Protein AF-A0A409VB99-F1 (afdb_monomer_lite)

Structure (mmCIF, N/CA/C/O backbone):
data_AF-A0A409VB99-F1
#
_entry.id   AF-A0A409VB99-F1
#
loop_
_atom_site.group_PDB
_atom_site.id
_atom_site.type_symbol
_atom_site.label_atom_id
_atom_site.label_alt_id
_atom_site.label_comp_id
_atom_site.label_asym_id
_atom_site.label_entity_id
_atom_site.label_seq_id
_atom_site.pdbx_PDB_ins_code
_atom_site.Cartn_x
_atom_site.Cartn_y
_atom_site.Cartn_z
_atom_site.occupancy
_atom_site.B_iso_or_equiv
_atom_site.auth_seq_id
_atom_site.auth_comp_id
_atom_site.auth_asym_id
_atom_site.auth_atom_id
_atom_site.pdbx_PDB_model_num
ATOM 1 N N . MET A 1 1 ? -41.049 11.540 59.977 1.00 36.53 1 MET A N 1
ATOM 2 C CA . MET A 1 1 ? -40.746 12.485 58.883 1.00 36.53 1 MET A CA 1
ATOM 3 C C . MET A 1 1 ? -39.227 12.534 58.703 1.00 36.53 1 MET A C 1
ATOM 5 O O . MET A 1 1 ? -38.552 13.313 59.357 1.00 36.53 1 MET A O 1
ATOM 9 N N . ARG A 1 2 ? -38.670 11.600 57.924 1.00 26.36 2 ARG A N 1
ATOM 10 C CA . ARG A 1 2 ? -37.266 11.588 57.485 1.00 26.36 2 ARG A CA 1
ATOM 11 C C . ARG A 1 2 ? -37.287 11.122 56.032 1.00 26.36 2 ARG A C 1
ATOM 13 O O . ARG A 1 2 ? -37.683 9.994 55.764 1.00 26.36 2 ARG A O 1
ATOM 20 N N . LEU A 1 3 ? -36.979 12.047 55.131 1.00 32.62 3 LEU A N 1
ATOM 21 C CA . LEU A 1 3 ? -36.824 11.817 53.700 1.00 32.62 3 LEU A CA 1
ATOM 22 C C . LEU A 1 3 ? -35.547 10.996 53.481 1.00 32.62 3 LEU A C 1
ATOM 24 O O . LEU A 1 3 ? -34.463 11.459 53.829 1.00 32.62 3 LEU A O 1
ATOM 28 N N . LEU A 1 4 ? -35.682 9.786 52.935 1.00 27.16 4 LEU A N 1
ATOM 29 C CA . LEU A 1 4 ? -34.583 9.086 52.270 1.00 27.16 4 LEU A CA 1
ATOM 30 C C . LEU A 1 4 ? -34.550 9.548 50.805 1.00 27.16 4 LEU A C 1
ATOM 32 O O . LEU A 1 4 ? -35.605 9.538 50.165 1.00 27.16 4 LEU A O 1
ATOM 36 N N . PRO A 1 5 ? -33.389 9.940 50.256 1.00 33.22 5 PRO A N 1
ATOM 37 C CA . PRO A 1 5 ? -33.271 10.208 48.836 1.00 33.22 5 PRO A CA 1
ATOM 38 C C . PRO A 1 5 ? -33.269 8.874 48.084 1.00 33.22 5 PRO A C 1
ATOM 40 O O . PRO A 1 5 ? -32.507 7.958 48.398 1.00 33.22 5 PRO A O 1
ATOM 43 N N . LEU A 1 6 ? -34.156 8.773 47.097 1.00 29.45 6 LEU A N 1
ATOM 44 C CA . LEU A 1 6 ? -34.162 7.712 46.102 1.00 29.45 6 LEU A CA 1
ATOM 45 C C . LEU A 1 6 ? -32.883 7.878 45.263 1.00 29.45 6 LEU A C 1
ATOM 47 O O . LEU A 1 6 ? -32.806 8.764 44.414 1.00 29.45 6 LEU A O 1
ATOM 51 N N . PHE A 1 7 ? -31.858 7.067 45.520 1.00 27.78 7 PHE A N 1
ATOM 52 C CA . PHE A 1 7 ? -30.766 6.909 44.566 1.00 27.78 7 PHE A CA 1
ATOM 53 C C . PHE A 1 7 ? -31.324 6.145 43.364 1.00 27.78 7 PHE A C 1
ATOM 55 O O . PHE A 1 7 ? -31.574 4.943 43.434 1.00 27.78 7 PHE A O 1
ATOM 62 N N . LEU A 1 8 ? -31.559 6.870 42.270 1.00 30.66 8 LEU A N 1
ATOM 63 C CA . LEU A 1 8 ? -31.674 6.293 40.938 1.00 30.66 8 LEU A CA 1
ATOM 64 C C . LEU A 1 8 ? -30.353 5.574 40.641 1.00 30.66 8 LEU A C 1
ATOM 66 O O . LEU A 1 8 ? -29.348 6.208 40.327 1.00 30.66 8 LEU A O 1
ATOM 70 N N . LEU A 1 9 ? -30.354 4.249 40.777 1.00 29.77 9 LEU A N 1
ATOM 71 C CA . LEU A 1 9 ? -29.370 3.390 40.133 1.00 29.77 9 LEU A CA 1
ATOM 72 C C . LEU A 1 9 ? -29.557 3.558 38.623 1.00 29.77 9 LEU A C 1
ATOM 74 O O . LEU A 1 9 ? -30.430 2.940 38.016 1.00 29.77 9 LEU A O 1
ATOM 78 N N . VAL A 1 10 ? -28.754 4.434 38.026 1.00 32.25 10 VAL A N 1
ATOM 79 C CA . VAL A 1 10 ? -28.497 4.402 36.590 1.00 32.25 10 VAL A CA 1
ATOM 80 C C . VAL A 1 10 ? -27.763 3.090 36.342 1.00 32.25 10 VAL A C 1
ATOM 82 O O . VAL A 1 10 ? -26.612 2.933 36.742 1.00 32.25 10 VAL A O 1
ATOM 85 N N . ALA A 1 11 ? -28.455 2.114 35.759 1.00 33.25 11 ALA A N 1
ATOM 86 C CA . ALA A 1 11 ? -27.812 0.920 35.241 1.00 33.25 11 ALA A CA 1
ATOM 87 C C . ALA A 1 11 ? -26.789 1.366 34.185 1.00 33.25 11 ALA A C 1
ATOM 89 O O . ALA A 1 11 ? -27.168 1.916 33.150 1.00 33.25 11 ALA A O 1
ATOM 90 N N . GLN A 1 12 ? -25.498 1.188 34.473 1.00 33.78 12 GLN A N 1
ATOM 91 C CA . GLN A 1 12 ? -24.451 1.321 33.465 1.00 33.78 12 GLN A CA 1
ATOM 92 C C . GLN A 1 12 ? -24.691 0.257 32.382 1.00 33.78 12 GLN A C 1
ATOM 94 O O . GLN A 1 12 ? -24.885 -0.913 32.728 1.00 33.78 12 GLN A O 1
ATOM 99 N N . PRO A 1 13 ? -24.710 0.626 31.093 1.00 42.66 13 PRO A N 1
ATOM 100 C CA . PRO A 1 13 ? -24.863 -0.347 30.025 1.00 42.66 13 PRO A CA 1
ATOM 101 C C . PRO A 1 13 ? -23.574 -1.178 29.907 1.00 42.66 13 PRO A C 1
ATOM 103 O O . PRO A 1 13 ? -22.496 -0.632 29.706 1.00 42.66 13 PRO A O 1
ATOM 106 N N . SER A 1 14 ? -23.677 -2.500 30.048 1.00 43.78 14 SER A N 1
ATOM 107 C CA . SER A 1 14 ? -22.649 -3.463 29.623 1.00 43.78 14 SER A CA 1
ATOM 108 C C . SER A 1 14 ? -22.636 -3.520 28.084 1.00 43.78 14 SER A C 1
ATOM 110 O O . SER A 1 14 ? -23.715 -3.671 27.502 1.00 43.78 14 SER A O 1
ATOM 112 N N . ALA A 1 15 ? -21.526 -3.420 27.349 1.00 53.16 15 ALA A N 1
ATOM 113 C CA . ALA A 1 15 ? -20.100 -3.531 27.656 1.00 53.16 15 ALA A CA 1
ATOM 114 C C . ALA A 1 15 ? -19.344 -2.190 27.517 1.00 53.16 15 ALA A C 1
ATOM 116 O O . ALA A 1 15 ? -19.781 -1.312 26.783 1.00 53.16 15 ALA A O 1
ATOM 117 N N . SER A 1 16 ? -18.219 -2.065 28.227 1.00 64.88 16 SER A N 1
ATOM 118 C CA . SER A 1 16 ? -17.154 -1.102 27.931 1.00 64.88 16 SER A CA 1
ATOM 119 C C . SER A 1 16 ? -15.860 -1.904 27.840 1.00 64.88 16 SER A C 1
ATOM 121 O O . SER A 1 16 ? -15.331 -2.329 28.875 1.00 64.88 16 SER A O 1
ATOM 123 N N . ILE A 1 17 ? -15.388 -2.202 26.630 1.00 79.44 17 ILE A N 1
ATOM 124 C CA . ILE A 1 17 ? -14.099 -2.887 26.483 1.00 79.44 17 ILE A CA 1
ATOM 125 C C . ILE A 1 17 ? -13.010 -1.997 27.097 1.00 79.44 17 ILE A C 1
ATOM 127 O O . ILE A 1 17 ? -12.812 -0.857 26.678 1.00 79.44 17 ILE A O 1
ATOM 131 N N . ASN A 1 18 ? -12.316 -2.508 28.116 1.00 76.06 18 ASN A N 1
ATOM 132 C CA . ASN A 1 18 ? -11.246 -1.768 28.777 1.00 76.06 18 ASN A CA 1
ATOM 133 C C . ASN A 1 18 ? -9.954 -1.889 27.955 1.00 76.06 18 ASN A C 1
ATOM 135 O O . ASN A 1 18 ? -9.545 -3.017 27.658 1.00 76.06 18 ASN A O 1
ATOM 139 N N . PRO A 1 19 ? -9.277 -0.769 27.636 1.00 83.38 19 PRO A N 1
ATOM 140 C CA . PRO A 1 19 ? -7.976 -0.803 26.985 1.00 83.38 19 PRO A CA 1
ATOM 141 C C . PRO A 1 19 ? -7.005 -1.703 27.747 1.00 83.38 19 PRO A C 1
ATOM 143 O O . PRO A 1 19 ? -6.770 -1.526 28.944 1.00 83.38 19 PRO A O 1
ATOM 146 N N . SER A 1 20 ? -6.459 -2.691 27.051 1.00 90.81 20 SER A N 1
ATOM 147 C CA . SER A 1 20 ? -5.517 -3.653 27.609 1.00 90.81 20 SER A CA 1
ATOM 148 C C . SER A 1 20 ? -4.537 -4.124 26.539 1.00 90.81 20 SER A C 1
ATOM 150 O O . SER A 1 20 ? -4.714 -3.864 25.346 1.00 90.81 20 SER A O 1
ATOM 152 N N . THR A 1 21 ? -3.483 -4.790 26.994 1.00 94.88 21 THR A N 1
ATOM 153 C CA . THR A 1 21 ? -2.395 -5.296 26.162 1.00 94.88 21 THR A CA 1
ATOM 154 C C . THR A 1 21 ? -2.176 -6.764 26.486 1.00 94.88 21 THR A C 1
ATOM 156 O O . THR A 1 21 ? -2.230 -7.156 27.653 1.00 94.88 21 THR A O 1
ATOM 159 N N . PHE A 1 22 ? -1.893 -7.566 25.465 1.00 97.06 22 PHE A N 1
ATOM 160 C CA . PHE A 1 22 ? -1.607 -8.985 25.607 1.00 97.06 22 PHE A CA 1
ATOM 161 C C . PHE A 1 22 ? -0.314 -9.322 24.875 1.00 97.06 22 PHE A C 1
ATOM 163 O O . PHE A 1 22 ? -0.176 -9.051 23.683 1.00 97.06 22 PHE A O 1
ATOM 170 N N . THR A 1 23 ? 0.629 -9.927 25.591 1.00 97.50 23 THR A N 1
ATOM 171 C CA . THR A 1 23 ? 1.862 -10.467 25.013 1.00 97.50 23 THR A CA 1
ATOM 172 C C . THR A 1 23 ? 1.682 -11.959 24.801 1.00 97.50 23 THR A C 1
ATOM 174 O O . THR A 1 23 ? 1.538 -12.705 25.773 1.00 97.50 23 THR A O 1
ATOM 177 N N . ALA A 1 24 ? 1.689 -12.393 23.541 1.00 96.19 24 ALA A N 1
ATOM 178 C CA . ALA A 1 24 ? 1.608 -13.808 23.212 1.00 96.19 24 ALA A CA 1
ATOM 179 C C . ALA A 1 24 ? 2.847 -14.567 23.725 1.00 96.19 24 ALA A C 1
ATOM 181 O O . ALA A 1 24 ? 3.924 -13.975 23.858 1.00 96.19 24 ALA A O 1
ATOM 182 N N . PRO A 1 25 ? 2.737 -15.876 24.009 1.00 94.75 25 PRO A N 1
ATOM 183 C CA . PRO A 1 25 ? 3.905 -16.713 24.242 1.00 94.75 25 PRO A CA 1
ATOM 184 C C . PRO A 1 25 ? 4.852 -16.688 23.037 1.00 94.75 25 PRO A C 1
ATOM 186 O O . PRO A 1 25 ? 4.418 -16.720 21.889 1.00 94.75 25 PRO A O 1
ATOM 189 N N . GLY A 1 26 ? 6.159 -16.661 23.300 1.00 92.69 26 GLY A N 1
ATOM 190 C CA . GLY A 1 26 ? 7.158 -16.723 22.233 1.00 92.69 26 GLY A CA 1
ATOM 191 C C . GLY A 1 26 ? 7.178 -18.088 21.550 1.00 92.69 26 GLY A C 1
ATOM 192 O O . GLY A 1 26 ? 7.299 -18.166 20.336 1.00 92.69 26 GLY A O 1
ATOM 193 N N . ALA A 1 27 ? 7.070 -19.183 22.300 1.00 93.44 27 ALA A N 1
ATOM 194 C CA . ALA A 1 27 ? 7.029 -20.532 21.746 1.00 93.44 27 ALA A CA 1
ATOM 195 C C . ALA A 1 27 ? 5.685 -20.821 21.060 1.00 93.44 27 ALA A C 1
ATOM 197 O O . ALA A 1 27 ? 4.625 -20.512 21.603 1.00 93.44 27 ALA A O 1
ATOM 198 N N . PHE A 1 28 ? 5.732 -21.485 19.902 1.00 95.12 28 PHE A N 1
ATOM 199 C CA . PHE A 1 28 ? 4.518 -21.934 19.230 1.00 95.12 28 PHE A CA 1
ATOM 200 C C . PHE A 1 28 ? 3.774 -22.969 20.096 1.00 95.12 28 PHE A C 1
ATOM 202 O O . PHE A 1 28 ? 4.409 -23.885 20.636 1.00 95.12 28 PHE A O 1
ATOM 209 N N . PRO A 1 29 ? 2.440 -22.869 20.233 1.00 94.38 29 PRO A N 1
ATOM 210 C CA . PRO A 1 29 ? 1.655 -23.819 21.013 1.00 94.38 29 PRO A CA 1
ATOM 211 C C . PRO A 1 29 ? 1.646 -25.202 20.347 1.00 94.38 29 PRO A C 1
ATOM 213 O O . PRO A 1 29 ? 0.901 -25.443 19.404 1.00 94.38 29 PRO A O 1
ATOM 216 N N . THR A 1 30 ? 2.430 -26.152 20.863 1.00 94.06 30 THR A N 1
ATOM 217 C CA . THR A 1 30 ? 2.537 -27.505 20.279 1.00 94.06 30 THR A CA 1
ATOM 218 C C . THR A 1 30 ? 1.212 -28.266 20.241 1.00 94.06 30 THR A C 1
ATOM 220 O O . THR A 1 30 ? 1.037 -29.142 19.403 1.00 94.06 30 THR A O 1
ATOM 223 N N . THR A 1 31 ? 0.249 -27.909 21.090 1.00 94.56 31 THR A N 1
ATOM 224 C CA . THR A 1 31 ? -1.101 -28.486 21.103 1.00 94.56 31 THR A CA 1
ATOM 225 C C . THR A 1 31 ? -2.052 -27.857 20.082 1.00 94.56 31 THR A C 1
ATOM 227 O O . THR A 1 31 ? -3.208 -28.268 20.023 1.00 94.56 31 THR A O 1
ATOM 230 N N . ALA A 1 32 ? -1.619 -26.859 19.299 1.00 93.38 32 ALA A N 1
ATOM 231 C CA . ALA A 1 32 ? -2.467 -26.235 18.281 1.00 93.38 32 ALA A CA 1
ATOM 232 C C . ALA A 1 32 ? -2.816 -27.189 17.135 1.00 93.38 32 ALA A C 1
ATOM 234 O O . ALA A 1 32 ? -3.893 -27.065 16.568 1.00 93.38 32 ALA A O 1
ATOM 235 N N . PHE A 1 33 ? -1.963 -28.165 16.835 1.00 96.00 33 PHE A N 1
ATOM 236 C CA . PHE A 1 33 ? -2.231 -29.235 15.878 1.00 96.00 33 PHE A CA 1
ATOM 237 C C . PHE A 1 33 ? -1.823 -30.584 16.464 1.00 96.00 33 PHE A C 1
ATOM 239 O O . PHE A 1 33 ? -0.978 -30.668 17.356 1.00 96.00 33 PHE A O 1
ATOM 246 N N . SER A 1 34 ? -2.434 -31.657 15.962 1.00 94.94 34 SER A N 1
ATOM 247 C CA . SER A 1 34 ? -2.199 -33.010 16.480 1.00 94.94 34 SER A CA 1
ATOM 248 C C . SER A 1 34 ? -0.842 -33.592 16.064 1.00 94.94 34 SER A C 1
ATOM 250 O O . SER A 1 34 ? -0.283 -34.421 16.785 1.00 94.94 34 SER A O 1
ATOM 252 N N . LYS A 1 35 ? -0.316 -33.180 14.903 1.00 97.00 35 LYS A N 1
ATOM 253 C CA . LYS A 1 35 ? 0.927 -33.674 14.295 1.00 97.00 35 LYS A CA 1
ATOM 254 C C . LYS A 1 35 ? 1.612 -32.571 13.486 1.00 97.00 35 LYS A C 1
ATOM 256 O O . LYS A 1 35 ? 0.947 -31.675 12.972 1.00 97.00 35 LYS A O 1
ATOM 261 N N . TYR A 1 36 ? 2.930 -32.691 13.335 1.00 97.81 36 TYR A N 1
ATOM 262 C CA . TYR A 1 36 ? 3.780 -31.760 12.590 1.00 97.81 36 TYR A CA 1
ATOM 263 C C . TYR A 1 36 ? 4.818 -32.528 11.767 1.00 97.81 36 TYR A C 1
ATOM 265 O O . TYR A 1 36 ? 5.246 -33.613 12.166 1.00 97.81 36 TYR A O 1
ATOM 273 N N 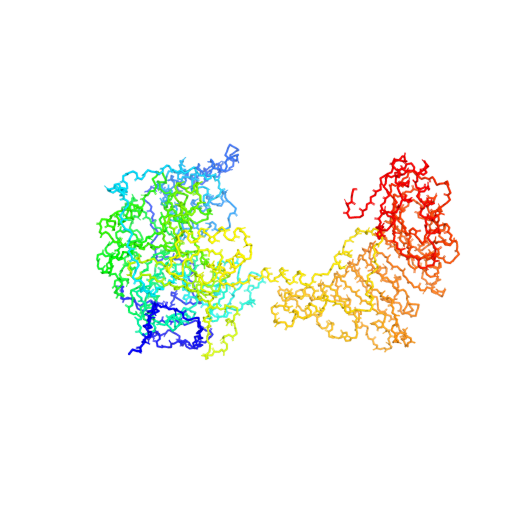. TYR A 1 37 ? 5.223 -31.959 10.634 1.00 96.44 37 TYR A N 1
ATOM 274 C CA . TYR A 1 37 ? 6.323 -32.457 9.807 1.00 96.44 37 TYR A CA 1
ATOM 275 C C . TYR A 1 37 ? 7.702 -32.040 10.343 1.00 96.44 37 TYR A C 1
ATOM 277 O O . TYR A 1 37 ? 8.702 -32.688 10.040 1.00 96.44 37 TYR A O 1
ATOM 285 N N . ASN A 1 38 ? 7.764 -30.977 11.149 1.00 95.62 38 ASN A N 1
ATOM 286 C CA . ASN A 1 38 ? 8.969 -30.484 11.812 1.00 95.62 38 ASN A CA 1
ATOM 287 C C . ASN A 1 38 ? 8.727 -30.216 13.308 1.00 95.62 38 ASN A C 1
ATOM 289 O O . ASN A 1 38 ? 7.604 -30.320 13.791 1.00 95.62 38 ASN A O 1
ATOM 293 N N . GLU A 1 39 ? 9.785 -29.879 14.051 1.00 93.81 39 GLU A N 1
ATOM 294 C CA . GLU A 1 39 ? 9.676 -29.493 15.463 1.00 93.81 39 GLU A CA 1
ATOM 295 C C . GLU A 1 39 ? 8.959 -28.134 15.589 1.00 93.81 39 GLU A C 1
ATOM 297 O O . GLU A 1 39 ? 9.550 -27.112 15.229 1.00 93.81 39 GLU A O 1
ATOM 302 N N . PRO A 1 40 ? 7.722 -28.065 16.124 1.00 91.94 40 PRO A N 1
ATOM 303 C CA . PRO A 1 40 ? 6.935 -26.827 16.134 1.00 91.94 40 PRO A CA 1
ATOM 304 C C . PRO A 1 40 ? 7.524 -25.736 17.039 1.00 91.94 40 PRO A C 1
ATOM 306 O O . PRO A 1 40 ? 7.157 -24.573 16.927 1.00 91.94 40 PRO A O 1
ATOM 309 N N . THR A 1 41 ? 8.441 -26.082 17.946 1.00 90.25 41 THR A N 1
ATOM 310 C CA . THR A 1 41 ? 9.120 -25.124 18.833 1.00 90.25 41 THR A CA 1
ATOM 311 C C . THR A 1 41 ? 10.406 -24.548 18.236 1.00 90.25 41 THR A C 1
ATOM 313 O O . THR A 1 41 ? 11.016 -23.672 18.854 1.00 90.25 41 THR A O 1
ATOM 316 N N . ALA A 1 42 ? 10.835 -25.010 17.056 1.00 89.88 42 ALA A N 1
ATOM 317 C CA . ALA A 1 42 ? 12.020 -24.490 16.388 1.00 89.88 42 ALA A CA 1
ATOM 318 C C . ALA A 1 42 ? 11.799 -23.030 15.968 1.00 89.88 42 ALA A C 1
ATOM 320 O O . ALA A 1 42 ? 10.866 -22.716 15.238 1.00 89.88 42 ALA A O 1
ATOM 321 N N . THR A 1 43 ? 12.672 -22.123 16.408 1.00 89.44 43 THR A N 1
ATOM 322 C CA . THR A 1 43 ? 12.555 -20.694 16.068 1.00 89.44 43 THR A CA 1
ATOM 323 C C . THR A 1 43 ? 13.165 -20.345 14.716 1.00 89.44 43 THR A C 1
ATOM 325 O O . THR A 1 43 ? 12.859 -19.294 14.169 1.00 89.44 43 THR A O 1
ATOM 328 N N . SER A 1 44 ? 14.016 -21.214 14.170 1.00 90.38 44 SER A N 1
ATOM 329 C CA . SER A 1 44 ? 14.708 -21.010 12.894 1.00 90.38 44 SER A CA 1
ATOM 330 C C . SER A 1 44 ? 13.918 -21.493 11.675 1.00 90.38 44 SER A C 1
ATOM 332 O O . SER A 1 44 ? 14.421 -21.405 10.561 1.00 90.38 44 SER A O 1
ATOM 334 N N . ALA A 1 45 ? 12.735 -22.073 11.873 1.00 92.25 45 ALA A N 1
ATOM 335 C CA . ALA A 1 45 ? 11.903 -22.610 10.806 1.00 92.25 45 ALA A CA 1
ATOM 336 C C . ALA A 1 45 ? 10.433 -22.293 11.083 1.00 92.25 45 ALA A C 1
ATOM 338 O O . ALA A 1 45 ? 9.998 -22.306 12.233 1.00 92.25 45 ALA A O 1
ATOM 339 N N . GLN A 1 46 ? 9.657 -22.057 10.027 1.00 94.06 46 GLN A N 1
ATOM 340 C CA . GLN A 1 46 ? 8.208 -21.979 10.156 1.00 94.06 46 GLN A CA 1
ATOM 341 C C . GLN A 1 46 ? 7.634 -23.346 10.547 1.00 94.06 46 GLN A C 1
ATOM 343 O O . GLN A 1 46 ? 8.093 -24.391 10.085 1.00 94.06 46 GLN A O 1
ATOM 348 N N . VAL A 1 47 ? 6.605 -23.330 11.389 1.00 95.50 47 VAL A N 1
ATOM 349 C CA . VAL A 1 47 ? 5.849 -24.517 11.789 1.00 95.50 47 VAL A CA 1
ATOM 350 C C . VAL A 1 47 ? 5.119 -25.128 10.592 1.00 95.50 47 VAL A C 1
ATOM 352 O O . VAL A 1 47 ? 4.427 -24.422 9.866 1.00 95.50 47 VAL A O 1
ATOM 355 N N . GLN A 1 48 ? 5.256 -26.445 10.417 1.00 96.69 48 GLN A N 1
ATOM 356 C CA . GLN A 1 48 ? 4.657 -27.218 9.325 1.00 96.69 48 GLN A CA 1
ATOM 357 C C . GLN A 1 48 ? 3.704 -28.280 9.903 1.00 96.69 48 GLN A C 1
ATOM 359 O O . GLN A 1 48 ? 4.136 -29.405 10.179 1.00 96.69 48 GLN A O 1
ATOM 364 N N . PRO A 1 49 ? 2.431 -27.940 10.180 1.00 97.50 49 PRO A N 1
ATOM 365 C CA . PRO A 1 49 ? 1.464 -28.894 10.718 1.00 97.50 49 PRO A CA 1
ATOM 366 C C . PRO A 1 49 ? 1.045 -29.936 9.669 1.00 97.50 49 PRO A C 1
ATOM 368 O O . PRO A 1 49 ? 1.057 -29.677 8.470 1.00 97.50 49 PRO A O 1
ATOM 371 N N . VAL A 1 50 ? 0.650 -31.126 10.126 1.00 97.75 50 VAL A N 1
ATOM 372 C CA . VAL A 1 50 ? 0.010 -32.135 9.266 1.00 97.75 50 VAL A CA 1
ATOM 373 C C . VAL A 1 50 ? -1.495 -31.892 9.299 1.00 97.75 50 VAL A C 1
ATOM 375 O O . VAL A 1 50 ? -2.128 -32.123 10.332 1.00 97.75 50 VAL A O 1
ATOM 378 N N . ILE A 1 51 ? -2.055 -31.432 8.183 1.00 97.62 51 ILE A N 1
ATOM 379 C CA . ILE A 1 51 ? -3.463 -31.040 8.070 1.00 97.62 51 ILE A CA 1
ATOM 380 C C . ILE A 1 51 ? -4.232 -32.091 7.275 1.00 97.62 51 ILE A C 1
ATOM 382 O O . ILE A 1 51 ? -3.777 -32.538 6.224 1.00 97.62 51 ILE A O 1
ATOM 386 N N . SER A 1 52 ? -5.388 -32.487 7.805 1.00 96.81 52 SER A N 1
ATOM 387 C CA . SER A 1 52 ? -6.362 -33.321 7.107 1.00 96.81 52 SER A CA 1
ATOM 388 C C . SER A 1 52 ? -7.586 -32.473 6.824 1.00 96.81 52 SER A C 1
ATOM 390 O O . SER A 1 52 ? -8.090 -31.822 7.739 1.00 96.81 52 SER A O 1
ATOM 392 N N . ASP A 1 53 ? -8.055 -32.501 5.588 1.00 97.25 53 ASP A N 1
ATOM 393 C CA . ASP A 1 53 ? -9.259 -31.787 5.198 1.00 97.25 53 ASP A CA 1
ATOM 394 C C . ASP A 1 53 ? -10.514 -32.568 5.632 1.00 97.25 53 ASP A C 1
ATOM 396 O O . ASP A 1 53 ? -10.678 -33.736 5.257 1.00 97.25 53 ASP A O 1
ATOM 400 N N . PRO A 1 54 ? -11.416 -31.975 6.435 1.00 96.88 54 PRO A N 1
ATOM 401 C CA . PRO A 1 54 ? -12.668 -32.618 6.810 1.00 96.88 54 PRO A CA 1
ATOM 402 C C . PRO A 1 54 ? -13.663 -32.783 5.649 1.00 96.88 54 PRO A C 1
ATOM 404 O O . PRO A 1 54 ? -14.600 -33.567 5.805 1.00 96.88 54 PRO A O 1
ATOM 407 N N . VAL A 1 55 ? -13.491 -32.084 4.522 1.00 95.88 55 VAL A N 1
ATOM 408 C CA . VAL A 1 55 ? -14.390 -32.139 3.357 1.00 95.88 55 VAL A CA 1
ATOM 409 C C . VAL A 1 55 ? -13.957 -33.223 2.370 1.00 95.88 55 VAL A C 1
ATOM 411 O O . VAL A 1 55 ? -14.754 -34.105 2.048 1.00 95.88 55 VAL A O 1
ATOM 414 N N . THR A 1 56 ? -12.705 -33.202 1.906 1.00 94.12 56 THR A N 1
ATOM 415 C CA . THR A 1 56 ? -12.172 -34.220 0.978 1.00 94.12 56 THR A CA 1
ATOM 416 C C . THR A 1 56 ? -11.710 -35.497 1.683 1.00 94.12 56 THR A C 1
ATOM 418 O O . THR A 1 56 ? -11.629 -36.552 1.054 1.00 94.12 56 THR A O 1
ATOM 421 N N . HIS A 1 57 ? -11.453 -35.432 2.997 1.00 95.12 57 HIS A N 1
ATOM 422 C CA . HIS A 1 57 ? -10.855 -36.502 3.805 1.00 95.12 57 HIS A CA 1
ATOM 423 C C . HIS A 1 57 ? -9.424 -36.885 3.397 1.00 95.12 57 HIS A C 1
ATOM 425 O O . HIS A 1 57 ? -8.946 -37.971 3.745 1.00 95.12 57 HIS A O 1
ATOM 431 N N . GLU A 1 58 ? -8.724 -35.994 2.696 1.00 95.44 58 GLU A N 1
ATOM 432 C CA . GLU A 1 58 ? -7.325 -36.168 2.314 1.00 95.44 58 GLU A CA 1
ATOM 433 C C . GLU A 1 58 ? -6.376 -35.462 3.299 1.00 95.44 58 GLU A C 1
ATOM 435 O O . GLU A 1 58 ? -6.785 -34.652 4.135 1.00 95.44 58 GLU A O 1
ATOM 440 N N . ILE A 1 59 ? -5.093 -35.835 3.260 1.00 96.94 59 ILE A N 1
ATOM 441 C CA . ILE A 1 59 ? -4.029 -35.185 4.036 1.00 96.94 59 ILE A CA 1
ATOM 442 C C . ILE A 1 59 ? -3.170 -34.397 3.061 1.00 96.94 59 ILE A C 1
ATOM 444 O O . ILE A 1 59 ? -2.579 -34.991 2.158 1.00 96.94 59 ILE A O 1
ATOM 448 N N . TYR A 1 60 ? -3.032 -33.096 3.302 1.00 96.75 60 TYR A N 1
ATOM 449 C CA . TYR A 1 60 ? -2.226 -32.237 2.446 1.00 96.75 60 TYR A CA 1
ATOM 450 C C . TYR A 1 60 ? -0.728 -32.602 2.529 1.00 96.75 60 TYR A C 1
ATOM 452 O O . TYR A 1 60 ? -0.182 -32.808 3.630 1.00 96.75 60 TYR A O 1
ATOM 460 N N . PRO A 1 61 ? -0.027 -32.694 1.385 1.00 95.00 61 PRO A N 1
ATOM 461 C CA . PRO A 1 61 ? 1.374 -33.086 1.339 1.00 95.00 61 PRO A CA 1
ATOM 462 C C . PRO A 1 61 ? 2.292 -31.944 1.793 1.00 95.00 61 PRO A C 1
ATOM 464 O O . PRO A 1 61 ? 2.076 -30.785 1.459 1.00 95.00 61 PRO A O 1
ATOM 467 N N . LEU A 1 62 ? 3.405 -32.272 2.463 1.00 94.19 62 LEU A N 1
ATOM 468 C CA . LEU A 1 62 ? 4.409 -31.277 2.888 1.00 94.19 62 LEU A CA 1
ATOM 469 C C . LEU A 1 62 ? 4.933 -30.410 1.728 1.00 94.19 62 LEU A C 1
ATOM 471 O O . LEU A 1 62 ? 5.226 -29.237 1.921 1.00 94.19 62 LEU A O 1
ATOM 475 N N . GLY A 1 63 ? 5.045 -30.969 0.517 1.00 92.75 63 GLY A N 1
ATOM 476 C CA . GLY A 1 63 ? 5.523 -30.226 -0.657 1.00 92.75 63 GLY A CA 1
ATOM 477 C C . GLY A 1 63 ? 4.647 -29.025 -1.035 1.00 92.75 63 GLY A C 1
ATOM 478 O O . GLY A 1 63 ? 5.127 -28.126 -1.716 1.00 92.75 63 GLY A O 1
ATOM 479 N N . LEU A 1 64 ? 3.396 -28.982 -0.569 1.00 93.12 64 LEU A N 1
ATOM 480 C CA . LEU A 1 64 ? 2.485 -27.862 -0.786 1.00 93.12 64 LEU A CA 1
ATOM 481 C C . LEU A 1 64 ? 2.909 -26.613 0.001 1.00 93.12 64 LEU A C 1
ATOM 483 O O . LEU A 1 64 ? 2.771 -25.491 -0.493 1.00 93.12 64 LEU A O 1
ATOM 487 N N . THR A 1 65 ? 3.456 -26.811 1.203 1.00 94.94 65 THR A N 1
ATOM 488 C CA . THR A 1 65 ? 3.771 -25.766 2.189 1.00 94.94 65 THR A CA 1
ATOM 489 C C . THR A 1 65 ? 5.269 -25.622 2.468 1.00 94.94 65 THR A C 1
ATOM 491 O O . THR A 1 65 ? 5.674 -24.719 3.196 1.00 94.94 65 THR A O 1
ATOM 494 N N . ASP A 1 66 ? 6.116 -26.481 1.893 1.00 93.69 66 ASP A N 1
ATOM 495 C CA . ASP A 1 66 ? 7.562 -26.462 2.117 1.00 93.69 66 ASP A CA 1
ATOM 496 C C . ASP A 1 66 ? 8.190 -25.143 1.621 1.00 93.69 66 ASP A C 1
ATOM 498 O O . ASP A 1 66 ? 8.209 -24.880 0.412 1.00 93.69 66 ASP A O 1
ATOM 502 N N . PRO A 1 67 ? 8.775 -24.327 2.521 1.00 92.75 67 PRO A N 1
ATOM 503 C CA . PRO A 1 67 ? 9.376 -23.050 2.153 1.00 92.75 67 PRO A CA 1
ATOM 504 C C . PRO A 1 67 ? 10.559 -23.186 1.190 1.00 92.75 67 PRO A C 1
ATOM 506 O O . PRO A 1 67 ? 10.929 -22.192 0.572 1.00 92.75 67 PRO A O 1
ATOM 509 N N . ASN A 1 68 ? 11.176 -24.366 1.054 1.00 91.56 68 ASN A N 1
ATOM 510 C CA . ASN A 1 68 ? 12.370 -24.578 0.227 1.00 91.56 68 ASN A CA 1
ATOM 511 C C . ASN A 1 68 ? 12.071 -25.131 -1.171 1.00 91.56 68 ASN A C 1
ATOM 513 O O . ASN A 1 68 ? 12.944 -25.091 -2.036 1.00 91.56 68 ASN A O 1
ATOM 517 N N . ASN A 1 69 ? 10.865 -25.652 -1.401 1.00 89.88 69 ASN A N 1
ATOM 518 C CA . ASN A 1 69 ? 10.500 -26.350 -2.634 1.00 89.88 69 ASN A CA 1
ATOM 519 C C . ASN A 1 69 ? 9.228 -25.749 -3.242 1.00 89.88 69 ASN A C 1
ATOM 521 O O . ASN A 1 69 ? 8.244 -26.443 -3.480 1.00 89.88 69 ASN A O 1
ATOM 525 N N . ILE A 1 70 ? 9.259 -24.440 -3.496 1.00 90.50 70 ILE A N 1
ATOM 526 C CA . ILE A 1 70 ? 8.121 -23.706 -4.058 1.00 90.50 70 ILE A CA 1
ATOM 527 C C . ILE A 1 70 ? 7.961 -24.076 -5.547 1.00 90.50 70 ILE A C 1
ATOM 529 O O . ILE A 1 70 ? 8.931 -23.943 -6.307 1.00 90.50 70 ILE A O 1
ATOM 533 N N . PRO A 1 71 ? 6.769 -24.524 -5.992 1.00 86.06 71 PRO A N 1
ATOM 534 C CA . PRO A 1 71 ? 6.498 -24.795 -7.401 1.00 86.06 71 PRO A CA 1
ATOM 535 C C . PRO A 1 71 ? 6.795 -23.578 -8.280 1.00 86.06 71 PRO A C 1
ATOM 537 O O . PRO A 1 71 ? 6.651 -22.440 -7.853 1.00 86.06 71 PRO A O 1
ATOM 540 N N . THR A 1 72 ? 7.223 -23.803 -9.520 1.00 82.12 72 THR A N 1
ATOM 541 C CA . THR A 1 72 ? 7.455 -22.716 -10.495 1.00 82.12 72 THR A CA 1
ATOM 542 C C . THR A 1 72 ? 6.407 -22.674 -11.601 1.00 82.12 72 THR A C 1
ATOM 544 O O . THR A 1 72 ? 6.344 -21.687 -12.335 1.00 82.12 72 THR A O 1
ATOM 547 N N . VAL A 1 73 ? 5.619 -23.742 -11.731 1.00 80.06 73 VAL A N 1
ATOM 548 C CA . VAL A 1 73 ? 4.522 -23.909 -12.685 1.00 80.06 73 VAL A CA 1
ATOM 549 C C . VAL A 1 73 ? 3.526 -24.882 -12.063 1.00 80.06 73 VAL A C 1
ATOM 551 O O . VAL A 1 73 ? 3.944 -25.957 -11.620 1.00 80.06 73 VAL A O 1
ATOM 554 N N . ASP A 1 74 ? 2.239 -24.551 -12.101 1.00 79.62 74 ASP A N 1
ATOM 555 C CA . ASP A 1 74 ? 1.169 -25.518 -11.870 1.00 79.62 74 ASP A CA 1
ATOM 556 C C . ASP A 1 74 ? 0.843 -26.260 -13.176 1.00 79.62 74 ASP A C 1
ATOM 558 O O . ASP A 1 74 ? 0.669 -25.661 -14.235 1.00 79.62 74 ASP A O 1
ATOM 562 N N . LYS A 1 75 ? 0.847 -27.592 -13.116 1.00 76.25 75 LYS A N 1
ATOM 563 C CA . LYS A 1 75 ? 0.528 -28.483 -14.245 1.00 76.25 75 LYS A CA 1
ATOM 564 C C . LYS A 1 75 ? -0.603 -29.451 -13.921 1.00 76.25 75 LYS A C 1
ATOM 566 O O . LYS A 1 75 ? -0.916 -30.302 -14.756 1.00 76.25 75 LYS A O 1
ATOM 571 N N . VAL A 1 76 ? -1.106 -29.407 -12.692 1.00 82.25 76 VAL A N 1
ATOM 572 C CA . VAL A 1 76 ? -2.084 -30.359 -12.172 1.00 82.25 76 VAL A CA 1
ATOM 573 C C . VAL A 1 76 ? -3.481 -29.813 -12.410 1.00 82.25 76 VAL A C 1
ATOM 575 O O . VAL A 1 76 ? -4.339 -30.546 -12.906 1.00 82.25 76 VAL A O 1
ATOM 578 N N . ASP A 1 77 ? -3.688 -28.531 -12.117 1.00 86.19 77 ASP A N 1
ATOM 579 C CA . ASP A 1 77 ? -5.003 -27.926 -12.220 1.00 86.19 77 ASP A CA 1
ATOM 580 C C . ASP A 1 77 ? -5.451 -27.679 -13.673 1.00 86.19 77 ASP A C 1
ATOM 582 O O . ASP A 1 77 ? -4.645 -27.467 -14.586 1.00 86.19 77 ASP A O 1
ATOM 586 N N . PRO A 1 78 ? -6.768 -27.757 -13.942 1.00 83.50 78 PRO A N 1
ATOM 587 C CA . PRO A 1 78 ? -7.285 -27.645 -15.295 1.00 83.50 78 PRO A CA 1
ATOM 588 C C . PRO A 1 78 ? -7.284 -26.191 -15.784 1.00 83.50 78 PRO A C 1
ATOM 590 O O . PRO A 1 78 ? -7.841 -25.306 -15.140 1.00 83.50 78 PRO A O 1
ATOM 593 N N . HIS A 1 79 ? -6.790 -25.981 -17.007 1.00 82.50 79 HIS A N 1
ATOM 594 C CA . HIS A 1 79 ? -6.876 -24.710 -17.736 1.00 82.50 79 HIS A CA 1
ATOM 595 C C . HIS A 1 79 ? -7.866 -24.835 -18.907 1.00 82.50 79 HIS A C 1
ATOM 597 O O . HIS A 1 79 ? -7.458 -25.118 -20.041 1.00 82.50 79 HIS A O 1
ATOM 603 N N . PRO A 1 80 ? -9.185 -24.714 -18.663 1.00 83.56 80 PRO A N 1
ATOM 604 C CA . PRO A 1 80 ? -10.186 -24.944 -19.693 1.00 83.56 80 PRO A CA 1
ATOM 605 C C . PRO A 1 80 ? -10.101 -23.892 -20.805 1.00 83.56 80 PRO A C 1
ATOM 607 O O . PRO A 1 80 ? -9.893 -22.700 -20.573 1.00 83.56 80 PRO A O 1
ATOM 610 N N . LEU A 1 81 ? -10.302 -24.355 -22.037 1.00 83.62 81 LEU A N 1
ATOM 611 C CA . LEU A 1 81 ? -10.260 -23.552 -23.254 1.00 83.62 81 LEU A CA 1
ATOM 612 C C . LEU A 1 81 ? -11.519 -23.808 -24.110 1.00 83.62 81 LEU A C 1
ATOM 614 O O . LEU A 1 81 ? -12.093 -24.899 -24.033 1.00 83.62 81 LEU A O 1
ATOM 618 N N . PRO A 1 82 ? -11.953 -22.846 -24.946 1.00 72.44 82 PRO A N 1
ATOM 619 C CA . PRO A 1 82 ? -13.036 -23.060 -25.922 1.00 72.44 82 PRO A CA 1
ATOM 620 C C . PRO A 1 82 ? -12.716 -24.158 -26.995 1.00 72.44 82 PRO 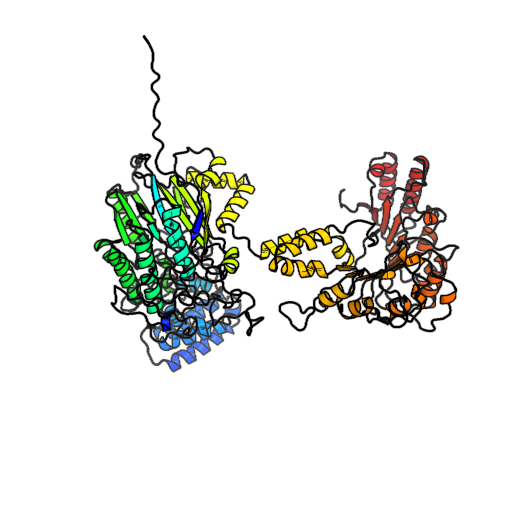A C 1
ATOM 622 O O . PRO A 1 82 ? -11.573 -24.601 -27.091 1.00 72.44 82 PRO A O 1
ATOM 625 N N . PRO A 1 83 ? -13.678 -24.645 -27.816 1.00 76.12 83 PRO A N 1
ATOM 626 C CA . PRO A 1 83 ? -13.469 -25.691 -28.861 1.00 76.12 83 PRO A CA 1
ATOM 627 C C . PRO A 1 83 ? -12.901 -25.170 -30.224 1.00 76.12 83 PRO A C 1
ATOM 629 O O . PRO A 1 83 ? -13.051 -23.986 -30.496 1.00 76.12 83 PRO A O 1
ATOM 632 N N . THR A 1 84 ? -12.243 -25.994 -31.094 1.00 72.44 84 THR A N 1
ATOM 633 C CA . THR A 1 84 ? -11.359 -25.502 -32.220 1.00 72.44 84 THR A CA 1
ATOM 634 C C . THR A 1 84 ? -11.414 -26.205 -33.610 1.00 72.44 84 THR A C 1
ATOM 636 O O . THR A 1 84 ? -11.880 -27.336 -33.743 1.00 72.44 84 THR A O 1
ATOM 639 N N . ALA A 1 85 ? -10.849 -25.530 -34.638 1.00 58.41 85 ALA A N 1
ATOM 640 C CA . ALA A 1 85 ? -10.425 -25.984 -35.988 1.00 58.41 85 ALA A CA 1
ATOM 641 C C . ALA A 1 85 ? -8.857 -26.080 -36.091 1.00 58.41 85 ALA A C 1
ATOM 643 O O . ALA A 1 85 ? -8.202 -25.862 -35.074 1.00 58.41 85 ALA A O 1
ATOM 644 N N . PRO A 1 86 ? -8.193 -26.405 -37.243 1.00 76.00 86 PRO A N 1
ATOM 645 C CA . PRO A 1 86 ? -6.730 -26.635 -37.320 1.00 76.00 86 PRO A CA 1
ATOM 646 C C . PRO A 1 86 ? -5.843 -25.475 -36.787 1.00 76.00 86 PRO A C 1
ATOM 648 O O . PRO A 1 86 ? -5.734 -24.443 -37.456 1.00 76.00 86 PRO A O 1
ATOM 651 N N . PRO A 1 87 ? -5.147 -25.643 -35.640 1.00 77.62 87 PRO A N 1
ATOM 652 C CA . PRO A 1 87 ? -4.641 -24.508 -34.849 1.00 77.62 87 PRO A CA 1
ATOM 653 C C . PRO A 1 87 ? -3.456 -23.710 -35.421 1.00 77.62 87 PRO A C 1
ATOM 655 O O . PRO A 1 87 ? -3.425 -22.480 -35.355 1.00 77.62 87 PRO A O 1
ATOM 658 N N . SER A 1 88 ? -2.445 -24.392 -35.969 1.00 80.38 88 SER A N 1
ATOM 659 C CA . SER A 1 88 ? -1.133 -23.784 -36.265 1.00 80.38 88 SER A CA 1
ATOM 660 C C . SER A 1 88 ? -1.184 -22.704 -37.346 1.00 80.38 88 SER A C 1
ATOM 662 O O . SER A 1 88 ? -0.524 -21.673 -37.234 1.00 80.38 88 SER A O 1
ATOM 664 N N . ARG A 1 89 ? -2.002 -22.917 -38.381 1.00 79.38 89 ARG A N 1
ATOM 665 C CA . ARG A 1 89 ? -2.159 -21.959 -39.481 1.00 79.38 89 ARG A CA 1
ATOM 666 C C . ARG A 1 89 ? -2.883 -20.688 -39.036 1.00 79.38 89 ARG A C 1
ATOM 668 O O . ARG A 1 89 ? -2.498 -19.603 -39.451 1.00 79.38 89 ARG A O 1
ATOM 675 N N . ILE A 1 90 ? -3.921 -20.828 -38.210 1.00 85.06 90 ILE A N 1
ATOM 676 C CA . ILE A 1 90 ? -4.733 -19.700 -37.731 1.00 85.06 90 ILE A CA 1
ATOM 677 C C . ILE A 1 90 ? -3.864 -18.758 -36.897 1.00 85.06 90 ILE A C 1
ATOM 679 O O . ILE A 1 90 ? -3.877 -17.555 -37.125 1.00 85.06 90 ILE A O 1
ATOM 683 N N . LEU A 1 91 ? -3.048 -19.311 -35.996 1.00 88.62 91 LEU A N 1
ATOM 684 C CA . LEU A 1 91 ? -2.131 -18.524 -35.177 1.00 88.62 91 LEU A CA 1
ATOM 685 C C . LEU A 1 91 ? -1.111 -17.739 -36.016 1.00 88.62 91 LEU A C 1
ATOM 687 O O . LEU A 1 91 ? -0.926 -16.549 -35.777 1.00 88.62 91 LEU A O 1
ATOM 691 N N . GLN A 1 92 ? -0.455 -18.386 -36.986 1.00 84.56 92 GLN A N 1
ATOM 692 C CA . GLN A 1 92 ? 0.600 -17.744 -37.780 1.00 84.56 92 GLN A CA 1
ATOM 693 C C . GLN A 1 92 ? 0.073 -16.528 -38.557 1.00 84.56 92 GLN A C 1
ATOM 695 O O . GLN A 1 92 ? 0.675 -15.455 -38.509 1.00 84.56 92 GLN A O 1
ATOM 700 N N . GLU A 1 93 ? -1.065 -16.685 -39.237 1.00 83.38 93 GLU A N 1
ATOM 701 C CA . GLU A 1 93 ? -1.718 -15.595 -39.972 1.00 83.38 93 GLU A CA 1
ATOM 702 C C . GLU A 1 93 ? -2.162 -14.477 -39.014 1.00 83.38 93 GLU A C 1
ATOM 704 O O . GLU A 1 93 ? -1.959 -13.295 -39.291 1.00 83.38 93 GLU A O 1
ATOM 709 N N . SER A 1 94 ? -2.704 -14.832 -37.845 1.00 91.06 94 SER A N 1
ATOM 710 C CA . SER A 1 94 ? -3.121 -13.864 -36.827 1.00 91.06 94 SER A CA 1
ATOM 711 C C . SER A 1 94 ? -1.960 -13.044 -36.253 1.00 91.06 94 SER A C 1
ATOM 713 O O . SER A 1 94 ? -2.089 -11.826 -36.137 1.00 91.06 94 SER A O 1
ATOM 715 N N . ILE A 1 95 ? -0.814 -13.662 -35.938 1.00 90.12 95 ILE A N 1
ATOM 716 C CA . ILE A 1 95 ? 0.389 -12.946 -35.464 1.00 90.12 95 ILE A CA 1
ATOM 717 C C . ILE A 1 95 ? 0.904 -11.986 -36.545 1.00 90.12 95 ILE A C 1
ATOM 719 O O . ILE A 1 95 ? 1.251 -10.839 -36.260 1.00 90.12 95 ILE A O 1
ATOM 723 N N . GLN A 1 96 ? 0.897 -12.408 -37.811 1.00 86.19 96 GLN A N 1
ATOM 724 C CA . GLN A 1 96 ? 1.298 -11.534 -38.912 1.00 86.19 96 GLN A CA 1
ATOM 725 C C . GLN A 1 96 ? 0.384 -10.301 -39.033 1.00 86.19 96 GLN A C 1
ATOM 727 O O . GLN A 1 96 ? 0.865 -9.185 -39.259 1.00 86.19 96 GLN A O 1
ATOM 732 N N . GLN A 1 97 ? -0.928 -10.480 -38.866 1.00 89.62 97 GLN A N 1
ATOM 733 C CA . GLN A 1 97 ? -1.886 -9.373 -38.876 1.00 89.62 97 GLN A CA 1
ATOM 734 C C . GLN A 1 97 ? -1.712 -8.446 -37.664 1.00 89.62 97 GLN A C 1
ATOM 736 O O . GLN A 1 97 ? -1.754 -7.228 -37.828 1.00 89.62 97 GLN A O 1
ATOM 741 N N . LEU A 1 98 ? -1.434 -8.993 -36.475 1.00 91.75 98 LEU A N 1
ATOM 742 C CA . LEU A 1 98 ? -1.123 -8.220 -35.268 1.00 91.75 98 LEU A CA 1
ATOM 743 C C . LEU A 1 98 ? 0.059 -7.264 -35.501 1.00 91.75 98 LEU A C 1
ATOM 745 O O . LEU A 1 98 ? -0.074 -6.057 -35.294 1.00 91.75 98 LEU A O 1
ATOM 749 N N . HIS A 1 99 ? 1.190 -7.775 -35.998 1.00 88.00 99 HIS A N 1
ATOM 750 C CA . HIS A 1 99 ? 2.349 -6.931 -36.310 1.00 88.00 99 HIS A CA 1
ATOM 751 C C . HIS A 1 99 ? 2.034 -5.889 -37.395 1.00 88.00 99 HIS A C 1
ATOM 753 O O . HIS A 1 99 ? 2.526 -4.761 -37.338 1.00 88.00 99 HIS A O 1
ATOM 759 N N . SER A 1 100 ? 1.178 -6.238 -38.361 1.00 86.88 100 SER A N 1
ATOM 760 C CA . SER A 1 100 ? 0.746 -5.313 -39.415 1.00 86.88 100 SER A CA 1
ATOM 761 C C . SER A 1 100 ? -0.088 -4.150 -38.865 1.00 86.88 100 SER A C 1
ATOM 763 O O . SER A 1 100 ? 0.100 -3.019 -39.308 1.00 86.88 100 SER A O 1
ATOM 765 N N . ILE A 1 101 ? -0.972 -4.391 -37.888 1.00 87.50 101 ILE A N 1
ATOM 766 C CA . ILE A 1 101 ? -1.741 -3.334 -37.206 1.00 87.50 101 ILE A CA 1
ATOM 767 C C . ILE A 1 101 ? -0.803 -2.413 -36.423 1.00 87.50 101 ILE A C 1
ATOM 769 O O . ILE A 1 101 ? -0.898 -1.195 -36.565 1.00 87.50 101 ILE A O 1
ATOM 773 N N . ALA A 1 102 ? 0.134 -2.983 -35.660 1.00 83.25 102 ALA A N 1
ATOM 774 C CA . ALA A 1 102 ? 1.062 -2.219 -34.828 1.00 83.25 102 ALA A CA 1
ATOM 775 C C . ALA A 1 102 ? 1.976 -1.282 -35.642 1.00 83.25 102 ALA A C 1
ATOM 777 O O . ALA A 1 102 ? 2.288 -0.178 -35.200 1.00 83.25 102 ALA A O 1
ATOM 778 N N . ALA A 1 103 ? 2.379 -1.694 -36.847 1.00 83.88 103 ALA A N 1
ATOM 779 C CA . ALA A 1 103 ? 3.241 -0.903 -37.726 1.00 83.88 103 ALA A CA 1
ATOM 780 C C . ALA A 1 103 ? 2.482 0.079 -38.641 1.00 83.88 103 ALA A C 1
ATOM 782 O O . ALA A 1 103 ? 3.107 0.894 -39.324 1.00 83.88 103 ALA A O 1
ATOM 783 N N . ASN A 1 104 ? 1.149 0.002 -38.713 1.00 80.44 104 ASN A N 1
ATOM 784 C CA . ASN A 1 104 ? 0.365 0.785 -39.663 1.00 80.44 104 ASN A CA 1
ATOM 785 C C . ASN A 1 104 ? 0.112 2.218 -39.141 1.00 80.44 104 ASN A C 1
ATOM 787 O O . ASN A 1 104 ? -0.565 2.384 -38.122 1.00 80.44 104 ASN A O 1
ATOM 791 N N . PRO A 1 105 ? 0.549 3.271 -39.867 1.00 77.44 105 PRO A N 1
ATOM 792 C CA . PRO A 1 105 ? 0.428 4.667 -39.433 1.00 77.44 105 PRO A CA 1
ATOM 793 C C . PRO A 1 105 ? -0.998 5.130 -39.100 1.00 77.44 105 PRO A C 1
ATOM 795 O O . PRO A 1 105 ? -1.168 6.066 -38.321 1.00 77.44 105 PRO A O 1
ATOM 798 N N . PHE A 1 106 ? -2.026 4.494 -39.676 1.00 76.50 106 PHE A N 1
ATOM 799 C CA . PHE A 1 106 ? -3.424 4.802 -39.368 1.00 76.50 106 PHE A CA 1
ATOM 800 C C . PHE A 1 106 ? -3.792 4.440 -37.920 1.00 76.50 106 PHE A C 1
ATOM 802 O O . PHE A 1 106 ? -4.506 5.194 -37.262 1.00 76.50 106 PHE A O 1
ATOM 809 N N . PHE A 1 107 ? -3.272 3.319 -37.412 1.00 77.81 107 PHE A N 1
ATOM 810 C CA . PHE A 1 107 ? -3.513 2.848 -36.045 1.00 77.81 107 PHE A CA 1
ATOM 811 C C . PHE A 1 107 ? -2.523 3.439 -35.035 1.00 77.81 107 PHE A C 1
ATOM 813 O O . PHE A 1 107 ? -2.884 3.627 -33.878 1.00 77.81 107 PHE A O 1
ATOM 820 N N . VAL A 1 108 ? -1.314 3.816 -35.467 1.00 70.06 108 VAL A N 1
ATOM 821 C CA . VAL A 1 108 ? -0.293 4.454 -34.606 1.00 70.06 108 VAL A CA 1
ATOM 822 C C . VAL A 1 108 ? -0.811 5.735 -33.934 1.00 70.06 108 VAL A C 1
ATOM 824 O O . VAL A 1 108 ? -0.446 6.025 -32.799 1.00 70.06 108 VAL A O 1
ATOM 827 N N . ASN A 1 109 ? -1.714 6.475 -34.585 1.00 78.19 109 ASN A N 1
ATOM 828 C CA . ASN A 1 109 ? -2.303 7.697 -34.024 1.00 78.19 109 ASN A CA 1
ATOM 829 C C . ASN A 1 109 ? -3.477 7.441 -33.057 1.00 78.19 109 ASN A C 1
ATOM 831 O O . ASN A 1 109 ? -3.993 8.385 -32.460 1.00 78.19 109 ASN A O 1
ATOM 835 N N . SER A 1 110 ? -3.925 6.190 -32.906 1.00 88.81 110 SER A N 1
ATOM 836 C CA . SER A 1 110 ? -4.981 5.798 -31.970 1.00 88.81 110 SER A CA 1
ATOM 837 C C . SER A 1 110 ? -4.662 4.437 -31.355 1.00 88.81 110 SER A C 1
ATOM 839 O O . SER A 1 110 ? -5.061 3.384 -31.858 1.00 88.81 110 SER A O 1
ATOM 841 N N . THR A 1 111 ? -3.974 4.468 -30.214 1.00 90.94 111 THR A N 1
ATOM 842 C CA . THR A 1 111 ? -3.637 3.275 -29.419 1.00 90.94 111 THR A CA 1
ATOM 843 C C . THR A 1 111 ? -4.869 2.433 -29.090 1.00 90.94 111 THR A C 1
ATOM 845 O O . THR A 1 111 ? -4.792 1.206 -29.078 1.00 90.94 111 THR A O 1
ATOM 848 N N . CYS A 1 112 ? -6.024 3.077 -28.908 1.00 91.81 112 CYS A N 1
ATOM 849 C CA . CYS A 1 112 ? -7.275 2.392 -28.614 1.00 91.81 112 CYS A CA 1
ATOM 850 C C . CYS A 1 112 ? -7.790 1.588 -29.813 1.00 91.81 112 CYS A C 1
ATOM 852 O O . CYS A 1 112 ? -8.079 0.400 -29.682 1.00 91.81 112 CYS A O 1
ATOM 854 N N . ALA A 1 113 ? -7.826 2.206 -31.001 1.00 90.62 113 ALA A N 1
ATOM 855 C CA . ALA A 1 113 ? -8.222 1.517 -32.227 1.00 90.62 113 ALA A CA 1
ATOM 856 C C . ALA A 1 113 ? -7.262 0.365 -32.556 1.00 90.62 113 ALA A C 1
ATOM 858 O O . ALA A 1 113 ? -7.707 -0.704 -32.968 1.00 90.62 113 ALA A O 1
ATOM 859 N N . SER A 1 114 ? -5.959 0.568 -32.327 1.00 91.19 114 SER A N 1
ATOM 860 C CA . SER A 1 114 ? -4.943 -0.482 -32.456 1.00 91.19 114 SER A CA 1
ATOM 861 C C . SER A 1 114 ? -5.243 -1.670 -31.533 1.00 91.19 114 SER A C 1
ATOM 863 O O . SER A 1 114 ? -5.321 -2.809 -31.993 1.00 91.19 114 SER A O 1
ATOM 865 N N . CYS A 1 115 ? -5.509 -1.402 -30.249 1.00 94.00 115 CYS A N 1
ATOM 866 C CA . CYS A 1 115 ? -5.818 -2.431 -29.259 1.00 94.00 115 CYS A CA 1
ATOM 867 C C . CYS A 1 115 ? -7.092 -3.218 -29.603 1.00 94.00 115 CYS A C 1
ATOM 869 O O . CYS A 1 115 ? -7.049 -4.444 -29.672 1.00 94.00 115 CYS A O 1
ATOM 871 N N . GLN A 1 116 ? -8.211 -2.544 -29.889 1.00 93.19 116 GLN A N 1
ATOM 872 C CA . GLN A 1 116 ? -9.474 -3.224 -30.209 1.00 93.19 116 GLN A CA 1
ATOM 873 C C . GLN A 1 116 ? -9.387 -4.032 -31.512 1.00 93.19 116 GLN A C 1
ATOM 875 O O . GLN A 1 116 ? -9.923 -5.140 -31.596 1.00 93.19 116 GLN A O 1
ATOM 880 N N . ALA A 1 117 ? -8.681 -3.522 -32.526 1.00 92.06 117 ALA A N 1
ATOM 881 C CA . ALA A 1 117 ? -8.459 -4.256 -33.769 1.00 92.06 117 ALA A CA 1
ATOM 882 C C . ALA A 1 117 ? -7.595 -5.509 -33.538 1.00 92.06 117 ALA A C 1
ATOM 884 O O . ALA A 1 117 ? -7.931 -6.592 -34.021 1.00 92.06 117 ALA A O 1
ATOM 885 N N . ALA A 1 118 ? -6.529 -5.396 -32.743 1.00 93.19 118 ALA A N 1
ATOM 886 C CA . ALA A 1 118 ? -5.674 -6.521 -32.383 1.00 93.19 118 ALA A CA 1
ATOM 887 C C . ALA A 1 118 ? -6.399 -7.565 -31.515 1.00 93.19 118 ALA A C 1
ATOM 889 O O . ALA A 1 118 ? -6.301 -8.763 -31.786 1.00 93.19 118 ALA A O 1
ATOM 890 N N . LEU A 1 119 ? -7.206 -7.143 -30.536 1.00 93.88 119 LEU A N 1
ATOM 891 C CA . LEU A 1 119 ? -8.051 -8.063 -29.775 1.00 93.88 119 LEU A CA 1
ATOM 892 C C . LEU A 1 119 ? -9.110 -8.725 -30.671 1.00 93.88 119 LEU A C 1
ATOM 894 O O . LEU A 1 119 ? -9.448 -9.884 -30.448 1.00 93.88 119 LEU A O 1
ATOM 898 N N . SER A 1 120 ? -9.612 -8.046 -31.710 1.00 94.12 120 SER A N 1
ATOM 899 C CA . SER A 1 120 ? -10.557 -8.646 -32.668 1.00 94.12 120 SER A CA 1
ATOM 900 C C . SER A 1 120 ? -9.914 -9.806 -33.444 1.00 94.12 120 SER A C 1
ATOM 902 O O . SER A 1 120 ? -10.571 -10.815 -33.704 1.00 94.12 120 SER A O 1
ATOM 904 N N . ILE A 1 121 ? -8.610 -9.722 -33.738 1.00 93.06 121 ILE A N 1
ATOM 905 C CA . ILE A 1 121 ? -7.825 -10.865 -34.237 1.00 93.06 121 ILE A CA 1
ATOM 906 C C . ILE A 1 121 ? -7.700 -11.940 -33.151 1.00 93.06 121 ILE A C 1
ATOM 908 O O . ILE A 1 121 ? -7.907 -13.122 -33.430 1.00 93.06 121 ILE A O 1
ATOM 912 N N . GLY A 1 122 ? -7.417 -11.539 -31.910 1.00 93.88 122 GLY A N 1
ATOM 913 C CA . GLY A 1 122 ? -7.386 -12.440 -30.757 1.00 93.88 122 GLY A CA 1
ATOM 914 C C . GLY A 1 122 ? -8.684 -13.226 -30.580 1.00 93.88 122 GLY A C 1
ATOM 915 O O . GLY A 1 122 ? -8.635 -14.422 -30.319 1.00 93.88 122 GLY A O 1
ATOM 916 N N . LYS A 1 123 ? -9.845 -12.610 -30.832 1.00 93.56 123 LYS A N 1
ATOM 917 C CA . LYS A 1 123 ? -11.157 -13.273 -30.813 1.00 93.56 123 LYS A CA 1
ATOM 918 C C . LYS A 1 123 ? -11.278 -14.365 -31.868 1.00 93.56 123 LYS A C 1
ATOM 920 O O . LYS A 1 123 ? -11.812 -15.432 -31.578 1.00 93.56 123 LYS A O 1
ATOM 925 N N . ILE A 1 124 ? -10.727 -14.154 -33.063 1.00 91.25 124 ILE A N 1
ATOM 926 C CA . ILE A 1 124 ? -10.661 -15.202 -34.091 1.00 91.25 124 ILE A CA 1
ATOM 927 C C . ILE A 1 124 ? -9.806 -16.373 -33.596 1.00 91.25 124 ILE A C 1
ATOM 929 O O . ILE A 1 124 ? -10.221 -17.523 -33.728 1.00 91.25 124 ILE A O 1
ATOM 933 N N . VAL A 1 125 ? -8.648 -16.100 -32.982 1.00 93.56 125 VAL A N 1
ATOM 934 C CA . VAL A 1 125 ? -7.795 -17.150 -32.399 1.00 93.56 125 VAL A CA 1
ATOM 935 C C . VAL A 1 125 ? -8.528 -17.876 -31.271 1.00 93.56 125 VAL A C 1
ATOM 937 O O . VAL A 1 125 ? -8.571 -19.100 -31.279 1.00 93.56 125 VAL A O 1
ATOM 940 N N . ALA A 1 126 ? -9.170 -17.156 -30.355 1.00 92.44 126 ALA A N 1
ATOM 941 C CA . ALA A 1 126 ? -9.889 -17.723 -29.219 1.00 92.44 126 ALA A CA 1
ATOM 942 C C . ALA A 1 126 ? -11.102 -18.582 -29.622 1.00 92.44 126 ALA A C 1
ATOM 944 O O . ALA A 1 126 ? -11.448 -19.521 -28.914 1.00 92.44 126 ALA A O 1
ATOM 945 N N . LEU A 1 127 ? -11.742 -18.298 -30.760 1.00 87.25 127 LEU A N 1
ATOM 946 C CA . LEU A 1 127 ? -12.879 -19.080 -31.259 1.00 87.25 127 LEU A CA 1
ATOM 947 C C . LEU A 1 127 ? -12.462 -20.233 -32.176 1.00 87.25 127 LEU A C 1
ATOM 949 O O . LEU A 1 127 ? -13.087 -21.287 -32.162 1.00 87.25 127 LEU A O 1
ATOM 953 N N . ALA A 1 128 ? -11.438 -20.041 -33.009 1.00 89.56 128 ALA A N 1
ATOM 954 C CA . ALA A 1 128 ? -11.072 -21.010 -34.040 1.00 89.56 128 ALA A CA 1
ATOM 955 C C . ALA A 1 128 ? -9.861 -21.876 -33.662 1.00 89.56 128 ALA A C 1
ATOM 957 O O . ALA A 1 128 ? -9.696 -22.966 -34.204 1.00 89.56 128 ALA A O 1
ATOM 958 N N . SER A 1 129 ? -9.017 -21.410 -32.741 1.00 90.94 129 SER A N 1
ATOM 959 C CA . SER A 1 129 ? -7.783 -22.057 -32.283 1.00 90.94 129 SER A CA 1
ATOM 960 C C . SER A 1 129 ? -7.417 -21.722 -30.810 1.00 90.94 129 SER A C 1
ATOM 962 O O . SER A 1 129 ? -6.269 -21.364 -30.535 1.00 90.94 129 SER A O 1
ATOM 964 N N . PRO A 1 130 ? -8.327 -21.828 -29.827 1.00 90.62 130 PRO A N 1
ATOM 965 C CA . PRO A 1 130 ? -8.090 -21.396 -28.443 1.00 90.62 130 PRO A CA 1
ATOM 966 C C . PRO A 1 130 ? -6.899 -22.029 -27.717 1.00 90.62 130 PRO A C 1
ATOM 968 O O . PRO A 1 130 ? -6.360 -21.379 -26.830 1.00 90.62 130 PRO A O 1
ATOM 971 N N . SER A 1 131 ? -6.406 -23.214 -28.106 1.00 90.62 131 SER A N 1
ATOM 972 C CA . SER A 1 131 ? -5.123 -23.744 -27.587 1.00 90.62 131 SER A CA 1
ATOM 973 C C . SER A 1 131 ? -3.935 -22.813 -27.839 1.00 90.62 131 SER A C 1
ATOM 975 O O . SER A 1 131 ? -2.960 -22.846 -27.101 1.00 90.62 131 SER A O 1
ATOM 977 N N . ASN A 1 132 ? -4.032 -21.971 -28.867 1.00 92.56 132 ASN A N 1
ATOM 978 C CA . ASN A 1 132 ? -3.043 -20.957 -29.218 1.00 92.56 132 ASN A CA 1
ATOM 979 C C . ASN A 1 132 ? -3.419 -19.557 -28.702 1.00 92.56 132 ASN A C 1
ATOM 981 O O . ASN A 1 132 ? -2.700 -18.599 -28.975 1.00 92.56 132 ASN A O 1
ATOM 985 N N . GLY A 1 133 ? -4.537 -19.423 -27.980 1.00 93.44 133 GLY A N 1
ATOM 986 C CA . GLY A 1 133 ? -4.977 -18.170 -27.369 1.00 93.44 133 GLY A CA 1
ATOM 987 C C . GLY A 1 133 ? -3.922 -17.572 -26.433 1.00 93.44 133 GLY A C 1
ATOM 988 O O . GLY A 1 133 ? -3.499 -16.447 -26.693 1.00 93.44 133 GLY A O 1
ATOM 989 N N . PRO A 1 134 ? -3.404 -18.323 -25.437 1.00 94.50 134 PRO A N 1
ATOM 990 C CA . PRO A 1 134 ? -2.339 -17.844 -24.551 1.00 94.50 134 PRO A CA 1
ATOM 991 C C . PRO A 1 134 ? -1.105 -17.345 -25.316 1.00 94.50 134 PRO A C 1
ATOM 993 O O . PRO A 1 134 ? -0.665 -16.217 -25.121 1.00 94.50 134 PRO A O 1
ATOM 996 N N . GLN A 1 135 ? -0.621 -18.123 -26.293 1.00 93.88 135 GLN A N 1
ATOM 997 C CA . GLN A 1 135 ? 0.517 -17.719 -27.124 1.00 93.88 135 GLN A CA 1
ATOM 998 C C . GLN A 1 135 ? 0.241 -16.419 -27.894 1.00 93.88 135 GLN A C 1
ATOM 1000 O O . GLN A 1 135 ? 1.098 -15.539 -27.948 1.00 93.88 135 GLN A O 1
ATOM 1005 N N . PHE A 1 136 ? -0.951 -16.274 -28.480 1.00 94.88 136 PHE A N 1
ATOM 1006 C CA . PHE A 1 136 ? -1.332 -15.030 -29.143 1.00 94.88 136 PHE A CA 1
ATOM 1007 C C . PHE A 1 136 ? -1.358 -13.850 -28.163 1.00 94.88 136 PHE A C 1
ATOM 1009 O O . PHE A 1 136 ? -0.932 -12.760 -28.527 1.00 94.88 136 PHE A O 1
ATOM 1016 N N . LEU A 1 137 ? -1.827 -14.049 -26.929 1.00 94.56 137 LEU A N 1
ATOM 1017 C CA . LEU A 1 137 ? -1.896 -13.000 -25.907 1.00 94.56 137 LEU A CA 1
ATOM 1018 C C . LEU A 1 137 ? -0.517 -12.565 -25.415 1.00 94.56 137 LEU A C 1
ATOM 1020 O O . LEU A 1 137 ? -0.282 -11.372 -25.215 1.00 94.56 137 LEU A O 1
ATOM 1024 N N . THR A 1 138 ? 0.415 -13.505 -25.294 1.00 93.94 138 THR A N 1
ATOM 1025 C CA . THR A 1 138 ? 1.823 -13.199 -25.052 1.00 93.94 138 THR A CA 1
ATOM 1026 C C . THR A 1 138 ? 2.394 -12.312 -26.162 1.00 93.94 138 THR A C 1
ATOM 1028 O O . THR A 1 138 ? 2.963 -11.260 -25.868 1.00 93.94 138 THR A O 1
ATOM 1031 N N . GLU A 1 139 ? 2.182 -12.668 -27.434 1.00 93.50 139 GLU A N 1
ATOM 1032 C CA . GLU A 1 139 ? 2.641 -11.862 -28.577 1.00 93.50 139 GLU A CA 1
ATOM 1033 C C . GLU A 1 139 ? 1.930 -10.507 -28.674 1.00 93.50 139 GLU A C 1
ATOM 1035 O O . GLU A 1 139 ? 2.560 -9.490 -28.965 1.00 93.50 139 GLU A O 1
ATOM 1040 N N . PHE A 1 140 ? 0.630 -10.463 -28.377 1.00 93.56 140 PHE A N 1
ATOM 1041 C CA . PHE A 1 140 ? -0.152 -9.233 -28.269 1.00 93.56 140 PHE A CA 1
ATOM 1042 C C . PHE A 1 140 ? 0.471 -8.279 -27.246 1.00 93.56 140 PHE A C 1
ATOM 1044 O O . PHE A 1 140 ? 0.736 -7.120 -27.568 1.00 93.56 140 PHE A O 1
ATOM 1051 N N . CYS A 1 141 ? 0.762 -8.778 -26.042 1.00 93.38 141 CYS A N 1
ATOM 1052 C CA . CYS A 1 141 ? 1.371 -8.003 -24.967 1.00 93.38 141 CYS A CA 1
ATOM 1053 C C . CYS A 1 141 ? 2.772 -7.511 -25.351 1.00 93.38 141 CYS A C 1
ATOM 1055 O O . CYS A 1 141 ? 3.038 -6.314 -25.244 1.00 93.38 141 CYS A O 1
ATOM 1057 N N . ASN A 1 142 ? 3.628 -8.392 -25.877 1.00 92.00 142 ASN A N 1
ATOM 1058 C CA . ASN A 1 142 ? 4.983 -8.042 -26.316 1.00 92.00 142 ASN A CA 1
ATOM 1059 C C . ASN A 1 142 ? 4.990 -7.026 -27.473 1.00 92.00 142 ASN A C 1
ATOM 1061 O O . ASN A 1 142 ? 5.923 -6.238 -27.600 1.00 92.00 142 ASN A O 1
ATOM 1065 N N . THR A 1 143 ? 3.962 -7.045 -28.329 1.00 90.38 143 THR A N 1
ATOM 1066 C CA . THR A 1 143 ? 3.869 -6.157 -29.498 1.00 90.38 143 THR A CA 1
ATOM 1067 C C . THR A 1 143 ? 3.317 -4.777 -29.144 1.00 90.38 143 THR A C 1
ATOM 1069 O O . THR A 1 143 ? 3.788 -3.777 -29.682 1.00 90.38 143 THR A O 1
ATOM 1072 N N . LEU A 1 144 ? 2.288 -4.708 -28.293 1.00 88.00 144 LEU A N 1
ATOM 1073 C CA . LEU A 1 144 ? 1.541 -3.468 -28.042 1.00 88.00 144 LEU A CA 1
ATOM 1074 C C . LEU A 1 144 ? 1.879 -2.786 -26.713 1.00 88.00 144 LEU A C 1
ATOM 1076 O O . LEU A 1 144 ? 1.470 -1.645 -26.505 1.00 88.00 144 LEU A O 1
ATOM 1080 N N . THR A 1 145 ? 2.610 -3.452 -25.820 1.00 82.19 145 THR A N 1
ATOM 1081 C CA . THR A 1 145 ? 2.988 -2.912 -24.507 1.00 82.19 145 THR A CA 1
ATOM 1082 C C . THR A 1 145 ? 4.498 -2.980 -24.287 1.00 82.19 145 THR A C 1
ATOM 1084 O O . THR A 1 145 ? 5.226 -3.597 -25.057 1.00 82.19 145 THR A O 1
ATOM 1087 N N . THR A 1 146 ? 4.983 -2.352 -23.215 1.00 73.31 146 THR A N 1
ATOM 1088 C CA . THR A 1 146 ? 6.396 -2.396 -22.802 1.00 73.31 146 THR A CA 1
ATOM 1089 C C . THR A 1 146 ? 6.633 -3.314 -21.597 1.00 73.31 146 THR A C 1
ATOM 1091 O O . THR A 1 146 ? 7.595 -3.111 -20.856 1.00 73.31 146 THR A O 1
ATOM 1094 N N . SER A 1 147 ? 5.743 -4.281 -21.342 1.00 82.38 147 SER A N 1
ATOM 1095 C CA . SER A 1 147 ? 5.864 -5.178 -20.187 1.00 82.38 147 SER A CA 1
ATOM 1096 C C . SER A 1 147 ? 6.898 -6.282 -20.422 1.00 82.38 147 SER A C 1
ATOM 1098 O O . SER A 1 147 ? 6.948 -6.892 -21.485 1.00 82.38 147 SER A O 1
ATOM 1100 N N . THR A 1 148 ? 7.708 -6.581 -19.405 1.00 82.62 148 THR A N 1
ATOM 1101 C CA . THR A 1 148 ? 8.684 -7.684 -19.422 1.00 82.62 148 THR A CA 1
ATOM 1102 C C . THR A 1 148 ? 8.111 -9.005 -18.902 1.00 82.62 148 THR A C 1
ATOM 1104 O O . THR A 1 148 ? 8.778 -10.035 -18.993 1.00 82.62 148 THR A O 1
ATOM 1107 N N . THR A 1 149 ? 6.883 -9.008 -18.369 1.00 86.44 149 THR A N 1
ATOM 1108 C CA . THR A 1 149 ? 6.260 -10.186 -17.738 1.00 86.44 149 THR A CA 1
ATOM 1109 C C . THR A 1 149 ? 5.225 -10.883 -18.620 1.00 86.44 149 THR A C 1
ATOM 1111 O O . THR A 1 149 ? 4.638 -11.870 -18.185 1.00 86.44 149 THR A O 1
ATOM 1114 N N . CYS A 1 150 ? 5.021 -10.435 -19.866 1.00 90.00 150 CYS A N 1
ATOM 1115 C CA . CYS A 1 150 ? 4.007 -10.974 -20.784 1.00 90.00 150 CYS A CA 1
ATOM 1116 C C . CYS A 1 150 ? 4.042 -12.510 -20.910 1.00 90.00 150 CYS A C 1
ATOM 1118 O O . CYS A 1 150 ? 2.993 -13.151 -20.939 1.00 90.00 150 CYS A O 1
ATOM 1120 N N . ASN A 1 151 ? 5.244 -13.098 -20.954 1.00 89.56 151 ASN A N 1
ATOM 1121 C CA . ASN A 1 151 ? 5.450 -14.543 -21.104 1.00 89.56 151 ASN A CA 1
ATOM 1122 C C . ASN A 1 151 ? 5.074 -15.355 -19.858 1.00 89.56 151 ASN A C 1
ATOM 1124 O O . ASN A 1 151 ? 4.954 -16.564 -19.963 1.00 89.56 151 ASN A O 1
ATOM 1128 N N . ILE A 1 152 ? 4.958 -14.723 -18.689 1.00 86.62 152 ILE A N 1
ATOM 1129 C CA . ILE A 1 152 ? 4.550 -15.387 -17.442 1.00 86.62 152 ILE A CA 1
ATOM 1130 C C . ILE A 1 152 ? 3.071 -15.098 -17.192 1.00 86.62 152 ILE A C 1
ATOM 1132 O O . ILE A 1 152 ? 2.302 -16.008 -16.911 1.00 86.62 152 ILE A O 1
ATOM 1136 N N . THR A 1 153 ? 2.654 -13.839 -17.358 1.00 88.62 153 THR A N 1
ATOM 1137 C CA . THR A 1 153 ? 1.274 -13.409 -17.115 1.00 88.62 153 THR A CA 1
ATOM 1138 C C . THR A 1 153 ? 0.286 -14.079 -18.068 1.00 88.62 153 THR A C 1
ATOM 1140 O O . THR A 1 153 ? -0.731 -14.585 -17.611 1.00 88.62 153 THR A O 1
ATOM 1143 N N . TYR A 1 154 ? 0.569 -14.105 -19.374 1.00 92.19 154 TYR A N 1
ATOM 1144 C CA . TYR A 1 154 ? -0.367 -14.602 -20.394 1.00 92.19 154 TYR A CA 1
ATOM 1145 C C . TYR A 1 154 ? -0.055 -16.018 -20.892 1.00 92.19 154 TYR A C 1
ATOM 1147 O O . TYR A 1 154 ? -0.663 -16.468 -21.863 1.00 92.19 154 TYR A O 1
ATOM 1155 N N . ASP A 1 155 ? 0.860 -16.730 -20.228 1.00 89.31 155 ASP A N 1
ATOM 1156 C CA . ASP A 1 155 ? 1.053 -18.164 -20.455 1.00 89.31 155 ASP A CA 1
ATOM 1157 C C . ASP A 1 155 ? -0.216 -18.954 -20.095 1.00 89.31 155 ASP A C 1
ATOM 1159 O O . ASP A 1 155 ? -1.102 -18.466 -19.385 1.00 89.31 155 ASP A O 1
ATOM 1163 N N . VAL A 1 156 ? -0.304 -20.197 -20.572 1.00 87.75 156 VAL A N 1
ATOM 1164 C CA . VAL A 1 156 ? -1.400 -21.109 -20.220 1.00 87.75 156 VAL A CA 1
ATOM 1165 C C . VAL A 1 156 ? -1.493 -21.363 -18.711 1.00 87.75 156 VAL A C 1
ATOM 1167 O O . VAL A 1 156 ? -2.605 -21.485 -18.207 1.00 87.75 156 VAL A O 1
ATOM 1170 N N . SER A 1 157 ? -0.348 -21.375 -18.021 1.00 82.69 157 SER A N 1
ATOM 1171 C CA . SER A 1 157 ? -0.216 -21.577 -16.570 1.00 82.69 157 SER A CA 1
ATOM 1172 C C . SER A 1 157 ? -0.398 -20.277 -15.767 1.00 82.69 157 SER A C 1
ATOM 1174 O O . SER A 1 157 ? -0.346 -20.296 -14.541 1.00 82.69 157 SER A O 1
ATOM 1176 N N . GLY A 1 158 ? -0.548 -19.139 -16.456 1.00 86.81 158 GLY A N 1
ATOM 1177 C CA . GLY A 1 158 ? -0.961 -17.855 -15.890 1.00 86.81 158 GLY A CA 1
ATOM 1178 C C . GLY A 1 158 ? -2.422 -17.560 -16.240 1.00 86.81 158 GLY A C 1
ATOM 1179 O O . GLY A 1 158 ? -3.263 -18.458 -16.272 1.00 86.81 158 GLY A O 1
ATOM 1180 N N . ILE A 1 159 ? -2.728 -16.306 -16.584 1.00 91.25 159 ILE A N 1
ATOM 1181 C CA . ILE A 1 159 ? -4.090 -15.859 -16.920 1.00 91.25 159 ILE A CA 1
ATOM 1182 C C . ILE A 1 159 ? -4.446 -16.024 -18.405 1.00 91.25 159 ILE A C 1
ATOM 1184 O O . ILE A 1 159 ? -5.534 -15.644 -18.844 1.00 91.25 159 ILE A O 1
ATOM 1188 N N . GLY A 1 160 ? -3.548 -16.591 -19.219 1.00 92.88 160 GLY A N 1
ATOM 1189 C CA . GLY A 1 160 ? -3.740 -16.714 -20.666 1.00 92.88 160 GLY A CA 1
ATOM 1190 C C . GLY A 1 160 ? -4.983 -17.519 -21.048 1.00 92.88 160 GLY A C 1
ATOM 1191 O O . GLY A 1 160 ? -5.688 -17.163 -21.998 1.00 92.88 160 GLY A O 1
ATOM 1192 N N . SER A 1 161 ? -5.290 -18.582 -20.300 1.00 92.62 161 SER A N 1
ATOM 1193 C CA . SER A 1 161 ? -6.488 -19.406 -20.514 1.00 92.62 161 SER A CA 1
ATOM 1194 C C . SER A 1 161 ? -7.772 -18.628 -20.200 1.00 92.62 161 SER A C 1
ATOM 1196 O O . SER A 1 161 ? -8.677 -18.579 -21.035 1.00 92.62 161 SER A O 1
ATOM 1198 N N . VAL A 1 162 ? -7.812 -17.933 -19.061 1.00 94.25 162 VAL A N 1
ATOM 1199 C CA . VAL A 1 162 ? -8.918 -17.058 -18.643 1.00 94.25 162 VAL A CA 1
ATOM 1200 C C . VAL A 1 162 ? -9.158 -15.945 -19.661 1.00 94.25 162 VAL A C 1
ATOM 1202 O O . VAL A 1 162 ? -10.269 -15.799 -20.170 1.00 94.25 162 VAL A O 1
ATOM 1205 N N . LEU A 1 163 ? -8.118 -15.202 -20.047 1.00 94.38 163 LEU A N 1
ATOM 1206 C CA . LEU A 1 163 ? -8.267 -14.107 -21.004 1.00 94.38 163 LEU A CA 1
ATOM 1207 C C . LEU A 1 163 ? -8.686 -14.610 -22.397 1.00 94.38 163 LEU A C 1
ATOM 1209 O O . LEU A 1 163 ? -9.456 -13.942 -23.087 1.00 94.38 163 LEU A O 1
ATOM 1213 N N . THR A 1 164 ? -8.272 -15.818 -22.793 1.00 94.81 164 THR A N 1
ATOM 1214 C CA . THR A 1 164 ? -8.774 -16.465 -24.019 1.00 94.81 164 THR A CA 1
ATOM 1215 C C . THR A 1 164 ? -10.286 -16.703 -23.944 1.00 94.81 164 THR A C 1
ATOM 1217 O O . THR A 1 164 ? -10.998 -16.418 -24.909 1.00 94.81 164 THR A O 1
ATOM 1220 N N . GLN A 1 165 ? -10.805 -17.175 -22.804 1.00 94.12 165 GLN A N 1
ATOM 1221 C CA . GLN A 1 165 ? -12.250 -17.341 -22.601 1.00 94.12 165 GLN A CA 1
ATOM 1222 C C . GLN A 1 165 ? -12.986 -15.996 -22.652 1.00 94.12 165 GLN A C 1
ATOM 1224 O O . GLN A 1 165 ? -14.024 -15.885 -23.307 1.00 94.12 165 GLN A O 1
ATOM 1229 N N . VAL A 1 166 ? -12.444 -14.967 -22.001 1.00 94.94 166 VAL A N 1
ATOM 1230 C CA . VAL A 1 166 ? -13.046 -13.627 -21.974 1.00 94.94 166 VAL A CA 1
ATOM 1231 C C . VAL A 1 166 ? -13.106 -13.038 -23.376 1.00 94.94 166 VAL A C 1
ATOM 1233 O O . VAL A 1 166 ? -14.171 -12.622 -23.818 1.00 94.94 166 VAL A O 1
ATOM 1236 N N . ILE A 1 167 ? -12.014 -13.101 -24.136 1.00 94.81 167 ILE A N 1
ATOM 1237 C CA . ILE A 1 167 ? -11.960 -12.594 -25.512 1.00 94.81 167 ILE A CA 1
ATOM 1238 C C . ILE A 1 167 ? -12.908 -13.348 -26.454 1.00 94.81 167 ILE A C 1
ATOM 1240 O O . ILE A 1 167 ? -13.489 -12.740 -27.357 1.00 94.81 167 ILE A O 1
ATOM 1244 N N . ALA A 1 168 ? -13.115 -14.651 -26.241 1.00 92.06 168 ALA A N 1
ATOM 1245 C CA . ALA A 1 168 ? -14.088 -15.420 -27.013 1.00 92.06 168 ALA A CA 1
ATOM 1246 C C . ALA A 1 168 ? -15.531 -14.914 -26.811 1.00 92.06 168 ALA A C 1
ATOM 1248 O O . ALA A 1 168 ? -16.319 -14.922 -27.761 1.00 92.06 168 ALA A O 1
ATOM 1249 N N . ASN A 1 169 ? -15.866 -14.439 -25.606 1.00 91.56 169 ASN A N 1
ATOM 1250 C CA . ASN A 1 169 ? -17.239 -14.118 -25.203 1.00 91.56 169 ASN A CA 1
ATOM 1251 C C . ASN A 1 169 ? -17.557 -12.611 -25.162 1.00 91.56 169 ASN A C 1
ATOM 1253 O O . ASN A 1 169 ? -18.705 -12.236 -25.385 1.00 91.56 169 ASN A O 1
ATOM 1257 N N . ALA A 1 170 ? -16.569 -11.744 -24.946 1.00 92.69 170 ALA A N 1
ATOM 1258 C CA . ALA A 1 170 ? -16.737 -10.293 -24.836 1.00 92.69 170 ALA A CA 1
ATOM 1259 C C . ALA A 1 170 ? -16.997 -9.602 -26.189 1.00 92.69 170 ALA A C 1
ATOM 1261 O O . ALA A 1 170 ? -16.557 -10.073 -27.249 1.00 92.69 170 ALA A O 1
ATOM 1262 N N . ASP A 1 171 ? -17.658 -8.441 -26.173 1.00 91.25 171 ASP A N 1
ATOM 1263 C CA . ASP A 1 171 ? -17.749 -7.540 -27.331 1.00 91.25 171 ASP A CA 1
ATOM 1264 C C . ASP A 1 171 ? -16.449 -6.738 -27.524 1.00 91.25 171 ASP A C 1
ATOM 1266 O O . ASP A 1 171 ? -16.315 -5.564 -27.173 1.00 91.25 171 ASP A O 1
ATOM 1270 N N . ILE A 1 172 ? -15.455 -7.412 -28.095 1.00 93.00 172 ILE A N 1
ATOM 1271 C CA . ILE A 1 172 ? -14.090 -6.905 -28.252 1.00 93.00 172 ILE A CA 1
ATOM 1272 C C . ILE A 1 172 ? -13.970 -5.686 -29.182 1.00 93.00 172 ILE A C 1
ATOM 1274 O O . ILE A 1 172 ? -13.047 -4.883 -29.039 1.00 93.00 172 ILE A O 1
ATOM 1278 N N . SER A 1 173 ? -14.896 -5.515 -30.123 1.00 87.19 173 SER A N 1
ATOM 1279 C CA . SER A 1 173 ? -14.909 -4.338 -30.999 1.00 87.19 173 SER A CA 1
ATOM 1280 C C . SER A 1 173 ? -15.736 -3.181 -30.419 1.00 87.19 173 SER A C 1
ATOM 1282 O O . SER A 1 173 ? -15.680 -2.076 -30.957 1.00 87.19 173 SER A O 1
ATOM 1284 N N . GLY A 1 174 ? -16.492 -3.419 -29.343 1.00 88.62 174 GLY A N 1
ATOM 1285 C CA . GLY A 1 174 ? -17.370 -2.447 -28.700 1.00 88.62 174 GLY A CA 1
ATOM 1286 C C . GLY A 1 174 ? -16.962 -2.113 -27.265 1.00 88.62 174 GLY A C 1
ATOM 1287 O O . GLY A 1 174 ? -15.785 -1.891 -26.970 1.00 88.62 174 GLY A O 1
ATOM 1288 N N . TYR A 1 175 ? -17.960 -2.011 -26.384 1.00 90.19 175 TYR A N 1
ATOM 1289 C CA . TYR A 1 175 ? -17.807 -1.468 -25.028 1.00 90.19 175 TYR A CA 1
ATOM 1290 C C . TYR A 1 175 ? -16.850 -2.310 -24.165 1.00 90.19 175 TYR A C 1
ATOM 1292 O O . TYR A 1 175 ? -15.956 -1.759 -23.520 1.00 90.19 175 TYR A O 1
ATOM 1300 N N . ASP A 1 176 ? -16.994 -3.637 -24.202 1.00 93.69 176 ASP A N 1
ATOM 1301 C CA . ASP A 1 176 ? -16.171 -4.571 -23.426 1.00 93.69 176 ASP A CA 1
ATOM 1302 C C . ASP A 1 176 ? -14.693 -4.480 -23.837 1.00 93.69 176 ASP A C 1
ATOM 1304 O O . ASP A 1 176 ? -13.804 -4.339 -22.999 1.00 93.69 176 ASP A O 1
ATOM 1308 N N . GLY A 1 177 ? -14.418 -4.486 -25.147 1.00 93.94 177 GLY A N 1
ATOM 1309 C CA . GLY A 1 177 ? -13.059 -4.363 -25.671 1.00 93.94 177 GLY A CA 1
ATOM 1310 C C . GLY A 1 177 ? -12.390 -3.039 -25.311 1.00 93.94 177 GLY A C 1
ATOM 1311 O O . GLY A 1 177 ? -11.207 -3.028 -24.972 1.00 93.94 177 GLY A O 1
ATOM 1312 N N . GLN A 1 178 ? -13.136 -1.928 -25.318 1.00 94.25 178 GLN A N 1
ATOM 1313 C CA . GLN A 1 178 ? -12.617 -0.640 -24.852 1.00 94.25 178 GLN A CA 1
ATOM 1314 C C . GLN A 1 178 ? -12.234 -0.699 -23.365 1.00 94.25 178 GLN A C 1
ATOM 1316 O O . GLN A 1 178 ? -11.167 -0.207 -22.991 1.00 94.25 178 GLN A O 1
ATOM 1321 N N . ALA A 1 179 ? -13.073 -1.316 -22.527 1.00 93.38 179 ALA A N 1
ATOM 1322 C CA . ALA A 1 179 ? -12.812 -1.482 -21.100 1.00 93.38 179 ALA A CA 1
ATOM 1323 C C . ALA A 1 179 ? -11.592 -2.382 -20.828 1.00 93.38 179 ALA A C 1
ATOM 1325 O O . ALA A 1 179 ? -10.730 -2.004 -20.037 1.00 93.38 179 ALA A O 1
ATOM 1326 N N . ILE A 1 180 ? -11.459 -3.512 -21.534 1.00 94.94 180 ILE A N 1
ATOM 1327 C CA . ILE A 1 180 ? -10.294 -4.412 -21.443 1.00 94.94 180 ILE A CA 1
ATOM 1328 C C . ILE A 1 180 ? -9.012 -3.669 -21.836 1.00 94.94 180 ILE A C 1
ATOM 1330 O O . ILE A 1 180 ? -8.026 -3.677 -21.095 1.00 94.94 180 ILE A O 1
ATOM 1334 N N . CYS A 1 181 ? -9.034 -2.977 -22.980 1.00 94.75 181 CYS A N 1
ATOM 1335 C CA . CYS A 1 181 ? -7.910 -2.181 -23.471 1.00 94.75 181 CYS A CA 1
ATOM 1336 C C . CYS A 1 181 ? -7.524 -1.043 -22.521 1.00 94.75 181 CYS A C 1
ATOM 1338 O O . CYS A 1 181 ? -6.343 -0.710 -22.414 1.00 94.75 181 CYS A O 1
ATOM 1340 N N . GLN A 1 182 ? -8.493 -0.431 -21.838 1.00 93.44 182 GLN A N 1
ATOM 1341 C CA . GLN A 1 182 ? -8.218 0.601 -20.847 1.00 93.44 182 GLN A CA 1
ATOM 1342 C C . GLN A 1 182 ? -7.630 0.009 -19.565 1.00 93.44 182 GLN A C 1
ATOM 1344 O O . GLN A 1 182 ? -6.611 0.506 -19.094 1.00 93.44 182 GLN A O 1
ATOM 1349 N N . ASN A 1 183 ? -8.252 -1.028 -19.004 1.00 92.19 183 ASN A N 1
ATOM 1350 C CA . ASN A 1 183 ? -7.903 -1.536 -17.683 1.00 92.19 183 ASN A CA 1
ATOM 1351 C C . ASN A 1 183 ? -6.571 -2.295 -17.661 1.00 92.19 183 ASN A C 1
ATOM 1353 O O . ASN A 1 183 ? -5.724 -2.006 -16.824 1.00 92.19 183 ASN A O 1
ATOM 1357 N N . PHE A 1 184 ? -6.382 -3.248 -18.577 1.00 91.56 184 PHE A N 1
ATOM 1358 C CA . PHE A 1 184 ? -5.253 -4.188 -18.518 1.00 91.56 184 PHE A CA 1
ATOM 1359 C C . PHE A 1 184 ? -4.059 -3.770 -19.375 1.00 91.56 184 PHE A C 1
ATOM 1361 O O . PHE A 1 184 ? -2.942 -4.225 -19.146 1.00 91.56 184 PHE A O 1
ATOM 1368 N N . PHE A 1 185 ? -4.283 -2.889 -20.353 1.00 90.12 185 PHE A N 1
ATOM 1369 C CA . PHE A 1 185 ? -3.243 -2.473 -21.296 1.00 90.12 185 PHE A CA 1
ATOM 1370 C C . PHE A 1 185 ? -2.992 -0.962 -21.304 1.00 90.12 185 PHE A C 1
ATOM 1372 O O . PHE A 1 185 ? -1.994 -0.523 -21.866 1.00 90.12 185 PHE A O 1
ATOM 1379 N N . SER A 1 186 ? -3.849 -0.154 -20.667 1.00 91.19 186 SER A N 1
ATOM 1380 C CA . SER A 1 186 ? -3.750 1.317 -20.676 1.00 91.19 186 SER A CA 1
ATOM 1381 C C . SER A 1 186 ? -3.720 1.932 -22.087 1.00 91.19 186 SER A C 1
ATOM 1383 O O . SER A 1 186 ? -3.118 2.981 -22.307 1.00 91.19 186 SER A O 1
ATOM 1385 N N . LEU A 1 187 ? -4.375 1.289 -23.062 1.00 92.00 187 LEU A N 1
ATOM 1386 C CA . LEU A 1 187 ? -4.363 1.693 -24.476 1.00 92.00 187 LEU A CA 1
ATOM 1387 C C . LEU A 1 187 ? -5.627 2.448 -24.913 1.00 92.00 187 LEU A C 1
ATOM 1389 O O . LEU A 1 187 ? -5.601 3.103 -25.957 1.00 92.00 187 LEU A O 1
ATOM 1393 N N . CYS A 1 188 ? -6.711 2.388 -24.134 1.00 93.69 188 CYS A N 1
ATOM 1394 C CA . CYS A 1 188 ? -7.973 3.088 -24.400 1.00 93.69 188 CYS A CA 1
ATOM 1395 C C . CYS A 1 188 ? -8.345 4.081 -23.287 1.00 93.69 188 CYS A C 1
ATOM 1397 O O . CYS A 1 188 ? -7.998 3.860 -22.126 1.00 93.69 188 CYS A O 1
ATOM 1399 N N . PRO A 1 189 ? -9.106 5.147 -23.602 1.00 92.62 189 PRO A N 1
ATOM 1400 C CA . PRO A 1 189 ? -9.782 5.934 -22.579 1.00 92.62 189 PRO A CA 1
ATOM 1401 C C . PRO A 1 189 ? -10.873 5.101 -21.898 1.00 92.62 189 PRO A C 1
ATOM 1403 O O . PRO A 1 189 ? -11.484 4.230 -22.527 1.00 92.62 189 PRO A O 1
ATOM 1406 N N . ALA A 1 190 ? -11.157 5.407 -20.630 1.00 88.94 190 ALA A N 1
ATOM 1407 C CA . ALA A 1 190 ? -12.208 4.723 -19.883 1.00 88.94 190 ALA A CA 1
ATOM 1408 C C . ALA A 1 190 ? -13.569 4.912 -20.577 1.00 88.94 190 ALA A C 1
ATOM 1410 O O . ALA A 1 190 ? -13.910 6.049 -20.931 1.00 88.94 190 ALA A O 1
ATOM 1411 N N . PRO A 1 191 ? -14.351 3.837 -20.786 1.00 88.44 191 PRO A N 1
ATOM 1412 C CA . PRO A 1 191 ? -15.676 3.969 -21.370 1.00 88.44 191 PRO A CA 1
ATOM 1413 C C . PRO A 1 191 ? -16.617 4.769 -20.444 1.00 88.44 191 PRO A C 1
ATOM 1415 O O . PRO A 1 191 ? -16.409 4.834 -19.222 1.00 88.44 191 PRO A O 1
ATOM 1418 N N . PRO A 1 192 ? -17.651 5.424 -21.005 1.00 85.25 192 PRO A N 1
ATOM 1419 C CA . PRO A 1 192 ? -18.669 6.106 -20.210 1.00 85.25 192 PRO A CA 1
ATOM 1420 C C . PRO A 1 192 ? -19.438 5.106 -19.342 1.00 85.25 192 PRO A C 1
ATOM 1422 O O . PRO A 1 192 ? -19.499 3.925 -19.653 1.00 85.25 192 PRO A O 1
ATOM 1425 N N . THR A 1 193 ? -20.054 5.572 -18.256 1.00 81.81 193 THR A N 1
ATOM 1426 C CA . THR A 1 193 ? -20.869 4.701 -17.401 1.00 81.81 193 THR A CA 1
ATOM 1427 C C . THR A 1 193 ? -22.131 4.235 -18.122 1.00 81.81 193 THR A C 1
ATOM 1429 O O . THR A 1 193 ? -22.830 5.061 -18.712 1.00 81.81 193 THR A O 1
ATOM 1432 N N . ALA A 1 194 ? -22.453 2.943 -18.039 1.00 79.25 194 ALA A N 1
ATOM 1433 C CA . ALA A 1 194 ? -23.737 2.418 -18.486 1.00 79.25 194 ALA A CA 1
ATOM 1434 C C . ALA A 1 194 ? -24.866 2.962 -17.592 1.00 79.25 194 ALA A C 1
ATOM 1436 O O . ALA A 1 194 ? -24.684 3.155 -16.389 1.00 79.25 194 ALA A O 1
ATOM 1437 N N . SER A 1 195 ? -26.034 3.234 -18.176 1.00 74.81 195 SER A N 1
ATOM 1438 C CA . SER A 1 195 ? -27.207 3.668 -17.414 1.00 74.81 195 SER A CA 1
ATOM 1439 C C . SER A 1 195 ? -27.720 2.532 -16.530 1.00 74.81 195 SER A C 1
ATOM 1441 O O . SER A 1 195 ? -27.966 1.436 -17.032 1.00 74.81 195 SER A O 1
ATOM 1443 N N . LEU A 1 196 ? -27.937 2.810 -15.246 1.00 77.88 196 LEU A N 1
ATOM 1444 C CA . LEU A 1 196 ? -28.499 1.857 -14.292 1.00 77.88 196 LEU A CA 1
ATOM 1445 C C . LEU A 1 196 ? -30.002 2.110 -14.108 1.00 77.88 196 LEU A C 1
ATOM 1447 O O . LEU A 1 196 ? -30.392 3.184 -13.651 1.00 77.88 196 LEU A O 1
ATOM 1451 N N . ASP A 1 197 ? -30.834 1.120 -14.438 1.00 80.56 197 ASP A N 1
ATOM 1452 C CA . ASP A 1 197 ? -32.279 1.135 -14.177 1.00 80.56 197 ASP A CA 1
ATOM 1453 C C . ASP A 1 197 ? -32.636 0.099 -13.103 1.00 80.56 197 ASP A C 1
ATOM 1455 O O . ASP A 1 197 ? -32.601 -1.108 -13.343 1.00 80.56 197 ASP A O 1
ATOM 1459 N N . LEU A 1 198 ? -32.982 0.594 -11.911 1.00 80.12 198 LEU A N 1
ATOM 1460 C CA . LEU A 1 198 ? -33.367 -0.215 -10.750 1.00 80.12 198 LEU A CA 1
ATOM 1461 C C . LEU A 1 198 ? -34.888 -0.278 -10.537 1.00 80.12 198 LEU A C 1
ATOM 1463 O O . LEU A 1 198 ? -35.341 -0.793 -9.516 1.00 80.12 198 LEU A O 1
ATOM 1467 N N . SER A 1 199 ? -35.696 0.251 -11.462 1.00 82.94 199 SER A N 1
ATOM 1468 C CA . SER A 1 199 ? -37.148 0.414 -11.272 1.00 82.94 199 SER A CA 1
ATOM 1469 C C . SER A 1 199 ? -37.893 -0.889 -10.958 1.00 82.94 199 SER A C 1
ATOM 1471 O O . SER A 1 199 ? -38.882 -0.859 -10.231 1.00 82.94 199 SER A O 1
ATOM 1473 N N . ASN A 1 200 ? -37.390 -2.025 -11.453 1.00 85.62 200 ASN A N 1
ATOM 1474 C CA . ASN A 1 200 ? -37.968 -3.360 -11.250 1.00 85.62 200 ASN A CA 1
ATOM 1475 C C . ASN A 1 200 ? -37.103 -4.273 -10.358 1.00 85.62 200 ASN A C 1
ATOM 1477 O O . ASN A 1 200 ? -37.276 -5.495 -10.353 1.00 85.62 200 ASN A O 1
ATOM 1481 N N . TRP A 1 201 ? -36.122 -3.714 -9.644 1.00 87.88 201 TRP A N 1
ATOM 1482 C CA . TRP A 1 201 ? -35.210 -4.513 -8.820 1.00 87.88 201 TRP A CA 1
ATOM 1483 C C . TRP A 1 201 ? -35.817 -4.881 -7.467 1.00 87.88 201 TRP A C 1
ATOM 1485 O O . TRP A 1 201 ? -35.637 -5.997 -6.995 1.00 87.88 201 TRP A O 1
ATOM 1495 N N . PHE A 1 202 ? -36.646 -3.999 -6.914 1.00 89.62 202 PHE A N 1
ATOM 1496 C CA . PHE A 1 202 ? -37.420 -4.258 -5.704 1.00 89.62 202 PHE A CA 1
ATOM 1497 C C . PHE A 1 202 ? -38.852 -4.648 -6.065 1.00 89.62 202 PHE A C 1
ATOM 1499 O O . PHE A 1 202 ? -39.480 -4.021 -6.921 1.00 89.62 202 PHE A O 1
ATOM 1506 N N . ALA A 1 203 ? -39.381 -5.684 -5.411 1.00 90.06 203 ALA A N 1
ATOM 1507 C CA . ALA A 1 203 ? -40.745 -6.149 -5.660 1.00 90.06 203 ALA A CA 1
ATOM 1508 C C . ALA A 1 203 ? -41.804 -5.153 -5.155 1.00 90.06 203 ALA A C 1
ATOM 1510 O O . ALA A 1 203 ? -42.943 -5.162 -5.630 1.00 90.06 203 ALA A O 1
ATOM 1511 N N . LYS A 1 204 ? -41.444 -4.299 -4.188 1.00 91.06 204 LYS A N 1
ATOM 1512 C CA . LYS A 1 204 ? -42.320 -3.281 -3.608 1.00 91.06 204 LYS A CA 1
ATOM 1513 C C . LYS A 1 204 ? -41.658 -1.902 -3.674 1.00 91.06 204 LYS A C 1
ATOM 1515 O O . LYS A 1 204 ? -40.437 -1.794 -3.588 1.00 91.06 204 LYS A O 1
ATOM 1520 N N . PRO A 1 205 ? -42.443 -0.822 -3.834 1.00 89.38 205 PRO A N 1
ATOM 1521 C CA . PRO A 1 205 ? -41.900 0.524 -3.732 1.00 89.38 205 PRO A CA 1
ATOM 1522 C C . PRO A 1 205 ? -41.435 0.798 -2.300 1.00 89.38 205 PRO A C 1
ATOM 1524 O O . PRO A 1 205 ? -42.037 0.306 -1.344 1.00 89.38 205 PRO A O 1
ATOM 1527 N N . LYS A 1 206 ? -40.427 1.668 -2.159 1.00 88.56 206 LYS A N 1
ATOM 1528 C CA . LYS A 1 206 ? -39.961 2.160 -0.856 1.00 88.56 206 LYS A CA 1
ATOM 1529 C C . LYS A 1 206 ? -41.158 2.629 -0.005 1.00 88.56 206 LYS A C 1
ATOM 1531 O O . LYS A 1 206 ? -41.914 3.487 -0.478 1.00 88.56 206 LYS A O 1
ATOM 1536 N N . PRO A 1 207 ? -41.333 2.123 1.230 1.00 88.75 207 PRO A N 1
ATOM 1537 C CA . PRO A 1 207 ? -42.465 2.491 2.074 1.00 88.75 207 PRO A CA 1
ATOM 1538 C C . PRO A 1 207 ? -42.586 4.007 2.292 1.00 88.75 207 PRO A C 1
ATOM 1540 O O . PRO A 1 207 ? -41.599 4.696 2.564 1.00 88.75 207 PRO A O 1
ATOM 1543 N N . SER A 1 208 ? -43.813 4.526 2.197 1.00 89.00 208 SER A N 1
ATOM 1544 C CA . SER A 1 208 ? -44.142 5.928 2.472 1.00 89.00 208 SER A CA 1
ATOM 1545 C C . SER A 1 208 ? -45.460 6.012 3.262 1.00 89.00 208 SER A C 1
ATOM 1547 O O . SER A 1 208 ? -46.512 5.686 2.705 1.00 89.00 208 SER A O 1
ATOM 1549 N N . PRO A 1 209 ? -45.434 6.420 4.549 1.00 88.19 209 PRO A N 1
ATOM 1550 C CA . PRO A 1 209 ? -44.254 6.819 5.325 1.00 88.19 209 PRO A CA 1
ATOM 1551 C C . PRO A 1 209 ? -43.307 5.642 5.618 1.00 88.19 209 PRO A C 1
ATOM 1553 O O . PRO A 1 209 ? -43.700 4.479 5.532 1.00 88.19 209 PRO A O 1
ATOM 1556 N N . LEU A 1 210 ? -42.060 5.952 5.987 1.00 87.44 210 LEU A N 1
ATOM 1557 C CA . LEU A 1 210 ? -41.103 4.941 6.445 1.00 87.44 210 LEU A CA 1
ATOM 1558 C C . LEU A 1 210 ? -41.622 4.224 7.707 1.00 87.44 210 LEU A C 1
ATOM 1560 O O . LEU A 1 210 ? -42.298 4.858 8.528 1.00 87.44 210 LEU A O 1
ATOM 1564 N N . PRO A 1 211 ? -41.287 2.934 7.908 1.00 86.38 211 PRO A N 1
ATOM 1565 C CA . PRO A 1 211 ? -41.632 2.226 9.132 1.00 86.38 211 PRO A CA 1
ATOM 1566 C C . PRO A 1 211 ? -41.027 2.913 10.369 1.00 86.38 211 PRO A C 1
ATOM 1568 O O . PRO A 1 211 ? -39.946 3.504 10.276 1.00 86.38 211 PRO A O 1
ATOM 1571 N N . PRO A 1 212 ? -41.672 2.816 11.547 1.00 86.50 212 PRO A N 1
ATOM 1572 C CA . PRO A 1 212 ? -41.108 3.339 12.785 1.00 86.50 212 PRO A CA 1
ATOM 1573 C C . PRO A 1 212 ? -39.710 2.773 13.063 1.00 86.50 212 PRO A C 1
ATOM 1575 O O . PRO A 1 212 ? -39.474 1.569 12.931 1.00 86.50 212 PRO A O 1
ATOM 1578 N N . LEU A 1 213 ? -38.786 3.634 13.497 1.00 85.31 213 LEU A N 1
ATOM 1579 C CA . LEU A 1 213 ? -37.443 3.205 13.880 1.00 85.31 213 LEU A CA 1
ATOM 1580 C C . LEU A 1 213 ? -37.509 2.259 15.086 1.00 85.31 213 LEU A C 1
ATOM 1582 O O . LEU A 1 213 ? -38.143 2.557 16.106 1.00 85.31 213 LEU A O 1
ATOM 1586 N N . LYS A 1 214 ? -36.815 1.122 14.971 1.00 88.69 214 LYS A N 1
ATOM 1587 C CA . LYS A 1 214 ? -36.646 0.169 16.072 1.00 88.69 214 LYS A CA 1
ATOM 1588 C C . LYS A 1 214 ? -35.903 0.866 17.212 1.00 88.69 214 LYS A C 1
ATOM 1590 O O . LYS A 1 214 ? -34.916 1.558 16.979 1.00 88.69 214 LYS A O 1
ATOM 1595 N N . GLN A 1 215 ? -36.406 0.711 18.431 1.00 91.69 215 GLN A N 1
ATOM 1596 C CA . GLN A 1 215 ? -35.804 1.332 19.607 1.00 91.69 215 GLN A CA 1
ATOM 1597 C C . GLN A 1 215 ? -34.594 0.526 20.072 1.00 91.69 215 GLN A C 1
ATOM 1599 O O . GLN A 1 215 ? -34.626 -0.707 20.075 1.00 91.69 215 GLN A O 1
ATOM 1604 N N . ARG A 1 216 ? -33.545 1.240 20.482 1.00 93.56 216 ARG A N 1
ATOM 1605 C CA . ARG A 1 216 ? -32.339 0.642 21.055 1.00 93.56 216 ARG A CA 1
ATOM 1606 C C . ARG A 1 216 ? -32.670 -0.037 22.372 1.00 93.56 216 ARG A C 1
ATOM 1608 O O . ARG A 1 216 ? -33.445 0.476 23.179 1.00 93.56 216 ARG A O 1
ATOM 1615 N N . SER A 1 217 ? -32.055 -1.189 22.584 1.00 93.44 217 SER A N 1
ATOM 1616 C CA . SER A 1 217 ? -32.199 -1.962 23.818 1.00 93.44 217 SER A CA 1
ATOM 1617 C C . SER A 1 217 ? -31.407 -1.374 24.987 1.00 93.44 217 SER A C 1
ATOM 1619 O O . SER A 1 217 ? -31.742 -1.625 26.144 1.00 93.44 217 SER A O 1
ATOM 1621 N N . GLY A 1 218 ? -30.322 -0.651 24.686 1.00 89.56 218 GLY A N 1
ATOM 1622 C CA . GLY A 1 218 ? -29.331 -0.214 25.671 1.00 89.56 218 GLY A CA 1
ATOM 1623 C C . GLY A 1 218 ? -28.361 -1.318 26.116 1.00 89.56 218 GLY A C 1
ATOM 1624 O O . GLY A 1 218 ? -27.465 -1.045 26.910 1.00 89.56 218 GLY A O 1
ATOM 1625 N N . LYS A 1 219 ? -28.508 -2.551 25.612 1.00 93.19 219 LYS A N 1
ATOM 1626 C CA . LYS A 1 219 ? -27.567 -3.661 25.822 1.00 93.19 219 LYS A CA 1
ATOM 1627 C C . LYS A 1 219 ? -26.643 -3.772 24.614 1.00 93.19 219 LYS A C 1
ATOM 1629 O O . LYS A 1 219 ? -27.136 -3.782 23.484 1.00 93.19 219 LYS A O 1
ATOM 1634 N N . ARG A 1 220 ? -25.333 -3.887 24.849 1.00 92.94 220 ARG A N 1
ATOM 1635 C CA . ARG A 1 220 ? -24.326 -3.987 23.784 1.00 92.94 220 ARG A CA 1
ATOM 1636 C C . ARG A 1 220 ? -23.812 -5.420 23.630 1.00 92.94 220 ARG A C 1
ATOM 1638 O O . ARG A 1 220 ? -23.577 -6.106 24.621 1.00 92.94 220 ARG A O 1
ATOM 1645 N N . LEU A 1 221 ? -23.657 -5.853 22.384 1.00 94.75 221 LEU A N 1
ATOM 1646 C CA . LEU A 1 221 ? -23.056 -7.115 21.960 1.00 94.75 221 LEU A CA 1
ATOM 1647 C C . LEU A 1 221 ? -21.634 -6.849 21.462 1.00 94.75 221 LEU A C 1
ATOM 1649 O O . LEU A 1 221 ? -21.404 -5.836 20.805 1.00 94.75 221 LEU A O 1
ATOM 1653 N N . THR A 1 222 ? -20.708 -7.765 21.740 1.00 95.12 222 THR A N 1
ATOM 1654 C CA . THR A 1 222 ? -19.320 -7.690 21.263 1.00 95.12 222 THR A CA 1
ATOM 1655 C C . THR A 1 222 ? -19.166 -8.520 19.993 1.00 95.12 222 THR A C 1
ATOM 1657 O O . THR A 1 222 ? -19.453 -9.723 20.005 1.00 95.12 222 THR A O 1
ATOM 1660 N N . VAL A 1 223 ? -18.711 -7.887 18.912 1.00 97.12 223 VAL A N 1
ATOM 1661 C CA . VAL A 1 223 ? -18.620 -8.485 17.573 1.00 97.12 223 VAL A CA 1
ATOM 1662 C C . VAL A 1 223 ? -17.221 -8.284 17.007 1.00 97.12 223 VAL A C 1
ATOM 1664 O O . VAL A 1 223 ? -16.733 -7.160 16.964 1.00 97.12 223 VAL A O 1
ATOM 1667 N N . LEU A 1 224 ? -16.575 -9.363 16.575 1.00 98.12 224 LEU A N 1
ATOM 1668 C CA . LEU A 1 224 ? -15.215 -9.325 16.027 1.00 98.12 224 LEU A CA 1
ATOM 1669 C C . LEU A 1 224 ? -15.228 -9.145 14.507 1.00 98.12 224 LEU A C 1
ATOM 1671 O O . LEU A 1 224 ? -16.061 -9.744 13.830 1.00 98.12 224 LEU A O 1
ATOM 1675 N N . HIS A 1 225 ? -14.262 -8.393 13.990 1.00 98.12 225 HIS A N 1
ATOM 1676 C CA . HIS A 1 225 ? -13.962 -8.265 12.571 1.00 98.12 225 HIS A CA 1
ATOM 1677 C C . HIS A 1 225 ? -12.475 -8.551 12.334 1.00 98.12 225 HIS A C 1
ATOM 1679 O O . HIS A 1 225 ? -11.604 -7.802 12.785 1.00 98.12 225 HIS A O 1
ATOM 1685 N N . ILE A 1 226 ? -12.207 -9.665 11.651 1.00 98.19 226 ILE A N 1
ATOM 1686 C CA . ILE A 1 226 ? -10.886 -10.033 11.128 1.00 98.19 226 ILE A CA 1
ATOM 1687 C C . ILE A 1 226 ? -10.945 -9.899 9.605 1.00 98.19 226 ILE A C 1
ATOM 1689 O O . ILE A 1 226 ? -11.954 -10.260 9.003 1.00 98.19 226 ILE A O 1
ATOM 1693 N N . SER A 1 227 ? -9.870 -9.423 8.987 1.00 98.06 227 SER A N 1
ATOM 1694 C CA . SER A 1 227 ? -9.746 -9.353 7.533 1.00 98.06 227 SER A CA 1
ATOM 1695 C C . SER A 1 227 ? -8.302 -9.593 7.097 1.00 98.06 227 SER A C 1
ATOM 1697 O O . SER A 1 227 ? -7.387 -9.368 7.896 1.00 98.06 227 SER A O 1
ATOM 1699 N N . ASP A 1 228 ? -8.110 -10.051 5.856 1.00 98.56 228 ASP A N 1
ATOM 1700 C CA . ASP A 1 228 ? -6.815 -10.085 5.160 1.00 98.56 228 ASP A CA 1
ATOM 1701 C C . ASP A 1 228 ? -5.726 -10.754 6.021 1.00 98.56 228 ASP A C 1
ATOM 1703 O O . ASP A 1 228 ? -4.748 -10.132 6.460 1.00 98.56 228 ASP A O 1
ATOM 1707 N N . VAL A 1 229 ? -5.941 -12.034 6.352 1.00 98.56 229 VAL A N 1
ATOM 1708 C CA . VAL A 1 229 ? -4.967 -12.813 7.132 1.00 98.56 229 VAL A CA 1
ATOM 1709 C C . VAL A 1 229 ? -3.745 -13.114 6.294 1.00 98.56 229 VAL A C 1
ATOM 1711 O O . VAL A 1 229 ? -2.637 -13.008 6.827 1.00 98.56 229 VAL A O 1
ATOM 1714 N N . HIS A 1 230 ? -3.950 -13.452 5.017 1.00 98.50 230 HIS A N 1
ATOM 1715 C CA . HIS A 1 230 ? -2.907 -13.881 4.092 1.00 98.50 230 HIS A CA 1
ATOM 1716 C C . HIS A 1 230 ? -1.912 -14.804 4.788 1.00 98.50 230 HIS A C 1
ATOM 1718 O O . HIS A 1 230 ? -0.757 -14.447 5.035 1.00 98.50 230 HIS A O 1
ATOM 1724 N N . LEU A 1 231 ? -2.390 -15.978 5.197 1.00 98.50 231 LEU A N 1
ATOM 1725 C CA . LEU A 1 231 ? -1.508 -16.998 5.725 1.00 98.50 231 LEU A CA 1
ATOM 1726 C C . LEU A 1 231 ? -0.508 -17.358 4.628 1.00 98.50 231 LEU A C 1
ATOM 1728 O O . LEU A 1 231 ? -0.887 -17.691 3.507 1.00 98.50 231 LEU A O 1
ATOM 1732 N N . ASP A 1 232 ? 0.767 -17.324 4.989 1.00 97.81 232 ASP A N 1
ATOM 1733 C CA . ASP A 1 232 ? 1.869 -17.788 4.168 1.00 97.81 232 ASP A CA 1
ATOM 1734 C C . ASP A 1 232 ? 2.441 -19.093 4.752 1.00 97.81 232 ASP A C 1
ATOM 1736 O O . ASP A 1 232 ? 3.388 -19.059 5.549 1.00 97.81 232 ASP A O 1
ATOM 1740 N N . PRO A 1 233 ? 1.926 -20.275 4.355 1.00 96.88 233 PRO A N 1
ATOM 1741 C CA . PRO A 1 233 ? 2.473 -21.569 4.760 1.00 96.88 233 PRO A CA 1
ATOM 1742 C C . PRO A 1 233 ? 3.927 -21.799 4.325 1.00 96.88 233 PRO A C 1
ATOM 1744 O O . PRO A 1 233 ? 4.603 -22.660 4.893 1.00 96.88 233 PRO A O 1
ATOM 1747 N N . ARG A 1 234 ? 4.429 -21.018 3.361 1.00 96.88 234 ARG A N 1
ATOM 1748 C CA . ARG A 1 234 ? 5.770 -21.121 2.766 1.00 96.88 234 ARG A CA 1
ATOM 1749 C C . ARG A 1 234 ? 6.729 -20.021 3.243 1.00 96.88 234 ARG A C 1
ATOM 1751 O O . ARG A 1 234 ? 7.847 -19.933 2.731 1.00 96.88 234 ARG A O 1
ATOM 1758 N N . TYR A 1 235 ? 6.337 -19.216 4.230 1.00 97.62 235 TYR A N 1
ATOM 1759 C CA . TYR A 1 235 ? 7.211 -18.251 4.896 1.00 97.62 235 TYR A CA 1
ATOM 1760 C C . TYR A 1 235 ? 8.500 -18.926 5.388 1.00 97.62 235 TYR A C 1
ATOM 1762 O O . TYR A 1 235 ? 8.484 -19.960 6.065 1.00 97.62 235 TYR A O 1
ATOM 1770 N N . ALA A 1 236 ? 9.642 -18.318 5.079 1.00 96.88 236 ALA A N 1
ATOM 1771 C CA . ALA A 1 236 ? 10.963 -18.822 5.422 1.00 96.88 236 ALA A CA 1
ATOM 1772 C C . ALA A 1 236 ? 11.645 -17.891 6.434 1.00 96.88 236 ALA A C 1
ATOM 1774 O O . ALA A 1 236 ? 12.180 -16.841 6.074 1.00 96.88 236 ALA A O 1
ATOM 1775 N N . THR A 1 237 ? 11.671 -18.281 7.711 1.00 96.00 237 THR A N 1
ATOM 1776 C CA . THR A 1 237 ? 12.372 -17.520 8.758 1.00 96.00 237 THR A CA 1
ATOM 1777 C C . THR A 1 237 ? 13.852 -17.329 8.409 1.00 96.00 237 THR A C 1
ATOM 1779 O O . THR A 1 237 ? 14.541 -18.270 8.021 1.00 96.00 237 THR A O 1
ATOM 1782 N N . GLY A 1 238 ? 14.344 -16.097 8.538 1.00 94.31 238 GLY A N 1
ATOM 1783 C CA . GLY A 1 238 ? 15.718 -15.705 8.226 1.00 94.31 238 GLY A CA 1
ATOM 1784 C C . GLY A 1 238 ? 16.011 -15.423 6.747 1.00 94.31 238 GLY A C 1
ATOM 1785 O O . GLY A 1 238 ? 17.119 -14.964 6.456 1.00 94.31 238 GLY A O 1
ATOM 1786 N N . SER A 1 239 ? 15.060 -15.659 5.834 1.00 95.06 239 SER A N 1
ATOM 1787 C CA . SER A 1 239 ? 15.175 -15.307 4.406 1.00 95.06 239 SER A CA 1
ATOM 1788 C C . SER A 1 239 ? 15.116 -13.789 4.161 1.00 95.06 239 SER A C 1
ATOM 1790 O O . SER A 1 239 ? 15.042 -13.010 5.108 1.00 95.06 239 SER A O 1
ATOM 1792 N N . GLU A 1 240 ? 15.197 -13.348 2.902 1.00 94.88 240 GLU A N 1
ATOM 1793 C CA . GLU A 1 240 ? 15.192 -11.920 2.561 1.00 94.88 240 GLU A CA 1
ATOM 1794 C C . GLU A 1 240 ? 13.812 -11.281 2.770 1.00 94.88 240 GLU A C 1
ATOM 1796 O O . GLU A 1 240 ? 12.844 -11.631 2.095 1.00 94.88 240 GLU A O 1
ATOM 1801 N N . ALA A 1 241 ? 13.746 -10.294 3.662 1.00 94.12 241 ALA A N 1
ATOM 1802 C CA . ALA A 1 241 ? 12.561 -9.498 3.969 1.00 94.12 241 ALA A CA 1
ATOM 1803 C C . ALA A 1 241 ? 12.489 -8.167 3.201 1.00 94.12 241 ALA A C 1
ATOM 1805 O O . ALA A 1 241 ? 11.469 -7.493 3.280 1.00 94.12 241 ALA A O 1
ATOM 1806 N N . ASN A 1 242 ? 13.548 -7.775 2.484 1.00 89.69 242 ASN A N 1
ATOM 1807 C CA . ASN A 1 242 ? 13.599 -6.564 1.662 1.00 89.69 242 ASN A CA 1
ATOM 1808 C C . ASN A 1 242 ? 13.898 -6.907 0.193 1.00 89.69 242 ASN A C 1
ATOM 1810 O O . ASN A 1 242 ? 14.924 -6.513 -0.375 1.00 89.69 242 ASN A O 1
ATOM 1814 N N . CYS A 1 243 ? 13.034 -7.718 -0.411 1.00 86.31 243 CYS A N 1
ATOM 1815 C CA . CYS A 1 243 ? 13.111 -8.069 -1.825 1.00 86.31 243 CYS A CA 1
ATOM 1816 C C . CYS A 1 243 ? 12.451 -6.977 -2.691 1.00 86.31 243 CYS A C 1
ATOM 1818 O O . CYS A 1 243 ? 11.743 -6.111 -2.195 1.00 86.31 243 CYS A O 1
ATOM 1820 N N . THR A 1 244 ? 12.688 -6.975 -4.004 1.00 79.94 244 THR A N 1
ATOM 1821 C CA . THR A 1 244 ? 12.189 -5.897 -4.889 1.00 79.94 244 THR A CA 1
ATOM 1822 C C . THR A 1 244 ? 11.022 -6.319 -5.784 1.00 79.94 244 THR A C 1
ATOM 1824 O O . THR A 1 244 ? 10.657 -5.572 -6.689 1.00 79.94 244 THR A O 1
ATOM 1827 N N . SER A 1 245 ? 10.482 -7.533 -5.623 1.00 79.44 245 SER A N 1
ATOM 1828 C CA . SER A 1 245 ? 9.396 -8.038 -6.477 1.00 79.44 245 SER A CA 1
ATOM 1829 C C . SER A 1 245 ? 8.616 -9.202 -5.855 1.00 79.44 245 SER A C 1
ATOM 1831 O O . SER A 1 245 ? 9.207 -10.239 -5.520 1.00 79.44 245 SER A O 1
ATOM 1833 N N . GLY A 1 246 ? 7.285 -9.087 -5.847 1.00 81.44 246 GLY A N 1
ATOM 1834 C CA . GLY A 1 246 ? 6.362 -10.056 -5.238 1.00 81.44 246 GLY A CA 1
ATOM 1835 C C . GLY A 1 246 ? 6.507 -10.132 -3.715 1.00 81.44 246 GLY A C 1
ATOM 1836 O O . GLY A 1 246 ? 7.213 -9.318 -3.127 1.00 81.44 246 GLY A O 1
ATOM 1837 N N . THR A 1 247 ? 5.882 -11.131 -3.093 1.00 87.75 247 THR A N 1
ATOM 1838 C CA . THR A 1 247 ? 5.983 -11.372 -1.644 1.00 87.75 247 THR A CA 1
ATOM 1839 C C . THR A 1 247 ? 7.402 -11.763 -1.250 1.00 87.75 247 THR A C 1
ATOM 1841 O O . THR A 1 247 ? 7.980 -12.680 -1.846 1.00 87.75 247 THR A O 1
ATOM 1844 N N . CYS A 1 248 ? 7.968 -11.067 -0.263 1.00 93.56 248 CYS A N 1
ATOM 1845 C CA . CYS A 1 248 ? 9.279 -11.380 0.299 1.00 93.56 248 CYS A CA 1
ATOM 1846 C C . CYS A 1 248 ? 9.177 -12.488 1.362 1.00 93.56 248 CYS A C 1
ATOM 1848 O O . CYS A 1 248 ? 8.175 -13.191 1.449 1.00 93.56 248 CYS A O 1
ATOM 1850 N N . CYS A 1 249 ? 10.233 -12.684 2.155 1.00 95.94 249 CYS A N 1
ATOM 1851 C CA . CYS A 1 249 ? 10.315 -13.709 3.198 1.00 95.94 249 CYS A CA 1
ATOM 1852 C C . CYS A 1 249 ? 10.143 -15.153 2.690 1.00 95.94 249 CYS A C 1
ATOM 1854 O O . CYS A 1 249 ? 9.681 -16.034 3.416 1.00 95.94 249 CYS A O 1
ATOM 1856 N N . ARG A 1 250 ? 10.556 -15.413 1.446 1.00 94.31 250 ARG A N 1
ATOM 1857 C CA . ARG A 1 250 ? 10.581 -16.745 0.830 1.00 94.31 250 ARG A CA 1
ATOM 1858 C C . ARG A 1 250 ? 12.013 -17.139 0.479 1.00 94.31 250 ARG A C 1
ATOM 1860 O O . ARG A 1 250 ? 12.845 -16.287 0.170 1.00 94.31 250 ARG A O 1
ATOM 1867 N N . SER A 1 251 ? 12.299 -18.440 0.463 1.00 92.44 251 SER A N 1
ATOM 1868 C CA . SER A 1 251 ? 13.639 -18.953 0.122 1.00 92.44 251 SER A CA 1
ATOM 1869 C C . SER A 1 251 ? 14.047 -18.661 -1.331 1.00 92.44 251 SER A C 1
ATOM 1871 O O . SER A 1 251 ? 15.233 -18.536 -1.629 1.00 92.44 251 SER A O 1
ATOM 1873 N N . ASN A 1 252 ? 13.071 -18.517 -2.236 1.00 90.06 252 ASN A N 1
ATOM 1874 C CA . ASN A 1 252 ? 13.276 -18.227 -3.656 1.00 90.06 252 ASN A CA 1
ATOM 1875 C C . ASN A 1 252 ? 13.327 -16.720 -3.972 1.00 90.06 252 ASN A C 1
ATOM 1877 O O . ASN A 1 252 ? 13.285 -16.339 -5.144 1.00 90.06 252 ASN A O 1
ATOM 1881 N N . LYS A 1 253 ? 13.393 -15.859 -2.949 1.00 91.06 253 LYS A N 1
ATOM 1882 C CA . LYS A 1 253 ? 13.456 -14.402 -3.087 1.00 91.06 253 LYS A CA 1
ATOM 1883 C C . LYS A 1 253 ? 14.781 -13.870 -2.556 1.00 91.06 253 LYS A C 1
ATOM 1885 O O . LYS A 1 253 ? 15.300 -14.324 -1.542 1.00 91.06 253 LYS A O 1
ATOM 1890 N N . SER A 1 254 ? 15.308 -12.868 -3.246 1.00 89.94 254 SER A N 1
ATOM 1891 C CA . SER A 1 254 ? 16.530 -12.158 -2.872 1.00 89.94 254 SER A CA 1
ATOM 1892 C C . SER A 1 254 ? 16.424 -10.694 -3.281 1.00 89.94 254 SER A C 1
ATOM 1894 O O . SER A 1 254 ? 15.671 -10.352 -4.197 1.00 89.94 254 SER A O 1
ATOM 1896 N N . ASN A 1 255 ? 17.222 -9.824 -2.668 1.00 86.12 255 ASN A N 1
ATOM 1897 C CA . ASN A 1 255 ? 17.391 -8.470 -3.171 1.00 86.12 255 ASN A CA 1
ATOM 1898 C C . ASN A 1 255 ? 18.320 -8.503 -4.404 1.00 86.12 255 ASN A C 1
ATOM 1900 O O . ASN A 1 255 ? 19.415 -9.056 -4.303 1.00 86.12 255 ASN A O 1
ATOM 1904 N N . PRO A 1 256 ? 17.962 -7.915 -5.562 1.00 83.38 256 PRO A N 1
ATOM 1905 C CA . PRO A 1 256 ? 18.827 -7.916 -6.748 1.00 83.38 256 PRO A CA 1
ATOM 1906 C C . PRO A 1 256 ? 20.188 -7.247 -6.532 1.00 83.38 256 PRO A C 1
ATOM 1908 O O . PRO A 1 256 ? 21.146 -7.568 -7.230 1.00 83.38 256 PRO A O 1
ATOM 1911 N N . SER A 1 257 ? 20.283 -6.338 -5.558 1.00 84.19 257 SER A N 1
ATOM 1912 C CA . SER A 1 257 ? 21.540 -5.689 -5.164 1.00 84.19 257 SER A CA 1
ATOM 1913 C C . SER A 1 257 ? 22.437 -6.616 -4.337 1.00 84.19 257 SER A C 1
ATOM 1915 O O . SER A 1 257 ? 23.625 -6.350 -4.184 1.00 84.19 257 SER A O 1
ATOM 1917 N N . SER A 1 258 ? 21.882 -7.706 -3.799 1.00 83.88 258 SER A N 1
ATOM 1918 C CA . SER A 1 258 ? 22.602 -8.710 -3.018 1.00 83.88 258 SER A CA 1
ATOM 1919 C C . SER A 1 258 ? 22.051 -10.130 -3.253 1.00 83.88 258 SER A C 1
ATOM 1921 O O . SER A 1 258 ? 21.511 -10.754 -2.345 1.00 83.88 258 SER A O 1
ATOM 1923 N N . PRO A 1 259 ? 22.174 -10.701 -4.467 1.00 83.44 259 PRO A N 1
ATOM 1924 C CA . PRO A 1 259 ? 21.535 -11.984 -4.784 1.00 83.44 259 PRO A CA 1
ATOM 1925 C C . PRO A 1 259 ? 22.058 -13.168 -3.955 1.00 83.44 259 PRO A C 1
ATOM 1927 O O . PRO A 1 259 ? 21.388 -14.188 -3.834 1.00 83.44 259 PRO A O 1
ATOM 1930 N N . SER A 1 260 ? 23.272 -13.051 -3.409 1.00 84.81 260 SER A N 1
ATOM 1931 C CA . SER A 1 260 ? 23.957 -14.102 -2.648 1.00 84.81 260 SER A CA 1
ATOM 1932 C C . SER A 1 260 ? 23.945 -13.897 -1.130 1.00 84.81 260 SER A C 1
ATOM 1934 O O . SER A 1 260 ? 24.537 -14.705 -0.416 1.00 84.81 260 SER A O 1
ATOM 1936 N N . SER A 1 261 ? 23.338 -12.822 -0.621 1.00 86.44 261 SER A N 1
ATOM 1937 C CA . SER A 1 261 ? 23.306 -12.532 0.816 1.00 86.44 261 SER A CA 1
ATOM 1938 C C . SER A 1 261 ? 22.040 -11.793 1.221 1.00 86.44 261 SER A C 1
ATOM 1940 O O . SER A 1 261 ? 21.589 -10.890 0.530 1.00 86.44 261 SER A O 1
ATOM 1942 N N . VAL A 1 262 ? 21.497 -12.164 2.378 1.00 88.81 262 VAL A N 1
ATOM 1943 C CA . VAL A 1 262 ? 20.314 -11.522 2.957 1.00 88.81 262 VAL A CA 1
ATOM 1944 C C . VAL A 1 262 ? 20.700 -10.161 3.536 1.00 88.81 262 VAL A C 1
ATOM 1946 O O . VAL A 1 262 ? 21.606 -10.078 4.366 1.00 88.81 262 VAL A O 1
ATOM 1949 N N . LEU A 1 263 ? 20.015 -9.101 3.104 1.00 85.12 263 LEU A N 1
ATOM 1950 C CA . LEU A 1 263 ? 20.191 -7.740 3.615 1.00 85.12 263 LEU A CA 1
ATOM 1951 C C . LEU A 1 263 ? 19.307 -7.479 4.836 1.00 85.12 263 LEU A C 1
ATOM 1953 O O . LEU A 1 263 ? 19.756 -6.860 5.802 1.00 85.12 263 LEU A O 1
ATOM 1957 N N . ALA A 1 264 ? 18.063 -7.959 4.802 1.00 89.88 264 ALA A N 1
ATOM 1958 C CA . ALA A 1 264 ? 17.131 -7.897 5.917 1.00 89.88 264 ALA A CA 1
ATOM 1959 C C . ALA A 1 264 ? 16.590 -9.298 6.209 1.00 89.88 264 ALA A C 1
ATOM 1961 O O . ALA A 1 264 ? 15.927 -9.901 5.372 1.00 89.88 264 ALA A O 1
ATOM 1962 N N . HIS A 1 265 ? 16.871 -9.828 7.399 1.00 93.06 265 HIS A N 1
ATOM 1963 C CA . HIS A 1 265 ? 16.384 -11.150 7.786 1.00 93.06 265 HIS A CA 1
ATOM 1964 C C . HIS A 1 265 ? 14.897 -11.110 8.146 1.00 93.06 265 HIS A C 1
ATOM 1966 O O . HIS A 1 265 ? 14.482 -10.300 8.971 1.00 93.06 265 HIS A O 1
ATOM 1972 N N . ALA A 1 266 ? 14.131 -12.026 7.557 1.00 96.12 266 ALA A N 1
ATOM 1973 C CA . ALA A 1 266 ? 12.729 -12.304 7.837 1.00 96.12 266 ALA A CA 1
ATOM 1974 C C . ALA A 1 266 ? 12.530 -12.790 9.288 1.00 96.12 266 ALA A C 1
ATOM 1976 O O . ALA A 1 266 ? 12.942 -13.913 9.602 1.00 96.12 266 ALA A O 1
ATOM 1977 N N . PRO A 1 267 ? 11.916 -11.988 10.178 1.00 96.25 267 PRO A N 1
ATOM 1978 C CA . PRO A 1 267 ? 11.670 -12.379 11.563 1.00 96.25 267 PRO A CA 1
ATOM 1979 C C . PRO A 1 267 ? 10.641 -13.501 11.657 1.00 96.25 267 PRO A C 1
ATOM 1981 O O . PRO A 1 267 ? 9.740 -13.613 10.834 1.00 96.25 267 PRO A O 1
ATOM 1984 N N . ARG A 1 268 ? 10.677 -14.305 12.715 1.00 95.69 268 ARG A N 1
ATOM 1985 C CA . ARG A 1 268 ? 9.749 -15.437 12.884 1.00 95.69 268 ARG A CA 1
ATOM 1986 C C . ARG A 1 268 ? 8.262 -15.055 12.855 1.00 95.69 268 ARG A C 1
ATOM 1988 O O . ARG A 1 268 ? 7.424 -15.891 12.519 1.00 95.69 268 ARG A O 1
ATOM 1995 N N . PHE A 1 269 ? 7.934 -13.824 13.237 1.00 97.50 269 PHE A N 1
ATOM 1996 C CA . PHE A 1 269 ? 6.563 -13.318 13.318 1.00 97.50 269 PHE A CA 1
ATOM 1997 C C . PHE A 1 269 ? 6.176 -12.395 12.154 1.00 97.50 269 PHE A C 1
ATOM 1999 O O . PHE A 1 269 ? 5.119 -11.782 12.212 1.00 97.50 269 PHE A O 1
ATOM 2006 N N . GLY A 1 270 ? 6.985 -12.302 11.096 1.00 96.06 270 GLY A N 1
ATOM 2007 C CA . GLY A 1 270 ? 6.657 -11.514 9.906 1.00 96.06 270 GLY A CA 1
ATOM 2008 C C . GLY A 1 270 ? 7.448 -10.211 9.783 1.00 96.06 270 GLY A C 1
ATOM 2009 O O . GLY A 1 270 ? 8.212 -9.825 10.667 1.00 96.06 270 GLY A O 1
ATOM 2010 N N . ALA A 1 271 ? 7.272 -9.547 8.643 1.00 95.81 271 ALA A N 1
ATOM 2011 C CA . ALA A 1 271 ? 7.885 -8.267 8.297 1.00 95.81 271 ALA A CA 1
ATOM 2012 C C . ALA A 1 271 ? 6.966 -7.497 7.339 1.00 95.81 271 ALA A C 1
ATOM 2014 O O . ALA A 1 271 ? 6.110 -8.092 6.697 1.00 95.81 271 ALA A O 1
ATOM 2015 N N . TYR A 1 272 ? 7.181 -6.191 7.195 1.00 93.69 272 TYR A N 1
ATOM 2016 C CA . TYR A 1 272 ? 6.311 -5.301 6.420 1.00 93.69 272 TYR A CA 1
ATOM 2017 C C . TYR A 1 272 ? 6.158 -5.613 4.921 1.00 93.69 272 TYR A C 1
ATOM 2019 O O . TYR A 1 272 ? 5.203 -5.137 4.321 1.00 93.69 272 TYR A O 1
ATOM 2027 N N . GLN A 1 273 ? 7.064 -6.372 4.300 1.00 93.06 273 GLN A N 1
ATOM 2028 C CA . GLN A 1 273 ? 6.952 -6.779 2.885 1.00 93.06 273 GLN A CA 1
ATOM 2029 C C . GLN A 1 273 ? 6.542 -8.252 2.727 1.00 93.06 273 GLN A C 1
ATOM 2031 O O . GLN A 1 273 ? 6.797 -8.878 1.694 1.00 93.06 273 GLN A O 1
ATOM 2036 N N . CYS A 1 274 ? 5.995 -8.843 3.788 1.00 95.81 274 CYS A N 1
ATOM 2037 C CA . CYS A 1 274 ? 5.749 -10.271 3.868 1.00 95.81 274 CYS A CA 1
ATOM 2038 C C . CYS A 1 274 ? 4.358 -10.556 4.412 1.00 95.81 274 CYS A C 1
ATOM 2040 O O . CYS A 1 274 ? 3.867 -9.850 5.293 1.00 95.81 274 CYS A O 1
ATOM 2042 N N . ASP A 1 275 ? 3.771 -11.631 3.903 1.00 97.69 275 ASP A N 1
ATOM 2043 C CA . ASP A 1 275 ? 2.520 -12.169 4.412 1.00 97.69 275 ASP A CA 1
ATOM 2044 C C . ASP A 1 275 ? 2.706 -12.896 5.750 1.00 97.69 275 ASP A C 1
ATOM 2046 O O . ASP A 1 275 ? 3.827 -13.074 6.244 1.00 97.69 275 ASP A O 1
ATOM 2050 N N . SER A 1 276 ? 1.590 -13.262 6.379 1.00 98.31 276 SER A N 1
ATOM 2051 C CA . SER A 1 276 ? 1.563 -13.720 7.764 1.00 98.31 276 SER A CA 1
ATOM 2052 C C . SER A 1 276 ? 2.132 -15.134 7.906 1.00 98.31 276 SER A C 1
ATOM 2054 O O . SER A 1 276 ? 1.500 -16.088 7.445 1.00 98.31 276 SER A O 1
ATOM 2056 N N . PRO A 1 277 ? 3.247 -15.346 8.633 1.00 97.81 277 PRO A N 1
ATOM 2057 C CA . PRO A 1 277 ? 3.625 -16.695 9.029 1.00 97.81 277 PRO A CA 1
ATOM 2058 C C . PRO A 1 277 ? 2.612 -17.265 10.028 1.00 97.81 277 PRO A C 1
ATOM 2060 O O . PRO A 1 277 ? 2.008 -16.529 10.817 1.00 97.81 277 PRO A O 1
ATOM 2063 N N . LEU A 1 278 ? 2.503 -18.594 10.099 1.00 97.56 278 LEU A N 1
ATOM 2064 C CA . LEU A 1 278 ? 1.574 -19.276 11.014 1.00 97.56 278 LEU A CA 1
ATOM 2065 C C . LEU A 1 278 ? 1.792 -18.872 12.487 1.00 97.56 278 LEU A C 1
ATOM 2067 O O . LEU A 1 278 ? 0.847 -18.792 13.272 1.00 97.56 278 LEU A O 1
ATOM 2071 N N . SER A 1 279 ? 3.035 -18.557 12.863 1.00 97.00 279 SER A N 1
ATOM 2072 C CA . SER A 1 279 ? 3.387 -18.053 14.197 1.00 97.00 279 SER A CA 1
ATOM 2073 C C . SER A 1 279 ? 2.723 -16.711 14.533 1.00 97.00 279 SER A C 1
ATOM 2075 O O . SER A 1 279 ? 2.310 -16.508 15.677 1.00 97.00 279 SER A O 1
ATOM 2077 N N . LEU A 1 280 ? 2.603 -15.795 13.563 1.00 98.19 280 LEU A N 1
ATOM 2078 C CA . LEU A 1 280 ? 1.918 -14.511 13.751 1.00 98.19 280 LEU A CA 1
ATOM 2079 C C . LEU A 1 280 ? 0.407 -14.715 13.881 1.00 98.19 280 LEU A C 1
ATOM 2081 O O . LEU A 1 280 ? -0.196 -14.170 14.808 1.00 98.19 280 LEU A O 1
ATOM 2085 N N . VAL A 1 281 ? -0.172 -15.542 13.001 1.00 98.31 281 VAL A N 1
ATOM 2086 C CA . VAL A 1 281 ? -1.600 -15.903 13.027 1.00 98.31 281 VAL A CA 1
ATOM 2087 C C . VAL A 1 281 ? -1.981 -16.457 14.397 1.00 98.31 281 VAL A C 1
ATOM 2089 O O . VAL A 1 281 ? -2.864 -15.915 15.061 1.00 98.31 281 VAL A O 1
ATOM 2092 N N . MET A 1 282 ? -1.244 -17.453 14.897 1.00 97.25 282 MET A N 1
ATOM 2093 C CA . MET A 1 282 ? -1.504 -18.020 16.224 1.00 97.25 282 MET A CA 1
ATOM 2094 C C . MET A 1 282 ? -1.343 -17.006 17.358 1.00 97.25 282 MET A C 1
ATOM 2096 O O . MET A 1 282 ? -2.150 -17.006 18.287 1.00 97.25 282 MET A O 1
ATOM 2100 N N . SER A 1 283 ? -0.336 -16.130 17.282 1.00 97.31 283 SER A N 1
ATOM 2101 C CA . SER A 1 283 ? -0.103 -15.101 18.305 1.00 97.31 283 SER A CA 1
ATOM 2102 C C . SER A 1 283 ? -1.283 -14.132 18.416 1.00 97.31 283 SER A C 1
ATOM 2104 O O . SER A 1 283 ? -1.705 -13.810 19.526 1.00 97.31 283 SER A O 1
ATOM 2106 N N . GLY A 1 284 ? -1.842 -13.682 17.286 1.00 97.44 284 GLY A N 1
ATOM 2107 C CA . GLY A 1 284 ? -3.009 -12.794 17.297 1.00 97.44 284 GLY A CA 1
ATOM 2108 C C . GLY A 1 284 ? -4.295 -13.506 17.703 1.00 97.44 284 GLY A C 1
ATOM 2109 O O . GLY A 1 284 ? -5.032 -12.986 18.538 1.00 97.44 284 GLY A O 1
ATOM 2110 N N . LEU A 1 285 ? -4.531 -14.731 17.223 1.00 97.50 285 LEU A N 1
ATOM 2111 C CA . LEU A 1 285 ? -5.705 -15.516 17.625 1.00 97.50 285 LEU A CA 1
ATOM 2112 C C . LEU A 1 285 ? -5.725 -15.842 19.129 1.00 97.50 285 LEU A C 1
ATOM 2114 O O . LEU A 1 285 ? -6.792 -15.851 19.738 1.00 97.50 285 LEU A O 1
ATOM 2118 N N . GLN A 1 286 ? -4.561 -16.044 19.757 1.00 96.25 286 GLN A N 1
ATOM 2119 C CA . GLN A 1 286 ? -4.454 -16.189 21.215 1.00 96.25 286 GLN A CA 1
ATOM 2120 C C . GLN A 1 286 ? -4.700 -14.878 21.974 1.00 96.25 286 GLN A C 1
ATOM 2122 O O . GLN A 1 286 ? -5.154 -14.913 23.117 1.00 96.25 286 GLN A O 1
ATOM 2127 N N . ALA A 1 287 ? -4.391 -13.734 21.359 1.00 97.06 287 ALA A N 1
ATOM 2128 C CA . ALA A 1 287 ? -4.539 -12.422 21.976 1.00 97.06 287 ALA A CA 1
ATOM 2129 C C . ALA A 1 287 ? -5.987 -11.924 21.978 1.00 97.06 287 ALA A C 1
ATOM 2131 O O . ALA A 1 287 ? -6.395 -11.259 22.930 1.00 97.06 287 ALA A O 1
ATOM 2132 N N . ILE A 1 288 ? -6.760 -12.252 20.937 1.00 97.06 288 ILE A N 1
ATOM 2133 C CA . ILE A 1 288 ? -8.102 -11.703 20.717 1.00 97.06 288 ILE A CA 1
ATOM 2134 C C . ILE A 1 288 ? -9.037 -11.954 21.918 1.00 97.06 288 ILE A C 1
ATOM 2136 O O . ILE A 1 288 ? -9.416 -10.967 22.549 1.00 97.06 288 ILE A O 1
ATOM 2140 N N . PRO A 1 289 ? -9.378 -13.197 22.325 1.00 95.31 289 PRO A N 1
ATOM 2141 C CA . PRO A 1 289 ? -10.389 -13.397 23.369 1.00 95.31 289 PRO A CA 1
ATOM 2142 C C . PRO A 1 289 ? -10.046 -12.781 24.741 1.00 95.31 289 PRO A C 1
ATOM 2144 O O . PRO A 1 289 ? -10.945 -12.220 25.379 1.00 95.31 289 PRO A O 1
ATOM 2147 N N . PRO A 1 290 ? -8.784 -12.835 25.227 1.00 94.56 290 PRO A N 1
ATOM 2148 C CA . PRO A 1 290 ? -8.385 -12.134 26.448 1.00 94.56 290 PRO A CA 1
ATOM 2149 C C . PRO A 1 290 ? -8.516 -10.609 26.358 1.00 94.56 290 PRO A C 1
ATOM 2151 O O . PRO A 1 290 ? -9.018 -9.992 27.296 1.00 94.56 290 PRO A O 1
ATOM 2154 N N . LEU A 1 291 ? -8.093 -10.001 25.243 1.00 95.12 291 LEU A N 1
ATOM 2155 C CA . LEU A 1 291 ? -8.135 -8.544 25.047 1.00 95.12 291 LEU A CA 1
ATOM 2156 C C . LEU A 1 291 ? -9.562 -7.997 24.995 1.00 95.12 291 LEU A C 1
ATOM 2158 O O . LEU A 1 291 ? -9.815 -6.862 25.400 1.00 95.12 291 LEU A O 1
ATOM 2162 N N . THR A 1 292 ? -10.494 -8.809 24.505 1.00 93.62 292 THR A N 1
ATOM 2163 C CA . THR A 1 292 ? -11.885 -8.416 24.258 1.00 93.62 292 THR A CA 1
ATOM 2164 C C . THR A 1 292 ? -12.835 -8.861 25.364 1.00 93.62 292 THR A C 1
ATOM 2166 O O . THR A 1 292 ? -14.029 -8.570 25.299 1.00 93.62 292 THR A O 1
ATOM 2169 N N . GLY A 1 293 ? -12.327 -9.571 26.379 1.00 91.44 293 GLY A N 1
ATOM 2170 C CA . GLY A 1 293 ? -13.131 -10.117 27.471 1.00 91.44 293 GLY A CA 1
ATOM 2171 C C . GLY A 1 293 ? -14.097 -11.222 27.032 1.00 91.44 293 GLY A C 1
ATOM 2172 O O . GLY A 1 293 ? -15.118 -11.419 27.684 1.00 91.44 293 GLY A O 1
ATOM 2173 N N . THR A 1 294 ? -13.800 -11.927 25.935 1.00 92.62 294 THR A N 1
ATOM 2174 C CA . THR A 1 294 ? -14.664 -12.973 25.356 1.00 92.62 294 THR A CA 1
ATOM 2175 C C . THR A 1 294 ? -14.127 -14.391 25.551 1.00 92.62 294 THR A C 1
ATOM 2177 O O . THR A 1 294 ? -14.728 -15.334 25.046 1.00 92.62 294 THR A O 1
ATOM 2180 N N . LEU A 1 295 ? -13.043 -14.569 26.315 1.00 89.12 295 LEU A N 1
ATOM 2181 C CA . LEU A 1 295 ? -12.425 -15.877 26.573 1.00 89.12 295 LEU A CA 1
ATOM 2182 C C . LEU A 1 295 ? -13.421 -16.944 27.074 1.00 89.12 295 LEU A C 1
ATOM 2184 O O . LEU A 1 295 ? -13.388 -18.072 26.595 1.00 89.12 295 LEU A O 1
ATOM 2188 N N . ASP A 1 296 ? -14.322 -16.582 27.995 1.00 85.19 296 ASP A N 1
ATOM 2189 C CA . ASP A 1 296 ? -15.283 -17.524 28.596 1.00 85.19 296 ASP A CA 1
ATOM 2190 C C . ASP A 1 296 ? -16.659 -17.524 27.907 1.00 85.19 296 ASP A C 1
ATOM 2192 O O . ASP A 1 296 ? -17.419 -18.487 28.021 1.00 85.19 296 ASP A O 1
ATOM 2196 N N . THR A 1 297 ? -17.018 -16.436 27.220 1.00 86.25 297 THR A N 1
ATOM 2197 C CA . THR A 1 297 ? -18.371 -16.228 26.671 1.00 86.25 297 THR A CA 1
ATOM 2198 C C . THR A 1 297 ? -18.454 -16.375 25.157 1.00 86.25 297 THR A C 1
ATOM 2200 O O . THR A 1 297 ? -19.555 -16.535 24.633 1.00 86.25 297 THR A O 1
ATOM 2203 N N . GLY A 1 298 ? -17.321 -16.288 24.454 1.00 91.38 298 GLY A N 1
ATOM 2204 C CA . GLY A 1 298 ? -17.268 -16.089 23.009 1.00 91.38 298 GLY A CA 1
ATOM 2205 C C . GLY A 1 298 ? -17.776 -14.708 22.575 1.00 91.38 298 GLY A C 1
ATOM 2206 O O . GLY A 1 298 ? -18.253 -13.902 23.384 1.00 91.38 298 GLY A O 1
ATOM 2207 N N . PHE A 1 299 ? -17.655 -14.430 21.278 1.00 95.19 299 PHE A N 1
ATOM 2208 C CA . PHE A 1 299 ? -18.295 -13.281 20.631 1.00 95.19 299 PHE A CA 1
ATOM 2209 C C . PHE A 1 299 ? -19.773 -13.568 20.342 1.00 95.19 299 PHE A C 1
ATOM 2211 O O . PHE A 1 299 ? -20.164 -14.720 20.159 1.00 95.19 299 PHE A O 1
ATOM 2218 N N . ALA A 1 300 ? -20.606 -12.526 20.238 1.00 94.88 300 ALA A N 1
ATOM 2219 C CA . ALA A 1 300 ? -21.999 -12.703 19.811 1.00 94.88 300 ALA A CA 1
ATOM 2220 C C . ALA A 1 300 ? -22.085 -13.238 18.366 1.00 94.88 300 ALA A C 1
ATOM 2222 O O . ALA A 1 300 ? -22.988 -14.009 18.020 1.00 94.88 300 ALA A O 1
ATOM 2223 N N . TRP A 1 301 ? -21.152 -12.782 17.531 1.00 96.38 301 TRP A N 1
ATOM 2224 C CA . TRP A 1 301 ? -20.710 -13.373 16.272 1.00 96.38 301 TRP A CA 1
ATOM 2225 C C . TRP A 1 301 ? -19.392 -12.717 15.858 1.00 96.38 301 TRP A C 1
ATOM 2227 O O . TRP A 1 301 ? -18.963 -11.718 16.446 1.00 96.38 301 TRP A O 1
ATOM 2237 N N . SER A 1 302 ? -18.772 -13.264 14.826 1.00 97.88 302 SER A N 1
ATOM 2238 C CA . SER A 1 302 ? -17.625 -12.668 14.156 1.00 97.88 302 SER A CA 1
ATOM 2239 C C . SER A 1 302 ? -17.917 -12.541 12.666 1.00 97.88 302 SER A C 1
ATOM 2241 O O . SER A 1 302 ? -18.700 -13.315 12.114 1.00 97.88 302 SER A O 1
ATOM 2243 N N . ILE A 1 303 ? -17.289 -11.564 12.024 1.00 98.31 303 ILE A N 1
ATOM 2244 C CA . ILE A 1 303 ? -17.223 -11.461 10.570 1.00 98.31 303 ILE A CA 1
ATOM 2245 C C . ILE A 1 303 ? -15.772 -11.640 10.128 1.00 98.31 303 ILE A C 1
ATOM 2247 O O . ILE A 1 303 ? -14.853 -11.142 10.787 1.00 98.31 303 ILE A O 1
ATOM 2251 N N . TYR A 1 304 ? -15.585 -12.376 9.036 1.00 98.38 304 TYR A N 1
ATOM 2252 C CA . TYR A 1 304 ? -14.293 -12.541 8.386 1.00 98.38 304 TYR A CA 1
ATOM 2253 C C . TYR A 1 304 ? -14.405 -12.165 6.912 1.00 98.38 304 TYR A C 1
ATOM 2255 O O . TYR A 1 304 ? -15.088 -12.840 6.143 1.00 98.38 304 TYR A O 1
ATOM 2263 N N . THR A 1 305 ? -13.772 -11.067 6.519 1.00 98.06 305 THR A N 1
ATOM 2264 C CA . THR A 1 305 ? -13.989 -10.455 5.203 1.00 98.06 305 THR A CA 1
ATOM 2265 C C . THR A 1 305 ? -13.039 -10.959 4.116 1.00 98.06 305 THR A C 1
ATOM 2267 O O . THR A 1 305 ? -12.807 -10.234 3.164 1.00 98.06 305 THR A O 1
ATOM 2270 N N . GLY A 1 306 ? -12.543 -12.198 4.206 1.00 97.06 306 GLY A N 1
ATOM 2271 C CA . GLY A 1 306 ? -11.788 -12.865 3.134 1.00 97.06 306 GLY A CA 1
ATOM 2272 C C . GLY A 1 306 ? -10.282 -12.587 3.127 1.00 97.06 306 GLY A C 1
ATOM 2273 O O . GLY A 1 306 ? -9.747 -11.973 4.056 1.00 97.06 306 GLY A O 1
ATOM 2274 N N . ASP A 1 307 ? -9.622 -13.083 2.080 1.00 98.38 307 ASP A N 1
ATOM 2275 C CA . ASP A 1 307 ? -8.173 -13.052 1.848 1.00 98.38 307 ASP A CA 1
ATOM 2276 C C . ASP A 1 307 ? -7.384 -13.863 2.891 1.00 98.38 307 ASP A C 1
ATOM 2278 O O . ASP A 1 307 ? -6.692 -13.374 3.793 1.00 98.38 307 ASP A O 1
ATOM 2282 N N . LEU A 1 308 ? -7.562 -15.174 2.762 1.00 97.69 308 LEU A N 1
ATOM 2283 C CA . LEU A 1 308 ? -6.915 -16.256 3.494 1.00 97.69 308 LEU A CA 1
ATOM 2284 C C . LEU A 1 308 ? -5.519 -16.547 2.934 1.00 97.69 308 LEU A C 1
ATOM 2286 O O . LEU A 1 308 ? -4.602 -16.854 3.697 1.00 97.69 308 LEU A O 1
ATOM 2290 N N . VAL A 1 309 ? -5.375 -16.469 1.609 1.00 97.75 309 VAL A N 1
ATOM 2291 C CA . VAL A 1 309 ? -4.221 -16.964 0.844 1.00 97.75 309 VAL A CA 1
ATOM 2292 C C . VAL A 1 309 ? -3.170 -15.867 0.673 1.00 97.75 309 VAL A C 1
ATOM 2294 O O . VAL A 1 309 ? -3.505 -14.719 0.404 1.00 97.75 309 VAL A O 1
ATOM 2297 N N . SER A 1 310 ? -1.884 -16.197 0.792 1.00 96.44 310 SER A N 1
ATOM 2298 C CA . SER A 1 310 ? -0.770 -15.272 0.529 1.00 96.44 310 SER A CA 1
ATOM 2299 C C . SER A 1 310 ? -0.714 -14.744 -0.919 1.00 96.44 310 SER A C 1
ATOM 2301 O O . SER A 1 310 ? -1.294 -15.313 -1.845 1.00 96.44 310 SER A O 1
ATOM 2303 N N . HIS A 1 311 ? 0.027 -13.654 -1.136 1.00 95.38 311 HIS A N 1
ATOM 2304 C CA . HIS A 1 311 ? 0.189 -12.956 -2.420 1.00 95.38 311 HIS A CA 1
ATOM 2305 C C . HIS A 1 311 ? 1.139 -13.682 -3.401 1.00 95.38 311 HIS A C 1
ATOM 2307 O O . HIS A 1 311 ? 2.026 -13.079 -4.015 1.00 95.38 311 HIS A O 1
ATOM 2313 N N . ASP A 1 312 ? 0.988 -14.997 -3.546 1.00 91.06 312 ASP A N 1
ATOM 2314 C CA . ASP A 1 312 ? 1.753 -15.790 -4.505 1.00 91.06 312 ASP A CA 1
ATOM 2315 C C . ASP A 1 312 ? 1.296 -15.476 -5.941 1.00 91.06 312 ASP A C 1
ATOM 2317 O O . ASP A 1 312 ? 0.107 -15.274 -6.188 1.00 91.06 312 ASP A O 1
ATOM 2321 N N . PRO A 1 313 ? 2.213 -15.448 -6.924 1.00 88.12 313 PRO A N 1
ATOM 2322 C CA . PRO A 1 313 ? 1.806 -15.351 -8.320 1.00 88.12 313 PRO A CA 1
ATOM 2323 C C . PRO A 1 313 ? 1.081 -16.635 -8.757 1.00 88.12 313 PRO A C 1
ATOM 2325 O O . PRO A 1 313 ? 1.408 -17.717 -8.271 1.00 88.12 313 PRO A O 1
ATOM 2328 N N . ASP A 1 314 ? 0.173 -16.531 -9.735 1.00 87.00 314 ASP A N 1
ATOM 2329 C CA . ASP A 1 314 ? -0.648 -17.653 -10.233 1.00 87.00 314 ASP A CA 1
ATOM 2330 C C . ASP A 1 314 ? 0.152 -18.942 -10.490 1.00 87.00 314 ASP A C 1
ATOM 2332 O O . ASP A 1 314 ? -0.276 -20.027 -10.122 1.00 87.00 314 ASP A O 1
ATOM 2336 N N . ASN A 1 315 ? 1.359 -18.856 -11.053 1.00 84.06 315 ASN A N 1
ATOM 2337 C CA . ASN A 1 315 ? 2.181 -20.034 -11.353 1.00 84.06 315 ASN A CA 1
ATOM 2338 C C . ASN A 1 315 ? 2.763 -20.752 -10.114 1.00 84.06 315 ASN A C 1
ATOM 2340 O O . ASN A 1 315 ? 3.442 -21.770 -10.263 1.00 84.06 315 ASN A O 1
ATOM 2344 N N . GLN A 1 316 ? 2.562 -20.197 -8.918 1.00 87.88 316 GLN A N 1
ATOM 2345 C CA . GLN A 1 316 ? 2.925 -20.769 -7.617 1.00 87.88 316 GLN A CA 1
ATOM 2346 C C . GLN A 1 316 ? 1.687 -21.105 -6.766 1.00 87.88 316 GLN A C 1
ATOM 2348 O O . GLN A 1 316 ? 1.839 -21.722 -5.708 1.00 87.88 316 GLN A O 1
ATOM 2353 N N . LEU A 1 317 ? 0.487 -20.720 -7.208 1.00 91.38 317 LEU A N 1
ATOM 2354 C CA . LEU A 1 317 ? -0.790 -21.102 -6.609 1.00 91.38 317 LEU A CA 1
ATOM 2355 C C . LEU A 1 317 ? -1.294 -22.427 -7.201 1.00 91.38 317 LEU A C 1
ATOM 2357 O O . LEU A 1 317 ? -0.807 -22.882 -8.233 1.00 91.38 317 LEU A O 1
ATOM 2361 N N . SER A 1 318 ? -2.255 -23.035 -6.511 1.00 94.06 318 SER A N 1
ATOM 2362 C CA . SER A 1 318 ? -3.044 -24.185 -6.963 1.00 94.06 318 SER A CA 1
ATOM 2363 C C . SER A 1 318 ? -4.340 -24.245 -6.152 1.00 94.06 318 SER A C 1
ATOM 2365 O O . SER A 1 318 ? -4.432 -23.621 -5.090 1.00 94.06 318 SER A O 1
ATOM 2367 N N . ARG A 1 319 ? -5.330 -25.022 -6.603 1.00 95.31 319 ARG A N 1
ATOM 2368 C CA . ARG A 1 319 ? -6.574 -25.268 -5.850 1.00 95.31 319 ARG A CA 1
ATOM 2369 C C . ARG A 1 319 ? -6.282 -25.843 -4.470 1.00 95.31 319 ARG A C 1
ATOM 2371 O O . ARG A 1 319 ? -6.719 -25.286 -3.474 1.00 95.31 319 ARG A O 1
ATOM 2378 N N . GLU A 1 320 ? -5.436 -26.870 -4.418 1.00 95.38 320 GLU A N 1
ATOM 2379 C CA . GLU A 1 320 ? -5.050 -27.541 -3.171 1.00 95.38 320 GLU A CA 1
ATOM 2380 C C . GLU A 1 320 ? -4.382 -26.573 -2.172 1.00 95.38 320 GLU A C 1
ATOM 2382 O O . GLU A 1 320 ? -4.583 -26.678 -0.964 1.00 95.38 320 GLU A O 1
ATOM 2387 N N . TYR A 1 321 ? -3.602 -25.592 -2.656 1.00 96.44 321 TYR A N 1
ATOM 2388 C CA . TYR A 1 321 ? -2.984 -24.575 -1.795 1.00 96.44 321 TYR A CA 1
ATOM 2389 C C . TYR A 1 321 ? -4.029 -23.645 -1.169 1.00 96.44 321 TYR A C 1
ATOM 2391 O O . TYR A 1 321 ? -3.924 -23.315 0.013 1.00 96.44 321 TYR A O 1
ATOM 2399 N N . VAL A 1 322 ? -5.044 -23.254 -1.946 1.00 97.25 322 VAL A N 1
ATOM 2400 C CA . VAL A 1 322 ? -6.177 -22.454 -1.463 1.00 97.25 322 VAL A CA 1
ATOM 2401 C C . VAL A 1 322 ? -6.979 -23.255 -0.430 1.00 97.25 322 VAL A C 1
ATOM 2403 O O . VAL A 1 322 ? -7.117 -22.799 0.707 1.00 97.25 322 VAL A O 1
ATOM 2406 N N . GLU A 1 323 ? -7.380 -24.487 -0.763 1.00 97.94 323 GLU A N 1
ATOM 2407 C CA . GLU A 1 323 ? -8.132 -25.387 0.129 1.00 97.94 323 GLU A CA 1
ATOM 2408 C C . GLU A 1 323 ? -7.384 -25.624 1.453 1.00 97.94 323 GLU A C 1
ATOM 2410 O O . GLU A 1 323 ? -7.981 -25.548 2.528 1.00 97.94 323 GLU A O 1
ATOM 2415 N N . TYR A 1 324 ? -6.054 -25.798 1.413 1.00 98.06 324 TYR A N 1
ATOM 2416 C CA . TYR A 1 324 ? -5.224 -25.906 2.618 1.00 98.06 324 TYR A CA 1
ATOM 2417 C C . TYR A 1 324 ? -5.377 -24.690 3.542 1.00 98.06 324 TYR A C 1
ATOM 2419 O O . TYR A 1 324 ? -5.560 -24.847 4.754 1.00 98.06 324 TYR A O 1
ATOM 2427 N N . THR A 1 325 ? -5.287 -23.470 3.001 1.00 97.94 325 THR A N 1
ATOM 2428 C CA . THR A 1 325 ? -5.397 -22.251 3.820 1.00 97.94 325 THR A CA 1
ATOM 2429 C C . THR A 1 325 ? -6.799 -22.065 4.395 1.00 97.94 325 THR A C 1
ATOM 2431 O O . THR A 1 325 ? -6.919 -21.697 5.565 1.00 97.94 325 THR A O 1
ATOM 2434 N N . GLU A 1 326 ? -7.839 -22.398 3.624 1.00 98.12 326 GLU A N 1
ATOM 2435 C CA . GLU A 1 326 ? -9.236 -22.398 4.067 1.00 98.12 326 GLU A CA 1
ATOM 2436 C C . GLU A 1 326 ? -9.440 -23.357 5.240 1.00 98.12 326 GLU A C 1
ATOM 2438 O O . GLU A 1 326 ? -9.928 -22.947 6.297 1.00 98.12 326 GLU A O 1
ATOM 2443 N N . THR A 1 327 ? -8.995 -24.613 5.096 1.00 98.38 327 THR A N 1
ATOM 2444 C CA . THR A 1 327 ? -9.085 -25.624 6.156 1.00 98.38 327 THR A CA 1
ATOM 2445 C C . THR A 1 327 ? -8.377 -25.147 7.426 1.00 98.38 327 THR A C 1
ATOM 2447 O O . THR A 1 327 ? -8.945 -25.222 8.515 1.00 98.38 327 THR A O 1
ATOM 2450 N N . VAL A 1 328 ? -7.141 -24.644 7.310 1.00 98.19 328 VAL A N 1
ATOM 2451 C CA . VAL A 1 328 ? -6.338 -24.237 8.475 1.00 98.19 328 VAL A CA 1
ATOM 2452 C C . VAL A 1 328 ? -6.960 -23.054 9.205 1.00 98.19 328 VAL A C 1
ATOM 2454 O O . VAL A 1 328 ? -7.080 -23.088 10.431 1.00 98.19 328 VAL A O 1
ATOM 2457 N N . LEU A 1 329 ? -7.320 -21.989 8.490 1.00 98.12 329 LEU A N 1
ATOM 2458 C CA . LEU A 1 329 ? -7.768 -20.758 9.135 1.00 98.12 329 LEU A CA 1
ATOM 2459 C C . LEU A 1 329 ? -9.163 -20.904 9.740 1.00 98.12 329 LEU A C 1
ATOM 2461 O O . LEU A 1 329 ? -9.376 -20.423 10.853 1.00 98.12 329 LEU A O 1
ATOM 2465 N N . TYR A 1 330 ? -10.088 -21.608 9.083 1.00 98.12 330 TYR A N 1
ATOM 2466 C CA . TYR A 1 330 ? -11.425 -21.804 9.641 1.00 98.12 330 TYR A CA 1
ATOM 2467 C C . TYR A 1 330 ? -11.433 -22.718 10.870 1.00 98.12 330 TYR A C 1
ATOM 2469 O O . TYR A 1 330 ? -12.050 -22.355 11.877 1.00 98.12 330 TYR A O 1
ATOM 2477 N N . ASP A 1 331 ? -10.664 -23.810 10.856 1.00 97.06 331 ASP A N 1
ATOM 2478 C CA . ASP A 1 331 ? -10.469 -24.654 12.042 1.00 97.06 331 ASP A CA 1
ATOM 2479 C C . ASP A 1 331 ? -9.851 -23.846 13.200 1.00 97.06 331 ASP A C 1
ATOM 2481 O O . ASP A 1 331 ? -10.318 -23.893 14.343 1.00 97.06 331 ASP A O 1
ATOM 2485 N N . LEU A 1 332 ? -8.830 -23.027 12.918 1.00 97.00 332 LEU A N 1
ATOM 2486 C CA . LEU A 1 332 ? -8.236 -22.157 13.932 1.00 97.00 332 LEU A CA 1
ATOM 2487 C C . LEU A 1 332 ? -9.246 -21.151 14.491 1.00 97.00 332 LEU A C 1
ATOM 2489 O O . LEU A 1 332 ? -9.359 -21.039 15.712 1.00 97.00 332 LEU A O 1
ATOM 2493 N N . PHE A 1 333 ? -10.015 -20.469 13.640 1.00 97.44 333 PHE A N 1
ATOM 2494 C CA . PHE A 1 333 ? -11.042 -19.524 14.079 1.00 97.44 333 PHE A CA 1
ATOM 2495 C C . PHE A 1 333 ? -12.070 -20.189 14.993 1.00 97.44 333 PHE A C 1
ATOM 2497 O O . PHE A 1 333 ? -12.344 -19.658 16.074 1.00 97.44 333 PHE A O 1
ATOM 2504 N N . LYS A 1 334 ? -12.583 -21.371 14.622 1.00 95.31 334 LYS A N 1
ATOM 2505 C CA . LYS A 1 334 ? -13.507 -22.136 15.469 1.00 95.31 334 LYS A CA 1
ATOM 2506 C C . LYS A 1 334 ? -12.901 -22.415 16.839 1.00 95.31 334 LYS A C 1
ATOM 2508 O O . LYS A 1 334 ? -13.556 -22.220 17.864 1.00 95.31 334 LYS A O 1
ATOM 2513 N N . ARG A 1 335 ? -11.655 -22.890 16.872 1.00 92.81 335 ARG A N 1
ATOM 2514 C CA . ARG A 1 335 ? -11.009 -23.344 18.109 1.00 92.81 335 ARG A CA 1
ATOM 2515 C C . ARG A 1 335 ? -10.574 -22.202 19.018 1.00 92.81 335 ARG A C 1
ATOM 2517 O O . ARG A 1 335 ? -10.540 -22.398 20.233 1.00 92.81 335 ARG A O 1
ATOM 2524 N N . THR A 1 336 ? -10.238 -21.031 18.473 1.00 93.75 336 THR A N 1
ATOM 2525 C CA . THR A 1 336 ? -9.692 -19.918 19.266 1.00 93.75 336 THR A CA 1
ATOM 2526 C C . THR A 1 336 ? -10.710 -18.841 19.625 1.00 93.75 336 THR A C 1
ATOM 2528 O O . THR A 1 336 ? -10.552 -18.213 20.665 1.00 93.75 336 THR A O 1
ATOM 2531 N N . LEU A 1 337 ? -11.741 -18.594 18.805 1.00 93.81 337 LEU A N 1
ATOM 2532 C CA . LEU A 1 337 ? -12.656 -17.453 18.997 1.00 93.81 337 LEU A CA 1
ATOM 2533 C C . LEU A 1 337 ? -13.886 -17.767 19.872 1.00 93.81 337 LEU A C 1
ATOM 2535 O O . LEU A 1 337 ? -14.605 -16.851 20.284 1.00 93.81 337 LEU A O 1
ATOM 2539 N N . GLY A 1 338 ? -14.112 -19.042 20.200 1.00 83.44 338 GLY A N 1
ATOM 2540 C CA . GLY A 1 338 ? -15.189 -19.491 21.085 1.00 83.44 338 GLY A CA 1
ATOM 2541 C C . GLY A 1 338 ? -16.448 -19.956 20.345 1.00 83.44 338 GLY A C 1
ATOM 2542 O O . GLY A 1 338 ? -16.392 -20.412 19.210 1.00 83.44 338 GLY A O 1
ATOM 2543 N N . SER A 1 339 ? -17.601 -19.903 21.018 1.00 83.50 339 SER A N 1
ATOM 2544 C CA . SER A 1 339 ? -18.848 -20.547 20.566 1.00 83.50 339 SER A CA 1
ATOM 2545 C C . SER A 1 339 ? -19.682 -19.751 19.553 1.00 83.50 339 SER A C 1
ATOM 2547 O O . SER A 1 339 ? -20.620 -20.308 18.980 1.00 83.50 339 SER A O 1
ATOM 2549 N N . GLY A 1 340 ? -19.387 -18.465 19.343 1.00 89.06 340 GLY A N 1
ATOM 2550 C CA . GLY A 1 340 ? -20.096 -17.628 18.371 1.00 89.06 340 GLY A CA 1
ATOM 2551 C C . GLY A 1 340 ? -19.789 -18.034 16.922 1.00 89.06 340 GLY A C 1
ATOM 2552 O O . GLY A 1 340 ? -18.673 -18.472 16.644 1.00 89.06 340 GLY A O 1
ATOM 2553 N N . PRO A 1 341 ? -20.742 -17.890 15.981 1.00 95.44 341 PRO A N 1
ATOM 2554 C CA . PRO A 1 341 ? -20.491 -18.201 14.577 1.00 95.44 341 PRO A CA 1
ATOM 2555 C C . PRO A 1 341 ? -19.552 -17.173 13.937 1.00 95.44 341 PRO A C 1
ATOM 2557 O O . PRO A 1 341 ? -19.632 -15.978 14.247 1.00 95.44 341 PRO A O 1
ATOM 2560 N N . VAL A 1 342 ? -18.719 -17.636 13.004 1.00 97.88 342 VAL A N 1
ATOM 2561 C CA . VAL A 1 342 ? -17.910 -16.783 12.127 1.00 97.88 342 VAL A CA 1
ATOM 2562 C C . VAL A 1 342 ? -18.582 -16.738 10.759 1.00 97.88 342 VAL A C 1
ATOM 2564 O O . VAL A 1 342 ? -18.669 -17.747 10.067 1.00 97.88 342 VAL A O 1
ATOM 2567 N N . TYR A 1 343 ? -19.083 -15.570 10.369 1.00 98.31 343 TYR A N 1
ATOM 2568 C CA . TYR A 1 343 ? -19.643 -15.366 9.037 1.00 98.31 343 TYR A CA 1
ATOM 2569 C C . TYR A 1 343 ? -18.549 -14.854 8.108 1.00 98.31 343 TYR A C 1
ATOM 2571 O O . TYR A 1 343 ? -18.097 -13.716 8.239 1.00 98.31 343 TYR A O 1
ATOM 2579 N N . ALA A 1 344 ? -18.104 -15.722 7.205 1.00 97.69 344 ALA A N 1
ATOM 2580 C CA . ALA A 1 344 ? -17.039 -15.427 6.262 1.00 97.69 344 ALA A CA 1
ATOM 2581 C C . ALA A 1 344 ? -17.576 -15.010 4.883 1.00 97.69 344 ALA A C 1
ATOM 2583 O O . ALA A 1 344 ? -18.697 -15.362 4.500 1.00 97.69 344 ALA A O 1
ATOM 2584 N N . THR A 1 345 ? -16.756 -14.281 4.135 1.00 97.00 345 THR A N 1
ATOM 2585 C CA . THR A 1 345 ? -16.910 -14.036 2.695 1.00 97.00 345 THR A CA 1
ATOM 2586 C C . THR A 1 345 ? -15.617 -14.397 1.972 1.00 97.00 345 THR A C 1
ATOM 2588 O O . THR A 1 345 ? -14.558 -14.454 2.593 1.00 97.00 345 THR A O 1
ATOM 2591 N N . MET A 1 346 ? -15.717 -14.625 0.666 1.00 95.94 346 MET A N 1
ATOM 2592 C CA . MET A 1 346 ? -14.569 -14.858 -0.206 1.00 95.94 346 MET A CA 1
ATOM 2593 C C . MET A 1 346 ? -13.855 -13.538 -0.524 1.00 95.94 346 MET A C 1
ATOM 2595 O O . MET A 1 346 ? -14.517 -12.540 -0.835 1.00 95.94 346 MET A O 1
ATOM 2599 N N . GLY A 1 347 ? -12.525 -13.553 -0.449 1.00 97.25 347 GLY A N 1
ATOM 2600 C CA . GLY A 1 347 ? -11.644 -12.493 -0.927 1.00 97.25 347 GLY A CA 1
ATOM 2601 C C . GLY A 1 347 ? -11.132 -12.702 -2.351 1.00 97.25 347 GLY A C 1
ATOM 2602 O O . GLY A 1 347 ? -11.461 -13.687 -3.016 1.00 97.25 347 GLY A O 1
ATOM 2603 N N . ASN A 1 348 ? -10.346 -11.758 -2.864 1.00 96.88 348 ASN A N 1
ATOM 2604 C CA . ASN A 1 348 ? -9.804 -11.876 -4.218 1.00 96.88 348 ASN A CA 1
ATOM 2605 C C . ASN A 1 348 ? -8.589 -12.809 -4.288 1.00 96.88 348 ASN A C 1
ATOM 2607 O O . ASN A 1 348 ? -8.262 -13.281 -5.374 1.00 96.88 348 ASN A O 1
ATOM 2611 N N . HIS A 1 349 ? -7.930 -13.107 -3.171 1.00 97.19 349 HIS A N 1
ATOM 2612 C CA . HIS A 1 349 ? -6.868 -14.113 -3.105 1.00 97.19 349 HIS A CA 1
ATOM 2613 C C . HIS A 1 349 ? -7.386 -15.536 -2.874 1.00 97.19 349 HIS A C 1
ATOM 2615 O O . HIS A 1 349 ? -6.658 -16.497 -3.107 1.00 97.19 349 HIS A O 1
ATOM 2621 N N . ASP A 1 350 ? -8.656 -15.689 -2.509 1.00 96.50 350 ASP A N 1
ATOM 2622 C CA . ASP A 1 350 ? -9.248 -16.968 -2.105 1.00 96.50 350 ASP A CA 1
ATOM 2623 C C . ASP A 1 350 ? -9.694 -17.820 -3.299 1.00 96.50 350 ASP A C 1
ATOM 2625 O O . ASP A 1 350 ? -10.654 -18.565 -3.199 1.00 96.50 350 ASP A O 1
ATOM 2629 N N . SER A 1 351 ? -9.063 -17.686 -4.468 1.00 93.00 351 SER A N 1
ATOM 2630 C CA . SER A 1 351 ? -9.399 -18.450 -5.675 1.00 93.00 351 SER A CA 1
ATOM 2631 C C . SER A 1 351 ? -8.159 -18.753 -6.511 1.00 93.00 351 SER A C 1
ATOM 2633 O O . SER A 1 351 ? -7.149 -18.053 -6.444 1.00 93.00 351 SER A O 1
ATOM 2635 N N . TYR A 1 352 ? -8.249 -19.805 -7.326 1.00 91.69 352 TYR A N 1
ATOM 2636 C CA . TYR A 1 352 ? -7.245 -20.142 -8.329 1.00 91.69 352 TYR A CA 1
ATOM 2637 C C . TYR A 1 352 ? -7.892 -20.276 -9.718 1.00 91.69 352 TYR A C 1
ATOM 2639 O O . TYR A 1 352 ? -8.760 -21.133 -9.916 1.00 91.69 352 TYR A O 1
ATOM 2647 N N . ASN A 1 353 ? -7.498 -19.484 -10.721 1.00 90.69 353 ASN A N 1
ATOM 2648 C CA . ASN A 1 353 ? -6.550 -18.355 -10.681 1.00 90.69 353 ASN A CA 1
ATOM 2649 C C . ASN A 1 353 ? -7.033 -17.183 -9.807 1.00 90.69 353 ASN A C 1
ATOM 2651 O O . ASN A 1 353 ? -8.239 -16.985 -9.656 1.00 90.69 353 ASN A O 1
ATOM 2655 N N . GLN A 1 354 ? -6.091 -16.384 -9.296 1.00 91.69 354 GLN A N 1
ATOM 2656 C CA . GLN A 1 354 ? -6.373 -15.290 -8.365 1.00 91.69 354 GLN A CA 1
ATOM 2657 C C . GLN A 1 354 ? -7.426 -14.313 -8.919 1.00 91.69 354 GLN A C 1
ATOM 2659 O O . GLN A 1 354 ? -7.369 -13.892 -10.079 1.00 91.69 354 GLN A O 1
ATOM 2664 N N . ALA A 1 355 ? -8.354 -13.895 -8.057 1.00 94.25 355 ALA A N 1
ATOM 2665 C CA . ALA A 1 355 ? -9.411 -12.909 -8.289 1.00 94.25 355 ALA A CA 1
ATOM 2666 C C . ALA A 1 355 ? -10.447 -13.277 -9.362 1.00 94.25 355 ALA A C 1
ATOM 2668 O O . ALA A 1 355 ? -11.281 -12.437 -9.710 1.00 94.25 355 ALA A O 1
ATOM 2669 N N . GLN A 1 356 ? -10.392 -14.481 -9.935 1.00 95.12 356 GLN A N 1
ATOM 2670 C CA . GLN A 1 356 ? -11.249 -14.847 -11.055 1.00 95.12 356 GLN A CA 1
ATOM 2671 C C . GLN A 1 356 ? -12.510 -15.566 -10.587 1.00 95.12 356 GLN A C 1
ATOM 2673 O O . GLN A 1 356 ? -12.449 -16.596 -9.928 1.00 95.12 356 GLN A O 1
ATOM 2678 N N . ASP A 1 357 ? -13.656 -15.071 -11.047 1.00 94.88 357 ASP A N 1
ATOM 2679 C CA . ASP A 1 357 ? -14.953 -15.716 -10.869 1.00 94.88 357 ASP A CA 1
ATOM 2680 C C . ASP A 1 357 ? -15.751 -15.595 -12.169 1.00 94.88 357 ASP A C 1
ATOM 2682 O O . ASP A 1 357 ? -16.042 -14.492 -12.641 1.00 94.88 357 ASP A O 1
ATOM 2686 N N . ALA A 1 358 ? -16.086 -16.736 -12.771 1.00 93.69 358 ALA A N 1
ATOM 2687 C CA . ALA A 1 358 ? -16.785 -16.798 -14.049 1.00 93.69 358 ALA A CA 1
ATOM 2688 C C . ALA A 1 358 ? -18.312 -16.748 -13.858 1.00 93.69 358 ALA A C 1
ATOM 2690 O O . ALA A 1 358 ? -18.855 -17.581 -13.129 1.00 93.69 358 ALA A O 1
ATOM 2691 N N . PRO A 1 359 ? -19.045 -15.856 -14.553 1.00 92.75 359 PRO A N 1
ATOM 2692 C CA . PRO A 1 359 ? -20.492 -15.782 -14.417 1.00 92.75 359 PRO A CA 1
ATOM 2693 C C . PRO A 1 359 ? -21.170 -17.013 -15.035 1.00 92.75 359 PRO A C 1
ATOM 2695 O O . PRO A 1 359 ? -20.789 -17.507 -16.101 1.00 92.75 359 PRO A O 1
ATOM 2698 N N . GLN A 1 360 ? -22.254 -17.467 -14.405 1.00 91.25 360 GLN A N 1
ATOM 2699 C CA . GLN A 1 360 ? -23.054 -18.613 -14.849 1.00 91.25 360 GLN A CA 1
ATOM 2700 C C . GLN A 1 360 ? -23.638 -18.429 -16.257 1.00 91.25 360 GLN A C 1
ATOM 2702 O O . GLN A 1 360 ? -23.921 -19.412 -16.945 1.00 91.25 360 GLN A O 1
ATOM 2707 N N . THR A 1 361 ? -23.773 -17.181 -16.714 1.00 87.00 361 THR A N 1
ATOM 2708 C CA . THR A 1 361 ? -24.233 -16.825 -18.064 1.00 87.00 361 THR A CA 1
ATOM 2709 C C . THR A 1 361 ? -23.327 -17.358 -19.180 1.00 87.00 361 THR A C 1
ATOM 2711 O O . THR A 1 361 ? -23.804 -17.505 -20.304 1.00 87.00 361 THR A O 1
ATOM 2714 N N . LEU A 1 362 ? -22.072 -17.737 -18.889 1.00 87.19 362 LEU A N 1
ATOM 2715 C CA . LEU A 1 362 ? -21.195 -18.436 -19.844 1.00 87.19 362 LEU A CA 1
ATOM 2716 C C . LEU A 1 362 ? -21.688 -19.844 -20.210 1.00 87.19 362 LEU A C 1
ATOM 2718 O O . LEU A 1 362 ? -21.373 -20.355 -21.285 1.00 87.19 362 LEU A O 1
ATOM 2722 N N . GLY A 1 363 ? -22.466 -20.476 -19.330 1.00 85.69 363 GLY A N 1
ATOM 2723 C CA . GLY A 1 363 ? -22.986 -21.826 -19.506 1.00 85.69 363 GLY A CA 1
ATOM 2724 C C . GLY A 1 363 ? -21.930 -22.944 -19.518 1.00 85.69 363 GLY A C 1
ATOM 2725 O O . GLY A 1 363 ? -20.714 -22.741 -19.491 1.00 85.69 363 GLY A O 1
ATOM 2726 N N . GLY A 1 364 ? -22.427 -24.183 -19.555 1.00 86.12 364 GLY A N 1
ATOM 2727 C CA . GLY A 1 364 ? -21.601 -25.385 -19.696 1.00 86.12 364 GLY A CA 1
ATOM 2728 C C . GLY A 1 364 ? -20.582 -25.578 -18.567 1.00 86.12 364 GLY A C 1
ATOM 2729 O O . GLY A 1 364 ? -20.878 -25.332 -17.401 1.00 86.12 364 GLY A O 1
ATOM 2730 N N . GLN A 1 365 ? -19.391 -26.065 -18.925 1.00 85.81 365 GLN A N 1
ATOM 2731 C CA . GLN A 1 365 ? -18.301 -26.299 -17.969 1.00 85.81 365 GLN A CA 1
ATOM 2732 C C . GLN A 1 365 ? -17.587 -25.009 -17.548 1.00 85.81 365 GLN A C 1
ATOM 2734 O O . GLN A 1 365 ? -17.123 -24.922 -16.417 1.00 85.81 365 GLN A O 1
ATOM 2739 N N . LEU A 1 366 ? -17.536 -23.989 -18.415 1.00 88.19 366 LEU A N 1
ATOM 2740 C CA . LEU A 1 366 ? -16.881 -22.713 -18.095 1.00 88.19 366 LEU A CA 1
ATOM 2741 C C . LEU A 1 366 ? -17.605 -21.980 -16.957 1.00 88.19 366 LEU A C 1
ATOM 2743 O O . LEU A 1 366 ? -16.958 -21.439 -16.067 1.00 88.19 366 LEU A O 1
ATOM 2747 N N . ALA A 1 367 ? -18.939 -22.046 -16.924 1.00 89.56 367 ALA A N 1
ATOM 2748 C CA . ALA A 1 367 ? -19.744 -21.524 -15.818 1.00 89.56 367 ALA A CA 1
ATOM 2749 C C . ALA A 1 367 ? -19.496 -22.222 -14.467 1.00 89.56 367 ALA A C 1
ATOM 2751 O O . ALA A 1 367 ? -19.827 -21.661 -13.430 1.00 89.56 367 ALA A O 1
ATOM 2752 N N . LYS A 1 368 ? -18.958 -23.448 -14.467 1.00 91.12 368 LYS A N 1
ATOM 2753 C CA . LYS A 1 368 ? -18.742 -24.265 -13.259 1.00 91.12 368 LYS A CA 1
ATOM 2754 C C . LYS A 1 368 ? -17.271 -24.394 -12.869 1.00 91.12 368 LYS A C 1
ATOM 2756 O O . LYS A 1 368 ? -16.942 -25.133 -11.946 1.00 91.12 368 LYS A O 1
ATOM 2761 N N . GLN A 1 369 ? -16.367 -23.714 -13.575 1.00 92.81 369 GLN A N 1
ATOM 2762 C CA . GLN A 1 369 ? -14.928 -23.955 -13.434 1.00 92.81 369 GLN A CA 1
ATOM 2763 C C . GLN A 1 369 ? -14.373 -23.590 -12.043 1.00 92.81 369 GLN A C 1
ATOM 2765 O O . GLN A 1 369 ? -13.375 -24.181 -11.632 1.00 92.81 369 GLN A O 1
ATOM 2770 N N . PHE A 1 370 ? -15.061 -22.702 -11.314 1.00 95.19 370 PHE A N 1
ATOM 2771 C CA . PHE A 1 370 ? -14.748 -22.277 -9.942 1.00 95.19 370 PHE A CA 1
ATOM 2772 C C . PHE A 1 370 ? -15.635 -22.933 -8.868 1.00 95.19 370 PHE A C 1
ATOM 2774 O O . PHE A 1 370 ? -15.450 -22.672 -7.686 1.00 95.19 370 PHE A O 1
ATOM 2781 N N . SER A 1 371 ? -16.573 -23.818 -9.242 1.00 95.00 371 SER A N 1
ATOM 2782 C CA . SER A 1 371 ? -17.502 -24.435 -8.278 1.00 95.00 371 SER A CA 1
ATOM 2783 C C . SER A 1 371 ? -16.804 -25.260 -7.198 1.00 95.00 371 SER A C 1
ATOM 2785 O O . SER A 1 371 ? -17.325 -25.324 -6.094 1.00 95.00 371 SER A O 1
ATOM 2787 N N . TRP A 1 372 ? -15.618 -25.819 -7.484 1.00 95.69 372 TRP A N 1
ATOM 2788 C CA . TRP A 1 372 ? -14.799 -26.538 -6.495 1.00 95.69 372 TRP A CA 1
ATOM 2789 C C . TRP A 1 372 ? -14.600 -25.715 -5.214 1.00 95.69 372 TRP A C 1
ATOM 2791 O O . TRP A 1 372 ? -14.755 -26.238 -4.117 1.00 95.69 372 TRP A O 1
ATOM 2801 N N . ASN A 1 373 ? -14.365 -24.414 -5.373 1.00 96.31 373 ASN A N 1
ATOM 2802 C CA . ASN A 1 373 ? -14.078 -23.496 -4.288 1.00 96.31 373 ASN A CA 1
ATOM 2803 C C . ASN A 1 373 ? -15.343 -23.170 -3.482 1.00 96.31 373 ASN A C 1
ATOM 2805 O O . ASN A 1 373 ? -15.391 -23.351 -2.269 1.00 96.31 373 ASN A O 1
ATOM 2809 N N . TYR A 1 374 ? -16.429 -22.784 -4.164 1.00 96.88 374 TYR A N 1
ATOM 2810 C CA . TYR A 1 374 ? -17.707 -22.505 -3.494 1.00 96.88 374 TYR A CA 1
ATOM 2811 C C . TYR A 1 374 ? -18.226 -23.738 -2.741 1.00 96.88 374 TYR A C 1
ATOM 2813 O O . TYR A 1 374 ? -18.784 -23.618 -1.648 1.00 96.88 374 TYR A O 1
ATOM 2821 N N . ASP A 1 375 ? -18.038 -24.927 -3.319 1.00 97.44 375 ASP A N 1
ATOM 2822 C CA . ASP A 1 375 ? -18.414 -26.195 -2.708 1.00 97.44 375 ASP A CA 1
ATOM 2823 C C . ASP A 1 375 ? -17.554 -26.497 -1.473 1.00 97.44 375 ASP A C 1
ATOM 2825 O O . ASP A 1 375 ? -18.113 -26.893 -0.447 1.00 97.44 375 ASP A O 1
ATOM 2829 N N . HIS A 1 376 ? -16.238 -26.271 -1.531 1.00 98.00 376 HIS A N 1
ATOM 2830 C CA . HIS A 1 376 ? -15.325 -26.489 -0.409 1.00 98.00 376 HIS A CA 1
ATOM 2831 C C . HIS A 1 376 ? -15.575 -25.495 0.738 1.00 98.00 376 HIS A C 1
ATOM 2833 O O . HIS A 1 376 ? -15.908 -25.922 1.847 1.00 98.00 376 HIS A O 1
ATOM 2839 N N . LEU A 1 377 ? -15.572 -24.185 0.461 1.00 97.31 377 LEU A N 1
ATOM 2840 C CA . LEU A 1 377 ? -15.858 -23.124 1.436 1.00 97.31 377 LEU A CA 1
ATOM 2841 C C . LEU A 1 377 ? -17.186 -23.338 2.160 1.00 97.31 377 LEU A C 1
ATOM 2843 O O . LEU A 1 377 ? -17.244 -23.349 3.389 1.00 97.31 377 LEU A O 1
ATOM 2847 N N . SER A 1 378 ? -18.268 -23.544 1.404 1.00 97.81 378 SER A N 1
ATOM 2848 C CA . SER A 1 378 ? -19.597 -23.723 1.993 1.00 97.81 378 SER A CA 1
ATOM 2849 C C . SER A 1 378 ? -19.697 -25.000 2.831 1.00 97.81 378 SER A C 1
ATOM 2851 O O . SER A 1 378 ? -20.405 -25.014 3.841 1.00 97.81 378 SER A O 1
ATOM 2853 N N . SER A 1 379 ? -18.954 -26.049 2.465 1.00 98.31 379 SER A N 1
ATOM 2854 C CA . SER A 1 379 ? -18.868 -27.285 3.245 1.00 98.31 379 SER A CA 1
ATOM 2855 C C . SER A 1 379 ? -18.052 -27.098 4.525 1.00 98.31 379 SER A C 1
ATOM 2857 O O . SER A 1 379 ? -18.470 -27.606 5.563 1.00 98.31 379 SER A O 1
ATOM 2859 N N . LEU A 1 380 ? -16.963 -26.320 4.502 1.00 98.25 380 LEU A N 1
ATOM 2860 C CA . LEU A 1 380 ? -16.216 -25.948 5.709 1.00 98.25 380 LEU A CA 1
ATOM 2861 C C . LEU A 1 380 ? -17.059 -25.073 6.645 1.00 98.25 380 LEU A C 1
ATOM 2863 O O . LEU A 1 380 ? -17.174 -25.370 7.830 1.00 98.25 380 LEU A O 1
ATOM 2867 N N . TRP A 1 381 ? -17.743 -24.050 6.127 1.00 98.06 381 TRP A N 1
ATOM 2868 C CA . TRP A 1 381 ? -18.635 -23.212 6.938 1.00 98.06 381 TRP A CA 1
ATOM 2869 C C . TRP A 1 381 ? -19.790 -24.008 7.563 1.00 98.06 381 TRP A C 1
ATOM 2871 O O . TRP A 1 381 ? -20.262 -23.678 8.655 1.00 98.06 381 TRP A O 1
ATOM 2881 N N . GLN A 1 382 ? -20.253 -25.060 6.883 1.00 97.88 382 GLN A N 1
ATOM 2882 C CA . GLN A 1 382 ? -21.208 -26.011 7.444 1.00 97.88 382 GLN A CA 1
ATOM 2883 C C . GLN A 1 382 ? -20.569 -26.906 8.509 1.00 97.88 382 GLN A C 1
ATOM 2885 O O . GLN A 1 382 ? -21.174 -27.111 9.559 1.00 97.88 382 GLN A O 1
ATOM 2890 N N . HIS A 1 383 ? -19.375 -27.439 8.235 1.00 97.38 383 HIS A N 1
ATOM 2891 C CA . HIS A 1 383 ? -18.620 -28.299 9.145 1.00 97.38 383 HIS A CA 1
ATOM 2892 C C . HIS A 1 383 ? -18.363 -27.612 10.489 1.00 97.38 383 HIS A C 1
ATOM 2894 O O . HIS A 1 383 ? -18.522 -28.233 11.536 1.00 97.38 383 HIS A O 1
ATOM 2900 N N . GLU A 1 384 ? -18.059 -26.314 10.457 1.00 96.38 384 GLU A N 1
ATOM 2901 C CA . GLU A 1 384 ? -17.812 -25.501 11.648 1.00 96.38 384 GLU A CA 1
ATOM 2902 C C . GLU A 1 384 ? -19.091 -25.028 12.368 1.00 96.38 384 GLU A C 1
ATOM 2904 O O . GLU A 1 384 ? -19.026 -24.237 13.316 1.00 96.38 384 GLU A O 1
ATOM 2909 N N . ASP A 1 385 ? -20.269 -25.518 11.966 1.00 95.50 385 ASP A N 1
ATOM 2910 C CA . ASP A 1 385 ? -21.591 -25.143 12.487 1.00 95.50 385 ASP A CA 1
ATOM 2911 C C . ASP A 1 385 ? -21.923 -23.641 12.348 1.00 95.50 385 ASP A C 1
ATOM 2913 O O . ASP A 1 385 ? -22.699 -23.087 13.135 1.00 95.50 385 ASP A O 1
ATOM 2917 N N . TRP A 1 386 ? -21.339 -22.941 11.371 1.00 96.88 386 TRP A N 1
ATOM 2918 C CA . TRP A 1 386 ? -21.603 -21.512 11.160 1.00 96.88 386 TRP A CA 1
ATOM 2919 C C . TRP A 1 386 ? -22.799 -21.265 10.249 1.00 96.88 386 TRP A C 1
ATOM 2921 O O . TRP A 1 386 ? -23.548 -20.306 10.466 1.00 96.88 386 TRP A O 1
ATOM 2931 N N . LEU A 1 387 ? -23.008 -22.138 9.258 1.00 97.62 387 LEU A N 1
ATOM 2932 C CA . LEU A 1 387 ? -24.097 -22.020 8.294 1.00 97.62 387 LEU A CA 1
ATOM 2933 C C . LEU A 1 387 ? -25.061 -23.214 8.340 1.00 97.62 387 LEU A C 1
ATOM 2935 O O . LEU A 1 387 ? -24.635 -24.370 8.310 1.00 97.62 387 LEU A O 1
ATOM 2939 N N . PRO A 1 388 ? -26.385 -22.965 8.345 1.00 96.81 388 PRO A N 1
ATOM 2940 C CA . PRO A 1 388 ? -27.364 -24.024 8.146 1.00 96.81 388 PRO A CA 1
ATOM 2941 C C . PRO A 1 388 ? -27.347 -24.507 6.691 1.00 96.81 388 PRO A C 1
ATOM 2943 O O . PRO A 1 388 ? -26.989 -23.763 5.780 1.00 96.81 388 PRO A O 1
ATOM 2946 N N . ALA A 1 389 ? -27.856 -25.720 6.453 1.00 97.19 389 ALA A N 1
ATOM 2947 C CA . ALA A 1 389 ? -27.913 -26.320 5.116 1.00 97.19 389 ALA A CA 1
ATOM 2948 C C . ALA A 1 389 ? -28.559 -25.409 4.051 1.00 97.19 389 ALA A C 1
ATOM 2950 O O . ALA A 1 389 ? -28.112 -25.388 2.914 1.00 97.19 389 ALA A O 1
ATOM 2951 N N . SER A 1 390 ? -29.565 -24.603 4.408 1.00 96.12 390 SER A N 1
ATOM 2952 C CA . SER A 1 390 ? -30.184 -23.661 3.464 1.00 96.12 390 SER A CA 1
ATOM 2953 C C . SER A 1 390 ? -29.236 -22.550 2.998 1.00 96.12 390 SER A C 1
ATOM 2955 O O . SER A 1 390 ? -29.287 -22.168 1.837 1.00 96.12 390 SER A O 1
ATOM 2957 N N . ALA A 1 391 ? -28.375 -22.035 3.881 1.00 97.38 391 ALA A N 1
ATOM 2958 C CA . ALA A 1 391 ? -27.394 -21.009 3.522 1.00 97.38 391 ALA A CA 1
ATOM 2959 C C . ALA A 1 391 ? -26.240 -21.602 2.698 1.00 97.38 391 ALA A C 1
ATOM 2961 O O . ALA A 1 391 ? -25.722 -20.940 1.807 1.00 97.38 391 ALA A O 1
ATOM 2962 N N . VAL A 1 392 ? -25.890 -22.867 2.949 1.00 97.75 392 VAL A N 1
ATOM 2963 C CA . VAL A 1 392 ? -24.907 -23.626 2.159 1.00 97.75 392 VAL A CA 1
ATOM 2964 C C . VAL A 1 392 ? -25.382 -23.795 0.715 1.00 97.75 392 VAL A C 1
ATOM 2966 O O . VAL A 1 392 ? -24.623 -23.539 -0.213 1.00 97.75 392 VAL A O 1
ATOM 2969 N N . GLU A 1 393 ? -26.651 -24.154 0.503 1.00 97.12 393 GLU A N 1
ATOM 2970 C CA . GLU A 1 393 ? -27.207 -24.257 -0.853 1.00 97.12 393 GLU A CA 1
ATOM 2971 C C . GLU A 1 393 ? -27.235 -22.901 -1.578 1.00 97.12 393 GLU A C 1
ATOM 2973 O O . GLU A 1 393 ? -26.957 -22.847 -2.776 1.00 97.12 393 GLU A O 1
ATOM 2978 N N . LEU A 1 394 ? -27.500 -21.799 -0.859 1.00 96.38 394 LEU A N 1
ATOM 2979 C CA . LEU A 1 394 ? -27.366 -20.450 -1.422 1.00 96.38 394 LEU A CA 1
ATOM 2980 C C . LEU A 1 394 ? -25.916 -20.158 -1.829 1.00 96.38 394 LEU A C 1
ATOM 2982 O O . LEU A 1 394 ? -25.696 -19.747 -2.965 1.00 96.38 394 LEU A O 1
ATOM 2986 N N . ALA A 1 395 ? -24.940 -20.449 -0.960 1.00 97.25 395 ALA A N 1
ATOM 2987 C CA . ALA A 1 395 ? -23.515 -20.273 -1.254 1.00 97.25 395 ALA A CA 1
ATOM 2988 C C . ALA A 1 395 ? -23.101 -21.000 -2.542 1.00 97.25 395 ALA A C 1
ATOM 2990 O O . ALA A 1 395 ? -22.494 -20.398 -3.427 1.00 97.25 395 ALA A O 1
ATOM 2991 N N . ARG A 1 396 ? -23.497 -22.268 -2.706 1.00 95.44 396 ARG A N 1
ATOM 2992 C CA . ARG A 1 396 ? -23.213 -23.042 -3.928 1.00 95.44 396 ARG A CA 1
ATOM 2993 C C . ARG A 1 396 ? -23.871 -22.445 -5.174 1.00 95.44 396 ARG A C 1
ATOM 2995 O O . ARG A 1 396 ? -23.278 -22.444 -6.252 1.00 95.44 396 ARG A O 1
ATOM 3002 N N . ALA A 1 397 ? -25.093 -21.931 -5.038 1.00 93.38 397 ALA A N 1
ATOM 3003 C CA . ALA A 1 397 ? -25.852 -21.357 -6.146 1.00 93.38 397 ALA A CA 1
ATOM 3004 C C . ALA A 1 397 ? -25.384 -19.947 -6.549 1.00 93.38 397 ALA A C 1
ATOM 3006 O O . ALA A 1 397 ? -25.544 -19.571 -7.712 1.00 93.38 397 ALA A O 1
ATOM 3007 N N . HIS A 1 398 ? -24.799 -19.182 -5.625 1.00 95.25 398 HIS A N 1
ATOM 3008 C CA . HIS A 1 398 ? -24.470 -17.767 -5.800 1.00 95.25 398 HIS A CA 1
ATOM 3009 C C . HIS A 1 398 ? -22.979 -17.473 -5.583 1.00 95.25 398 HIS A C 1
ATOM 3011 O O . HIS A 1 398 ? -22.625 -16.497 -4.935 1.00 95.25 398 HIS A O 1
ATOM 3017 N N . TYR A 1 399 ? -22.087 -18.274 -6.173 1.00 95.88 399 TYR A N 1
ATOM 3018 C CA . TYR A 1 399 ? -20.638 -17.997 -6.219 1.00 95.88 399 TYR A CA 1
ATOM 3019 C C . TYR A 1 399 ? -19.976 -17.826 -4.837 1.00 95.88 399 TYR A C 1
ATOM 3021 O O . TYR A 1 399 ? -19.101 -16.982 -4.661 1.00 95.88 399 TYR A O 1
ATOM 3029 N N . GLY A 1 400 ? -20.439 -18.567 -3.829 1.00 95.62 400 GLY A N 1
ATOM 3030 C CA . GLY A 1 400 ? -20.019 -18.429 -2.430 1.00 95.62 400 GLY A CA 1
ATOM 3031 C C . GLY A 1 400 ? -20.804 -17.380 -1.627 1.00 95.62 400 GLY A C 1
ATOM 3032 O O . GLY A 1 400 ? -20.655 -17.320 -0.410 1.00 95.62 400 GLY A O 1
ATOM 3033 N N . GLY A 1 401 ? -21.667 -16.585 -2.266 1.00 96.94 401 GLY A N 1
ATOM 3034 C CA . GLY A 1 401 ? -22.556 -15.629 -1.603 1.00 96.94 401 GLY A CA 1
ATOM 3035 C C . GLY A 1 401 ? -23.774 -16.301 -0.966 1.00 96.94 401 GLY A C 1
ATOM 3036 O O . GLY A 1 401 ? -24.373 -17.205 -1.539 1.00 96.94 401 GLY A O 1
ATOM 3037 N N . TYR A 1 402 ? -24.169 -15.863 0.226 1.00 98.31 402 TYR A N 1
ATOM 3038 C CA . TYR A 1 402 ? -25.264 -16.481 0.978 1.00 98.31 402 TYR A CA 1
ATOM 3039 C C . TYR A 1 402 ? -26.019 -15.474 1.838 1.00 98.31 402 TYR A C 1
ATOM 3041 O O . TYR A 1 402 ? -25.527 -14.393 2.149 1.00 98.31 402 TYR A O 1
ATOM 3049 N N . MET A 1 403 ? -27.204 -15.876 2.296 1.00 97.44 403 MET A N 1
ATOM 3050 C CA . MET A 1 403 ? -27.920 -15.213 3.380 1.00 97.44 403 MET A CA 1
ATOM 3051 C C . MET A 1 403 ? -28.155 -16.203 4.520 1.00 97.44 403 MET A C 1
ATOM 3053 O O . MET A 1 403 ? -28.566 -17.346 4.305 1.00 97.44 403 MET A O 1
ATOM 3057 N N . VAL A 1 404 ? -27.909 -15.760 5.753 1.00 97.25 404 VAL A N 1
ATOM 3058 C CA . VAL A 1 404 ? -28.277 -16.495 6.965 1.00 97.25 404 VAL A CA 1
ATOM 3059 C C . VAL A 1 404 ? -29.113 -15.616 7.889 1.00 97.25 404 VAL A C 1
ATOM 3061 O O . VAL A 1 404 ? -28.693 -14.545 8.334 1.00 97.25 404 VAL A O 1
ATOM 3064 N N . LYS A 1 405 ? -30.325 -16.088 8.196 1.00 95.69 405 LYS A N 1
ATOM 3065 C CA . LYS A 1 405 ? -31.235 -15.449 9.147 1.00 95.69 405 LYS A CA 1
ATOM 3066 C C . LYS A 1 405 ? -30.997 -15.990 10.551 1.00 95.69 405 LYS A C 1
ATOM 3068 O O . LYS A 1 405 ? -31.149 -17.184 10.803 1.00 95.69 405 LYS A O 1
ATOM 3073 N N . ARG A 1 406 ? -30.687 -15.093 11.482 1.00 93.44 406 ARG A N 1
ATOM 3074 C CA . ARG A 1 406 ? -30.537 -15.398 12.906 1.00 93.44 406 ARG A CA 1
ATOM 3075 C C . ARG A 1 406 ? -31.878 -15.309 13.636 1.00 93.44 406 ARG A C 1
ATOM 3077 O O . ARG A 1 406 ? -32.815 -14.638 13.202 1.00 93.44 406 ARG A O 1
ATOM 3084 N N . GLY A 1 407 ? -31.959 -15.972 14.790 1.00 91.31 407 GLY A N 1
ATOM 3085 C CA . GLY A 1 407 ? -33.166 -15.989 15.629 1.00 91.31 407 GLY A CA 1
ATOM 3086 C C . GLY A 1 407 ? -33.502 -14.654 16.309 1.00 91.31 407 GLY A C 1
ATOM 3087 O O . GLY A 1 407 ? -34.607 -14.494 16.816 1.00 91.31 407 GLY A O 1
ATOM 3088 N N . ASP A 1 408 ? -32.575 -13.695 16.314 1.00 92.50 408 ASP A N 1
ATOM 3089 C CA . ASP A 1 408 ? -32.713 -12.359 16.913 1.00 92.50 408 ASP A CA 1
ATOM 3090 C C . ASP A 1 408 ? -33.236 -11.290 15.927 1.00 92.50 408 ASP A C 1
ATOM 3092 O O . ASP A 1 408 ? -33.437 -10.132 16.308 1.00 92.50 408 ASP A O 1
ATOM 3096 N N . GLY A 1 409 ? -33.515 -11.672 14.674 1.00 92.50 409 GLY A N 1
ATOM 3097 C CA . GLY A 1 409 ? -34.014 -10.769 13.632 1.00 92.50 409 GLY A CA 1
ATOM 3098 C C . GLY A 1 409 ? -32.917 -10.021 12.867 1.00 92.50 409 GLY A C 1
ATOM 3099 O O . GLY A 1 409 ? -33.223 -9.039 12.187 1.00 92.50 409 GLY A O 1
ATOM 3100 N N . LEU A 1 410 ? -31.656 -10.457 12.976 1.00 96.06 410 LEU A N 1
ATOM 3101 C CA . LEU A 1 410 ? -30.563 -10.053 12.089 1.00 96.06 410 LEU A CA 1
ATOM 3102 C C . LEU A 1 410 ? -30.409 -11.059 10.937 1.00 96.06 410 LEU A C 1
ATOM 3104 O O . LEU A 1 410 ? -30.416 -12.272 11.149 1.00 96.06 410 LEU A O 1
ATOM 3108 N N . ARG A 1 411 ? -30.223 -10.561 9.717 1.00 97.44 411 ARG A N 1
ATOM 3109 C CA . ARG A 1 411 ? -29.727 -11.327 8.573 1.00 97.44 411 ARG A CA 1
ATOM 3110 C C . ARG A 1 411 ? -28.299 -10.906 8.264 1.00 97.44 411 ARG A C 1
ATOM 3112 O O . ARG A 1 411 ? -28.006 -9.711 8.235 1.00 97.44 411 ARG A O 1
ATOM 3119 N N . ILE A 1 412 ? -27.440 -11.885 8.015 1.00 97.75 412 ILE A N 1
ATOM 3120 C CA . ILE A 1 412 ? -26.118 -11.655 7.435 1.00 97.75 412 ILE A CA 1
ATOM 3121 C C . ILE A 1 412 ? -26.199 -12.041 5.965 1.00 97.75 412 ILE A C 1
ATOM 3123 O O . ILE A 1 412 ? -26.619 -13.157 5.661 1.00 97.75 412 ILE A O 1
ATOM 3127 N N . ILE A 1 413 ? -25.834 -11.119 5.078 1.00 98.06 413 ILE A N 1
ATOM 3128 C CA . ILE A 1 413 ? -25.746 -11.357 3.635 1.00 98.06 413 ILE A CA 1
ATOM 3129 C C . ILE A 1 413 ? -24.276 -11.255 3.241 1.00 98.06 413 ILE A C 1
ATOM 3131 O O . ILE A 1 413 ? -23.673 -10.197 3.387 1.00 98.06 413 ILE A O 1
ATOM 3135 N N . SER A 1 414 ? -23.707 -12.349 2.759 1.00 97.50 414 SER A N 1
ATOM 3136 C CA . SER A 1 414 ? -22.347 -12.413 2.234 1.00 97.50 414 SER A CA 1
ATOM 3137 C C . SER A 1 414 ? -22.381 -12.325 0.715 1.00 97.50 414 SER A C 1
ATOM 3139 O O . SER A 1 414 ? -23.171 -13.026 0.077 1.00 97.50 414 SER A O 1
ATOM 3141 N N . LEU A 1 415 ? -21.556 -11.454 0.136 1.00 96.38 415 LEU A N 1
ATOM 3142 C CA . LEU A 1 415 ? -21.458 -11.256 -1.307 1.00 96.38 415 LEU A CA 1
ATOM 3143 C C . LEU A 1 415 ? -20.061 -11.627 -1.793 1.00 96.38 415 LEU A C 1
ATOM 3145 O O . LEU A 1 415 ? -19.069 -11.144 -1.251 1.00 96.38 415 LEU A O 1
ATOM 3149 N N . ASN A 1 416 ? -19.981 -12.381 -2.890 1.00 96.00 416 ASN A N 1
ATOM 3150 C CA . ASN A 1 416 ? -18.727 -12.489 -3.626 1.00 96.00 416 ASN A CA 1
ATOM 3151 C C . ASN A 1 416 ? -18.507 -11.205 -4.440 1.00 96.00 416 ASN A C 1
ATOM 3153 O O . ASN A 1 416 ? -19.119 -10.985 -5.490 1.00 96.00 416 ASN A O 1
ATOM 3157 N N . THR A 1 417 ? -17.636 -10.341 -3.923 1.00 95.00 417 THR A N 1
ATOM 3158 C CA . THR A 1 417 ? -17.358 -9.016 -4.483 1.00 95.00 417 THR A CA 1
ATOM 3159 C C . THR A 1 417 ? -16.299 -9.034 -5.590 1.00 95.00 417 THR A C 1
ATOM 3161 O O . THR A 1 417 ? -16.131 -8.033 -6.291 1.00 95.00 417 THR A O 1
ATOM 3164 N N . ASN A 1 418 ? -15.676 -10.186 -5.873 1.00 95.00 418 ASN A N 1
ATOM 3165 C CA . ASN A 1 418 ? -14.850 -10.367 -7.074 1.00 95.00 418 ASN A CA 1
ATOM 3166 C C . ASN A 1 418 ? -15.664 -10.160 -8.359 1.00 95.00 418 ASN A C 1
ATOM 3168 O O . ASN A 1 418 ? -15.116 -9.778 -9.393 1.00 95.00 418 ASN A O 1
ATOM 3172 N N . LEU A 1 419 ? -16.989 -10.331 -8.297 1.00 94.00 419 LEU A N 1
ATOM 3173 C CA . LEU A 1 419 ? -17.928 -10.112 -9.405 1.00 94.00 419 LEU A CA 1
ATOM 3174 C C . LEU A 1 419 ? -18.154 -8.628 -9.753 1.00 94.00 419 LEU A C 1
ATOM 3176 O O . LEU A 1 419 ? -18.920 -8.316 -10.664 1.00 94.00 419 LEU A O 1
ATOM 3180 N N . TRP A 1 420 ? -17.477 -7.707 -9.060 1.00 91.44 420 TRP A N 1
ATOM 3181 C CA . TRP A 1 420 ? -17.311 -6.319 -9.501 1.00 91.44 420 TRP A CA 1
ATOM 3182 C C . TRP A 1 420 ? -15.868 -5.810 -9.410 1.00 91.44 420 TRP A C 1
ATOM 3184 O O . TRP A 1 420 ? -15.616 -4.620 -9.621 1.00 91.44 420 TRP A O 1
ATOM 3194 N N . TYR A 1 421 ? -14.909 -6.673 -9.077 1.00 94.00 421 TYR A N 1
ATOM 3195 C CA . TYR A 1 421 ? -13.505 -6.304 -8.961 1.00 94.00 421 TYR A CA 1
ATOM 3196 C C . TYR A 1 421 ? -12.854 -6.136 -10.338 1.00 94.00 421 TYR A C 1
ATOM 3198 O O . TYR A 1 421 ? -13.095 -6.918 -11.260 1.00 94.00 421 TYR A O 1
ATOM 3206 N N . ARG A 1 422 ? -12.003 -5.119 -10.505 1.00 93.06 422 ARG A N 1
ATOM 3207 C CA . ARG A 1 422 ? -11.360 -4.828 -11.796 1.00 93.06 422 ARG A CA 1
ATOM 3208 C C . ARG A 1 422 ? -10.346 -5.871 -12.245 1.00 93.06 422 ARG A C 1
ATOM 3210 O O . ARG A 1 422 ? -10.085 -5.920 -13.447 1.00 93.06 422 ARG A O 1
ATOM 3217 N N . ALA A 1 423 ? -9.765 -6.644 -11.326 1.00 94.12 423 ALA A N 1
ATOM 3218 C CA . ALA A 1 423 ? -8.798 -7.689 -11.668 1.00 94.12 423 ALA A CA 1
ATOM 3219 C C . ALA A 1 423 ? -9.463 -8.996 -12.133 1.00 94.12 423 ALA A C 1
ATOM 3221 O O . ALA A 1 423 ? -8.800 -9.831 -12.748 1.00 94.12 423 ALA A O 1
ATOM 3222 N N . ASN A 1 424 ? -10.769 -9.164 -11.903 1.00 96.00 424 ASN A N 1
ATOM 3223 C CA . ASN A 1 424 ? -11.521 -10.273 -12.474 1.00 96.00 424 ASN A CA 1
ATOM 3224 C C . ASN A 1 424 ? -11.794 -9.992 -13.960 1.00 96.00 424 ASN A C 1
ATOM 3226 O O . ASN A 1 424 ? -12.617 -9.139 -14.311 1.00 96.00 424 ASN A O 1
ATOM 3230 N N . TYR A 1 425 ? -11.115 -10.715 -14.850 1.00 95.19 425 TYR A N 1
ATOM 3231 C CA . TYR A 1 425 ? -11.259 -10.533 -16.294 1.00 95.19 425 TYR A CA 1
ATOM 3232 C C . TYR A 1 425 ? -12.667 -10.890 -16.788 1.00 95.19 425 TYR A C 1
ATOM 3234 O O . TYR A 1 425 ? -13.133 -10.321 -17.777 1.00 95.19 425 TYR A O 1
ATOM 3242 N N . PHE A 1 426 ? -13.379 -11.789 -16.104 1.00 95.69 426 PHE A N 1
ATOM 3243 C CA . PHE A 1 426 ? -14.730 -12.185 -16.497 1.00 95.69 426 PHE A CA 1
ATOM 3244 C C . PHE A 1 426 ? -15.766 -11.070 -16.328 1.00 95.69 426 PHE A C 1
ATOM 3246 O O . PHE A 1 426 ? -16.772 -11.073 -17.038 1.00 95.69 426 PHE A O 1
ATOM 3253 N N . ASN A 1 427 ? -15.499 -10.068 -15.483 1.00 94.50 427 ASN A N 1
ATOM 3254 C CA . ASN A 1 427 ? -16.388 -8.912 -15.337 1.00 94.50 427 ASN A CA 1
ATOM 3255 C C . ASN A 1 427 ? -16.440 -8.028 -16.593 1.00 94.50 427 ASN A C 1
ATOM 3257 O O . ASN A 1 427 ? -17.308 -7.166 -16.704 1.00 94.50 427 ASN A O 1
ATOM 3261 N N . TYR A 1 428 ? -15.536 -8.245 -17.552 1.00 93.75 428 TYR A N 1
ATOM 3262 C CA . TYR A 1 428 ? -15.491 -7.527 -18.824 1.00 93.75 428 TYR A CA 1
ATOM 3263 C C . TYR A 1 428 ? -16.274 -8.236 -19.935 1.00 93.75 428 TYR A C 1
ATOM 3265 O O . TYR A 1 428 ? -16.058 -7.976 -21.115 1.00 93.75 428 TYR A O 1
ATOM 3273 N N . ILE A 1 429 ? -17.179 -9.145 -19.572 1.00 91.88 429 ILE A N 1
ATOM 3274 C CA . ILE A 1 429 ? -18.114 -9.787 -20.492 1.00 91.88 429 ILE A CA 1
ATOM 3275 C C . ILE A 1 429 ? -19.483 -9.141 -20.302 1.00 91.88 429 ILE A C 1
ATOM 3277 O O . ILE A 1 429 ? -20.054 -9.190 -19.213 1.00 91.88 429 ILE A O 1
ATOM 3281 N N . ASN A 1 430 ? -20.035 -8.581 -21.380 1.00 89.50 430 ASN A N 1
ATOM 3282 C CA . ASN A 1 430 ? -21.356 -7.959 -21.386 1.00 89.50 430 ASN A CA 1
ATOM 3283 C C . ASN A 1 430 ? -21.489 -6.830 -20.345 1.00 89.50 430 ASN A C 1
ATOM 3285 O O . ASN A 1 430 ? -22.469 -6.759 -19.607 1.00 89.50 430 ASN A O 1
ATOM 3289 N N . MET A 1 431 ? -20.528 -5.905 -20.302 1.00 88.31 431 MET A N 1
ATOM 3290 C CA . MET A 1 431 ? -20.530 -4.793 -19.339 1.00 88.31 431 MET A CA 1
ATOM 3291 C C . MET A 1 431 ? -21.657 -3.775 -19.569 1.00 88.31 431 MET A C 1
ATOM 3293 O O . MET A 1 431 ? -21.864 -2.868 -18.762 1.00 88.31 431 MET A O 1
ATOM 3297 N N . THR A 1 432 ? -22.383 -3.891 -20.684 1.00 85.94 432 THR A N 1
ATOM 3298 C CA . THR A 1 432 ? -23.616 -3.123 -20.907 1.00 85.94 432 THR A CA 1
ATOM 3299 C C . THR A 1 432 ? -24.751 -3.563 -19.980 1.00 85.94 432 THR A C 1
ATOM 3301 O O . THR A 1 432 ? -25.663 -2.775 -19.730 1.00 85.94 432 THR A O 1
ATOM 3304 N N . ASN A 1 433 ? -24.680 -4.784 -19.436 1.00 86.88 433 ASN A N 1
ATOM 3305 C CA . ASN A 1 433 ? -25.534 -5.232 -18.349 1.00 86.88 433 ASN A CA 1
ATOM 3306 C C . ASN A 1 433 ? -24.867 -4.912 -16.993 1.00 86.88 433 ASN A C 1
ATOM 3308 O O . ASN A 1 433 ? -23.780 -5.421 -16.722 1.00 86.88 433 ASN A O 1
ATOM 3312 N N . PRO A 1 434 ? -25.507 -4.112 -16.121 1.00 82.38 434 PRO A N 1
ATOM 3313 C CA . PRO A 1 434 ? -24.969 -3.773 -14.804 1.00 82.38 434 PRO A CA 1
ATOM 3314 C C . PRO A 1 434 ? -24.810 -4.953 -13.829 1.00 82.38 434 PRO A C 1
ATOM 3316 O O . PRO A 1 434 ? -24.121 -4.799 -12.829 1.00 82.38 434 PRO A O 1
ATOM 3319 N N . ASP A 1 435 ? -25.450 -6.100 -14.072 1.00 88.31 435 ASP A N 1
ATOM 3320 C CA . ASP A 1 435 ? -25.395 -7.265 -13.176 1.00 88.31 435 ASP A CA 1
ATOM 3321 C C . ASP A 1 435 ? -25.325 -8.577 -13.968 1.00 88.31 435 ASP A C 1
ATOM 3323 O O . ASP A 1 435 ? -26.236 -9.403 -13.957 1.00 88.31 435 ASP A O 1
ATOM 3327 N N . THR A 1 436 ? -24.241 -8.761 -14.725 1.00 89.88 436 THR A N 1
ATOM 3328 C CA . THR A 1 436 ? -24.029 -9.978 -15.531 1.00 89.88 436 THR A CA 1
ATOM 3329 C C . THR A 1 436 ? -23.954 -11.253 -14.685 1.00 89.88 436 THR A C 1
ATOM 3331 O O . THR A 1 436 ? -24.307 -12.329 -15.175 1.00 89.88 436 THR A O 1
ATOM 3334 N N . SER A 1 437 ? -23.512 -11.153 -13.429 1.00 91.94 437 SER A N 1
ATOM 3335 C CA . SER A 1 437 ? -23.410 -12.292 -12.514 1.00 91.94 437 SER A CA 1
ATOM 3336 C C . SER A 1 437 ? -24.731 -12.636 -11.821 1.00 91.94 437 SER A C 1
ATOM 3338 O O . SER A 1 437 ? -24.928 -13.798 -11.460 1.00 91.94 437 SER A O 1
ATOM 3340 N N . GLY A 1 438 ? -25.631 -11.659 -11.654 1.00 92.19 438 GLY A N 1
ATOM 3341 C CA . GLY A 1 438 ? -26.859 -11.786 -10.867 1.00 92.19 438 GLY A CA 1
ATOM 3342 C C . GLY A 1 438 ? -26.658 -11.547 -9.365 1.00 92.19 438 GLY A C 1
ATOM 3343 O O . GLY A 1 438 ? -27.595 -11.739 -8.590 1.00 92.19 438 GLY A O 1
ATOM 3344 N N . MET A 1 439 ? -25.449 -11.173 -8.928 1.00 92.94 439 MET A N 1
ATOM 3345 C CA . MET A 1 439 ? -25.120 -10.988 -7.510 1.00 92.94 439 MET A CA 1
ATOM 3346 C C . MET A 1 439 ? -25.858 -9.788 -6.907 1.00 92.94 439 MET A C 1
ATOM 3348 O O . MET A 1 439 ? -26.297 -9.829 -5.757 1.00 92.94 439 MET A O 1
ATOM 3352 N N . LEU A 1 440 ? -26.039 -8.719 -7.684 1.00 91.06 440 LEU A N 1
ATOM 3353 C CA . LEU A 1 440 ? -26.774 -7.552 -7.205 1.00 91.06 440 LEU A CA 1
ATOM 3354 C C . LEU A 1 440 ? -28.277 -7.821 -7.166 1.00 91.06 440 LEU A C 1
ATOM 3356 O O . LEU A 1 440 ? -28.958 -7.364 -6.246 1.00 91.06 440 LEU A O 1
ATOM 3360 N N . ARG A 1 441 ? -28.791 -8.611 -8.115 1.00 91.31 441 ARG A N 1
ATOM 3361 C CA . ARG A 1 441 ? -30.162 -9.110 -8.066 1.00 91.31 441 ARG A CA 1
ATOM 3362 C C . ARG A 1 441 ? -30.389 -9.945 -6.812 1.00 91.31 441 ARG A C 1
ATOM 3364 O O . ARG A 1 441 ? -31.304 -9.617 -6.064 1.00 91.31 441 ARG A O 1
ATOM 3371 N N . PHE A 1 442 ? -29.520 -10.924 -6.548 1.00 94.06 442 PHE A N 1
ATOM 3372 C CA . PHE A 1 442 ? -29.540 -11.721 -5.318 1.00 94.06 442 PHE A CA 1
ATOM 3373 C C . PHE A 1 442 ? -29.609 -10.830 -4.069 1.00 94.06 442 PHE A C 1
ATOM 3375 O O . PHE A 1 442 ? -30.502 -10.997 -3.242 1.00 94.06 442 PHE A O 1
ATOM 3382 N N . LEU A 1 443 ? -28.746 -9.813 -3.977 1.00 93.31 443 LEU A N 1
ATOM 3383 C CA . LEU A 1 443 ? -28.781 -8.865 -2.866 1.00 93.31 443 LEU A CA 1
ATOM 3384 C C . LEU A 1 443 ? -30.130 -8.139 -2.754 1.00 93.31 443 LEU A C 1
ATOM 3386 O O . LEU A 1 443 ? -30.687 -8.042 -1.662 1.00 93.31 443 LEU A O 1
ATOM 3390 N N . THR A 1 444 ? -30.644 -7.584 -3.853 1.00 92.81 444 THR A N 1
ATOM 3391 C CA . THR A 1 444 ? -31.910 -6.831 -3.811 1.00 92.81 444 THR A CA 1
ATOM 3392 C C . THR A 1 444 ? -33.110 -7.693 -3.432 1.00 92.81 444 THR A C 1
ATOM 3394 O O . THR A 1 444 ? -33.975 -7.212 -2.698 1.00 92.81 444 THR A O 1
ATOM 3397 N N . ASP A 1 445 ? -33.130 -8.959 -3.847 1.00 94.75 445 ASP A N 1
ATOM 3398 C CA . ASP A 1 445 ? -34.144 -9.929 -3.431 1.00 94.75 445 ASP A CA 1
ATOM 3399 C C . ASP A 1 445 ? -34.071 -10.202 -1.923 1.00 94.75 445 ASP A C 1
ATOM 3401 O O . ASP A 1 445 ? -35.068 -10.057 -1.213 1.00 94.75 445 ASP A O 1
ATOM 3405 N N . GLU A 1 446 ? -32.875 -10.468 -1.395 1.00 95.81 446 GLU A N 1
ATOM 3406 C CA . GLU A 1 446 ? -32.679 -10.715 0.038 1.00 95.81 446 GLU A CA 1
ATOM 3407 C C . GLU A 1 446 ? -32.992 -9.485 0.909 1.00 95.81 446 GLU A C 1
ATOM 3409 O O . GLU A 1 446 ? -33.541 -9.608 2.010 1.00 95.81 446 GLU A O 1
ATOM 3414 N N . LEU A 1 447 ? -32.688 -8.278 0.419 1.00 94.50 447 LEU A N 1
ATOM 3415 C CA . LEU A 1 447 ? -33.050 -7.022 1.082 1.00 94.50 447 LEU A CA 1
ATOM 3416 C C . LEU A 1 447 ? -34.565 -6.794 1.095 1.00 94.50 447 LEU A C 1
ATOM 3418 O O . LEU A 1 447 ? -35.097 -6.347 2.113 1.00 94.50 447 LEU A O 1
ATOM 3422 N N . GLN A 1 448 ? -35.264 -7.112 0.002 1.00 95.12 448 GLN A N 1
ATOM 3423 C CA . GLN A 1 448 ? -36.723 -7.024 -0.043 1.00 95.12 448 GLN A CA 1
ATOM 3424 C C . GLN A 1 448 ? -37.364 -8.004 0.945 1.00 95.12 448 GLN A C 1
ATOM 3426 O O . GLN A 1 448 ? -38.273 -7.619 1.684 1.00 95.12 448 GLN A O 1
ATOM 3431 N N . ASP A 1 449 ? -36.863 -9.237 1.014 1.00 95.75 449 ASP A N 1
ATOM 3432 C CA . ASP A 1 449 ? -37.343 -10.244 1.960 1.00 95.75 449 ASP A CA 1
ATOM 3433 C C . ASP A 1 449 ? -37.050 -9.858 3.417 1.00 95.75 449 ASP A C 1
ATOM 3435 O O . ASP A 1 449 ? -37.816 -10.197 4.328 1.00 95.75 449 ASP A O 1
ATOM 3439 N N . ALA A 1 450 ? -35.938 -9.162 3.667 1.00 95.19 450 ALA A N 1
ATOM 3440 C CA . ALA A 1 450 ? -35.618 -8.611 4.979 1.00 95.19 450 ALA A CA 1
ATOM 3441 C C . ALA A 1 450 ? -36.574 -7.474 5.365 1.00 95.19 450 ALA A C 1
ATOM 3443 O O . ALA A 1 450 ? -37.077 -7.464 6.492 1.00 95.19 450 ALA A O 1
ATOM 3444 N N . GLU A 1 451 ? -36.857 -6.554 4.437 1.00 93.75 451 GLU A N 1
ATOM 3445 C CA . GLU A 1 451 ? -37.820 -5.465 4.632 1.00 93.75 451 GLU A CA 1
ATOM 3446 C C . GLU A 1 451 ? -39.217 -6.017 4.949 1.00 93.75 451 GLU A C 1
ATOM 3448 O O . GLU A 1 451 ? -39.832 -5.606 5.936 1.00 93.75 451 GLU A O 1
ATOM 3453 N N . ASP A 1 452 ? -39.672 -7.008 4.181 1.00 93.81 452 ASP A N 1
ATOM 3454 C CA . ASP A 1 452 ? -40.965 -7.674 4.357 1.00 93.81 452 ASP A CA 1
ATOM 3455 C C . ASP A 1 452 ? -41.107 -8.355 5.724 1.00 93.81 452 ASP A C 1
ATOM 3457 O O . ASP A 1 452 ? -42.185 -8.348 6.325 1.00 93.81 452 ASP A O 1
ATOM 3461 N N . ALA A 1 453 ? -40.015 -8.927 6.232 1.00 93.88 453 ALA A N 1
ATOM 3462 C CA . ALA A 1 453 ? -39.970 -9.569 7.540 1.00 93.88 453 ALA A CA 1
ATOM 3463 C C . ALA A 1 453 ? -39.732 -8.586 8.704 1.00 93.88 453 ALA A C 1
ATOM 3465 O O . ALA A 1 453 ? -39.846 -8.984 9.865 1.00 93.88 453 ALA A O 1
ATOM 3466 N N . GLY A 1 454 ? -39.395 -7.323 8.420 1.00 92.25 454 GLY A N 1
ATOM 3467 C CA . GLY A 1 454 ? -38.977 -6.344 9.426 1.00 92.25 454 GLY A CA 1
ATOM 3468 C C . GLY A 1 454 ? -37.619 -6.655 10.071 1.00 92.25 454 GLY A C 1
ATOM 3469 O O . GLY A 1 454 ? -37.333 -6.156 11.165 1.00 92.25 454 GLY A O 1
ATOM 3470 N N . ASP A 1 455 ? -36.797 -7.476 9.414 1.00 94.94 455 ASP A N 1
ATOM 3471 C CA . ASP A 1 455 ? -35.466 -7.856 9.881 1.00 94.94 455 ASP A CA 1
ATOM 3472 C C . ASP A 1 455 ? -34.473 -6.677 9.731 1.00 94.94 455 ASP A C 1
ATOM 3474 O O . ASP A 1 455 ? -34.756 -5.627 9.140 1.00 94.94 455 ASP A O 1
ATOM 3478 N N . ARG A 1 456 ? -33.284 -6.817 10.317 1.00 93.62 456 ARG A N 1
ATOM 3479 C CA . ARG A 1 456 ? -32.124 -5.950 10.051 1.00 93.62 456 ARG A CA 1
ATOM 3480 C C . ARG A 1 456 ? -31.078 -6.731 9.282 1.00 93.62 456 ARG A C 1
ATOM 3482 O O . ARG A 1 456 ? -31.062 -7.954 9.349 1.00 93.62 456 ARG A O 1
ATOM 3489 N N . VAL A 1 457 ? -30.218 -6.024 8.561 1.00 95.25 457 VAL A N 1
ATOM 3490 C CA . VAL A 1 457 ? -29.248 -6.642 7.658 1.00 95.25 457 VAL A CA 1
ATOM 3491 C C . VAL A 1 457 ? -27.863 -6.090 7.938 1.00 95.25 457 VAL A C 1
ATOM 3493 O O . VAL A 1 457 ? -27.687 -4.875 8.013 1.00 95.25 457 VAL A O 1
ATOM 3496 N N . TRP A 1 458 ? -26.893 -6.987 8.069 1.00 96.19 458 TRP A N 1
ATOM 3497 C CA . TRP A 1 458 ? -25.483 -6.687 7.855 1.00 96.19 458 TRP A CA 1
ATOM 3498 C C . TRP A 1 458 ? -25.062 -7.357 6.553 1.00 96.19 458 TRP A C 1
ATOM 3500 O O . TRP A 1 458 ? -25.328 -8.542 6.352 1.00 96.19 458 TRP A O 1
ATOM 3510 N N . ILE A 1 459 ? -24.424 -6.594 5.674 1.00 96.56 459 ILE A N 1
ATOM 3511 C CA . ILE A 1 459 ? -23.861 -7.119 4.433 1.00 96.56 459 ILE A CA 1
ATOM 3512 C C . ILE A 1 459 ? -22.352 -7.210 4.629 1.00 96.56 459 ILE A C 1
ATOM 3514 O O . ILE A 1 459 ? -21.756 -6.255 5.126 1.00 96.56 459 ILE A O 1
ATOM 3518 N N . ILE A 1 460 ? -21.742 -8.326 4.249 1.00 97.56 460 ILE A N 1
ATOM 3519 C CA . ILE A 1 460 ? -20.291 -8.527 4.268 1.00 97.56 460 ILE A CA 1
ATOM 3520 C C . ILE A 1 460 ? -19.792 -8.826 2.851 1.00 97.56 460 ILE A C 1
ATOM 3522 O O . ILE A 1 460 ? -20.495 -9.441 2.049 1.00 97.56 460 ILE A O 1
ATOM 3526 N N . GLY A 1 461 ? -18.588 -8.364 2.545 1.00 96.06 461 GLY A N 1
ATOM 3527 C CA . GLY A 1 461 ? -17.885 -8.607 1.290 1.00 96.06 461 GLY A CA 1
ATOM 3528 C C . GLY A 1 461 ? -16.396 -8.337 1.481 1.00 96.06 461 GLY A C 1
ATOM 3529 O O . GLY A 1 461 ? -15.986 -7.938 2.566 1.00 96.06 461 GLY A O 1
ATOM 3530 N N . HIS A 1 462 ? -15.583 -8.543 0.451 1.00 96.88 462 HIS A N 1
ATOM 3531 C CA . HIS A 1 462 ? -14.141 -8.321 0.555 1.00 96.88 462 HIS A CA 1
ATOM 3532 C C . HIS A 1 462 ? -13.709 -7.023 -0.135 1.00 96.88 462 HIS A C 1
ATOM 3534 O O . HIS A 1 462 ? -13.503 -6.008 0.528 1.00 96.88 462 HIS A O 1
ATOM 3540 N N . VAL A 1 463 ? -13.665 -7.035 -1.474 1.00 94.56 463 VAL A N 1
ATOM 3541 C CA . VAL A 1 463 ? -13.371 -5.866 -2.312 1.00 94.56 463 VAL A CA 1
ATOM 3542 C C . VAL A 1 463 ? -14.390 -4.763 -2.054 1.00 94.56 463 VAL A C 1
ATOM 3544 O O . VAL A 1 463 ? -15.599 -4.983 -2.197 1.00 94.56 463 VAL A O 1
ATOM 3547 N N . ILE A 1 464 ? -13.880 -3.577 -1.721 1.00 92.38 464 ILE A N 1
ATOM 3548 C CA . ILE A 1 464 ? -14.678 -2.392 -1.414 1.00 92.38 464 ILE A CA 1
ATOM 3549 C C . ILE A 1 464 ? -15.635 -2.014 -2.549 1.00 92.38 464 ILE A C 1
ATOM 3551 O O . ILE A 1 464 ? -15.454 -2.356 -3.720 1.00 92.38 464 ILE A O 1
ATOM 3555 N N . SER A 1 465 ? -16.663 -1.261 -2.180 1.00 87.69 465 SER A N 1
ATOM 3556 C CA . SER A 1 465 ? -17.648 -0.697 -3.094 1.00 87.69 465 SER A CA 1
ATOM 3557 C C . SER A 1 465 ? -17.454 0.824 -3.212 1.00 87.69 465 SER A C 1
ATOM 3559 O O . SER A 1 465 ? -16.811 1.453 -2.370 1.00 87.69 465 SER A O 1
ATOM 3561 N N . GLY A 1 466 ? -18.008 1.420 -4.263 1.00 82.25 466 GLY A N 1
ATOM 3562 C CA . GLY A 1 466 ? -17.834 2.816 -4.641 1.00 82.25 466 GLY A CA 1
ATOM 3563 C C . GLY A 1 466 ? -16.609 2.986 -5.531 1.00 82.25 466 GLY A C 1
ATOM 3564 O O . GLY A 1 466 ? -15.536 2.481 -5.230 1.00 82.25 466 GLY A O 1
ATOM 3565 N N . TRP A 1 467 ? -16.751 3.699 -6.649 1.00 77.69 467 TRP A N 1
ATOM 3566 C CA . TRP A 1 467 ? -15.618 3.944 -7.543 1.00 77.69 467 TRP A CA 1
ATOM 3567 C C . TRP A 1 467 ? -14.577 4.855 -6.879 1.00 77.69 467 TRP A C 1
ATOM 3569 O O . TRP A 1 467 ? -14.815 6.050 -6.708 1.00 77.69 467 TRP A O 1
ATOM 3579 N N . ASP A 1 468 ? -13.405 4.297 -6.589 1.00 80.12 468 ASP A N 1
ATOM 3580 C CA . ASP A 1 468 ? -12.249 4.991 -6.009 1.00 80.12 468 ASP A CA 1
ATOM 3581 C C . ASP A 1 468 ? -11.124 5.244 -7.034 1.00 80.12 468 ASP A C 1
ATOM 3583 O O . ASP A 1 468 ? -10.118 5.877 -6.726 1.00 80.12 468 ASP A O 1
ATOM 3587 N N . GLY A 1 469 ? -11.284 4.765 -8.273 1.00 80.31 469 GLY A N 1
ATOM 3588 C CA . GLY A 1 469 ? -10.240 4.829 -9.298 1.00 80.31 469 GLY A CA 1
ATOM 3589 C C . GLY A 1 469 ? -9.327 3.606 -9.362 1.00 80.31 469 GLY A C 1
ATOM 3590 O O . GLY A 1 469 ? -8.545 3.500 -10.313 1.00 80.31 469 GLY A O 1
ATOM 3591 N N . THR A 1 470 ? -9.425 2.683 -8.403 1.00 84.19 470 THR A N 1
ATOM 3592 C CA . THR A 1 470 ? -8.440 1.619 -8.192 1.00 84.19 470 THR A CA 1
ATOM 3593 C C . THR A 1 470 ? -9.060 0.223 -8.196 1.00 84.19 470 THR A C 1
ATOM 3595 O O . THR A 1 470 ? -8.731 -0.528 -9.113 1.00 84.19 470 THR A O 1
ATOM 3598 N N . ASN A 1 471 ? -10.003 -0.100 -7.303 1.00 89.62 471 ASN A N 1
ATOM 3599 C CA . ASN A 1 471 ? -10.396 -1.487 -7.013 1.00 89.62 471 ASN A CA 1
ATOM 3600 C C . ASN A 1 471 ? -11.705 -1.929 -7.703 1.00 89.62 471 ASN A C 1
ATOM 3602 O O . ASN A 1 471 ? -11.651 -2.768 -8.611 1.00 89.62 471 ASN A O 1
ATOM 3606 N N . PRO A 1 472 ? -12.889 -1.405 -7.337 1.00 89.81 472 PRO A N 1
ATOM 3607 C CA . PRO A 1 472 ? -14.145 -1.796 -7.967 1.00 89.81 472 PRO A CA 1
ATOM 3608 C C . PRO A 1 472 ? -14.287 -1.241 -9.383 1.00 89.81 472 PRO A C 1
ATOM 3610 O O . PRO A 1 472 ? -13.707 -0.220 -9.749 1.00 89.81 472 PRO A O 1
ATOM 3613 N N . LEU A 1 473 ? -15.121 -1.892 -10.190 1.00 87.81 473 LEU A N 1
ATOM 3614 C CA . LEU A 1 473 ? -15.572 -1.359 -11.469 1.00 87.81 473 LEU A CA 1
ATOM 3615 C C . LEU A 1 473 ? -16.436 -0.108 -11.283 1.00 87.81 473 LEU A C 1
ATOM 3617 O O . LEU A 1 473 ? -17.113 0.082 -10.272 1.00 87.81 473 LEU A O 1
ATOM 3621 N N . LYS A 1 474 ? -16.442 0.743 -12.314 1.00 79.81 474 LYS A N 1
ATOM 3622 C CA . LYS A 1 474 ? -17.162 2.023 -12.305 1.00 79.81 474 LYS A CA 1
ATOM 3623 C C . LYS A 1 474 ? -18.687 1.863 -12.221 1.00 79.81 474 LYS A C 1
ATOM 3625 O O . LYS A 1 474 ? -19.347 2.739 -11.672 1.00 79.81 474 LYS A O 1
ATOM 3630 N N . ASN A 1 475 ? -19.240 0.767 -12.754 1.00 72.31 475 ASN A N 1
ATOM 3631 C CA . ASN A 1 475 ? -20.661 0.429 -12.640 1.00 72.31 475 ASN A CA 1
ATOM 3632 C C . ASN A 1 475 ? -20.831 -1.019 -12.171 1.00 72.31 475 ASN A C 1
ATOM 3634 O O . ASN A 1 475 ? -20.114 -1.878 -12.681 1.00 72.31 475 ASN A O 1
ATOM 3638 N N . PRO A 1 476 ? -21.871 -1.310 -11.379 1.00 62.00 476 PRO A N 1
ATOM 3639 C CA . PRO A 1 476 ? -22.488 -0.472 -10.355 1.00 62.00 476 PRO A CA 1
ATOM 3640 C C . PRO A 1 476 ? -22.091 -0.995 -8.973 1.00 62.00 476 PRO A C 1
ATOM 3642 O O . PRO A 1 476 ? -22.516 -2.063 -8.550 1.00 62.00 476 PRO A O 1
ATOM 3645 N N . THR A 1 477 ? -21.286 -0.228 -8.246 1.00 63.31 477 THR A N 1
ATOM 3646 C CA . THR A 1 477 ? -20.724 -0.687 -6.970 1.00 63.31 477 THR A CA 1
ATOM 3647 C C . THR A 1 477 ? -21.113 0.200 -5.790 1.00 63.31 477 THR A C 1
ATOM 3649 O O . THR A 1 477 ? -20.356 0.313 -4.851 1.00 63.31 477 THR A O 1
ATOM 3652 N N . ASN A 1 478 ? -22.288 0.831 -5.746 1.00 65.00 478 ASN A N 1
ATOM 3653 C CA . ASN A 1 478 ? -22.643 1.711 -4.614 1.00 65.00 478 ASN A CA 1
ATOM 3654 C C . ASN A 1 478 ? -23.474 0.979 -3.540 1.00 65.00 478 ASN A C 1
ATOM 3656 O O . ASN A 1 478 ? -24.700 1.084 -3.555 1.00 65.00 478 ASN A O 1
ATOM 3660 N N . LEU A 1 479 ? -22.832 0.239 -2.622 1.00 61.28 479 LEU A N 1
ATOM 3661 C CA . LEU A 1 479 ? -23.511 -0.618 -1.626 1.00 61.28 479 LEU A CA 1
ATOM 3662 C C . LEU A 1 479 ? -22.974 -0.456 -0.189 1.00 61.28 479 LEU A C 1
ATOM 3664 O O . LEU A 1 479 ? -21.790 -0.202 0.004 1.00 61.28 479 LEU A O 1
ATOM 3668 N N . TYR A 1 480 ? -23.832 -0.682 0.816 1.00 65.06 480 TYR A N 1
ATOM 3669 C CA . TYR A 1 480 ? -23.549 -0.508 2.255 1.00 65.06 480 TYR A CA 1
ATOM 3670 C C . TYR A 1 480 ? -23.101 -1.813 2.940 1.00 65.06 480 TYR A C 1
ATOM 3672 O O . TYR A 1 480 ? -23.926 -2.706 3.110 1.00 65.06 480 TYR A O 1
ATOM 3680 N N . ILE A 1 481 ? -21.825 -1.970 3.305 1.00 77.38 481 ILE A N 1
ATOM 3681 C CA . ILE A 1 481 ? -21.243 -3.299 3.592 1.00 77.38 481 ILE A CA 1
ATOM 3682 C C . ILE A 1 481 ? -20.071 -3.200 4.604 1.00 77.38 481 ILE A C 1
ATOM 3684 O O . ILE A 1 481 ? -19.549 -2.115 4.850 1.00 77.38 481 ILE A O 1
ATOM 3688 N N . PHE A 1 482 ? -19.669 -4.317 5.215 1.00 89.62 482 PHE A N 1
ATOM 3689 C CA . PHE A 1 482 ? -18.364 -4.494 5.871 1.00 89.62 482 PHE A CA 1
ATOM 3690 C C . PHE A 1 482 ? -17.357 -5.130 4.902 1.00 89.62 482 PHE A C 1
ATOM 3692 O O . PHE A 1 482 ? -17.653 -6.189 4.349 1.00 89.62 482 PHE A O 1
ATOM 3699 N N . PHE A 1 483 ? -16.193 -4.504 4.729 1.00 96.00 483 PHE A N 1
ATOM 3700 C CA . PHE A 1 483 ? -15.157 -4.896 3.765 1.00 96.00 483 PHE A CA 1
ATOM 3701 C C . PHE A 1 483 ? -13.781 -5.102 4.404 1.00 96.00 483 PHE A C 1
ATOM 3703 O O . PHE A 1 483 ? -13.576 -4.758 5.568 1.00 96.00 483 PHE A O 1
ATOM 3710 N N . GLY A 1 484 ? -12.845 -5.584 3.586 1.00 95.50 484 GLY A N 1
ATOM 3711 C CA . GLY A 1 484 ? -11.406 -5.649 3.843 1.00 95.50 484 GLY A CA 1
ATOM 3712 C C . GLY A 1 484 ? -10.619 -5.059 2.674 1.00 95.50 484 GLY A C 1
ATOM 3713 O O . GLY A 1 484 ? -10.919 -3.947 2.229 1.00 95.50 484 GLY A O 1
ATOM 3714 N N . HIS A 1 485 ? -9.688 -5.841 2.123 1.00 96.88 485 HIS A N 1
ATOM 3715 C CA . HIS A 1 485 ? -9.019 -5.650 0.830 1.00 96.88 485 HIS A CA 1
ATOM 3716 C C . HIS A 1 485 ? -7.976 -4.533 0.778 1.00 96.88 485 HIS A C 1
ATOM 3718 O O . HIS A 1 485 ? -6.892 -4.707 0.233 1.00 96.88 485 HIS A O 1
ATOM 3724 N N . THR A 1 486 ? -8.270 -3.356 1.334 1.00 95.19 486 THR A N 1
ATOM 3725 C CA . THR A 1 486 ? -7.314 -2.234 1.307 1.00 95.19 486 THR A CA 1
ATOM 3726 C C . THR A 1 486 ? -6.210 -2.381 2.347 1.00 95.19 486 THR A C 1
ATOM 3728 O O . THR A 1 486 ? -5.260 -1.603 2.331 1.00 95.19 486 THR A O 1
ATOM 3731 N N . HIS A 1 487 ? -6.350 -3.347 3.263 1.00 97.25 487 HIS A N 1
ATOM 3732 C CA . HIS A 1 487 ? -5.497 -3.632 4.423 1.00 97.25 487 HIS A CA 1
ATOM 3733 C C . HIS A 1 487 ? -5.433 -2.525 5.491 1.00 97.25 487 HIS A C 1
ATOM 3735 O O . HIS A 1 487 ? -5.021 -2.760 6.635 1.00 97.25 487 HIS A O 1
ATOM 3741 N N . GLU A 1 488 ? -5.851 -1.320 5.139 1.00 94.81 488 GLU A N 1
ATOM 3742 C CA . GLU A 1 488 ? -5.851 -0.139 5.982 1.00 94.81 488 GLU A CA 1
ATOM 3743 C C . GLU A 1 488 ? -7.126 -0.027 6.823 1.00 94.81 488 GLU A C 1
ATOM 3745 O O . GLU A 1 488 ? -8.161 -0.634 6.551 1.00 94.81 488 GLU A O 1
ATOM 3750 N N . ASP A 1 489 ? -7.055 0.797 7.863 1.00 95.75 489 ASP A N 1
ATOM 3751 C CA . ASP A 1 489 ? -8.215 1.143 8.673 1.00 95.75 489 ASP A CA 1
ATOM 3752 C C . ASP A 1 489 ? -9.002 2.299 8.038 1.00 95.75 489 ASP A C 1
ATOM 3754 O O . ASP A 1 489 ? -8.596 3.460 8.109 1.00 95.75 489 ASP A O 1
ATOM 3758 N N . GLN A 1 490 ? -10.114 1.978 7.375 1.00 93.25 490 GLN A N 1
ATOM 3759 C CA . GLN A 1 490 ? -10.848 2.928 6.538 1.00 93.25 490 GLN A CA 1
ATOM 3760 C C . GLN A 1 490 ? -12.373 2.786 6.670 1.00 93.25 490 GLN A C 1
ATOM 3762 O O . GLN A 1 490 ? -12.919 1.873 7.297 1.00 93.25 490 GLN A O 1
ATOM 3767 N N . LEU A 1 491 ? -13.092 3.713 6.035 1.00 93.06 491 LEU A N 1
ATOM 3768 C CA . LEU A 1 491 ? -14.545 3.679 5.894 1.00 93.06 491 LEU A CA 1
ATOM 3769 C C . LEU A 1 491 ? -15.011 4.487 4.683 1.00 93.06 491 LEU A C 1
ATOM 3771 O O . LEU A 1 491 ? -14.325 5.408 4.249 1.00 93.06 491 LEU A O 1
ATOM 3775 N N . ASN A 1 492 ? -16.233 4.209 4.226 1.00 91.50 492 ASN A N 1
ATOM 3776 C CA . ASN A 1 492 ? -16.922 5.001 3.204 1.00 91.50 492 ASN A CA 1
ATOM 3777 C C . ASN A 1 492 ? -18.266 5.519 3.726 1.00 91.50 492 ASN A C 1
ATOM 3779 O O . ASN A 1 492 ? -19.006 4.782 4.383 1.00 91.50 492 ASN A O 1
ATOM 3783 N N . ILE A 1 493 ? -18.617 6.764 3.385 1.00 92.50 493 ILE A N 1
ATOM 3784 C CA . ILE A 1 493 ? -19.942 7.345 3.649 1.00 92.50 493 ILE A CA 1
ATOM 3785 C C . ILE A 1 493 ? -20.729 7.397 2.341 1.00 92.50 493 ILE A C 1
ATOM 3787 O O . ILE A 1 493 ? -20.271 7.947 1.341 1.00 92.50 493 ILE A O 1
ATOM 3791 N N . PHE A 1 494 ? -21.943 6.861 2.362 1.00 90.31 494 PHE A N 1
ATOM 3792 C CA . PHE A 1 494 ? -22.835 6.838 1.211 1.00 90.31 494 PHE A CA 1
ATOM 3793 C C . PHE A 1 494 ? -23.973 7.837 1.389 1.00 90.31 494 PHE A C 1
ATOM 3795 O O . PHE A 1 494 ? -24.670 7.838 2.408 1.00 90.31 494 PHE A O 1
ATOM 3802 N N . TYR A 1 495 ? -24.200 8.643 0.356 1.00 91.69 495 TYR A N 1
ATOM 3803 C CA . TYR A 1 495 ? -25.167 9.736 0.359 1.00 91.69 495 TYR A CA 1
ATOM 3804 C C . TYR A 1 495 ? -26.325 9.477 -0.611 1.00 91.69 495 TYR A C 1
ATOM 3806 O O . TYR A 1 495 ? -26.179 8.809 -1.636 1.00 91.69 495 TYR A O 1
ATOM 3814 N N . ALA A 1 496 ? -27.487 10.051 -0.307 1.00 89.06 496 ALA A N 1
ATOM 3815 C CA . ALA A 1 496 ? -28.617 10.135 -1.224 1.00 89.06 496 ALA A CA 1
ATOM 3816 C C . ALA A 1 496 ? -28.290 11.018 -2.447 1.00 89.06 496 ALA A C 1
ATOM 3818 O O . ALA A 1 496 ? -27.251 11.674 -2.510 1.00 89.06 496 ALA A O 1
ATOM 3819 N N . ASN A 1 497 ? -29.207 11.067 -3.421 1.00 86.25 497 ASN A N 1
ATOM 3820 C CA . ASN A 1 497 ? -29.084 11.903 -4.625 1.00 86.25 497 ASN A CA 1
ATOM 3821 C C . ASN A 1 497 ? -27.802 11.623 -5.430 1.00 86.25 497 ASN A C 1
ATOM 3823 O O . ASN A 1 497 ? -27.163 12.547 -5.923 1.00 86.25 497 ASN A O 1
ATOM 3827 N N . ASN A 1 498 ? -27.389 10.355 -5.526 1.00 79.38 498 ASN A N 1
ATOM 3828 C CA . ASN A 1 498 ? -26.143 9.946 -6.186 1.00 79.38 498 ASN A CA 1
ATOM 3829 C C . ASN A 1 498 ? -24.896 10.691 -5.666 1.00 79.38 498 ASN A C 1
ATOM 3831 O O . ASN A 1 498 ? -23.952 10.913 -6.418 1.00 79.38 498 ASN A O 1
ATOM 3835 N N . GLY A 1 499 ? -24.910 11.126 -4.401 1.00 84.88 499 GLY A N 1
ATOM 3836 C CA . GLY A 1 499 ? -23.801 11.858 -3.792 1.00 84.88 499 GLY A CA 1
ATOM 3837 C C . GLY A 1 499 ? -23.607 13.292 -4.283 1.00 84.88 499 GLY A C 1
ATOM 3838 O O . GLY A 1 499 ? -22.637 13.924 -3.886 1.00 84.88 499 GLY A O 1
ATOM 3839 N N . THR A 1 500 ? -24.514 13.859 -5.089 1.00 88.62 500 THR A N 1
ATOM 3840 C CA . THR A 1 500 ? -24.371 15.253 -5.564 1.00 88.62 500 THR A CA 1
ATOM 3841 C C . THR A 1 500 ? -24.624 16.294 -4.473 1.00 88.62 500 THR A C 1
ATOM 3843 O O . THR A 1 500 ? -24.341 17.473 -4.665 1.00 88.62 500 THR A O 1
ATOM 3846 N N . VAL A 1 501 ? -25.202 15.875 -3.347 1.00 93.12 501 VAL A N 1
ATOM 3847 C CA . VAL A 1 501 ? -25.388 16.693 -2.147 1.00 93.12 501 VAL A CA 1
ATOM 3848 C C . VAL A 1 501 ? -24.865 15.876 -0.975 1.00 93.12 501 VAL A C 1
ATOM 3850 O O . VAL A 1 501 ? -25.493 14.885 -0.604 1.00 93.12 501 VAL A O 1
ATOM 3853 N N . MET A 1 502 ? -23.724 16.273 -0.415 1.00 94.19 502 MET A N 1
ATOM 3854 C CA . MET A 1 502 ? -23.093 15.618 0.734 1.00 94.19 502 MET A CA 1
ATOM 3855 C C . MET A 1 502 ? -23.356 16.453 1.990 1.00 94.19 502 MET A C 1
ATOM 3857 O O . MET A 1 502 ? -22.650 17.422 2.245 1.00 94.19 502 MET A O 1
ATOM 3861 N N . SER A 1 503 ? -24.407 16.109 2.734 1.00 96.00 503 SER A N 1
ATOM 3862 C CA . SER A 1 503 ? -24.780 16.753 3.996 1.00 96.00 503 SER A CA 1
ATOM 3863 C C . SER A 1 503 ? -25.201 15.712 5.036 1.00 96.00 503 SER A C 1
ATOM 3865 O O . SER A 1 503 ? -25.431 14.541 4.711 1.00 96.00 503 SER A O 1
ATOM 3867 N N . ALA A 1 504 ? -25.358 16.143 6.286 1.00 95.56 504 ALA A N 1
ATOM 3868 C CA . ALA A 1 504 ? -25.831 15.308 7.387 1.00 95.56 504 ALA A CA 1
ATOM 3869 C C . ALA A 1 504 ? -27.191 14.651 7.085 1.00 95.56 504 ALA A C 1
ATOM 3871 O O . ALA A 1 504 ? -27.419 13.496 7.446 1.00 95.56 504 ALA A O 1
ATOM 3872 N N . GLU A 1 505 ? -28.077 15.368 6.386 1.00 95.50 505 GLU A N 1
ATOM 3873 C CA . GLU A 1 505 ? -29.419 14.915 6.004 1.00 95.50 505 GLU A CA 1
ATOM 3874 C C . GLU A 1 505 ? -29.405 13.924 4.838 1.00 95.50 505 GLU A C 1
ATOM 3876 O O . GLU A 1 505 ? -30.311 13.097 4.713 1.00 95.50 505 GLU A O 1
ATOM 3881 N N . THR A 1 506 ? -28.409 14.018 3.953 1.00 95.06 506 THR A N 1
ATOM 3882 C CA . THR A 1 506 ? -28.293 13.116 2.806 1.00 95.06 506 THR A CA 1
ATOM 3883 C C . THR A 1 506 ? -27.424 11.901 3.100 1.00 95.06 506 THR A C 1
ATOM 3885 O O . THR A 1 506 ? -27.542 10.928 2.359 1.00 95.06 506 THR A O 1
ATOM 3888 N N . ALA A 1 507 ? -26.623 11.889 4.169 1.00 94.88 507 ALA A N 1
ATOM 3889 C CA . ALA A 1 507 ? -25.858 10.722 4.615 1.00 94.88 507 ALA A CA 1
ATOM 3890 C C . ALA A 1 507 ? -26.798 9.554 4.988 1.00 94.88 507 ALA A C 1
ATOM 3892 O O . ALA A 1 507 ? -27.646 9.687 5.867 1.00 94.88 507 ALA A O 1
ATOM 3893 N N . GLN A 1 508 ? -26.681 8.411 4.302 1.00 89.75 508 GLN A N 1
ATOM 3894 C CA . GLN A 1 508 ? -27.606 7.273 4.446 1.00 89.75 508 GLN A CA 1
ATOM 3895 C C . GLN A 1 508 ? -26.993 6.094 5.200 1.00 89.75 508 GLN A C 1
ATOM 3897 O O . GLN A 1 508 ? -27.633 5.539 6.090 1.00 89.75 508 GLN A O 1
ATOM 3902 N N . ALA A 1 509 ? -25.772 5.691 4.847 1.00 89.94 509 ALA A N 1
ATOM 3903 C CA . ALA A 1 509 ? -25.099 4.586 5.522 1.00 89.94 509 ALA A CA 1
ATOM 3904 C C . ALA A 1 509 ? -23.575 4.690 5.435 1.00 89.94 509 ALA A C 1
ATOM 3906 O O . ALA A 1 509 ? -23.022 5.487 4.675 1.00 89.94 509 ALA A O 1
ATOM 3907 N N . VAL A 1 510 ? -22.923 3.898 6.280 1.00 92.19 510 VAL A N 1
ATOM 3908 C CA . VAL A 1 510 ? -21.473 3.801 6.397 1.00 92.19 510 VAL A CA 1
ATOM 3909 C C . VAL A 1 510 ? -21.053 2.375 6.077 1.00 92.19 510 VAL A C 1
ATOM 3911 O O . VAL A 1 510 ? -21.721 1.422 6.478 1.00 92.19 510 VAL A O 1
ATOM 3914 N N . SER A 1 511 ? -19.951 2.250 5.355 1.00 92.62 511 SER A N 1
ATOM 3915 C CA . SER A 1 511 ? -19.245 0.996 5.150 1.00 92.62 511 SER A CA 1
ATOM 3916 C C . SER A 1 511 ? -17.980 1.002 5.985 1.00 92.62 511 SER A C 1
ATOM 3918 O O . SER A 1 511 ? -17.221 1.967 5.918 1.00 92.62 511 SER A O 1
ATOM 3920 N N . TRP A 1 512 ? -17.741 -0.070 6.729 1.00 95.19 512 TRP A N 1
ATOM 3921 C CA . TRP A 1 512 ? -16.546 -0.222 7.556 1.00 95.19 512 TRP A CA 1
ATOM 3922 C C . TRP A 1 512 ? -15.552 -1.132 6.855 1.00 95.19 512 TRP A C 1
ATOM 3924 O O . TRP A 1 512 ? -15.921 -2.238 6.469 1.00 95.19 512 TRP A O 1
ATOM 3934 N N . ILE A 1 513 ? -14.309 -0.680 6.722 1.00 96.06 513 ILE A N 1
ATOM 3935 C CA . ILE A 1 513 ? -13.226 -1.459 6.127 1.00 96.06 513 ILE A CA 1
ATOM 3936 C C . ILE A 1 513 ? -12.307 -1.892 7.273 1.00 96.06 513 ILE A C 1
ATOM 3938 O O . ILE A 1 513 ? -11.781 -1.059 8.015 1.00 96.06 513 ILE A O 1
ATOM 3942 N N . GLY A 1 514 ? -12.235 -3.200 7.514 1.00 94.88 514 GLY A N 1
ATOM 3943 C CA . GLY A 1 514 ? -11.429 -3.778 8.583 1.00 94.88 514 GLY A CA 1
ATOM 3944 C C . GLY A 1 514 ? -9.941 -3.734 8.228 1.00 94.88 514 GLY A C 1
ATOM 3945 O O . GLY A 1 514 ? -9.597 -4.014 7.083 1.00 94.88 514 GLY A O 1
ATOM 3946 N N . PRO A 1 515 ? -9.048 -3.418 9.183 1.00 96.75 515 PRO A N 1
ATOM 3947 C CA . PRO A 1 515 ? -7.621 -3.447 8.933 1.00 96.75 515 PRO A CA 1
ATOM 3948 C C . PRO A 1 515 ? -7.161 -4.884 8.714 1.00 96.75 515 PRO A C 1
ATOM 3950 O O . PRO A 1 515 ? -7.697 -5.817 9.321 1.00 96.75 515 PRO A O 1
ATOM 3953 N N . SER A 1 516 ? -6.094 -5.043 7.938 1.00 98.06 516 SER A N 1
ATOM 3954 C CA . SER A 1 516 ? -5.504 -6.354 7.722 1.00 98.06 516 SER A CA 1
ATOM 3955 C C . SER A 1 516 ? -4.874 -6.918 8.986 1.00 98.06 516 SER A C 1
ATOM 3957 O O . SER A 1 516 ? -4.286 -6.204 9.813 1.00 98.06 516 SER A O 1
ATOM 3959 N N . PHE A 1 517 ? -4.903 -8.237 9.075 1.00 97.81 517 PHE A N 1
ATOM 3960 C CA . PHE A 1 517 ? -4.045 -8.966 9.989 1.00 97.81 517 PHE A CA 1
ATOM 3961 C C . PHE A 1 517 ? -2.624 -9.108 9.408 1.00 97.81 517 PHE A C 1
ATOM 3963 O O . PHE A 1 517 ? -1.649 -9.039 10.158 1.00 97.81 517 PHE A O 1
ATOM 3970 N N . THR A 1 518 ? -2.483 -9.238 8.081 1.00 97.94 518 THR A N 1
ATOM 3971 C CA . THR A 1 518 ? -1.171 -9.261 7.417 1.00 97.94 518 THR A CA 1
ATOM 3972 C C . THR A 1 518 ? -0.403 -7.942 7.586 1.00 97.94 518 THR A C 1
ATOM 3974 O O . THR A 1 518 ? -0.997 -6.862 7.484 1.00 97.94 518 THR A O 1
ATOM 3977 N N . PRO A 1 519 ? 0.925 -7.982 7.815 1.00 96.56 519 PRO A N 1
ATOM 3978 C CA . PRO A 1 519 ? 1.771 -6.793 7.749 1.00 96.56 519 PRO A CA 1
ATOM 3979 C C . PRO A 1 519 ? 1.973 -6.233 6.334 1.00 96.56 519 PRO A C 1
ATOM 3981 O O . PRO A 1 519 ? 2.457 -5.107 6.177 1.00 96.56 519 PRO A O 1
ATOM 3984 N N . ASN A 1 520 ? 1.670 -7.029 5.306 1.00 93.56 520 ASN A N 1
ATOM 3985 C CA . ASN A 1 520 ? 1.889 -6.651 3.919 1.00 93.56 520 ASN A CA 1
ATOM 3986 C C . ASN A 1 520 ? 0.871 -5.573 3.481 1.00 93.56 520 ASN A C 1
ATOM 3988 O O . ASN A 1 520 ? -0.312 -5.746 3.723 1.00 93.56 520 ASN A O 1
ATOM 3992 N N . THR A 1 521 ? 1.225 -4.457 2.844 1.00 88.94 521 THR A N 1
ATOM 3993 C CA . THR A 1 521 ? 2.568 -3.878 2.732 1.00 88.94 521 THR A CA 1
ATOM 3994 C C . THR A 1 521 ? 2.695 -2.696 3.690 1.00 88.94 521 THR A C 1
ATOM 3996 O O . THR A 1 521 ? 1.917 -1.751 3.620 1.00 88.94 521 THR A O 1
ATOM 3999 N N . ASN A 1 522 ? 3.720 -2.708 4.543 1.00 90.81 522 ASN A N 1
ATOM 4000 C CA . ASN A 1 522 ? 4.064 -1.607 5.453 1.00 90.81 522 ASN A CA 1
ATOM 4001 C C . ASN A 1 522 ? 3.000 -1.266 6.506 1.00 90.81 522 ASN A C 1
ATOM 4003 O O . ASN A 1 522 ? 2.879 -0.110 6.917 1.00 90.81 522 ASN A O 1
ATOM 4007 N N . LEU A 1 523 ? 2.275 -2.266 7.004 1.00 94.88 523 LEU A N 1
ATOM 4008 C CA . LEU A 1 523 ? 1.279 -2.098 8.057 1.00 94.88 523 LEU A CA 1
ATOM 4009 C C . LEU A 1 523 ? 1.606 -2.953 9.278 1.00 94.88 523 LEU A C 1
ATOM 4011 O O . LEU A 1 523 ? 2.204 -4.020 9.182 1.00 94.88 523 LEU A O 1
ATOM 4015 N N . ASN A 1 524 ? 1.211 -2.489 10.461 1.00 97.44 524 ASN A N 1
ATOM 4016 C CA . ASN A 1 524 ? 1.231 -3.350 11.642 1.00 97.44 524 ASN A CA 1
ATOM 4017 C C . ASN A 1 524 ? 0.166 -4.451 11.509 1.00 97.44 524 ASN A C 1
ATOM 4019 O O . ASN A 1 524 ? -0.835 -4.248 10.830 1.00 97.44 524 ASN A O 1
ATOM 4023 N N . SER A 1 525 ? 0.336 -5.600 12.166 1.00 97.88 525 SER A N 1
ATOM 4024 C CA . SER A 1 525 ? -0.752 -6.592 12.252 1.00 97.88 525 SER A CA 1
ATOM 4025 C C . SER A 1 525 ? -1.851 -6.063 13.175 1.00 97.88 525 SER A C 1
ATOM 4027 O O . SER A 1 525 ? -1.525 -5.580 14.263 1.00 97.88 525 SER A O 1
ATOM 4029 N N . GLY A 1 526 ? -3.126 -6.134 12.776 1.00 97.25 526 GLY A N 1
ATOM 4030 C CA . GLY A 1 526 ? -4.234 -5.611 13.577 1.00 97.25 526 GLY A CA 1
ATOM 4031 C C . GLY A 1 526 ? -5.572 -6.320 13.374 1.00 97.25 526 GLY A C 1
ATOM 4032 O O . GLY A 1 526 ? -5.731 -7.156 12.493 1.00 97.25 526 GLY A O 1
ATOM 4033 N N . PHE A 1 527 ? -6.534 -5.995 14.239 1.00 97.75 527 PHE A N 1
ATOM 4034 C CA . PHE A 1 527 ? -7.923 -6.460 14.155 1.00 97.75 527 PHE A CA 1
ATOM 4035 C C . PHE A 1 527 ? -8.878 -5.448 14.804 1.00 97.75 527 PHE A C 1
ATOM 4037 O O . PHE A 1 527 ? -8.448 -4.562 15.555 1.00 97.75 527 PHE A O 1
ATOM 4044 N N . ARG A 1 528 ? -10.188 -5.602 14.554 1.00 97.56 528 ARG A N 1
ATOM 4045 C CA . ARG A 1 528 ? -11.232 -4.708 15.077 1.00 97.56 528 ARG A CA 1
ATOM 4046 C C . ARG A 1 528 ? -12.333 -5.433 15.834 1.00 97.56 528 ARG A C 1
ATOM 4048 O O . ARG A 1 528 ? -12.744 -6.528 15.469 1.00 97.56 528 ARG A O 1
ATOM 4055 N N . VAL A 1 529 ? -12.879 -4.768 16.849 1.00 97.56 529 VAL A N 1
ATOM 4056 C CA . VAL A 1 529 ? -14.079 -5.200 17.571 1.00 97.56 529 VAL A CA 1
ATOM 4057 C C . VAL A 1 529 ? -15.102 -4.078 17.631 1.00 97.56 529 VAL A C 1
ATOM 4059 O O . VAL A 1 529 ? -14.760 -2.931 17.911 1.00 97.56 529 VAL A O 1
ATOM 4062 N N . TYR A 1 530 ? -16.364 -4.424 17.409 1.00 97.19 530 TYR A N 1
ATOM 4063 C CA . TYR A 1 530 ? -17.505 -3.526 17.504 1.00 97.19 530 TYR A CA 1
ATOM 4064 C C . TYR A 1 530 ? -18.327 -3.811 18.760 1.00 97.19 530 TYR A C 1
ATOM 4066 O O . TYR A 1 530 ? -18.576 -4.968 19.112 1.00 97.19 530 TYR A O 1
ATOM 4074 N N . GLU A 1 531 ? -18.818 -2.746 19.384 1.00 96.81 531 GLU A N 1
ATOM 4075 C CA . GLU A 1 531 ? -19.926 -2.811 20.331 1.00 96.81 531 GLU A CA 1
ATOM 4076 C C . GLU A 1 531 ? -21.228 -2.475 19.593 1.00 96.81 531 GLU A C 1
ATOM 4078 O O . GLU A 1 531 ? -21.344 -1.409 18.992 1.00 96.81 531 GLU A O 1
ATOM 4083 N N . VAL A 1 532 ? -22.219 -3.365 19.631 1.00 96.50 532 VAL A N 1
ATOM 4084 C CA . VAL A 1 532 ? -23.424 -3.300 18.781 1.00 96.50 532 VAL A CA 1
ATOM 4085 C C . VAL A 1 532 ? -24.695 -3.328 19.630 1.00 96.50 532 VAL A C 1
ATOM 4087 O O . VAL A 1 532 ? -24.796 -4.151 20.536 1.00 96.50 532 VAL A O 1
ATOM 4090 N N . ASP A 1 533 ? -25.693 -2.475 19.371 1.00 96.38 533 ASP A N 1
ATOM 4091 C CA . ASP A 1 533 ? -26.965 -2.550 20.116 1.00 96.38 533 ASP A CA 1
ATOM 4092 C C . ASP A 1 533 ? -27.716 -3.852 19.800 1.00 96.38 533 ASP A C 1
ATOM 4094 O O . ASP A 1 533 ? -27.960 -4.184 18.641 1.00 96.38 533 ASP A O 1
ATOM 4098 N N . SER A 1 534 ? -28.142 -4.569 20.843 1.00 95.19 534 SER A N 1
ATOM 4099 C CA . SER A 1 534 ? -28.756 -5.896 20.701 1.00 95.19 534 SER A CA 1
ATOM 4100 C C . SER A 1 534 ? -30.146 -5.915 20.049 1.00 95.19 534 SER A C 1
ATOM 4102 O O . SER A 1 534 ? -30.650 -6.990 19.734 1.00 95.19 534 SER A O 1
ATOM 4104 N N . ALA A 1 535 ? -30.789 -4.756 19.855 1.00 93.94 535 ALA A N 1
ATOM 4105 C CA . ALA A 1 535 ? -32.076 -4.660 19.173 1.00 93.94 535 ALA A CA 1
ATOM 4106 C C . ALA A 1 535 ? -31.954 -4.047 17.775 1.00 93.94 535 ALA A C 1
ATOM 4108 O O . ALA A 1 535 ? -32.565 -4.573 16.842 1.00 93.94 535 ALA A O 1
ATOM 4109 N N . THR A 1 536 ? -31.234 -2.934 17.613 1.00 94.62 536 THR A N 1
ATOM 4110 C CA . THR A 1 536 ? -31.127 -2.237 16.318 1.00 94.62 536 THR A CA 1
ATOM 4111 C C . THR A 1 536 ? -30.003 -2.763 15.438 1.00 94.62 536 THR A C 1
ATOM 4113 O O . THR A 1 536 ? -30.073 -2.567 14.226 1.00 94.62 536 THR A O 1
ATOM 4116 N N . PHE A 1 537 ? -29.020 -3.451 16.027 1.00 95.56 537 PHE A N 1
ATOM 4117 C CA . PHE A 1 537 ? -27.782 -3.901 15.385 1.00 95.56 537 PHE A CA 1
ATOM 4118 C C . PHE A 1 537 ? -26.931 -2.761 14.804 1.00 95.56 537 PHE A C 1
ATOM 4120 O O . PHE A 1 537 ? -26.115 -2.974 13.909 1.00 95.56 537 PHE A O 1
ATOM 4127 N N . GLU A 1 538 ? -27.117 -1.541 15.314 1.00 95.00 538 GLU A N 1
ATOM 4128 C CA . GLU A 1 538 ? -26.265 -0.397 14.997 1.00 95.00 538 GLU A CA 1
ATOM 4129 C C . GLU A 1 538 ? -24.945 -0.488 15.774 1.00 95.00 538 GLU A C 1
ATOM 4131 O O . GLU A 1 538 ? -24.928 -0.890 16.941 1.00 95.00 538 GLU A O 1
ATOM 4136 N N . ILE A 1 539 ? -23.849 -0.064 15.144 1.00 96.06 539 ILE A N 1
ATOM 4137 C CA . ILE A 1 539 ? -22.543 0.045 15.801 1.00 96.06 539 ILE A CA 1
ATOM 4138 C C . ILE A 1 539 ? -22.575 1.234 16.758 1.00 96.06 539 ILE A C 1
ATOM 4140 O O . ILE A 1 539 ? -22.784 2.381 16.361 1.00 96.06 539 ILE A O 1
ATOM 4144 N N . MET A 1 540 ? -22.359 0.944 18.033 1.00 96.31 540 MET A N 1
ATOM 4145 C CA . MET A 1 540 ? -22.327 1.908 19.125 1.00 96.31 540 MET A CA 1
ATOM 4146 C C . MET A 1 540 ? -20.900 2.353 19.436 1.00 96.31 540 MET A C 1
ATOM 4148 O O . MET A 1 540 ? -20.704 3.499 19.831 1.00 96.31 540 MET A O 1
ATOM 4152 N N . ASP A 1 541 ? -19.910 1.484 19.247 1.00 95.81 541 ASP A N 1
ATOM 4153 C CA . ASP A 1 541 ? -18.493 1.830 19.353 1.00 95.81 541 ASP A CA 1
ATOM 4154 C C . ASP A 1 541 ? -17.618 0.849 18.557 1.00 95.81 541 ASP A C 1
ATOM 4156 O O . ASP A 1 541 ? -18.086 -0.222 18.162 1.00 95.81 541 ASP A O 1
ATOM 4160 N N . ALA A 1 542 ? -16.360 1.216 18.318 1.00 96.12 542 ALA A N 1
ATOM 4161 C CA . ALA A 1 542 ? -15.385 0.400 17.607 1.00 96.12 542 ALA A CA 1
ATOM 4162 C C . ALA A 1 542 ? -13.979 0.554 18.207 1.00 96.12 542 ALA A C 1
ATOM 4164 O O . ALA A 1 542 ? -13.516 1.667 18.471 1.00 96.12 542 ALA A O 1
ATOM 4165 N N . HIS A 1 543 ? -13.296 -0.573 18.391 1.00 97.12 543 HIS A N 1
ATOM 4166 C CA . HIS A 1 543 ? -12.021 -0.693 19.092 1.00 97.12 543 HIS A CA 1
ATOM 4167 C C . HIS A 1 543 ? -11.008 -1.423 18.209 1.00 97.12 543 HIS A C 1
ATOM 4169 O O . HIS A 1 543 ? -11.334 -2.464 17.632 1.00 97.12 543 HIS A O 1
ATOM 4175 N N . THR A 1 544 ? -9.788 -0.897 18.126 1.00 97.62 544 THR A N 1
ATOM 4176 C CA . THR A 1 544 ? -8.721 -1.443 17.274 1.00 97.62 544 THR A CA 1
ATOM 4177 C C . THR A 1 544 ? -7.503 -1.800 18.117 1.00 97.62 544 THR A C 1
ATOM 4179 O O . THR A 1 544 ? -7.113 -1.038 19.006 1.00 97.62 544 THR A O 1
ATOM 4182 N N . TRP A 1 545 ? -6.889 -2.946 17.825 1.00 98.00 545 TRP A N 1
ATOM 4183 C CA . TRP A 1 545 ? -5.606 -3.365 18.389 1.00 98.00 545 TRP A CA 1
ATOM 4184 C C . TRP A 1 545 ? -4.609 -3.598 17.272 1.00 98.00 545 TRP A C 1
ATOM 4186 O O . TRP A 1 545 ? -4.978 -4.021 16.176 1.00 98.00 545 TRP A O 1
ATOM 4196 N N . ARG A 1 546 ? -3.332 -3.406 17.600 1.00 97.12 546 ARG A N 1
ATOM 4197 C CA . ARG A 1 546 ? -2.228 -3.708 16.695 1.00 97.12 546 ARG A CA 1
ATOM 4198 C C . ARG A 1 546 ? -1.038 -4.327 17.413 1.00 97.12 546 ARG A C 1
ATOM 4200 O O . ARG A 1 546 ? -0.852 -4.119 18.614 1.00 97.12 546 ARG A O 1
ATOM 4207 N N . SER A 1 547 ? -0.188 -5.013 16.662 1.00 97.69 547 SER A N 1
ATOM 4208 C CA . SER A 1 547 ? 1.140 -5.438 17.097 1.00 97.69 547 SER A CA 1
ATOM 4209 C C . SER A 1 547 ? 2.224 -4.730 16.291 1.00 97.69 547 SER A C 1
ATOM 4211 O O . SER A 1 547 ? 2.131 -4.658 15.069 1.00 97.69 547 SER A O 1
ATOM 4213 N N . ASP A 1 548 ? 3.230 -4.179 16.976 1.00 95.31 548 ASP A N 1
ATOM 4214 C CA . ASP A 1 548 ? 4.334 -3.456 16.336 1.00 95.31 548 ASP A CA 1
ATOM 4215 C C . ASP A 1 548 ? 5.293 -4.421 15.630 1.00 95.31 548 ASP A C 1
ATOM 4217 O O . ASP A 1 548 ? 6.094 -5.106 16.271 1.00 95.31 548 ASP A O 1
ATOM 4221 N N . VAL A 1 549 ? 5.223 -4.447 14.302 1.00 95.62 549 VAL A N 1
ATOM 4222 C CA . VAL A 1 549 ? 6.018 -5.341 13.451 1.00 95.62 549 VAL A CA 1
ATOM 4223 C C . VAL A 1 549 ? 7.511 -5.009 13.535 1.00 95.62 549 VAL A C 1
ATOM 4225 O O . VAL A 1 549 ? 8.345 -5.908 13.423 1.00 95.62 549 VAL A O 1
ATOM 4228 N N . ASN A 1 550 ? 7.884 -3.755 13.829 1.00 91.00 550 ASN A N 1
ATOM 4229 C CA . ASN A 1 550 ? 9.293 -3.385 14.010 1.00 91.00 550 ASN A CA 1
ATOM 4230 C C . ASN A 1 550 ? 9.943 -4.077 15.214 1.00 91.00 550 ASN A C 1
ATOM 4232 O O . ASN A 1 550 ? 11.166 -4.206 15.250 1.00 91.00 550 ASN A O 1
ATOM 4236 N N . ALA A 1 551 ? 9.150 -4.519 16.194 1.00 93.38 551 ALA A N 1
ATOM 4237 C CA . ALA A 1 551 ? 9.655 -5.207 17.375 1.00 93.38 551 ALA A CA 1
ATOM 4238 C C . ALA A 1 551 ? 9.962 -6.692 17.113 1.00 93.38 551 ALA A C 1
ATOM 4240 O O . ALA A 1 551 ? 10.685 -7.316 17.888 1.00 93.38 551 ALA A O 1
ATOM 4241 N N . PHE A 1 552 ? 9.440 -7.283 16.032 1.00 95.75 552 PHE A N 1
ATOM 4242 C CA . PHE A 1 552 ? 9.518 -8.728 15.796 1.00 95.75 552 PHE A CA 1
ATOM 4243 C C . PHE A 1 552 ? 10.942 -9.295 15.672 1.00 95.75 552 PHE A C 1
ATOM 4245 O O . PHE A 1 552 ? 11.174 -10.356 16.256 1.00 95.75 552 PHE A O 1
ATOM 4252 N N . PRO A 1 553 ? 11.921 -8.620 15.030 1.00 93.81 553 PRO A N 1
ATOM 4253 C CA . PRO A 1 553 ? 13.307 -9.095 15.009 1.00 93.81 553 PRO A CA 1
ATOM 4254 C C . PRO A 1 553 ? 13.910 -9.302 16.409 1.00 93.81 553 PRO A C 1
ATOM 4256 O O . PRO A 1 553 ? 14.748 -10.178 16.613 1.00 93.81 553 PRO A O 1
ATOM 4259 N N . GLU A 1 554 ? 13.489 -8.514 17.404 1.00 92.56 554 GLU A N 1
ATOM 4260 C CA . GLU A 1 554 ? 13.995 -8.617 18.779 1.00 92.56 554 GLU A CA 1
ATOM 4261 C C . GLU A 1 554 ? 13.408 -9.821 19.541 1.00 92.56 554 GLU A C 1
ATOM 4263 O O . GLU A 1 554 ? 13.928 -10.214 20.591 1.00 92.56 554 GLU A O 1
ATOM 4268 N N . LEU A 1 555 ? 12.342 -10.432 19.012 1.00 93.75 555 LEU A N 1
ATOM 4269 C CA . LEU A 1 555 ? 11.633 -11.570 19.605 1.00 93.75 555 LEU A CA 1
ATOM 4270 C C . LEU A 1 555 ? 12.161 -12.929 19.125 1.00 93.75 555 LEU A C 1
ATOM 4272 O O . LEU A 1 555 ? 11.875 -13.952 19.749 1.00 93.75 555 LEU A O 1
ATOM 4276 N N . ASP A 1 556 ? 12.945 -12.972 18.048 1.00 90.06 556 ASP A N 1
ATOM 4277 C CA . ASP A 1 556 ? 13.519 -14.211 17.506 1.00 90.06 556 ASP A CA 1
ATOM 4278 C C . ASP A 1 556 ? 14.348 -15.030 18.518 1.00 90.06 556 ASP A C 1
ATOM 4280 O O . ASP A 1 556 ? 14.182 -16.254 18.560 1.00 90.06 556 ASP A O 1
ATOM 4284 N N . PRO A 1 557 ? 15.190 -14.428 19.390 1.00 88.12 557 PRO A N 1
ATOM 4285 C CA . PRO A 1 557 ? 15.904 -15.188 20.417 1.00 88.12 557 PRO A CA 1
ATOM 4286 C C . PRO A 1 557 ? 15.032 -15.550 21.636 1.00 88.12 557 PRO A C 1
ATOM 4288 O O . PRO A 1 557 ? 15.539 -16.159 22.581 1.00 88.12 557 PRO A O 1
ATOM 4291 N N . GLN A 1 558 ? 13.748 -15.170 21.666 1.00 89.25 558 GLN A N 1
ATOM 4292 C CA . GLN A 1 558 ? 12.879 -15.297 22.837 1.00 89.25 558 GLN A CA 1
ATOM 4293 C C . GLN A 1 558 ? 11.843 -16.421 22.674 1.00 89.25 558 GLN A C 1
ATOM 4295 O O . GLN A 1 558 ? 11.085 -16.487 21.709 1.00 89.25 558 GLN A O 1
ATOM 4300 N N . LEU A 1 559 ? 11.761 -17.298 23.679 1.00 90.19 559 LEU A N 1
ATOM 4301 C CA . LEU A 1 559 ? 10.719 -18.335 23.765 1.00 90.19 559 LEU A CA 1
ATOM 4302 C C . LEU A 1 559 ? 9.595 -17.971 24.740 1.00 90.19 559 LEU A C 1
ATOM 4304 O O . LEU A 1 559 ? 8.509 -18.541 24.671 1.00 90.19 559 LEU A O 1
ATOM 4308 N N . GLN A 1 560 ? 9.840 -17.030 25.650 1.00 92.31 560 GLN A N 1
ATOM 4309 C CA . GLN A 1 560 ? 8.847 -16.621 26.640 1.00 92.31 560 GLN A CA 1
ATOM 4310 C C . GLN A 1 560 ? 7.874 -15.580 26.079 1.00 92.31 560 GLN A C 1
ATOM 4312 O O . GLN A 1 560 ? 6.683 -15.661 26.361 1.00 92.31 560 GLN A O 1
ATOM 4317 N N . PHE A 1 561 ? 8.364 -14.651 25.256 1.00 94.06 561 PHE A N 1
ATOM 4318 C CA . PHE A 1 561 ? 7.595 -13.514 24.754 1.00 94.06 561 PHE A CA 1
ATOM 4319 C C . PHE A 1 561 ? 7.556 -13.520 23.225 1.00 94.06 561 PHE A C 1
ATOM 4321 O O . PHE A 1 561 ? 8.588 -13.668 22.572 1.00 94.06 561 PHE A O 1
ATOM 4328 N N . GLY A 1 562 ? 6.353 -13.396 22.680 1.00 95.62 562 GLY A N 1
ATOM 4329 C CA . GLY A 1 562 ? 6.053 -13.210 21.268 1.00 95.62 562 GLY A CA 1
ATOM 4330 C C . GLY A 1 562 ? 5.430 -11.830 21.019 1.00 95.62 562 GLY A C 1
ATOM 4331 O O . GLY A 1 562 ? 5.570 -10.928 21.855 1.00 95.62 562 GLY A O 1
ATOM 4332 N N . PRO A 1 563 ? 4.758 -11.640 19.871 1.00 97.38 563 PRO A N 1
ATOM 4333 C CA . PRO A 1 563 ? 4.108 -10.388 19.515 1.00 97.38 563 PRO A CA 1
ATOM 4334 C C . PRO A 1 563 ? 3.175 -9.894 20.618 1.00 97.38 563 PRO A C 1
ATOM 4336 O O . PRO A 1 563 ? 2.385 -10.647 21.192 1.00 97.38 563 PRO A O 1
ATOM 4339 N N . THR A 1 564 ? 3.280 -8.603 20.919 1.00 97.56 564 THR A N 1
ATOM 4340 C CA . THR A 1 564 ? 2.381 -7.933 21.856 1.00 97.56 564 THR A CA 1
ATOM 4341 C C . THR A 1 564 ? 1.322 -7.182 21.071 1.00 97.56 564 THR A C 1
ATOM 4343 O O . THR A 1 564 ? 1.667 -6.310 20.276 1.00 97.56 564 THR A O 1
ATOM 4346 N N . TYR A 1 565 ? 0.050 -7.511 21.288 1.00 97.94 565 TYR A N 1
ATOM 4347 C CA . TYR A 1 565 ? -1.077 -6.755 20.751 1.00 97.94 565 TYR A CA 1
ATOM 4348 C C . TYR A 1 565 ? -1.503 -5.721 21.786 1.00 97.94 565 TYR A C 1
ATOM 4350 O O . TYR A 1 565 ? -1.961 -6.063 22.880 1.00 97.94 565 TYR A O 1
ATOM 4358 N N . ALA A 1 566 ? -1.299 -4.454 21.445 1.00 96.31 566 ALA A N 1
ATOM 4359 C CA . ALA A 1 566 ? -1.641 -3.312 22.273 1.00 96.31 566 ALA A CA 1
ATOM 4360 C C . ALA A 1 566 ? -2.887 -2.620 21.721 1.00 96.31 566 ALA A C 1
ATOM 4362 O O . ALA A 1 566 ? -3.119 -2.589 20.510 1.00 96.31 566 ALA A O 1
ATOM 4363 N N . TYR A 1 567 ? -3.681 -2.064 22.633 1.00 96.50 567 TYR A N 1
ATOM 4364 C CA . TYR A 1 567 ? -4.827 -1.236 22.288 1.00 96.50 567 TYR A CA 1
ATOM 4365 C C . TYR A 1 567 ? -4.367 -0.005 21.498 1.00 96.50 567 TYR A C 1
ATOM 4367 O O . TYR A 1 567 ? -3.536 0.759 21.989 1.00 96.50 567 TYR A O 1
ATOM 4375 N N . GLU A 1 568 ? -4.889 0.181 20.287 1.00 95.88 568 GLU A N 1
ATOM 4376 C CA . GLU A 1 568 ? -4.524 1.310 19.434 1.00 95.88 568 GLU A CA 1
ATOM 4377 C C . GLU A 1 568 ? -5.421 2.512 19.718 1.00 95.88 568 GLU A C 1
ATOM 4379 O O . GLU A 1 568 ? -4.936 3.550 20.169 1.00 95.88 568 GLU A O 1
ATOM 4384 N N . TYR A 1 569 ? -6.734 2.374 19.504 1.00 96.31 569 TYR A N 1
ATOM 4385 C CA . TYR A 1 569 ? -7.675 3.462 19.755 1.00 96.31 569 TYR A CA 1
ATOM 4386 C C . TYR A 1 569 ? -9.129 2.998 19.922 1.00 96.31 569 TYR A C 1
ATOM 4388 O O . TYR A 1 569 ? -9.522 1.896 19.534 1.00 96.31 569 TYR A O 1
ATOM 4396 N N . ASN A 1 570 ? -9.933 3.867 20.542 1.00 95.81 570 ASN A N 1
ATOM 4397 C CA . ASN A 1 570 ? -11.392 3.787 20.601 1.00 95.81 570 ASN A CA 1
ATOM 4398 C C . ASN A 1 570 ? -11.973 4.833 19.638 1.00 95.81 570 ASN A C 1
ATOM 4400 O O . ASN A 1 570 ? -11.664 6.016 19.757 1.00 95.81 570 ASN A O 1
ATOM 4404 N N . THR A 1 571 ? -12.818 4.415 18.699 1.00 95.88 571 THR A N 1
ATOM 4405 C CA . THR A 1 571 ? -13.313 5.286 17.621 1.00 95.88 571 THR A CA 1
ATOM 4406 C C . THR A 1 571 ? -14.152 6.442 18.154 1.00 95.88 571 THR A C 1
ATOM 4408 O O . THR A 1 571 ? -13.934 7.594 17.770 1.00 95.88 571 THR A O 1
ATOM 4411 N N . ARG A 1 572 ? -15.079 6.169 19.079 1.00 95.12 572 ARG A N 1
ATOM 4412 C CA . ARG A 1 572 ? -15.917 7.212 19.676 1.00 95.12 572 ARG A CA 1
ATOM 4413 C C . ARG A 1 572 ? -15.102 8.235 20.458 1.00 95.12 572 ARG A C 1
ATOM 4415 O O . ARG A 1 572 ? -15.367 9.424 20.338 1.00 95.12 572 ARG A O 1
ATOM 4422 N N . GLN A 1 573 ? -14.143 7.792 21.259 1.00 94.19 573 GLN A N 1
ATOM 4423 C CA . GLN A 1 573 ? -13.287 8.651 22.069 1.00 94.19 573 GLN A CA 1
ATOM 4424 C C . GLN A 1 573 ? -12.390 9.515 21.183 1.00 94.19 573 GLN A C 1
ATOM 4426 O O . GLN A 1 573 ? -12.290 10.715 21.411 1.00 94.19 573 GLN A O 1
ATOM 4431 N N . THR A 1 574 ? -11.765 8.919 20.165 1.00 94.75 574 THR A N 1
ATOM 4432 C CA . THR A 1 574 ? -10.808 9.615 19.297 1.00 94.75 574 THR A CA 1
ATOM 4433 C C . THR A 1 574 ? -11.465 10.715 18.468 1.00 94.75 574 THR A C 1
ATOM 4435 O O . THR A 1 574 ? -10.898 11.798 18.345 1.00 94.75 574 THR A O 1
ATOM 4438 N N . TYR A 1 575 ? -12.651 10.468 17.905 1.00 95.56 575 TYR A N 1
ATOM 4439 C CA . TYR A 1 575 ? -13.280 11.418 16.977 1.00 95.56 575 TYR A CA 1
ATOM 4440 C C . TYR A 1 575 ? -14.499 12.144 17.561 1.00 95.56 575 TYR A C 1
ATOM 4442 O O . TYR A 1 575 ? -14.837 13.238 17.112 1.00 95.56 575 TYR A O 1
ATOM 4450 N N . GLY A 1 576 ? -15.162 11.585 18.573 1.00 94.44 576 GLY A N 1
ATOM 4451 C CA . GLY A 1 576 ? -16.444 12.086 19.074 1.00 94.44 576 GLY A CA 1
ATOM 4452 C C . GLY A 1 576 ? -16.372 13.420 19.815 1.00 94.44 576 GLY A C 1
ATOM 4453 O O . GLY A 1 576 ? -17.350 14.156 19.790 1.00 94.44 576 GLY A O 1
ATOM 4454 N N . GLU A 1 577 ? -15.233 13.779 20.421 1.00 91.19 577 GLU A N 1
ATOM 4455 C CA . GLU A 1 577 ? -15.065 15.085 21.091 1.00 91.19 577 GLU A CA 1
ATOM 4456 C C . GLU A 1 577 ? -15.112 16.271 20.114 1.00 91.19 577 GLU A C 1
ATOM 4458 O O . GLU A 1 577 ? -15.360 17.406 20.522 1.00 91.19 577 GLU A O 1
ATOM 4463 N N . SER A 1 578 ? -14.887 16.016 18.821 1.00 91.88 578 SER A N 1
ATOM 4464 C CA . SER A 1 578 ? -14.876 17.048 17.782 1.00 91.88 578 SER A CA 1
ATOM 4465 C C . SER A 1 578 ? -16.272 17.456 17.292 1.00 91.88 578 SER A C 1
ATOM 4467 O O . SER A 1 578 ? -16.395 18.425 16.544 1.00 91.88 578 SER A O 1
ATOM 4469 N N . ILE A 1 579 ? -17.325 16.753 17.726 1.00 95.44 579 ILE A N 1
ATOM 4470 C CA . ILE A 1 579 ? -18.700 16.933 17.247 1.00 95.44 579 ILE A CA 1
ATOM 4471 C C . ILE A 1 579 ? -19.716 16.875 18.396 1.00 95.44 579 ILE A C 1
ATOM 4473 O O . ILE A 1 579 ? -19.450 16.350 19.474 1.00 95.44 579 ILE A O 1
ATOM 4477 N N . ASN A 1 580 ? -20.920 17.408 18.176 1.00 94.00 580 ASN A N 1
ATOM 4478 C CA . ASN A 1 580 ? -22.008 17.316 19.152 1.00 94.00 580 ASN A CA 1
ATOM 4479 C C . ASN A 1 580 ? -22.829 16.039 18.919 1.00 94.00 580 ASN A C 1
ATOM 4481 O O . ASN A 1 580 ? -23.736 16.036 18.088 1.00 94.00 580 ASN A O 1
ATOM 4485 N N . TRP A 1 581 ? -22.513 14.966 19.647 1.00 94.62 581 TRP A N 1
ATOM 4486 C CA . TRP A 1 581 ? -23.177 13.667 19.504 1.00 94.62 581 TRP A CA 1
ATOM 4487 C C . TRP A 1 581 ? -23.441 12.999 20.853 1.00 94.62 581 TRP A C 1
ATOM 4489 O O . TRP A 1 581 ? -22.623 13.074 21.772 1.00 94.62 581 TRP A O 1
ATOM 4499 N N . GLY A 1 582 ? -24.581 12.322 20.993 1.00 92.31 582 GLY A N 1
ATOM 4500 C CA . GLY A 1 582 ? -24.950 11.667 22.243 1.00 92.31 582 GLY A CA 1
ATOM 4501 C C . GLY A 1 582 ? -24.028 10.484 22.591 1.00 92.31 582 GLY A C 1
ATOM 4502 O O . GLY A 1 582 ? -23.638 9.710 21.712 1.00 92.31 582 GLY A O 1
ATOM 4503 N N . PRO A 1 583 ? -23.729 10.239 23.885 1.00 88.25 583 PRO A N 1
ATOM 4504 C CA . PRO A 1 583 ? -22.831 9.153 24.308 1.00 88.25 583 PRO A CA 1
ATOM 4505 C C . PRO A 1 583 ? -23.384 7.742 24.030 1.00 88.25 583 PRO A C 1
ATOM 4507 O O . PRO A 1 583 ? -22.640 6.766 24.054 1.00 88.25 583 PRO A O 1
ATOM 4510 N N . ASN A 1 584 ? -24.689 7.635 23.763 1.00 88.12 584 ASN A N 1
ATOM 4511 C CA . ASN A 1 584 ? -25.394 6.390 23.446 1.00 88.12 584 ASN A CA 1
ATOM 4512 C C . ASN A 1 584 ? -26.027 6.411 22.042 1.00 88.12 584 ASN A C 1
ATOM 4514 O O . ASN A 1 584 ? -26.925 5.617 21.762 1.00 88.12 584 ASN A O 1
ATOM 4518 N N . GLU A 1 585 ? -25.614 7.336 21.177 1.00 93.38 585 GLU A N 1
ATOM 4519 C CA . GLU A 1 585 ? -26.037 7.392 19.773 1.00 93.38 585 GLU A CA 1
ATOM 4520 C C . GLU A 1 585 ? -25.018 6.676 18.884 1.00 93.38 585 GLU A C 1
ATOM 4522 O O . GLU A 1 585 ? -23.835 6.753 19.184 1.00 93.38 585 GLU A O 1
ATOM 4527 N N . PRO A 1 586 ? -25.420 5.985 17.810 1.00 95.12 586 PRO A N 1
ATOM 4528 C CA . PRO A 1 586 ? -24.552 5.102 17.028 1.00 95.12 586 PRO A CA 1
ATOM 4529 C C . PRO A 1 586 ? -23.504 5.857 16.203 1.00 95.12 586 PRO A C 1
ATOM 4531 O O . PRO A 1 586 ? -23.668 7.040 15.911 1.00 95.12 586 PRO A O 1
ATOM 4534 N N . LEU A 1 587 ? -22.460 5.144 15.779 1.00 96.38 587 LEU A N 1
ATOM 4535 C CA . LEU A 1 587 ? -21.442 5.603 14.826 1.00 96.38 587 LEU A CA 1
ATOM 4536 C C . LEU A 1 587 ? -21.957 5.456 13.379 1.00 96.38 587 LEU A C 1
ATOM 4538 O O . LEU A 1 587 ? -21.419 4.691 12.579 1.00 96.38 587 LEU A O 1
ATOM 4542 N N . ASN A 1 588 ? -23.079 6.112 13.069 1.00 95.00 588 ASN A N 1
ATOM 4543 C CA . ASN A 1 588 ? -23.752 6.007 11.770 1.00 95.00 588 ASN A CA 1
ATOM 4544 C C . ASN A 1 588 ? -23.171 6.979 10.717 1.00 95.00 588 ASN A C 1
ATOM 4546 O O . ASN A 1 588 ? -22.202 7.691 10.965 1.00 95.00 588 ASN A O 1
ATOM 4550 N N . ALA A 1 589 ? -23.772 7.018 9.525 1.00 95.25 589 ALA A N 1
ATOM 4551 C CA . ALA A 1 589 ? -23.319 7.877 8.427 1.00 95.25 589 ALA A CA 1
ATOM 4552 C C . ALA A 1 589 ? -23.331 9.373 8.774 1.00 95.25 589 ALA A C 1
ATOM 4554 O O . ALA A 1 589 ? -22.422 10.102 8.393 1.00 95.25 589 ALA A O 1
ATOM 4555 N N . THR A 1 590 ? -24.345 9.827 9.513 1.00 96.69 590 THR A N 1
ATOM 4556 C CA . THR A 1 590 ? -24.456 11.220 9.960 1.00 96.69 590 THR A CA 1
ATOM 4557 C C . THR A 1 590 ? -23.350 11.571 10.957 1.00 96.69 590 THR A C 1
ATOM 4559 O O . THR A 1 590 ? -22.754 12.638 10.843 1.00 96.69 590 THR A O 1
ATOM 4562 N N . TRP A 1 591 ? -23.021 10.659 11.882 1.00 97.12 591 TRP A N 1
ATOM 4563 C CA . TRP A 1 591 ? -21.879 10.818 12.788 1.00 97.12 591 TRP A CA 1
ATOM 4564 C C . TRP A 1 591 ? -20.579 11.005 12.007 1.00 97.12 591 TRP A C 1
ATOM 4566 O O . TRP A 1 591 ? -19.878 11.995 12.204 1.00 97.12 591 TRP A O 1
ATOM 4576 N N . TRP A 1 592 ? -20.296 10.091 11.074 1.00 96.88 592 TRP A N 1
ATOM 4577 C CA . TRP A 1 592 ? -19.081 10.150 10.265 1.00 96.88 592 TRP A CA 1
ATOM 4578 C C . TRP A 1 592 ? -19.032 11.381 9.360 1.00 96.88 592 TRP A C 1
ATOM 4580 O O . TRP A 1 592 ? -17.964 11.960 9.217 1.00 96.88 592 TRP A O 1
ATOM 4590 N N . HIS A 1 593 ? -20.163 11.846 8.822 1.00 97.44 593 HIS A N 1
ATOM 4591 C CA . HIS A 1 593 ? -20.197 13.087 8.047 1.00 97.44 593 HIS A CA 1
ATOM 4592 C C . HIS A 1 593 ? -19.792 14.299 8.896 1.00 97.44 593 HIS A C 1
ATOM 4594 O O . HIS A 1 593 ? -18.942 15.073 8.467 1.00 97.44 593 HIS A O 1
ATOM 4600 N N . HIS A 1 594 ? -20.323 14.432 10.115 1.00 97.81 594 HIS A N 1
ATOM 4601 C CA . HIS A 1 594 ? -19.902 15.506 11.017 1.00 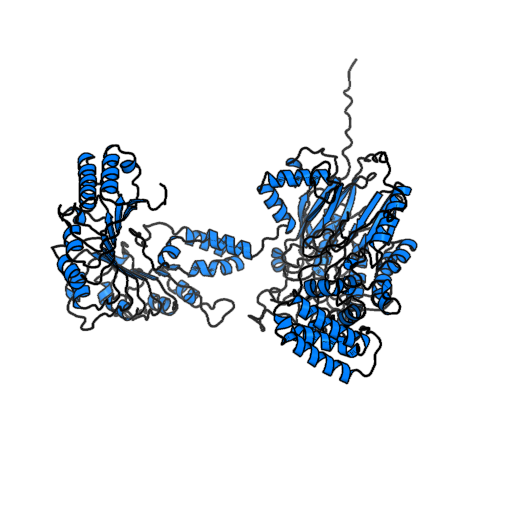97.81 594 HIS A CA 1
ATOM 4602 C C . HIS A 1 594 ? -18.430 15.386 11.425 1.00 97.81 594 HIS A C 1
ATOM 4604 O O . HIS A 1 594 ? -17.744 16.398 11.547 1.00 97.81 594 HIS A O 1
ATOM 4610 N N . VAL A 1 595 ? -17.921 14.163 11.618 1.00 96.94 595 VAL A N 1
ATOM 4611 C CA . VAL A 1 595 ? -16.485 13.940 11.849 1.00 96.94 595 VAL A CA 1
ATOM 4612 C C . VAL A 1 595 ? -15.666 14.406 10.641 1.00 96.94 595 VAL A C 1
ATOM 4614 O O . VAL A 1 595 ? -14.644 15.059 10.828 1.00 96.94 595 VAL A O 1
ATOM 4617 N N . THR A 1 596 ? -16.119 14.145 9.412 1.00 95.44 596 THR A N 1
ATOM 4618 C CA . THR A 1 596 ? -15.467 14.643 8.192 1.00 95.44 596 THR A CA 1
ATOM 4619 C C . THR A 1 596 ? -15.487 16.173 8.115 1.00 95.44 596 THR A C 1
ATOM 4621 O O . THR A 1 596 ? -14.446 16.767 7.854 1.00 95.44 596 THR A O 1
ATOM 4624 N N . GLU A 1 597 ? -16.603 16.838 8.428 1.00 96.31 597 GLU A N 1
ATOM 4625 C CA . GLU A 1 597 ? -16.653 18.311 8.518 1.00 96.31 597 GLU A CA 1
ATOM 4626 C C . GLU A 1 597 ? -15.675 18.849 9.585 1.00 96.31 597 GLU A C 1
ATOM 4628 O O . GLU A 1 597 ? -14.983 19.849 9.378 1.00 96.31 597 GLU A O 1
ATOM 4633 N N . ALA A 1 598 ? -15.561 18.162 10.727 1.00 96.44 598 ALA A N 1
ATOM 4634 C CA . ALA A 1 598 ? -14.599 18.511 11.768 1.00 96.44 598 ALA A CA 1
ATOM 4635 C C . ALA A 1 598 ? -13.141 18.300 11.316 1.00 96.44 598 ALA A C 1
ATOM 4637 O O . ALA A 1 598 ? -12.267 19.088 11.685 1.00 96.44 598 ALA A O 1
ATOM 4638 N N . MET A 1 599 ? -12.871 17.279 10.498 1.00 92.38 599 MET A N 1
ATOM 4639 C CA . MET A 1 599 ? -11.567 17.053 9.867 1.00 92.38 599 MET A CA 1
ATOM 4640 C C . MET A 1 599 ? -11.216 18.165 8.874 1.00 92.38 599 MET A C 1
ATOM 4642 O O . MET A 1 599 ? -10.092 18.664 8.907 1.00 92.38 599 MET A O 1
ATOM 4646 N N . GLU A 1 600 ? -12.168 18.607 8.047 1.00 90.31 600 GLU A N 1
ATOM 4647 C CA . GLU A 1 600 ? -11.973 19.744 7.132 1.00 90.31 600 GLU A CA 1
ATOM 4648 C C . GLU A 1 600 ? -11.619 21.031 7.891 1.00 90.31 600 GLU A C 1
ATOM 4650 O O . GLU A 1 600 ? -10.777 21.816 7.447 1.00 90.31 600 GLU A O 1
ATOM 4655 N N . ALA A 1 601 ? -12.214 21.231 9.069 1.00 92.12 601 ALA A N 1
ATOM 4656 C CA . ALA A 1 601 ? -11.930 22.373 9.930 1.00 92.12 601 ALA A CA 1
ATOM 4657 C C . ALA A 1 601 ? -10.633 22.234 10.757 1.00 92.12 601 ALA A C 1
ATOM 4659 O O . ALA A 1 601 ? -10.086 23.245 11.208 1.00 92.12 601 ALA A O 1
ATOM 4660 N N . ASN A 1 602 ? -10.133 21.013 10.986 1.00 84.81 602 ASN A N 1
ATOM 4661 C CA . ASN A 1 602 ? -8.981 20.734 11.846 1.00 84.81 602 ASN A CA 1
ATOM 4662 C C . ASN A 1 602 ? -8.036 19.692 11.229 1.00 84.81 602 ASN A C 1
ATOM 4664 O O . ASN A 1 602 ? -8.190 18.483 11.418 1.00 84.81 602 ASN A O 1
ATOM 4668 N N . SER A 1 603 ? -6.952 20.174 10.616 1.00 80.19 603 SER A N 1
ATOM 4669 C CA . SER A 1 603 ? -5.922 19.326 10.005 1.00 80.19 603 SER A CA 1
ATOM 4670 C C . SER A 1 603 ? -5.257 18.342 10.977 1.00 80.19 603 SER A C 1
ATOM 4672 O O . SER A 1 603 ? -4.725 17.327 10.542 1.00 80.19 603 SER A O 1
ATOM 4674 N N . THR A 1 604 ? -5.280 18.600 12.290 1.00 82.75 604 THR A N 1
ATOM 4675 C CA . THR A 1 604 ? -4.734 17.656 13.283 1.00 82.75 604 THR A CA 1
ATOM 4676 C C . THR A 1 604 ? -5.557 16.372 13.339 1.00 82.75 604 THR A C 1
ATOM 4678 O O . THR A 1 604 ? -4.989 15.295 13.493 1.00 82.75 604 THR A O 1
ATOM 4681 N N . LEU A 1 605 ? -6.879 16.468 13.157 1.00 83.31 605 LEU A N 1
ATOM 4682 C CA . LEU A 1 605 ? -7.769 15.309 13.145 1.00 83.31 605 LEU A CA 1
ATOM 4683 C C . LEU A 1 605 ? -7.556 14.453 11.888 1.00 83.31 605 LEU A C 1
ATOM 4685 O O . LEU A 1 605 ? -7.608 13.229 11.972 1.00 83.31 605 LEU A O 1
ATOM 4689 N N . VAL A 1 606 ? -7.222 15.088 10.757 1.00 84.31 606 VAL A N 1
ATOM 4690 C CA . VAL A 1 606 ? -6.772 14.398 9.534 1.00 84.31 606 VAL A CA 1
ATOM 4691 C C . VAL A 1 606 ? -5.461 13.653 9.787 1.00 84.31 606 VAL A C 1
ATOM 4693 O O . VAL A 1 606 ? -5.355 12.478 9.455 1.00 84.31 606 VAL A O 1
ATOM 4696 N N . SER A 1 607 ? -4.476 14.283 10.438 1.00 81.38 607 SER A N 1
ATOM 4697 C CA . SER A 1 607 ? -3.225 13.602 10.805 1.00 81.38 607 SER A CA 1
ATOM 4698 C C . SER A 1 607 ? -3.461 12.404 11.728 1.00 81.38 607 SER A C 1
ATOM 4700 O O . SER A 1 607 ? -2.826 11.363 11.556 1.00 81.38 607 SER A O 1
ATOM 4702 N N . THR A 1 608 ? -4.383 12.523 12.690 1.00 88.75 608 THR A N 1
ATOM 4703 C CA . THR A 1 608 ? -4.803 11.402 13.542 1.00 88.75 608 THR A CA 1
ATOM 4704 C C . THR A 1 608 ? -5.442 10.289 12.717 1.00 88.75 608 THR A C 1
ATOM 4706 O O . THR A 1 608 ? -5.055 9.137 12.881 1.00 88.75 608 THR A O 1
ATOM 4709 N N . PHE A 1 609 ? -6.365 10.617 11.808 1.00 90.44 609 PHE A N 1
ATOM 4710 C CA . PHE A 1 609 ? -6.983 9.638 10.912 1.00 90.44 609 PHE A CA 1
ATOM 4711 C C . PHE A 1 609 ? -5.944 8.909 10.059 1.00 90.44 609 PHE A C 1
ATOM 4713 O O . PHE A 1 609 ? -5.874 7.691 10.135 1.00 90.44 609 PHE A O 1
ATOM 4720 N N . ASN A 1 610 ? -5.060 9.633 9.369 1.00 86.50 610 ASN A N 1
ATOM 4721 C CA . ASN A 1 610 ? -4.016 9.037 8.527 1.00 86.50 610 ASN A CA 1
ATOM 4722 C C . ASN A 1 610 ? -3.043 8.154 9.329 1.00 86.50 610 ASN A C 1
ATOM 4724 O O . ASN A 1 610 ? -2.577 7.130 8.838 1.00 86.50 610 ASN A O 1
ATOM 4728 N N . THR A 1 611 ? -2.731 8.532 10.574 1.00 88.88 611 THR A N 1
ATOM 4729 C CA . THR A 1 611 ? -1.875 7.712 11.450 1.00 88.88 611 THR A CA 1
ATOM 4730 C C . THR A 1 611 ? -2.548 6.382 11.788 1.00 88.88 611 THR A C 1
ATOM 4732 O O . THR A 1 611 ? -1.901 5.339 11.751 1.00 88.88 611 THR A O 1
ATOM 4735 N N . LEU A 1 612 ? -3.842 6.413 12.114 1.00 94.94 612 LEU A N 1
ATOM 4736 C CA . LEU A 1 612 ? -4.610 5.224 12.489 1.00 94.94 612 LEU A CA 1
ATOM 4737 C C . LEU A 1 612 ? -4.971 4.359 11.272 1.00 94.94 612 LEU A C 1
ATOM 4739 O O . LEU A 1 612 ? -4.924 3.139 11.371 1.00 94.94 612 LEU A O 1
ATOM 4743 N N . GLN A 1 613 ? -5.200 4.977 10.111 1.00 93.88 613 GLN A N 1
ATOM 4744 C CA . GLN A 1 613 ? -5.368 4.318 8.813 1.00 93.88 613 GLN A CA 1
ATOM 4745 C C . GLN A 1 613 ? -4.209 3.356 8.515 1.00 93.88 613 GLN A C 1
ATOM 4747 O O . GLN A 1 613 ? -4.434 2.198 8.167 1.00 93.88 613 GLN A O 1
ATOM 4752 N N . GLY A 1 614 ? -2.970 3.806 8.746 1.00 90.06 614 GLY A N 1
ATOM 4753 C CA . GLY A 1 614 ? -1.759 2.991 8.620 1.00 90.06 614 GLY A CA 1
ATOM 4754 C C . GLY A 1 614 ? -1.481 2.054 9.804 1.00 90.06 614 GLY A C 1
ATOM 4755 O O . GLY A 1 614 ? -0.373 1.531 9.920 1.00 90.06 614 GLY A O 1
ATOM 4756 N N . LYS A 1 615 ? -2.420 1.868 10.745 1.00 94.12 615 LYS A N 1
ATOM 4757 C CA . LYS A 1 615 ? -2.202 1.145 12.015 1.00 94.12 615 LYS A CA 1
ATOM 4758 C C . LYS A 1 615 ? -0.953 1.627 12.762 1.00 94.12 615 LYS A C 1
ATOM 4760 O O . LYS A 1 615 ? -0.131 0.835 13.241 1.00 94.12 615 LYS A O 1
ATOM 4765 N N . SER A 1 616 ? -0.754 2.943 12.796 1.00 90.69 616 SER A N 1
ATOM 4766 C CA . SER A 1 616 ? 0.417 3.610 13.371 1.00 90.69 616 SER A CA 1
ATOM 4767 C C . SER A 1 616 ? 1.767 3.109 12.826 1.00 90.69 616 SER A C 1
ATOM 4769 O O . SER A 1 616 ? 2.776 3.183 13.537 1.00 90.69 616 SER A O 1
ATOM 4771 N N . SER A 1 617 ? 1.819 2.562 11.606 1.00 81.75 617 SER A N 1
ATOM 4772 C CA . SER A 1 617 ? 3.090 2.305 10.930 1.00 81.75 617 SER A CA 1
ATOM 4773 C C . SER A 1 617 ? 3.687 3.638 10.454 1.00 81.75 617 SER A C 1
ATOM 4775 O O . SER A 1 617 ? 2.983 4.534 9.991 1.00 81.75 617 SER A O 1
ATOM 4777 N N . LEU A 1 618 ? 5.001 3.815 10.619 1.00 66.56 618 LEU A N 1
ATOM 4778 C CA . LEU A 1 618 ? 5.722 4.966 10.069 1.00 66.56 618 LEU A CA 1
ATOM 4779 C C . LEU A 1 618 ? 6.611 4.470 8.922 1.00 66.56 618 LEU A C 1
ATOM 4781 O O . LEU A 1 618 ? 7.580 3.757 9.209 1.00 66.56 618 LEU A O 1
ATOM 4785 N N . PRO A 1 619 ? 6.312 4.818 7.656 1.00 56.62 619 PRO A N 1
ATOM 4786 C CA . PRO A 1 619 ? 7.106 4.366 6.523 1.00 56.62 619 PRO A CA 1
ATOM 4787 C C . PRO A 1 619 ? 8.573 4.827 6.645 1.00 56.62 619 PRO A C 1
ATOM 4789 O O . PRO A 1 619 ? 8.826 5.973 7.042 1.00 56.62 619 PRO A O 1
ATOM 4792 N N . PRO A 1 620 ? 9.560 3.968 6.321 1.00 52.75 620 PRO A N 1
ATOM 4793 C CA . PRO A 1 620 ? 10.982 4.322 6.337 1.00 52.75 620 PRO A CA 1
ATOM 4794 C C . PRO A 1 620 ? 11.317 5.587 5.537 1.00 52.75 620 PRO A C 1
ATOM 4796 O O . PRO A 1 620 ? 12.216 6.333 5.912 1.00 52.75 620 PRO A O 1
ATOM 4799 N N . GLU A 1 621 ? 10.576 5.868 4.471 1.00 56.75 621 GLU A N 1
ATOM 4800 C CA . GLU A 1 621 ? 10.718 7.050 3.622 1.00 56.75 621 GLU A CA 1
ATOM 4801 C C . GLU A 1 621 ? 10.464 8.337 4.414 1.00 56.75 621 GLU A C 1
ATOM 4803 O O . GLU A 1 621 ? 11.244 9.286 4.319 1.00 56.75 621 GLU A O 1
ATOM 4808 N N . LEU A 1 622 ? 9.440 8.344 5.275 1.00 59.09 622 LEU A N 1
ATOM 4809 C CA . LEU A 1 622 ? 9.166 9.477 6.159 1.00 59.09 622 LEU A CA 1
ATOM 4810 C C . LEU A 1 622 ? 10.240 9.610 7.237 1.00 59.09 622 LEU A C 1
ATOM 4812 O O . LEU A 1 622 ? 10.628 10.726 7.572 1.00 59.09 622 LEU A O 1
ATOM 4816 N N . TRP A 1 623 ? 10.790 8.503 7.743 1.00 69.94 623 TRP A N 1
ATOM 4817 C CA . TRP A 1 623 ? 11.939 8.570 8.648 1.00 69.94 623 TRP A CA 1
ATOM 4818 C C . TRP A 1 623 ? 13.180 9.152 7.975 1.00 69.94 623 TRP A C 1
ATOM 4820 O O . TRP A 1 623 ? 13.874 9.966 8.583 1.00 69.94 623 TRP A O 1
ATOM 4830 N N . LEU A 1 624 ? 13.448 8.785 6.722 1.00 64.00 624 LEU A N 1
ATOM 4831 C CA . LEU A 1 624 ? 14.555 9.337 5.945 1.00 64.00 624 LEU A CA 1
ATOM 4832 C C . LEU A 1 624 ? 14.367 10.834 5.687 1.00 64.00 624 LEU A C 1
ATOM 4834 O O . LEU A 1 624 ? 15.326 11.595 5.830 1.00 64.00 624 LEU A O 1
ATOM 4838 N N . GLU A 1 625 ? 13.146 11.280 5.382 1.00 64.81 625 GLU A N 1
ATOM 4839 C CA . GLU A 1 625 ? 12.840 12.707 5.267 1.00 64.81 625 GLU A CA 1
ATOM 4840 C C . GLU A 1 625 ? 13.019 13.436 6.600 1.00 64.81 625 GLU A C 1
ATOM 4842 O O . GLU A 1 625 ? 13.728 14.442 6.656 1.00 64.81 625 GLU A O 1
ATOM 4847 N N . ILE A 1 626 ? 12.453 12.914 7.691 1.00 72.56 626 ILE A N 1
ATOM 4848 C CA . ILE A 1 626 ? 12.577 13.498 9.034 1.00 72.56 626 ILE A CA 1
ATOM 4849 C C . ILE A 1 626 ? 14.051 13.615 9.435 1.00 72.56 626 ILE A C 1
ATOM 4851 O O . ILE A 1 626 ? 14.476 14.667 9.913 1.00 72.56 626 ILE A O 1
ATOM 4855 N N . ILE A 1 627 ? 14.851 12.570 9.210 1.00 77.44 627 ILE A N 1
ATOM 4856 C CA . ILE A 1 627 ? 16.284 12.567 9.524 1.00 77.44 627 ILE A CA 1
ATOM 4857 C C . ILE A 1 627 ? 17.037 13.556 8.630 1.00 77.44 627 ILE A C 1
ATOM 4859 O O . ILE A 1 627 ? 17.887 14.294 9.132 1.00 77.44 627 ILE A O 1
ATOM 4863 N N . SER A 1 628 ? 16.716 13.624 7.336 1.00 72.31 628 SER A N 1
ATOM 4864 C CA . SER A 1 628 ? 17.300 14.594 6.400 1.00 72.31 628 SER A CA 1
ATOM 4865 C C . SER A 1 628 ? 17.045 16.036 6.854 1.00 72.31 628 SER A C 1
ATOM 4867 O O . SER A 1 628 ? 17.982 16.829 6.960 1.00 72.31 628 SER A O 1
ATOM 4869 N N . TRP A 1 629 ? 15.803 16.364 7.221 1.00 75.31 629 TRP A N 1
ATOM 4870 C CA . TRP A 1 629 ? 15.439 17.686 7.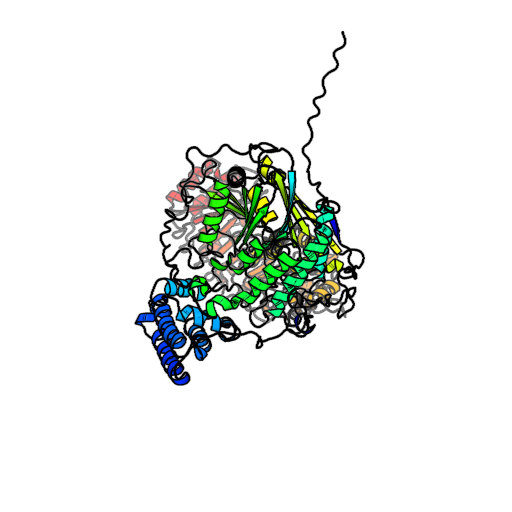735 1.00 75.31 629 TRP A CA 1
ATOM 4871 C C . TRP A 1 629 ? 16.084 17.987 9.089 1.00 75.31 629 TRP A C 1
ATOM 4873 O O . TRP A 1 629 ? 16.617 19.079 9.286 1.00 75.31 629 TRP A O 1
ATOM 4883 N N . ALA A 1 630 ? 16.089 17.022 10.010 1.00 74.50 630 ALA A N 1
ATOM 4884 C CA . ALA A 1 630 ? 16.680 17.181 11.337 1.00 74.50 630 ALA A CA 1
ATOM 4885 C C . ALA A 1 630 ? 18.206 17.363 11.295 1.00 74.50 630 ALA A C 1
ATOM 4887 O O . ALA A 1 630 ? 18.777 17.993 12.183 1.00 74.50 630 ALA A O 1
ATOM 4888 N N . THR A 1 631 ? 18.874 16.827 10.269 1.00 76.69 631 THR A N 1
ATOM 4889 C CA . THR A 1 631 ? 20.334 16.915 10.095 1.00 76.69 631 THR A CA 1
ATOM 4890 C C . THR A 1 631 ? 20.771 17.945 9.048 1.00 76.69 631 THR A C 1
ATOM 4892 O O . THR A 1 631 ? 21.958 18.055 8.734 1.00 76.69 631 THR A O 1
ATOM 4895 N N . HIS A 1 632 ? 19.832 18.748 8.538 1.00 73.00 632 HIS A N 1
ATOM 4896 C CA . HIS A 1 632 ? 20.068 19.729 7.484 1.00 73.00 632 HIS A CA 1
ATOM 4897 C C . HIS A 1 632 ? 21.071 20.826 7.896 1.00 73.00 632 HIS A C 1
ATOM 4899 O O . HIS A 1 632 ? 20.872 21.542 8.879 1.00 73.00 632 HIS A O 1
ATOM 4905 N N . ASN A 1 633 ? 22.131 21.022 7.096 1.00 67.75 633 ASN A N 1
ATOM 4906 C CA . ASN A 1 633 ? 23.133 22.069 7.317 1.00 67.75 633 ASN A CA 1
ATOM 4907 C C . ASN A 1 633 ? 23.124 23.137 6.198 1.00 67.75 633 ASN A C 1
ATOM 4909 O O . ASN A 1 633 ? 23.775 22.961 5.162 1.00 67.75 633 ASN A O 1
ATOM 4913 N N . PRO A 1 634 ? 22.490 24.305 6.420 1.00 61.53 634 PRO A N 1
ATOM 4914 C CA . PRO A 1 634 ? 22.361 25.355 5.407 1.00 61.53 634 PRO A CA 1
ATOM 4915 C C . PRO A 1 634 ? 23.679 26.088 5.096 1.00 61.53 634 PRO A C 1
ATOM 4917 O O . PRO A 1 634 ? 23.718 26.949 4.214 1.00 61.53 634 PRO A O 1
ATOM 4920 N N . ILE A 1 635 ? 24.764 25.821 5.834 1.00 59.34 635 ILE A N 1
ATOM 4921 C CA . ILE A 1 635 ? 26.107 26.328 5.510 1.00 59.34 635 ILE A CA 1
ATOM 4922 C C . ILE A 1 635 ? 26.749 25.452 4.431 1.00 59.34 635 ILE A C 1
ATOM 4924 O O . ILE A 1 635 ? 27.383 25.991 3.533 1.00 59.34 635 ILE A O 1
ATOM 4928 N N . ILE A 1 636 ? 26.559 24.129 4.481 1.00 60.34 636 ILE A N 1
ATOM 4929 C CA . ILE A 1 636 ? 27.154 23.188 3.518 1.00 60.34 636 ILE A CA 1
ATOM 4930 C C . ILE A 1 636 ? 26.545 23.388 2.125 1.00 60.34 636 ILE A C 1
ATOM 4932 O O . ILE A 1 636 ? 27.287 23.546 1.161 1.00 60.34 636 ILE A O 1
ATOM 4936 N N . GLN A 1 637 ? 25.218 23.500 2.028 1.00 61.03 637 GLN A N 1
ATOM 4937 C CA . GLN A 1 637 ? 24.530 23.698 0.746 1.00 61.03 637 GLN A CA 1
ATOM 4938 C C . GLN A 1 637 ? 24.953 25.003 0.044 1.00 61.03 637 GLN A C 1
ATOM 4940 O O . GLN A 1 637 ? 25.283 24.999 -1.137 1.00 61.03 637 GLN A O 1
ATOM 4945 N N . ARG A 1 638 ? 25.074 26.109 0.794 1.00 60.12 638 ARG A N 1
ATOM 4946 C CA . ARG A 1 638 ? 25.543 27.409 0.268 1.00 60.12 638 ARG A CA 1
ATOM 4947 C C . ARG A 1 638 ? 27.009 27.424 -0.186 1.00 60.12 638 ARG A C 1
ATOM 4949 O O . ARG A 1 638 ? 27.440 28.403 -0.789 1.00 60.12 638 ARG A O 1
ATOM 4956 N N . LEU A 1 639 ? 27.793 26.404 0.164 1.00 57.69 639 LEU A N 1
ATOM 4957 C CA . LEU A 1 639 ? 29.195 26.258 -0.243 1.00 57.69 639 LEU A CA 1
ATOM 4958 C C . LEU A 1 639 ? 29.366 25.307 -1.433 1.00 57.69 639 LEU A C 1
ATOM 4960 O O . LEU A 1 639 ? 30.403 25.369 -2.092 1.00 57.69 639 LEU A O 1
ATOM 4964 N N . GLU A 1 640 ? 28.378 24.445 -1.694 1.00 57.62 640 GLU A N 1
ATOM 4965 C CA . GLU A 1 640 ? 28.307 23.602 -2.893 1.00 57.62 640 GLU A CA 1
ATOM 4966 C C . GLU A 1 640 ? 27.784 24.382 -4.115 1.00 57.62 640 GLU A C 1
ATOM 4968 O O . GLU A 1 640 ? 28.119 24.028 -5.248 1.00 57.62 640 GLU A O 1
ATOM 4973 N N . ASP A 1 641 ? 27.051 25.481 -3.899 1.00 57.19 641 ASP A N 1
ATOM 4974 C CA . ASP A 1 641 ? 26.684 26.426 -4.954 1.00 57.19 641 ASP A CA 1
ATOM 4975 C C . ASP A 1 641 ? 27.904 27.212 -5.450 1.00 57.19 641 ASP A C 1
ATOM 4977 O O . ASP A 1 641 ? 28.586 27.930 -4.717 1.00 57.19 641 ASP A O 1
ATOM 4981 N N . VAL A 1 642 ? 28.173 27.084 -6.746 1.00 52.69 642 VAL A N 1
ATOM 4982 C CA . VAL A 1 642 ? 29.302 27.737 -7.423 1.00 52.69 642 VAL A CA 1
ATOM 4983 C C . VAL A 1 642 ? 29.067 29.247 -7.584 1.00 52.69 642 VAL A C 1
ATOM 4985 O O . VAL A 1 642 ? 30.024 30.019 -7.643 1.00 52.69 642 VAL A O 1
ATOM 4988 N N . GLN A 1 643 ? 27.807 29.690 -7.639 1.00 61.00 643 GLN A N 1
ATOM 4989 C CA . GLN A 1 643 ? 27.462 31.106 -7.767 1.00 61.00 643 GLN A CA 1
ATOM 4990 C C . GLN A 1 643 ? 27.544 31.811 -6.410 1.00 61.00 643 GLN A C 1
ATOM 4992 O O . GLN A 1 643 ? 26.700 31.632 -5.534 1.00 61.00 643 GLN A O 1
ATOM 4997 N N . ILE A 1 644 ? 28.573 32.637 -6.241 1.00 68.25 644 ILE A N 1
ATOM 4998 C CA . ILE A 1 644 ? 28.809 33.398 -5.012 1.00 68.25 644 ILE A CA 1
ATOM 4999 C C . ILE A 1 644 ? 27.842 34.572 -4.953 1.00 68.25 644 ILE A C 1
ATOM 5001 O O . ILE A 1 644 ? 27.807 35.412 -5.849 1.00 68.25 644 ILE A O 1
ATOM 5005 N N . GLN A 1 645 ? 27.090 34.645 -3.862 1.00 77.56 645 GLN A N 1
ATOM 5006 C CA . GLN A 1 645 ? 26.238 35.790 -3.560 1.00 77.56 645 GLN A CA 1
ATOM 5007 C C . GLN A 1 645 ? 27.077 36.949 -2.989 1.00 77.56 645 GLN A C 1
ATOM 5009 O O . GLN A 1 645 ? 28.013 36.686 -2.221 1.00 77.56 645 GLN A O 1
ATOM 5014 N N . PRO A 1 646 ? 26.752 38.221 -3.298 1.00 83.44 646 PRO A N 1
ATOM 5015 C CA . PRO A 1 646 ? 27.421 39.369 -2.693 1.00 83.44 646 PRO A CA 1
ATOM 5016 C C . PRO A 1 646 ? 27.438 39.286 -1.164 1.00 83.44 646 PRO A C 1
ATOM 5018 O O . PRO A 1 646 ? 26.444 38.922 -0.530 1.00 83.44 646 PRO A O 1
ATOM 5021 N N . PHE A 1 647 ? 28.569 39.646 -0.559 1.00 85.81 647 PHE A N 1
ATOM 5022 C CA . PHE A 1 647 ? 28.768 39.674 0.894 1.00 85.81 647 PHE A CA 1
ATOM 5023 C C . PHE A 1 647 ? 28.651 38.315 1.606 1.00 85.81 647 PHE A C 1
ATOM 5025 O O . PHE A 1 647 ? 28.439 38.273 2.824 1.00 85.81 647 PHE A O 1
ATOM 5032 N N . GLN A 1 648 ? 28.823 37.197 0.890 1.00 78.69 648 GLN A N 1
ATOM 5033 C CA . GLN A 1 648 ? 28.812 35.859 1.487 1.00 78.69 648 GLN A CA 1
ATOM 5034 C C . GLN A 1 648 ? 29.857 35.751 2.626 1.00 78.69 648 GLN A C 1
ATOM 5036 O O . GLN A 1 648 ? 31.044 36.043 2.421 1.00 78.69 648 GLN A O 1
ATOM 5041 N N . PRO A 1 649 ? 29.471 35.330 3.847 1.00 71.69 649 PRO A N 1
ATOM 5042 C CA . PRO A 1 649 ? 30.413 35.166 4.953 1.00 71.69 649 PRO A CA 1
ATOM 5043 C C . PRO A 1 649 ? 31.366 33.980 4.724 1.00 71.69 649 PRO A C 1
ATOM 5045 O O . PRO A 1 649 ? 31.016 33.007 4.061 1.00 71.69 649 PRO A O 1
ATOM 5048 N N . LEU A 1 650 ? 32.572 34.050 5.300 1.00 69.38 650 LEU A N 1
ATOM 5049 C CA . LEU A 1 650 ? 33.529 32.934 5.310 1.00 69.38 650 LEU A CA 1
ATOM 5050 C C . LEU A 1 650 ? 33.084 31.817 6.260 1.00 69.38 650 LEU A C 1
ATOM 5052 O O . LEU A 1 650 ? 32.477 32.069 7.301 1.00 69.38 650 LEU A O 1
ATOM 5056 N N . SER A 1 651 ? 33.477 30.588 5.934 1.00 63.41 651 SER A N 1
ATOM 5057 C CA . SER A 1 651 ? 32.996 29.339 6.536 1.00 63.41 651 SER A CA 1
ATOM 5058 C C . SER A 1 651 ? 33.587 29.006 7.917 1.00 63.41 651 SER A C 1
ATOM 5060 O O . SER A 1 651 ? 33.553 27.846 8.340 1.00 63.41 651 SER A O 1
ATOM 5062 N N . TYR A 1 652 ? 34.175 29.976 8.625 1.00 60.81 652 TYR A N 1
ATOM 5063 C CA . TYR A 1 652 ? 34.863 29.715 9.889 1.00 60.81 652 TYR A CA 1
ATOM 5064 C C . TYR A 1 652 ? 33.870 29.596 11.050 1.00 60.81 652 TYR A C 1
ATOM 5066 O O . TYR A 1 652 ? 33.189 30.575 11.366 1.00 60.81 652 TYR A O 1
ATOM 5074 N N . PRO A 1 653 ? 33.815 28.449 11.756 1.00 51.38 653 PRO A N 1
ATOM 5075 C CA . PRO A 1 653 ? 33.044 28.353 12.982 1.00 51.38 653 PRO A CA 1
ATOM 5076 C C . PRO A 1 653 ? 33.671 29.310 13.999 1.00 51.38 653 PRO A C 1
ATOM 5078 O O . PRO A 1 653 ? 34.781 29.065 14.480 1.00 51.38 653 PRO A O 1
ATOM 5081 N N . ARG A 1 654 ? 32.982 30.405 14.346 1.00 47.72 654 ARG A N 1
ATOM 5082 C CA . ARG A 1 654 ? 33.277 31.096 15.609 1.00 47.72 654 ARG A CA 1
ATOM 5083 C C . ARG A 1 654 ? 33.122 30.048 16.703 1.00 47.72 654 ARG A C 1
ATOM 5085 O O . ARG A 1 654 ? 32.129 29.332 16.681 1.00 47.72 654 ARG A O 1
ATOM 5092 N N . HIS A 1 655 ? 34.112 29.925 17.588 1.00 48.34 655 HIS A N 1
ATOM 5093 C CA . HIS A 1 655 ? 34.138 28.974 18.704 1.00 48.34 655 HIS A CA 1
ATOM 5094 C C . HIS A 1 655 ? 32.733 28.712 19.281 1.00 48.34 655 HIS A C 1
ATOM 5096 O O . HIS A 1 655 ? 32.201 29.520 20.035 1.00 48.34 655 HIS A O 1
ATOM 5102 N N . GLY A 1 656 ? 32.133 27.593 18.881 1.00 52.88 656 GLY A N 1
ATOM 5103 C CA . GLY A 1 656 ? 30.749 27.226 19.155 1.00 52.88 656 GLY A CA 1
ATOM 5104 C C . GLY A 1 656 ? 30.525 25.780 18.722 1.00 52.88 656 GLY A C 1
ATOM 5105 O O . GLY A 1 656 ? 31.221 25.288 17.828 1.00 52.88 656 GLY A O 1
ATOM 5106 N N . ARG A 1 657 ? 29.636 25.073 19.426 1.00 56.03 657 ARG A N 1
ATOM 5107 C CA . ARG A 1 657 ? 29.296 23.676 19.130 1.00 56.03 657 ARG A CA 1
ATOM 5108 C C . ARG A 1 657 ? 28.576 23.597 17.784 1.00 56.03 657 ARG A C 1
ATOM 5110 O O . ARG A 1 657 ? 27.806 24.492 17.447 1.00 56.03 657 ARG A O 1
ATOM 5117 N N . ASP A 1 658 ? 28.858 22.551 17.017 1.00 64.56 658 ASP A N 1
ATOM 5118 C CA . ASP A 1 658 ? 28.172 22.293 15.754 1.00 64.56 658 ASP A CA 1
ATOM 5119 C C . ASP A 1 658 ? 26.853 21.576 16.063 1.00 64.56 658 ASP A C 1
ATOM 5121 O O . ASP A 1 658 ? 26.837 20.367 16.286 1.00 64.56 658 ASP A O 1
ATOM 5125 N N . ALA A 1 659 ? 25.764 22.342 16.152 1.00 63.47 659 ALA A N 1
ATOM 5126 C CA . ALA A 1 659 ? 24.444 21.825 16.517 1.00 63.47 659 ALA A CA 1
ATOM 5127 C C . ALA A 1 659 ? 23.944 20.728 15.553 1.00 63.47 659 ALA A C 1
ATOM 5129 O O . ALA A 1 659 ? 23.215 19.826 15.970 1.00 63.47 659 ALA A O 1
ATOM 5130 N N . ASN A 1 660 ? 24.379 20.755 14.288 1.00 69.75 660 ASN A N 1
ATOM 5131 C CA . ASN A 1 660 ? 24.001 19.755 13.288 1.00 69.75 660 ASN A CA 1
ATOM 5132 C C . ASN A 1 660 ? 24.763 18.446 13.506 1.00 69.75 660 ASN A C 1
ATOM 5134 O O . ASN A 1 660 ? 24.180 17.363 13.424 1.00 69.75 660 ASN A O 1
ATOM 5138 N N . LEU A 1 661 ? 26.052 18.540 13.847 1.00 73.69 661 LEU A N 1
ATOM 5139 C CA . LEU A 1 661 ? 26.845 17.377 14.237 1.00 73.69 661 LEU A CA 1
ATOM 5140 C C . LEU A 1 661 ? 26.327 16.764 15.546 1.00 73.69 661 LEU A C 1
ATOM 5142 O O . LEU A 1 661 ? 26.240 15.547 15.640 1.00 73.69 661 LEU A O 1
ATOM 5146 N N . GLU A 1 662 ? 25.943 17.577 16.536 1.00 76.12 662 GLU A N 1
ATOM 5147 C CA . GLU A 1 662 ? 25.333 17.083 17.781 1.00 76.12 662 GLU A CA 1
ATOM 5148 C C . GLU A 1 662 ? 24.025 16.331 17.512 1.00 76.12 662 GLU A C 1
ATOM 5150 O O . GLU A 1 662 ? 23.848 15.219 18.005 1.00 76.12 662 GLU A O 1
ATOM 5155 N N . THR A 1 663 ? 23.153 16.889 16.669 1.00 78.69 663 THR A N 1
ATOM 5156 C CA . THR A 1 663 ? 21.889 16.249 16.274 1.00 78.69 663 THR A CA 1
ATOM 5157 C C . THR A 1 663 ? 22.133 14.939 15.523 1.00 78.69 663 THR A C 1
ATOM 5159 O O . THR A 1 663 ? 21.552 13.911 15.867 1.00 78.69 663 THR A O 1
ATOM 5162 N N . SER A 1 664 ? 23.061 14.936 14.562 1.00 80.56 664 SER A N 1
ATOM 5163 C CA . SER A 1 664 ? 23.433 13.735 13.802 1.00 80.56 664 SER A CA 1
ATOM 5164 C C . SER A 1 664 ? 24.035 12.649 14.699 1.00 80.56 664 SER A C 1
ATOM 5166 O O . SER A 1 664 ? 23.713 11.471 14.552 1.00 80.56 664 SER A O 1
ATOM 5168 N N . VAL A 1 665 ? 24.871 13.031 15.672 1.00 79.19 665 VAL A N 1
ATOM 5169 C CA . VAL A 1 665 ? 25.441 12.110 16.666 1.00 79.19 665 VAL A CA 1
ATOM 5170 C C . VAL A 1 665 ? 24.342 11.532 17.554 1.00 79.19 665 VAL A C 1
ATOM 5172 O O . VAL A 1 665 ? 24.302 10.315 17.729 1.00 79.19 665 VAL A O 1
ATOM 5175 N N . SER A 1 666 ? 23.421 12.354 18.055 1.00 81.31 666 SER A N 1
ATOM 5176 C CA . SER A 1 666 ? 22.279 11.886 18.847 1.00 81.31 666 SER A CA 1
ATOM 5177 C C . SER A 1 666 ? 21.403 10.893 18.082 1.00 81.31 666 SER A C 1
ATOM 5179 O O . SER A 1 666 ? 21.102 9.827 18.613 1.00 81.31 666 SER A O 1
ATOM 5181 N N . ILE A 1 667 ? 21.074 11.183 16.820 1.00 81.00 667 ILE A N 1
ATOM 5182 C CA . ILE A 1 667 ? 20.311 10.278 15.941 1.00 81.00 667 ILE A CA 1
ATOM 5183 C C . ILE A 1 667 ? 21.083 8.970 15.705 1.00 81.00 667 ILE A C 1
ATOM 5185 O O . ILE A 1 667 ? 20.510 7.884 15.780 1.00 81.00 667 ILE A O 1
ATOM 5189 N N . SER A 1 668 ? 22.403 9.043 15.504 1.00 80.06 668 SER A N 1
ATOM 5190 C CA . SER A 1 668 ? 23.247 7.863 15.259 1.00 80.06 668 SER A CA 1
ATOM 5191 C C . SER A 1 668 ? 23.360 6.899 16.449 1.00 80.06 668 SER A C 1
ATOM 5193 O O . SER A 1 668 ? 23.806 5.763 16.280 1.00 80.06 668 SER A O 1
ATOM 5195 N N . MET A 1 669 ? 22.993 7.348 17.653 1.00 80.62 669 MET A N 1
ATOM 5196 C CA . MET A 1 669 ? 23.040 6.550 18.880 1.00 80.62 669 MET A CA 1
ATOM 5197 C C . MET A 1 669 ? 21.711 5.853 19.203 1.00 80.62 669 MET A C 1
ATOM 5199 O O . MET A 1 669 ? 21.674 5.086 20.160 1.00 80.62 669 MET A O 1
ATOM 5203 N N . VAL A 1 670 ? 20.646 6.084 18.423 1.00 74.00 670 VAL A N 1
ATOM 5204 C CA . VAL A 1 670 ? 19.314 5.498 18.664 1.00 74.00 670 VAL A CA 1
ATOM 5205 C C . VAL A 1 670 ? 19.321 3.986 18.425 1.00 74.00 670 VAL A C 1
ATOM 5207 O O . VAL A 1 670 ? 19.049 3.212 19.338 1.00 74.00 670 VAL A O 1
ATOM 5210 N N . CYS A 1 671 ? 19.665 3.546 17.212 1.00 68.25 671 CYS A N 1
ATOM 5211 C CA . CYS A 1 671 ? 19.801 2.129 16.867 1.00 68.25 671 CYS A CA 1
ATOM 5212 C C . CYS A 1 671 ? 20.717 1.936 15.644 1.00 68.25 671 CYS A C 1
ATOM 5214 O O . CYS A 1 671 ? 21.177 2.904 15.030 1.00 68.25 671 CYS A O 1
ATOM 5216 N N . LYS A 1 672 ? 20.989 0.678 15.265 1.00 65.19 672 LYS A N 1
ATOM 5217 C CA . LYS A 1 672 ? 21.849 0.351 14.109 1.00 65.19 672 LYS A CA 1
ATOM 5218 C C . LYS A 1 672 ? 21.296 0.898 12.784 1.00 65.19 672 LYS A C 1
ATOM 5220 O O . LYS A 1 672 ? 22.070 1.440 12.001 1.00 65.19 672 LYS A O 1
ATOM 5225 N N . THR A 1 673 ? 19.985 0.815 12.573 1.00 60.56 673 THR A N 1
ATOM 5226 C CA . THR A 1 673 ? 19.310 1.286 11.353 1.00 60.56 673 THR A CA 1
ATOM 5227 C C . THR A 1 673 ? 19.373 2.808 11.226 1.00 60.56 673 THR A C 1
ATOM 5229 O O . THR A 1 673 ? 19.782 3.339 10.201 1.00 60.56 673 THR A O 1
ATOM 5232 N N . TRP A 1 674 ? 19.083 3.532 12.309 1.00 74.75 674 TRP A N 1
ATOM 5233 C CA . TRP A 1 674 ? 19.171 4.996 12.334 1.00 74.75 674 TRP A CA 1
ATOM 5234 C C . TRP A 1 674 ? 20.602 5.491 12.132 1.00 74.75 674 TRP A C 1
ATOM 5236 O O . TRP A 1 674 ? 20.838 6.488 11.449 1.00 74.75 674 TRP A O 1
ATOM 5246 N N . LYS A 1 675 ? 21.579 4.752 12.668 1.00 77.19 675 LYS A N 1
ATOM 5247 C CA . LYS A 1 675 ? 22.996 4.993 12.405 1.00 77.19 675 LYS A CA 1
ATOM 5248 C C . LYS A 1 675 ? 23.348 4.847 10.923 1.00 77.19 675 LYS A C 1
ATOM 5250 O O . LYS A 1 675 ? 24.146 5.642 10.437 1.00 77.19 675 LYS A O 1
ATOM 5255 N N . GLN A 1 676 ? 22.779 3.865 10.221 1.00 70.75 676 GLN A N 1
ATOM 5256 C CA . GLN A 1 676 ? 22.967 3.702 8.775 1.00 70.75 676 GLN A CA 1
ATOM 5257 C C . GLN A 1 676 ? 22.302 4.845 7.998 1.00 70.75 676 GLN A C 1
ATOM 5259 O O . GLN A 1 676 ? 22.943 5.451 7.143 1.00 70.75 676 GLN A O 1
ATOM 5264 N N . TRP A 1 677 ? 21.065 5.206 8.343 1.00 73.88 677 TRP A N 1
ATOM 5265 C CA . TRP A 1 677 ? 20.326 6.289 7.685 1.00 73.88 677 TRP A CA 1
ATOM 5266 C C . TRP A 1 677 ? 21.017 7.650 7.812 1.00 73.88 677 TRP A C 1
ATOM 5268 O O . TRP A 1 677 ? 21.099 8.398 6.840 1.00 73.88 677 TRP A O 1
ATOM 5278 N N . VAL A 1 678 ? 21.588 7.953 8.981 1.00 80.12 678 VAL A N 1
ATOM 5279 C CA . VAL A 1 678 ? 22.294 9.221 9.218 1.00 80.12 678 VAL A CA 1
ATOM 5280 C C . VAL A 1 678 ? 23.765 9.199 8.778 1.00 80.12 678 VAL A C 1
ATOM 5282 O O . VAL A 1 678 ? 24.416 10.244 8.767 1.00 80.12 678 VAL A O 1
ATOM 5285 N N . ALA A 1 679 ? 24.314 8.036 8.398 1.00 77.75 679 ALA A N 1
ATOM 5286 C CA . ALA A 1 679 ? 25.739 7.877 8.088 1.00 77.75 679 ALA A CA 1
ATOM 5287 C C . ALA A 1 679 ? 26.206 8.820 6.972 1.00 77.75 679 ALA A C 1
ATOM 5289 O O . ALA A 1 679 ? 27.262 9.443 7.094 1.00 77.75 679 ALA A O 1
ATOM 5290 N N . ARG A 1 680 ? 25.399 8.978 5.915 1.00 73.75 680 ARG A N 1
ATOM 5291 C CA . ARG A 1 680 ? 25.716 9.874 4.795 1.00 73.75 680 ARG A CA 1
ATOM 5292 C C . ARG A 1 680 ? 25.903 11.314 5.269 1.00 73.75 680 ARG A C 1
ATOM 5294 O O . ARG A 1 680 ? 26.919 11.925 4.953 1.00 73.75 680 ARG A O 1
ATOM 5301 N N . THR A 1 681 ? 24.971 11.829 6.068 1.00 74.69 681 THR A N 1
ATOM 5302 C CA . THR A 1 681 ? 25.049 13.194 6.605 1.00 74.69 681 THR A CA 1
ATOM 5303 C C . THR A 1 681 ? 26.182 13.343 7.620 1.00 74.69 681 THR A C 1
ATOM 5305 O O . THR A 1 681 ? 26.855 14.370 7.652 1.00 74.69 681 THR A O 1
ATOM 5308 N N . LEU A 1 682 ? 26.442 12.302 8.417 1.00 78.19 682 LEU A N 1
ATOM 5309 C CA . LEU A 1 682 ? 27.497 12.297 9.429 1.00 78.19 682 LEU A CA 1
ATOM 5310 C C . LEU A 1 682 ? 28.909 12.374 8.821 1.00 78.19 682 LEU A C 1
ATOM 5312 O O . LEU A 1 682 ? 29.787 13.002 9.411 1.00 78.19 682 LEU A O 1
ATOM 5316 N N . TYR A 1 683 ? 29.142 11.729 7.672 1.00 82.94 683 TYR A N 1
ATOM 5317 C CA . TYR A 1 683 ? 30.470 11.636 7.047 1.00 82.94 683 TYR A CA 1
ATOM 5318 C C . TYR A 1 683 ? 30.701 12.616 5.887 1.00 82.94 683 TYR A C 1
ATOM 5320 O O . TYR A 1 683 ? 31.841 12.773 5.456 1.00 82.94 683 TYR A O 1
ATOM 5328 N N . GLN A 1 684 ? 29.673 13.323 5.407 1.00 82.69 684 GLN A N 1
ATOM 5329 C CA . GLN A 1 684 ? 29.808 14.309 4.323 1.00 82.69 684 GLN A CA 1
ATOM 5330 C C . GLN A 1 684 ? 30.746 15.483 4.676 1.00 82.69 684 GLN A C 1
ATOM 5332 O O . GLN A 1 684 ? 31.421 16.024 3.791 1.00 82.69 684 GLN A O 1
ATOM 5337 N N . ASP A 1 685 ? 30.817 15.861 5.957 1.00 81.00 685 ASP A N 1
ATOM 5338 C CA . ASP A 1 685 ? 31.624 16.971 6.474 1.00 81.00 685 ASP A CA 1
ATOM 5339 C C . ASP A 1 685 ? 32.489 16.521 7.654 1.00 81.00 685 ASP A C 1
ATOM 5341 O O . ASP A 1 685 ? 31.995 16.266 8.753 1.00 81.00 685 ASP A O 1
ATOM 5345 N N . ILE A 1 686 ? 33.803 16.430 7.434 1.00 85.00 686 ILE A N 1
ATOM 5346 C CA . ILE A 1 686 ? 34.737 15.949 8.453 1.00 85.00 686 ILE A CA 1
ATOM 5347 C C . ILE A 1 686 ? 35.695 17.042 8.913 1.00 85.00 686 ILE A C 1
ATOM 5349 O O . ILE A 1 686 ? 36.214 17.855 8.142 1.00 85.00 686 ILE A O 1
ATOM 5353 N N . ARG A 1 687 ? 36.022 17.006 10.208 1.00 83.81 687 ARG A N 1
ATOM 5354 C CA . ARG A 1 687 ? 37.070 17.840 10.795 1.00 83.81 687 ARG A CA 1
ATOM 5355 C C . ARG A 1 687 ? 38.185 16.981 11.366 1.00 83.81 687 ARG A C 1
ATOM 5357 O O . ARG A 1 687 ? 38.003 16.263 12.345 1.00 83.81 687 ARG A O 1
ATOM 5364 N N . VAL A 1 688 ? 39.370 17.127 10.790 1.00 84.25 688 VAL A N 1
ATOM 5365 C CA . VAL A 1 688 ? 40.559 16.347 11.138 1.00 84.25 688 VAL A CA 1
ATOM 5366 C C . VAL A 1 688 ? 41.168 16.921 12.429 1.00 84.25 688 VAL A C 1
ATOM 5368 O O . VAL A 1 688 ? 41.914 17.897 12.401 1.00 84.25 688 VAL A O 1
ATOM 5371 N N . ARG A 1 689 ? 40.778 16.381 13.596 1.00 75.88 689 ARG A N 1
ATOM 5372 C CA . ARG A 1 689 ? 41.255 16.794 14.941 1.00 75.88 689 ARG A CA 1
ATOM 5373 C C . ARG A 1 689 ? 41.992 15.652 15.663 1.00 75.88 689 ARG A C 1
ATOM 5375 O O . ARG A 1 689 ? 42.365 14.657 15.057 1.00 75.88 689 ARG A O 1
ATOM 5382 N N . SER A 1 690 ? 42.211 15.798 16.971 1.00 62.62 690 SER A N 1
ATOM 5383 C CA . SER A 1 690 ? 42.739 14.764 17.868 1.00 62.62 690 SER A CA 1
ATOM 5384 C C . SER A 1 690 ? 41.970 13.438 17.716 1.00 62.62 690 SER A C 1
ATOM 5386 O O . SER A 1 690 ? 40.744 13.459 17.669 1.00 62.62 690 SER A O 1
ATOM 5388 N N . ASN A 1 691 ? 42.688 12.304 17.715 1.00 63.06 691 ASN A N 1
ATOM 5389 C CA . ASN A 1 691 ? 42.191 10.925 17.510 1.00 63.06 691 ASN A CA 1
ATOM 5390 C C . ASN A 1 691 ? 42.011 10.470 16.037 1.00 63.06 691 ASN A C 1
ATOM 5392 O O . ASN A 1 691 ? 41.010 9.860 15.659 1.00 63.06 691 ASN A O 1
ATOM 5396 N N . LEU A 1 692 ? 43.029 10.739 15.212 1.00 76.69 692 LEU A N 1
ATOM 5397 C CA . LEU A 1 692 ? 43.067 10.462 13.767 1.00 76.69 692 LEU A CA 1
ATOM 5398 C C . LEU A 1 692 ? 42.926 8.977 13.397 1.00 76.69 692 LEU A C 1
ATOM 5400 O O . LEU A 1 692 ? 42.342 8.665 12.365 1.00 76.69 692 LEU A O 1
ATOM 5404 N N . LEU A 1 693 ? 43.408 8.062 14.244 1.00 79.81 693 LEU A N 1
ATOM 5405 C CA . LEU A 1 693 ? 43.350 6.619 13.981 1.00 79.81 693 LEU A CA 1
ATOM 5406 C C . LEU A 1 693 ? 41.909 6.096 13.940 1.00 79.81 693 LEU A C 1
ATOM 5408 O O . LEU A 1 693 ? 41.562 5.313 13.061 1.00 79.81 693 LEU A O 1
ATOM 5412 N N . THR A 1 694 ? 41.055 6.578 14.848 1.00 80.19 694 THR A N 1
ATOM 5413 C CA . THR A 1 694 ? 39.632 6.208 14.877 1.00 80.19 694 THR A CA 1
ATOM 5414 C C . THR A 1 694 ? 38.916 6.709 13.625 1.00 80.19 694 THR A C 1
ATOM 5416 O O . THR A 1 694 ? 38.183 5.956 12.990 1.00 80.19 694 THR A O 1
ATOM 5419 N N . LEU A 1 695 ? 39.160 7.966 13.238 1.00 83.00 695 LEU A N 1
ATOM 5420 C CA . LEU A 1 695 ? 38.557 8.555 12.042 1.00 83.00 695 LEU A CA 1
ATOM 5421 C C . LEU A 1 695 ? 39.000 7.815 10.774 1.00 83.00 695 LEU A C 1
ATOM 5423 O O . LEU A 1 695 ? 38.163 7.450 9.958 1.00 83.00 695 LEU A O 1
ATOM 5427 N N . LYS A 1 696 ? 40.298 7.524 10.645 1.00 84.88 696 LYS A N 1
ATOM 5428 C CA . LYS A 1 696 ? 40.849 6.740 9.536 1.00 84.88 696 LYS A CA 1
ATOM 5429 C C . LYS A 1 696 ? 40.210 5.356 9.446 1.00 84.88 696 LYS A C 1
ATOM 5431 O O . LYS A 1 696 ? 39.750 4.983 8.376 1.00 84.88 696 LYS A O 1
ATOM 5436 N N . HIS A 1 697 ? 40.118 4.632 10.563 1.00 84.62 697 HIS A N 1
ATOM 5437 C CA . HIS A 1 697 ? 39.497 3.308 10.583 1.00 84.62 697 HIS A CA 1
ATOM 5438 C C . HIS A 1 697 ? 38.029 3.353 10.142 1.00 84.62 697 HIS A C 1
ATOM 5440 O O . HIS A 1 697 ? 37.601 2.511 9.364 1.00 84.62 697 HIS A O 1
ATOM 5446 N N . VAL A 1 698 ? 37.265 4.355 10.591 1.00 82.44 698 VAL A N 1
ATOM 5447 C CA . VAL A 1 698 ? 35.860 4.531 10.191 1.00 82.44 698 VAL A CA 1
ATOM 5448 C C . VAL A 1 698 ? 35.729 4.846 8.701 1.00 82.44 698 VAL A C 1
ATOM 5450 O O . VAL A 1 698 ? 34.867 4.271 8.046 1.00 82.44 698 VAL A O 1
ATOM 5453 N N . LEU A 1 699 ? 36.589 5.709 8.156 1.00 84.06 699 LEU A N 1
ATOM 5454 C CA . LEU A 1 699 ? 36.557 6.084 6.738 1.00 84.06 699 LEU A CA 1
ATOM 5455 C C . LEU A 1 699 ? 37.025 4.959 5.803 1.00 84.06 699 LEU A C 1
ATOM 5457 O O . LEU A 1 699 ? 36.660 4.968 4.634 1.00 84.06 699 LEU A O 1
ATOM 5461 N N . GLN A 1 700 ? 37.790 3.990 6.311 1.00 86.75 700 GLN A N 1
ATOM 5462 C CA . GLN A 1 700 ? 38.199 2.780 5.585 1.00 86.75 700 GLN A CA 1
ATOM 5463 C C . GLN A 1 700 ? 37.130 1.686 5.562 1.00 86.75 700 GLN A C 1
ATOM 5465 O O . GLN A 1 700 ? 37.298 0.706 4.841 1.00 86.75 700 GLN A O 1
ATOM 5470 N N . ARG A 1 701 ? 36.067 1.805 6.367 1.00 81.00 701 ARG A N 1
ATOM 5471 C CA . ARG A 1 701 ? 35.000 0.804 6.372 1.00 81.00 701 ARG A CA 1
ATOM 5472 C C . ARG A 1 701 ? 34.264 0.825 5.042 1.00 81.00 701 ARG A C 1
ATOM 5474 O O . ARG A 1 701 ? 33.903 1.895 4.556 1.00 81.00 701 ARG A O 1
ATOM 5481 N N . GLU A 1 702 ? 34.029 -0.368 4.515 1.00 76.56 702 GLU A N 1
ATOM 5482 C CA . GLU A 1 702 ? 33.154 -0.590 3.370 1.00 76.56 702 GLU A CA 1
ATOM 5483 C C . GLU A 1 702 ? 31.737 -0.120 3.707 1.00 76.56 702 GLU A C 1
ATOM 5485 O O . GLU A 1 702 ? 31.267 -0.252 4.845 1.00 76.56 702 GLU A O 1
ATOM 5490 N N . THR A 1 703 ? 31.078 0.481 2.724 1.00 63.38 703 THR A N 1
ATOM 5491 C CA . THR A 1 703 ? 29.681 0.892 2.847 1.00 63.38 703 THR A CA 1
ATOM 5492 C C . THR A 1 703 ? 28.784 -0.324 2.636 1.00 63.38 703 THR A C 1
ATOM 5494 O O . THR A 1 703 ? 28.966 -1.043 1.653 1.00 63.38 703 THR A O 1
ATOM 5497 N N . ASP A 1 704 ? 27.824 -0.559 3.537 1.00 57.44 704 ASP A N 1
ATOM 5498 C CA . ASP A 1 704 ? 26.900 -1.698 3.434 1.00 57.44 704 ASP A CA 1
ATOM 5499 C C . ASP A 1 704 ? 26.175 -1.660 2.069 1.00 57.44 704 ASP A C 1
ATOM 5501 O O . ASP A 1 704 ? 25.436 -0.719 1.781 1.00 57.44 704 ASP A O 1
ATOM 5505 N N . GLY A 1 705 ? 26.424 -2.664 1.218 1.00 54.56 705 GLY A N 1
ATOM 5506 C CA . GLY A 1 705 ? 25.810 -2.813 -0.112 1.00 54.56 705 GLY A CA 1
ATOM 5507 C C . GLY A 1 705 ? 26.740 -2.631 -1.321 1.00 54.56 705 GLY A C 1
ATOM 5508 O O . GLY A 1 705 ? 26.324 -2.939 -2.434 1.00 54.56 705 GLY A O 1
ATOM 5509 N N . ASP A 1 706 ? 27.988 -2.182 -1.142 1.00 49.53 706 ASP A N 1
ATOM 5510 C CA . ASP A 1 706 ? 28.973 -2.091 -2.232 1.00 49.53 706 ASP A CA 1
ATOM 5511 C C . ASP A 1 706 ? 30.408 -2.198 -1.689 1.00 49.53 706 ASP A C 1
ATOM 5513 O O . ASP A 1 706 ? 30.961 -1.230 -1.167 1.00 49.53 706 ASP A O 1
ATOM 5517 N N . ALA A 1 707 ? 31.032 -3.373 -1.840 1.00 57.19 707 ALA A N 1
ATOM 5518 C CA . ALA A 1 707 ? 32.404 -3.634 -1.385 1.00 57.19 707 ALA A CA 1
ATOM 5519 C C . ALA A 1 707 ? 33.469 -2.791 -2.121 1.00 57.19 707 ALA A C 1
ATOM 5521 O O . ALA A 1 707 ? 34.637 -2.793 -1.737 1.00 57.19 707 ALA A O 1
ATOM 5522 N N . SER A 1 708 ? 33.093 -2.072 -3.189 1.00 60.22 708 SER A N 1
ATOM 5523 C CA . SER A 1 708 ? 33.993 -1.163 -3.907 1.00 60.22 708 SER A CA 1
ATOM 5524 C C . SER A 1 708 ? 34.035 0.255 -3.330 1.00 60.22 708 SER A C 1
ATOM 5526 O O . SER A 1 708 ? 34.902 1.034 -3.729 1.00 60.22 708 SER A O 1
ATOM 5528 N N . LYS A 1 709 ? 33.134 0.592 -2.394 1.00 73.06 709 LYS A N 1
ATOM 5529 C CA . LYS A 1 709 ? 33.003 1.936 -1.820 1.00 73.06 709 LYS A CA 1
ATOM 5530 C C . LYS A 1 709 ? 33.280 1.941 -0.327 1.00 73.06 709 LYS A C 1
ATOM 5532 O O . LYS A 1 709 ? 32.800 1.092 0.424 1.00 73.06 709 LYS A O 1
ATOM 5537 N N . ILE A 1 710 ? 34.030 2.942 0.113 1.00 85.56 710 ILE A N 1
ATOM 5538 C CA . ILE A 1 710 ? 34.352 3.160 1.523 1.00 85.56 710 ILE A CA 1
ATOM 5539 C C . ILE A 1 710 ? 33.657 4.419 2.038 1.00 85.56 710 ILE A C 1
ATOM 5541 O O . ILE A 1 710 ? 33.319 5.320 1.273 1.00 85.56 710 ILE A O 1
ATOM 5545 N N . CYS A 1 711 ? 33.472 4.532 3.353 1.00 82.75 711 CYS A N 1
ATOM 5546 C CA . CYS A 1 711 ? 32.906 5.739 3.969 1.00 82.75 711 CYS A CA 1
ATOM 5547 C C . CYS A 1 711 ? 33.658 7.028 3.568 1.00 82.75 711 CYS A C 1
ATOM 5549 O O . CYS A 1 711 ? 33.060 8.102 3.532 1.00 82.75 711 CYS A O 1
ATOM 5551 N N . GLY A 1 712 ? 34.951 6.930 3.233 1.00 85.56 712 GLY A N 1
ATOM 5552 C CA . GLY A 1 712 ? 35.750 8.020 2.663 1.00 85.56 712 GLY A CA 1
ATOM 5553 C C . GLY A 1 712 ? 35.184 8.621 1.369 1.00 85.56 712 GLY A C 1
ATOM 5554 O O . GLY A 1 712 ? 35.306 9.828 1.159 1.00 85.56 712 GLY A O 1
ATOM 5555 N N . ASP A 1 713 ? 34.482 7.839 0.547 1.00 85.88 713 ASP A N 1
ATOM 5556 C CA . ASP A 1 713 ? 33.886 8.315 -0.709 1.00 85.88 713 ASP A CA 1
ATOM 5557 C C . ASP A 1 713 ? 32.702 9.263 -0.485 1.00 85.88 713 ASP A C 1
ATOM 5559 O O . ASP A 1 713 ? 32.353 10.032 -1.384 1.00 85.88 713 ASP A O 1
ATOM 5563 N N . MET A 1 714 ? 32.101 9.246 0.710 1.00 86.38 714 MET A N 1
ATOM 5564 C CA . MET A 1 714 ? 31.007 10.146 1.089 1.00 86.38 714 MET A CA 1
ATOM 5565 C C . MET A 1 714 ? 31.494 11.552 1.466 1.00 86.38 714 MET A C 1
ATOM 5567 O O . MET A 1 714 ? 30.689 12.479 1.550 1.00 86.38 714 MET A O 1
ATOM 5571 N N . VAL A 1 715 ? 32.797 11.727 1.711 1.00 88.81 715 VAL A N 1
ATOM 5572 C CA . VAL A 1 715 ? 33.365 12.974 2.232 1.00 88.81 715 VAL A CA 1
ATOM 5573 C C . VAL A 1 715 ? 33.450 14.028 1.126 1.00 88.81 715 VAL A C 1
ATOM 5575 O O . VAL A 1 715 ? 34.235 13.904 0.186 1.00 88.81 715 VAL A O 1
ATOM 5578 N N . HIS A 1 716 ? 32.692 15.118 1.267 1.00 87.12 716 HIS A N 1
ATOM 5579 C CA . HIS A 1 716 ? 32.708 16.251 0.331 1.00 87.12 716 HIS A CA 1
ATOM 5580 C C . HIS A 1 716 ? 33.453 17.472 0.882 1.00 87.12 716 HIS A C 1
ATOM 5582 O O . HIS A 1 716 ? 34.008 18.260 0.107 1.00 87.12 716 HIS A O 1
ATOM 5588 N N . ARG A 1 717 ? 33.484 17.644 2.209 1.00 86.62 717 ARG A N 1
ATOM 5589 C CA . ARG A 1 717 ? 34.122 18.783 2.875 1.00 86.62 717 ARG A CA 1
ATOM 5590 C C . ARG A 1 717 ? 35.090 18.320 3.955 1.00 86.62 717 ARG A C 1
ATOM 5592 O O . ARG A 1 717 ? 34.754 17.494 4.798 1.00 86.62 717 ARG A O 1
ATOM 5599 N N . VAL A 1 718 ? 36.293 18.896 3.940 1.00 89.69 718 VAL A N 1
ATOM 5600 C CA . VAL A 1 718 ? 37.336 18.610 4.929 1.00 89.69 718 VAL A CA 1
ATOM 5601 C C . VAL A 1 718 ? 37.828 19.898 5.575 1.00 89.69 718 VAL A C 1
ATOM 5603 O O . VAL A 1 718 ? 38.308 20.810 4.902 1.00 89.69 718 VAL A O 1
ATOM 5606 N N . VAL A 1 719 ? 37.776 19.953 6.905 1.00 87.88 719 VAL A N 1
ATOM 5607 C CA . VAL A 1 719 ? 38.440 20.987 7.707 1.00 87.88 719 VAL A CA 1
ATOM 5608 C C . VAL A 1 719 ? 39.752 20.429 8.261 1.00 87.88 719 VAL A C 1
ATOM 5610 O O . VAL A 1 719 ? 39.746 19.528 9.105 1.00 87.88 719 VAL A O 1
ATOM 5613 N N . LEU A 1 720 ? 40.874 21.001 7.819 1.00 89.94 720 LEU A N 1
ATOM 5614 C CA . LEU A 1 720 ? 42.236 20.520 8.055 1.00 89.94 720 LEU A CA 1
ATOM 5615 C C . LEU A 1 720 ? 43.089 21.557 8.824 1.00 89.94 720 LEU A C 1
ATOM 5617 O O . LEU A 1 720 ? 43.839 22.331 8.224 1.00 89.94 720 LEU A O 1
ATOM 5621 N N . PRO A 1 721 ? 42.988 21.622 10.162 1.00 86.94 721 PRO A N 1
ATOM 5622 C CA . PRO A 1 721 ? 43.758 22.558 10.986 1.00 86.94 721 PRO A CA 1
ATOM 5623 C C . PRO A 1 721 ? 45.254 22.191 11.038 1.00 86.94 721 PRO A C 1
ATOM 5625 O O . PRO A 1 721 ? 45.605 21.013 11.007 1.00 86.94 721 PRO A O 1
ATOM 5628 N N . TYR A 1 722 ? 46.149 23.176 11.159 1.00 86.31 722 TYR A N 1
ATOM 5629 C CA . TYR A 1 722 ? 47.609 22.957 11.152 1.00 86.31 722 TYR A CA 1
ATOM 5630 C C . TYR A 1 722 ? 48.145 21.973 12.211 1.00 86.31 722 TYR A C 1
ATOM 5632 O O . TYR A 1 722 ? 49.023 21.181 11.871 1.00 86.31 722 TYR A O 1
ATOM 5640 N N . PRO A 1 723 ? 47.613 21.912 13.449 1.00 85.38 723 PRO A N 1
ATOM 5641 C CA . PRO A 1 723 ? 47.987 20.898 14.431 1.00 85.38 723 PRO A CA 1
ATOM 5642 C C . PRO A 1 723 ? 47.805 19.456 13.945 1.00 85.38 723 PRO A C 1
ATOM 5644 O O . PRO A 1 723 ? 48.486 18.561 14.438 1.00 85.38 723 PRO A O 1
ATOM 5647 N N . SER A 1 724 ? 46.911 19.217 12.977 1.00 85.31 724 SER A N 1
ATOM 5648 C CA . SER A 1 724 ? 46.696 17.885 12.396 1.00 85.31 724 SER A CA 1
ATOM 5649 C C . SER A 1 724 ? 47.739 17.491 11.344 1.00 85.31 724 SER A C 1
ATOM 5651 O O . SER A 1 724 ? 47.784 16.332 10.940 1.00 85.31 724 SER A O 1
ATOM 5653 N N . THR A 1 725 ? 48.585 18.424 10.903 1.00 88.56 725 THR A N 1
ATOM 5654 C CA . THR A 1 725 ? 49.581 18.221 9.838 1.00 88.56 725 THR A CA 1
ATOM 5655 C C . THR A 1 725 ? 50.999 18.599 10.276 1.00 88.56 725 THR A C 1
ATOM 5657 O O . THR A 1 725 ? 51.855 18.883 9.440 1.00 88.56 725 THR A O 1
ATOM 5660 N N . VAL A 1 726 ? 51.262 18.603 11.587 1.00 87.56 726 VAL A N 1
ATOM 5661 C CA . VAL A 1 726 ? 52.597 18.839 12.160 1.00 87.56 726 VAL A CA 1
ATOM 5662 C C . VAL A 1 726 ? 53.519 17.670 11.823 1.00 87.56 726 VAL A C 1
ATOM 5664 O O . VAL A 1 726 ? 53.273 16.536 12.230 1.00 87.56 726 VAL A O 1
ATOM 5667 N N . THR A 1 727 ? 54.602 17.952 11.108 1.00 84.12 727 THR A N 1
ATOM 5668 C CA . THR A 1 727 ? 55.601 16.965 10.683 1.00 84.12 727 THR A CA 1
ATOM 5669 C C . THR A 1 727 ? 56.651 16.747 11.771 1.00 84.12 727 THR A C 1
ATOM 5671 O O . THR A 1 727 ? 57.327 17.698 12.166 1.00 84.12 727 THR A O 1
ATOM 5674 N N . ARG A 1 728 ? 56.827 15.503 12.232 1.00 81.06 728 ARG A N 1
ATOM 5675 C CA . ARG A 1 728 ? 57.894 15.123 13.173 1.00 81.06 728 ARG A CA 1
ATOM 5676 C C . ARG A 1 728 ? 58.773 14.017 12.581 1.00 81.06 728 ARG A C 1
ATOM 5678 O O . ARG A 1 728 ? 58.267 13.215 11.787 1.00 81.06 728 ARG A O 1
ATOM 5685 N N . PRO A 1 729 ? 60.046 13.911 13.004 1.00 77.75 729 PRO A N 1
ATOM 5686 C CA . PRO A 1 729 ? 60.924 12.831 12.569 1.00 77.75 729 PRO A CA 1
ATOM 5687 C C . PRO A 1 729 ? 60.281 11.455 12.783 1.00 77.75 729 PRO A C 1
ATOM 5689 O O . PRO A 1 729 ? 59.741 11.184 13.855 1.00 77.75 729 PRO A O 1
ATOM 5692 N N . PHE A 1 730 ? 60.355 10.592 11.766 1.00 72.56 730 PHE A N 1
ATOM 5693 C CA . PHE A 1 730 ? 59.874 9.201 11.793 1.00 72.56 730 PHE A CA 1
ATOM 5694 C C . PHE A 1 730 ? 58.362 9.010 12.021 1.00 72.56 730 PHE A C 1
ATOM 5696 O O . PHE A 1 730 ? 57.930 7.908 12.352 1.00 72.56 730 PHE A O 1
ATOM 5703 N N . THR A 1 731 ? 57.541 10.049 11.823 1.00 73.62 731 THR A N 1
ATOM 5704 C CA . THR A 1 731 ? 56.076 9.947 11.950 1.00 73.62 731 THR A CA 1
ATOM 5705 C C . THR A 1 731 ? 55.374 10.174 10.617 1.00 73.62 731 THR A C 1
ATOM 5707 O O . THR A 1 731 ? 55.629 11.163 9.933 1.00 73.62 731 THR A O 1
ATOM 5710 N N . ARG A 1 732 ? 54.470 9.257 10.252 1.00 77.94 732 ARG A N 1
ATOM 5711 C CA . ARG A 1 732 ? 53.591 9.399 9.086 1.00 77.94 732 ARG A CA 1
ATOM 5712 C C . ARG A 1 732 ? 52.436 10.345 9.422 1.00 77.94 732 ARG A C 1
ATOM 5714 O O . ARG A 1 732 ? 51.889 10.297 10.523 1.00 77.94 732 ARG A O 1
ATOM 5721 N N . LEU A 1 733 ? 52.051 11.195 8.472 1.00 85.25 733 LEU A N 1
ATOM 5722 C CA . LEU A 1 733 ? 50.915 12.101 8.635 1.00 85.25 733 LEU A CA 1
ATOM 5723 C C . LEU A 1 733 ? 49.597 11.346 8.418 1.00 85.25 733 LEU A C 1
ATOM 5725 O O . LEU A 1 733 ? 49.128 11.199 7.294 1.00 85.25 733 LEU A O 1
ATOM 5729 N N . GLU A 1 734 ? 48.961 10.910 9.505 1.00 87.38 734 GLU A N 1
ATOM 5730 C CA . GLU A 1 734 ? 47.647 10.241 9.452 1.00 87.38 734 GLU A CA 1
ATOM 5731 C C . GLU A 1 734 ? 46.563 11.101 8.778 1.00 87.38 734 GLU A C 1
ATOM 5733 O O . GLU A 1 734 ? 45.643 10.584 8.152 1.00 87.38 734 GLU A O 1
ATOM 5738 N N . SER A 1 735 ? 46.684 12.426 8.856 1.00 87.69 735 SER A N 1
ATOM 5739 C CA . SER A 1 735 ? 45.814 13.373 8.153 1.00 87.69 735 SER A CA 1
ATOM 5740 C C . SER A 1 735 ? 45.943 13.295 6.629 1.00 87.69 735 SER A C 1
ATOM 5742 O O . SER A 1 735 ? 44.939 13.433 5.936 1.00 87.69 735 SER A O 1
ATOM 5744 N N . VAL A 1 736 ? 47.142 13.029 6.103 1.00 89.06 736 VAL A N 1
ATOM 5745 C CA . VAL A 1 736 ? 47.360 12.792 4.668 1.00 89.06 736 VAL A CA 1
ATOM 5746 C C . VAL A 1 736 ? 46.740 11.465 4.246 1.00 89.06 736 VAL A C 1
ATOM 5748 O O . VAL A 1 736 ? 46.071 11.401 3.218 1.00 89.06 736 VAL A O 1
ATOM 5751 N N . ASP A 1 737 ? 46.897 10.420 5.058 1.00 89.19 737 ASP A N 1
ATOM 5752 C CA . ASP A 1 737 ? 46.258 9.132 4.785 1.00 89.19 737 ASP A CA 1
ATOM 5753 C C . ASP A 1 737 ? 44.728 9.244 4.775 1.00 89.19 737 ASP A C 1
ATOM 5755 O O . ASP A 1 737 ? 44.088 8.657 3.910 1.00 89.19 737 ASP A O 1
ATOM 5759 N N . ILE A 1 738 ? 44.143 10.033 5.682 1.00 90.38 738 ILE A N 1
ATOM 5760 C CA . ILE A 1 738 ? 42.704 10.332 5.677 1.00 90.38 738 ILE A CA 1
ATOM 5761 C C . ILE A 1 738 ? 42.293 11.021 4.372 1.00 90.38 738 ILE A C 1
ATOM 5763 O O . ILE A 1 738 ? 41.320 10.605 3.752 1.00 90.38 738 ILE A O 1
ATOM 5767 N N . LEU A 1 739 ? 43.037 12.034 3.916 1.00 90.25 739 LEU A N 1
ATOM 5768 C CA . LEU A 1 739 ? 42.726 12.723 2.658 1.00 90.25 739 LEU A CA 1
ATOM 5769 C C . LEU A 1 739 ? 42.799 11.789 1.444 1.00 90.25 739 LEU A C 1
ATOM 5771 O O . LEU A 1 739 ? 41.960 11.892 0.557 1.00 90.25 739 LEU A O 1
ATOM 5775 N N . LYS A 1 740 ? 43.751 10.849 1.421 1.00 90.50 740 LYS A N 1
ATOM 5776 C CA . LYS A 1 740 ? 43.876 9.848 0.347 1.00 90.50 740 LYS A CA 1
ATOM 5777 C C . LYS A 1 740 ? 42.681 8.892 0.264 1.00 90.50 740 LYS A C 1
ATOM 5779 O O . LYS A 1 740 ? 42.419 8.360 -0.809 1.00 90.50 740 LYS A O 1
ATOM 5784 N N . LEU A 1 741 ? 41.960 8.683 1.368 1.00 90.25 741 LEU A N 1
ATOM 5785 C CA . LEU A 1 741 ? 40.714 7.906 1.390 1.00 90.25 741 LEU A CA 1
ATOM 5786 C C . LEU A 1 741 ? 39.511 8.700 0.861 1.00 90.25 741 LEU A C 1
ATOM 5788 O O . LEU A 1 741 ? 38.488 8.108 0.548 1.00 90.25 741 LEU A O 1
ATOM 5792 N N . CYS A 1 742 ? 39.613 10.028 0.779 1.00 91.31 742 CYS A N 1
ATOM 5793 C CA . CYS A 1 742 ? 38.499 10.910 0.450 1.00 91.31 742 CYS A CA 1
ATOM 5794 C C . CYS A 1 742 ? 38.626 11.422 -0.995 1.00 91.31 742 CYS A C 1
ATOM 5796 O O . CYS A 1 742 ? 39.059 12.551 -1.233 1.00 91.31 742 CYS A O 1
ATOM 5798 N N . GLN A 1 743 ? 38.263 10.606 -1.989 1.00 86.19 743 GLN A N 1
ATOM 5799 C CA . GLN A 1 743 ? 38.466 10.957 -3.407 1.00 86.19 743 GLN A CA 1
ATOM 5800 C C . GLN A 1 743 ? 37.489 12.031 -3.931 1.00 86.19 743 GLN A C 1
ATOM 5802 O O . GLN A 1 743 ? 37.778 12.722 -4.913 1.00 86.19 743 GLN A O 1
ATOM 5807 N N . ASN A 1 744 ? 36.355 12.223 -3.250 1.00 89.69 744 ASN A N 1
ATOM 5808 C CA . ASN A 1 744 ? 35.272 13.126 -3.659 1.00 89.69 744 ASN A CA 1
ATOM 5809 C C . ASN A 1 744 ? 35.281 14.486 -2.938 1.00 89.69 744 ASN A C 1
ATOM 5811 O O . ASN A 1 744 ? 34.286 15.213 -2.972 1.00 89.69 744 ASN A O 1
ATOM 5815 N N . VAL A 1 745 ? 36.400 14.871 -2.313 1.00 91.19 745 VAL A N 1
ATOM 5816 C CA . VAL A 1 745 ? 36.510 16.151 -1.594 1.00 91.19 745 VAL A CA 1
ATOM 5817 C C . VAL A 1 745 ? 36.377 17.323 -2.565 1.00 91.19 745 VAL A C 1
ATOM 5819 O O . VAL A 1 745 ? 37.248 17.560 -3.399 1.00 91.19 745 VAL A O 1
ATOM 5822 N N . ARG A 1 746 ? 35.297 18.094 -2.410 1.00 90.50 746 ARG A N 1
ATOM 5823 C CA . ARG A 1 746 ? 35.002 19.306 -3.188 1.00 90.50 746 ARG A CA 1
ATOM 5824 C C . ARG A 1 746 ? 35.479 20.573 -2.494 1.00 90.50 746 ARG A C 1
ATOM 5826 O O . ARG A 1 746 ? 35.879 21.517 -3.175 1.00 90.50 746 ARG A O 1
ATOM 5833 N N . THR A 1 747 ? 35.466 20.589 -1.158 1.00 89.44 747 THR A N 1
ATOM 5834 C CA . THR A 1 747 ? 35.862 21.751 -0.352 1.00 89.44 747 THR A CA 1
ATOM 5835 C C . THR A 1 747 ? 36.918 21.387 0.687 1.00 89.44 747 THR A C 1
ATOM 5837 O O . THR A 1 747 ? 36.694 20.522 1.533 1.00 89.44 747 THR A O 1
ATOM 5840 N N . LEU A 1 748 ? 38.039 22.110 0.688 1.00 91.56 748 LEU A N 1
ATOM 5841 C CA . LEU A 1 748 ? 39.100 21.988 1.690 1.00 91.56 748 LEU A CA 1
ATOM 5842 C C . LEU A 1 748 ? 39.276 23.316 2.431 1.00 91.56 748 LEU A C 1
ATOM 5844 O O . LEU A 1 748 ? 39.473 24.364 1.815 1.00 91.56 748 LEU A O 1
ATOM 5848 N N . LEU A 1 749 ? 39.226 23.266 3.762 1.00 89.19 749 LEU A N 1
ATOM 5849 C CA . LEU A 1 749 ? 39.365 24.436 4.623 1.00 89.19 749 LEU A CA 1
ATOM 5850 C C . LEU A 1 749 ? 40.565 24.297 5.552 1.00 89.19 749 LEU A C 1
ATOM 5852 O O . LEU A 1 749 ? 40.656 23.362 6.346 1.00 89.19 749 LEU A O 1
ATOM 5856 N N . ARG A 1 750 ? 41.429 25.304 5.528 1.00 89.06 750 ARG A N 1
ATOM 5857 C CA . ARG A 1 750 ? 42.525 25.518 6.472 1.00 89.06 750 ARG A CA 1
ATOM 5858 C C . ARG A 1 750 ? 42.191 26.735 7.336 1.00 89.06 750 ARG A C 1
ATOM 5860 O O . ARG A 1 750 ? 42.325 27.867 6.868 1.00 89.06 750 ARG A O 1
ATOM 5867 N N . PRO A 1 751 ? 41.678 26.524 8.561 1.00 85.56 751 PRO A N 1
ATOM 5868 C CA . PRO A 1 751 ? 41.209 27.612 9.411 1.00 85.56 751 PRO A CA 1
ATOM 5869 C C . PRO A 1 751 ? 42.350 28.434 10.028 1.00 85.56 751 PRO A C 1
ATOM 5871 O O . PRO A 1 751 ? 43.455 27.909 10.181 1.00 85.56 751 PRO A O 1
ATOM 5874 N N . PRO A 1 752 ? 42.081 29.691 10.445 1.00 81.44 752 PRO A N 1
ATOM 5875 C CA . PRO A 1 752 ? 42.950 30.394 11.381 1.00 81.44 752 PRO A CA 1
ATOM 5876 C C . PRO A 1 752 ? 43.038 29.580 12.669 1.00 81.44 752 PRO A C 1
ATOM 5878 O O . PRO A 1 752 ? 42.013 29.156 13.208 1.00 81.44 752 PRO A O 1
ATOM 5881 N N . ASP A 1 753 ? 44.247 29.359 13.168 1.00 68.62 753 ASP A N 1
ATOM 5882 C CA . ASP A 1 753 ? 44.447 28.589 14.386 1.00 68.62 753 ASP A CA 1
ATOM 5883 C C . ASP A 1 753 ? 44.971 29.495 15.505 1.00 68.62 753 ASP A C 1
ATOM 5885 O O . ASP A 1 753 ? 46.045 30.088 15.416 1.00 68.62 753 ASP A O 1
ATOM 5889 N N . THR A 1 754 ? 44.150 29.644 16.542 1.00 60.69 754 THR A N 1
ATOM 5890 C CA . THR A 1 754 ? 44.419 30.430 17.754 1.00 60.69 754 THR A CA 1
ATOM 5891 C C . THR A 1 754 ? 44.773 29.533 18.944 1.00 60.69 754 THR A C 1
ATOM 5893 O O . THR A 1 754 ? 44.823 30.005 20.081 1.00 60.69 754 THR A O 1
ATOM 5896 N N . THR A 1 755 ? 44.983 28.229 18.724 1.00 64.12 755 THR A N 1
ATOM 5897 C CA . THR A 1 755 ? 45.219 27.277 19.813 1.00 64.12 755 THR A CA 1
ATOM 5898 C C . THR A 1 755 ? 46.612 27.442 20.443 1.00 64.12 755 THR A C 1
ATOM 5900 O O . THR A 1 755 ? 47.597 27.646 19.728 1.00 64.12 755 THR A O 1
ATOM 5903 N N . PRO A 1 756 ? 46.752 27.270 21.777 1.00 57.66 756 PRO A N 1
ATOM 5904 C CA . PRO A 1 756 ? 48.054 27.314 22.456 1.00 57.66 756 PRO A CA 1
ATOM 5905 C C . PRO A 1 756 ? 49.061 26.288 21.916 1.00 57.66 756 PRO A C 1
ATOM 5907 O O . PRO A 1 756 ? 50.266 26.522 21.946 1.00 57.66 756 PRO A O 1
ATOM 5910 N N . SER A 1 757 ? 48.573 25.161 21.385 1.00 60.78 757 SER A N 1
ATOM 5911 C CA . SER A 1 757 ? 49.394 24.107 20.778 1.00 60.78 757 SER A CA 1
ATOM 5912 C C . SER A 1 757 ? 50.173 24.564 19.549 1.00 60.78 757 SER A C 1
ATOM 5914 O O . SER A 1 757 ? 51.234 24.008 19.275 1.00 60.78 757 SER A O 1
ATOM 5916 N N . MET A 1 758 ? 49.682 25.569 18.816 1.00 67.19 758 MET A N 1
ATOM 5917 C CA . MET A 1 758 ? 50.374 26.059 17.625 1.00 67.19 758 MET A CA 1
ATOM 5918 C C . MET A 1 758 ? 51.638 26.854 17.979 1.00 67.19 758 MET A C 1
ATOM 5920 O O . MET A 1 758 ? 52.605 26.804 17.233 1.00 67.19 758 MET A O 1
ATOM 5924 N N . MET A 1 759 ? 51.691 27.495 19.155 1.00 62.03 759 MET A N 1
ATOM 5925 C CA . MET A 1 759 ? 52.876 28.239 19.616 1.00 62.03 759 MET A CA 1
ATOM 5926 C C . MET A 1 759 ? 54.101 27.349 19.898 1.00 62.03 759 MET A C 1
ATOM 5928 O O . MET A 1 759 ? 55.200 27.861 20.087 1.00 62.03 759 MET A O 1
ATOM 5932 N N . VAL A 1 760 ? 53.916 26.024 19.949 1.00 63.41 760 VAL A N 1
ATOM 5933 C CA . VAL A 1 760 ? 54.967 25.028 20.229 1.00 63.41 760 VAL A CA 1
ATOM 5934 C C . VAL A 1 760 ? 55.119 24.026 19.069 1.00 63.41 760 VAL A C 1
ATOM 5936 O O . VAL A 1 760 ? 55.970 23.137 19.118 1.00 63.41 760 VAL A O 1
ATOM 5939 N N . ALA A 1 761 ? 54.297 24.132 18.020 1.00 71.75 761 ALA A N 1
ATOM 5940 C CA . ALA A 1 761 ? 54.322 23.209 16.891 1.00 71.75 761 ALA A CA 1
ATOM 5941 C C . ALA A 1 761 ? 55.573 23.438 16.028 1.00 71.75 761 ALA A C 1
ATOM 5943 O O . ALA A 1 761 ? 55.841 24.558 15.610 1.00 71.75 761 ALA A O 1
ATOM 5944 N N . ARG A 1 762 ? 56.323 22.369 15.738 1.00 76.88 762 ARG A N 1
ATOM 5945 C CA . ARG A 1 762 ? 57.497 22.408 14.857 1.00 76.88 762 ARG A CA 1
ATOM 5946 C C . ARG A 1 762 ? 57.259 21.566 13.612 1.00 76.88 762 ARG A C 1
ATOM 5948 O O . ARG A 1 762 ? 56.860 20.410 13.725 1.00 76.88 762 ARG A O 1
ATOM 5955 N N . PHE A 1 763 ? 57.496 22.151 12.444 1.00 83.50 763 PHE A N 1
ATOM 5956 C CA . PHE A 1 763 ? 57.356 21.502 11.141 1.00 83.50 763 PHE A CA 1
ATOM 5957 C C . PHE A 1 763 ? 58.735 21.062 10.634 1.00 83.50 763 PHE A C 1
ATOM 5959 O O . PHE A 1 763 ? 59.279 21.623 9.688 1.00 83.50 763 PHE A O 1
ATOM 5966 N N . ASP A 1 764 ? 59.334 20.098 11.338 1.00 82.12 764 ASP A N 1
ATOM 5967 C CA . ASP A 1 764 ? 60.763 19.767 11.214 1.00 82.12 764 ASP A CA 1
ATOM 5968 C C . ASP A 1 764 ? 61.102 18.853 10.016 1.00 82.12 764 ASP A C 1
ATOM 5970 O O . ASP A 1 764 ? 62.274 18.556 9.783 1.00 82.12 764 ASP A O 1
ATOM 5974 N N . CYS A 1 765 ? 60.109 18.351 9.274 1.00 84.12 765 CYS A N 1
ATOM 5975 C CA . CYS A 1 765 ? 60.298 17.394 8.175 1.00 84.12 765 CYS A CA 1
ATOM 5976 C C . CYS A 1 765 ? 59.394 17.736 6.986 1.00 84.12 765 CYS A C 1
ATOM 5978 O O . CYS A 1 765 ? 58.433 18.485 7.135 1.00 84.12 765 CYS A O 1
ATOM 5980 N N . GLU A 1 766 ? 59.678 17.165 5.815 1.00 83.62 766 GLU A N 1
ATOM 5981 C CA . GLU A 1 766 ? 58.822 17.335 4.639 1.00 83.62 766 GLU A CA 1
ATOM 5982 C C . GLU A 1 766 ? 57.466 16.631 4.830 1.00 83.62 766 GLU A C 1
ATOM 5984 O O . GLU A 1 766 ? 57.387 15.495 5.304 1.00 83.62 766 GLU A O 1
ATOM 5989 N N . ALA A 1 767 ? 56.388 17.329 4.483 1.00 86.62 767 ALA A N 1
ATOM 5990 C CA . ALA A 1 767 ? 55.040 16.802 4.408 1.00 86.62 767 ALA A CA 1
ATOM 5991 C C . ALA A 1 767 ? 54.799 16.204 3.019 1.00 86.62 767 ALA A C 1
ATOM 5993 O O . ALA A 1 767 ? 55.303 16.691 2.010 1.00 86.62 767 ALA A O 1
ATOM 5994 N N . GLU A 1 768 ? 53.980 15.161 2.965 1.00 89.00 768 GLU A N 1
ATOM 5995 C CA . GLU A 1 768 ? 53.656 14.480 1.716 1.00 89.00 768 GLU A CA 1
ATOM 5996 C C . GLU A 1 768 ? 52.670 15.297 0.853 1.00 89.00 768 GLU A C 1
ATOM 5998 O O . GLU A 1 768 ? 51.806 16.014 1.375 1.00 89.00 768 GLU A O 1
ATOM 6003 N N . GLU A 1 769 ? 52.798 15.190 -0.473 1.00 87.69 769 GLU A N 1
ATOM 6004 C CA . GLU A 1 769 ? 51.841 15.742 -1.437 1.00 87.69 769 GLU A CA 1
ATOM 6005 C C . GLU A 1 769 ? 50.569 14.888 -1.540 1.00 87.69 769 GLU A C 1
ATOM 6007 O O . GLU A 1 769 ? 50.582 13.672 -1.340 1.00 87.69 769 GLU A O 1
ATOM 6012 N N . VAL A 1 770 ? 49.446 15.536 -1.859 1.00 90.44 770 VAL A N 1
ATOM 6013 C CA . VAL A 1 770 ? 48.138 14.883 -1.979 1.00 90.44 770 VAL A CA 1
ATOM 6014 C C . VAL A 1 770 ? 47.453 15.365 -3.248 1.00 90.44 770 VAL A C 1
ATOM 6016 O O . VAL A 1 770 ? 47.250 16.566 -3.418 1.00 90.44 770 VAL A O 1
ATOM 6019 N N . ALA A 1 771 ? 47.073 14.425 -4.114 1.00 91.31 771 ALA A N 1
ATOM 6020 C CA . ALA A 1 771 ? 46.260 14.709 -5.287 1.00 91.31 771 ALA A CA 1
ATOM 6021 C C . ALA A 1 771 ? 44.824 15.046 -4.860 1.00 91.31 771 ALA A C 1
ATOM 6023 O O . ALA A 1 771 ? 44.199 14.288 -4.119 1.00 91.31 771 ALA A O 1
ATOM 6024 N N . LEU A 1 772 ? 44.292 16.168 -5.343 1.00 93.19 772 LEU A N 1
ATOM 6025 C CA . LEU A 1 772 ? 42.958 16.665 -5.002 1.00 93.19 772 LEU A CA 1
ATOM 6026 C C . LEU A 1 772 ? 42.150 16.926 -6.289 1.00 93.19 772 LEU A C 1
ATOM 6028 O O . LEU A 1 772 ? 41.763 18.064 -6.568 1.00 93.19 772 LEU A O 1
ATOM 6032 N N . PRO A 1 773 ? 41.893 15.884 -7.107 1.00 90.75 773 PRO A N 1
ATOM 6033 C CA . PRO A 1 773 ? 41.307 16.042 -8.438 1.00 90.75 773 PRO A CA 1
ATOM 6034 C C . PRO A 1 773 ? 39.876 16.590 -8.398 1.00 90.75 773 PRO A C 1
ATOM 6036 O O . PRO A 1 773 ? 39.473 17.300 -9.315 1.00 90.75 773 PRO A O 1
ATOM 6039 N N . SER A 1 774 ? 39.120 16.304 -7.337 1.00 92.81 774 SER A N 1
ATOM 6040 C CA . SER A 1 774 ? 37.721 16.725 -7.171 1.00 92.81 774 SER A CA 1
ATOM 6041 C C . SER A 1 774 ? 37.566 18.101 -6.513 1.00 92.81 774 SER A C 1
ATOM 6043 O O . SER A 1 774 ? 36.444 18.596 -6.397 1.00 92.81 774 SER A O 1
ATOM 6045 N N . LEU A 1 775 ? 38.669 18.731 -6.088 1.00 93.75 775 LEU A N 1
ATOM 6046 C CA . LEU A 1 775 ? 38.626 19.964 -5.308 1.00 93.75 775 LEU A CA 1
ATOM 6047 C C . LEU A 1 775 ? 38.189 21.151 -6.168 1.00 93.75 775 LEU A C 1
ATOM 6049 O O . LEU A 1 775 ? 38.835 21.491 -7.157 1.00 93.75 775 LEU A O 1
ATOM 6053 N N . GLN A 1 776 ? 37.113 21.809 -5.741 1.00 92.56 776 GLN A N 1
ATOM 6054 C CA . GLN A 1 776 ? 36.524 22.973 -6.407 1.00 92.56 776 GLN A CA 1
ATOM 6055 C C . GLN A 1 776 ? 36.653 24.249 -5.569 1.00 92.56 776 GLN A C 1
ATOM 6057 O O . GLN A 1 776 ? 36.729 25.342 -6.132 1.00 92.56 776 GLN A O 1
ATOM 6062 N N . ARG A 1 777 ? 36.727 24.128 -4.238 1.00 91.00 777 ARG A N 1
ATOM 6063 C CA . ARG A 1 777 ? 36.810 25.256 -3.305 1.00 91.00 777 ARG A CA 1
ATOM 6064 C C . ARG A 1 777 ? 37.937 25.061 -2.293 1.00 91.00 777 ARG A C 1
ATOM 6066 O O . ARG A 1 777 ? 37.951 24.079 -1.552 1.00 91.00 777 ARG A O 1
ATOM 6073 N N . LEU A 1 778 ? 38.847 26.030 -2.217 1.00 92.94 778 LEU A N 1
ATOM 6074 C CA . LEU A 1 778 ? 39.938 26.054 -1.242 1.00 92.94 778 LEU A CA 1
ATOM 6075 C C . LEU A 1 778 ? 39.860 27.323 -0.394 1.00 92.94 778 LEU A C 1
ATOM 6077 O O . LEU A 1 778 ? 39.929 28.431 -0.920 1.00 92.94 778 LEU A O 1
ATOM 6081 N N . GLU A 1 779 ? 39.758 27.162 0.924 1.00 91.06 779 GLU A N 1
ATOM 6082 C CA . GLU A 1 779 ? 39.876 28.265 1.880 1.00 91.06 779 GLU A CA 1
ATOM 6083 C C . GLU A 1 779 ? 41.162 28.115 2.691 1.00 91.06 779 GLU A C 1
ATOM 6085 O O . GLU A 1 779 ? 41.278 27.204 3.508 1.00 91.06 779 GLU A O 1
ATOM 6090 N N . TRP A 1 780 ? 42.135 29.001 2.466 1.00 91.25 780 TRP A N 1
ATOM 6091 C CA . TRP A 1 780 ? 43.494 28.851 2.976 1.00 91.25 780 TRP A CA 1
ATOM 6092 C C . TRP A 1 780 ? 43.931 29.993 3.892 1.00 91.25 780 TRP A C 1
ATOM 6094 O O . TRP A 1 780 ? 44.268 31.089 3.441 1.00 91.25 780 TRP A O 1
ATOM 6104 N N . TRP A 1 781 ? 44.019 29.716 5.192 1.00 88.81 781 TRP A N 1
ATOM 6105 C CA . TRP A 1 781 ? 44.742 30.583 6.117 1.00 88.81 781 TRP A CA 1
ATOM 6106 C C . TRP A 1 781 ? 46.226 30.212 6.131 1.00 88.81 781 TRP A C 1
ATOM 6108 O O . TRP A 1 781 ? 46.584 29.115 6.546 1.00 88.81 781 TRP A O 1
ATOM 6118 N N . HIS A 1 782 ? 47.106 31.093 5.670 1.00 86.81 782 HIS A N 1
ATOM 6119 C CA . HIS A 1 782 ? 48.529 30.804 5.508 1.00 86.81 782 HIS A CA 1
ATOM 6120 C C . HIS A 1 782 ? 49.291 30.795 6.845 1.00 86.81 782 HIS A C 1
ATOM 6122 O O . HIS A 1 782 ? 49.119 31.694 7.673 1.00 86.81 782 HIS A O 1
ATOM 6128 N N . HIS A 1 783 ? 50.174 29.803 7.025 1.00 85.44 783 HIS A N 1
ATOM 6129 C CA . HIS A 1 783 ? 51.071 29.676 8.176 1.00 85.44 783 HIS A CA 1
ATOM 6130 C C . HIS A 1 783 ? 52.540 29.523 7.724 1.00 85.44 783 HIS A C 1
ATOM 6132 O O . HIS A 1 783 ? 52.920 28.448 7.251 1.00 85.44 783 HIS A O 1
ATOM 6138 N N . PRO A 1 784 ? 53.398 30.549 7.906 1.00 80.31 784 PRO A N 1
ATOM 6139 C CA . PRO A 1 784 ? 54.764 30.568 7.363 1.00 80.31 784 PRO A CA 1
ATOM 6140 C C . PRO A 1 784 ? 55.667 29.417 7.807 1.00 80.31 784 PRO A C 1
ATOM 6142 O O . PRO A 1 784 ? 56.563 29.006 7.074 1.00 80.31 784 PRO A O 1
ATOM 6145 N N . GLU A 1 785 ? 55.474 28.925 9.030 1.00 81.06 785 GLU A N 1
ATOM 6146 C CA . GLU A 1 785 ? 56.287 27.838 9.580 1.00 81.06 785 GLU A CA 1
ATOM 6147 C C . GLU A 1 785 ? 55.845 26.472 9.044 1.00 81.06 785 GLU A C 1
ATOM 6149 O O . GLU A 1 785 ? 56.673 25.589 8.861 1.00 81.06 785 GLU A O 1
ATOM 6154 N N . ALA A 1 786 ? 54.556 26.322 8.719 1.00 85.75 786 ALA A N 1
ATOM 6155 C CA . ALA A 1 786 ? 54.013 25.078 8.180 1.00 85.75 786 ALA A CA 1
ATOM 6156 C C . ALA A 1 786 ? 54.364 24.926 6.701 1.00 85.75 786 ALA A C 1
ATOM 6158 O O . ALA A 1 786 ? 54.775 23.853 6.271 1.00 85.75 786 ALA A O 1
ATOM 6159 N N . GLU A 1 787 ? 54.285 26.026 5.949 1.00 85.69 787 GLU A N 1
ATOM 6160 C CA . GLU A 1 787 ? 54.665 26.111 4.535 1.00 85.69 787 GLU A CA 1
ATOM 6161 C C . GLU A 1 787 ? 56.068 25.532 4.271 1.00 85.69 787 GLU A C 1
ATOM 6163 O O . GLU A 1 787 ? 56.302 24.926 3.228 1.00 85.69 787 GLU A O 1
ATOM 6168 N N . ARG A 1 788 ? 56.991 25.649 5.242 1.00 83.38 788 ARG A N 1
ATOM 6169 C CA . ARG A 1 788 ? 58.363 25.128 5.129 1.00 83.38 788 ARG A CA 1
ATOM 6170 C C . ARG A 1 788 ? 58.446 23.624 4.937 1.00 83.38 788 ARG A C 1
ATOM 6172 O O . ARG A 1 788 ? 59.410 23.157 4.343 1.00 83.38 788 ARG A O 1
ATOM 6179 N N . SER A 1 789 ? 57.452 22.896 5.435 1.00 86.62 789 SER A N 1
ATOM 6180 C CA . SER A 1 789 ? 57.384 21.447 5.276 1.00 86.62 789 SER A CA 1
ATOM 6181 C C . SER A 1 789 ? 56.937 21.012 3.878 1.00 86.62 789 SER A C 1
ATOM 6183 O O . SER A 1 789 ? 57.015 19.830 3.584 1.00 86.62 789 SER A O 1
ATOM 6185 N N . GLY A 1 790 ? 56.501 21.904 2.981 1.00 86.38 790 GLY A N 1
ATOM 6186 C CA . GLY A 1 790 ? 56.048 21.481 1.649 1.00 86.38 790 GLY A CA 1
ATOM 6187 C C . GLY A 1 790 ? 54.739 20.676 1.690 1.00 86.38 790 GLY A C 1
ATOM 6188 O O . GLY A 1 790 ? 53.964 20.768 2.648 1.00 86.38 790 GLY A O 1
ATOM 6189 N N . GLY A 1 791 ? 54.459 19.905 0.636 1.00 89.06 791 GLY A N 1
ATOM 6190 C CA . GLY A 1 791 ? 53.338 18.958 0.603 1.00 89.06 791 GLY A CA 1
ATOM 6191 C C . GLY A 1 791 ? 51.965 19.577 0.878 1.00 89.06 791 GLY A C 1
ATOM 6192 O O . GLY A 1 791 ? 51.666 20.697 0.460 1.00 89.06 791 GLY A O 1
ATOM 6193 N N . ILE A 1 792 ? 51.130 18.866 1.646 1.00 91.31 792 ILE A N 1
ATOM 6194 C CA . ILE A 1 792 ? 49.796 19.329 2.072 1.00 91.31 792 ILE A CA 1
ATOM 6195 C C . ILE A 1 792 ? 49.816 20.618 2.914 1.00 91.31 792 ILE A C 1
ATOM 6197 O O . ILE A 1 792 ? 48.765 21.226 3.121 1.00 91.31 792 ILE A O 1
ATOM 6201 N N . ASN A 1 793 ? 50.973 21.033 3.445 1.00 90.62 793 ASN A N 1
ATOM 6202 C CA . ASN A 1 793 ? 51.137 22.266 4.222 1.00 90.62 793 ASN A CA 1
ATOM 6203 C C . ASN A 1 793 ? 51.566 23.468 3.371 1.00 90.62 793 ASN A C 1
ATOM 6205 O O . ASN A 1 793 ? 51.585 24.580 3.895 1.00 90.62 793 ASN A O 1
ATOM 6209 N N . SER A 1 794 ? 51.891 23.258 2.092 1.00 89.25 794 SER A N 1
ATOM 6210 C CA . SER A 1 794 ? 52.336 24.304 1.175 1.00 89.25 794 SER A CA 1
ATOM 6211 C C . SER A 1 794 ? 51.236 24.698 0.196 1.00 89.25 794 SER A C 1
ATOM 6213 O O . SER A 1 794 ? 50.723 23.862 -0.550 1.00 89.25 794 SER A O 1
ATOM 6215 N N . LEU A 1 795 ? 50.893 25.989 0.163 1.00 89.44 795 LEU A N 1
ATOM 6216 C CA . LEU A 1 795 ? 49.848 26.494 -0.732 1.00 89.44 795 LEU A CA 1
ATOM 6217 C C . LEU A 1 795 ? 50.174 26.226 -2.220 1.00 89.44 795 LEU A C 1
ATOM 6219 O O . LEU A 1 795 ? 49.321 25.663 -2.905 1.00 89.44 795 LEU A O 1
ATOM 6223 N N . PRO A 1 796 ? 51.379 26.534 -2.746 1.00 87.69 796 PRO A N 1
ATOM 6224 C CA . PRO A 1 796 ? 51.771 26.163 -4.105 1.00 87.69 796 PRO A CA 1
ATOM 6225 C C . PRO A 1 796 ? 51.645 24.666 -4.427 1.00 87.69 796 PRO A C 1
ATOM 6227 O O . PRO A 1 796 ? 51.168 24.332 -5.510 1.00 87.69 796 PRO A O 1
ATOM 6230 N N . CYS A 1 797 ? 52.035 23.766 -3.513 1.00 88.50 797 CYS A N 1
ATOM 6231 C CA . CYS A 1 797 ? 51.891 22.317 -3.722 1.00 88.50 797 CYS A CA 1
ATOM 6232 C C . CYS A 1 797 ? 50.419 21.896 -3.820 1.00 88.50 797 CYS A C 1
ATOM 6234 O O . CYS A 1 797 ? 50.060 21.129 -4.713 1.00 88.50 797 CYS A O 1
ATOM 6236 N N . VAL A 1 798 ? 49.556 22.425 -2.947 1.00 92.50 798 VAL A N 1
ATOM 6237 C CA . VAL A 1 798 ? 48.115 22.129 -2.962 1.00 92.50 798 VAL A CA 1
ATOM 6238 C C . VAL A 1 798 ? 47.450 22.657 -4.234 1.00 92.50 798 VAL A C 1
ATOM 6240 O O . VAL A 1 798 ? 46.666 21.941 -4.850 1.00 92.50 798 VAL A O 1
ATOM 6243 N N . LEU A 1 799 ? 47.791 23.874 -4.670 1.00 92.94 799 LEU A N 1
ATOM 6244 C CA . LEU A 1 799 ? 47.230 24.470 -5.887 1.00 92.94 799 LEU A CA 1
ATOM 6245 C C . LEU A 1 799 ? 47.601 23.681 -7.150 1.00 92.94 799 LEU A C 1
ATOM 6247 O O . LEU A 1 799 ? 46.738 23.461 -7.996 1.00 92.94 799 LEU A O 1
ATOM 6251 N N . ARG A 1 800 ? 48.849 23.201 -7.266 1.00 90.19 800 ARG A N 1
ATOM 6252 C CA . ARG A 1 800 ? 49.278 22.359 -8.402 1.00 90.19 800 ARG A CA 1
ATOM 6253 C C . ARG A 1 800 ? 48.526 21.031 -8.477 1.00 90.19 800 ARG A C 1
ATOM 6255 O O . ARG A 1 800 ? 48.304 20.511 -9.564 1.00 90.19 800 ARG A O 1
ATOM 6262 N N . ASN A 1 801 ? 48.110 20.506 -7.331 1.00 91.62 801 ASN A N 1
ATOM 6263 C CA . ASN A 1 801 ? 47.397 19.238 -7.225 1.00 91.62 801 ASN A CA 1
ATOM 6264 C C . ASN A 1 801 ? 45.859 19.388 -7.255 1.00 91.62 801 ASN A C 1
ATOM 6266 O O . ASN A 1 801 ? 45.152 18.406 -7.026 1.00 91.62 801 ASN A O 1
ATOM 6270 N N . ALA A 1 802 ? 45.335 20.584 -7.559 1.00 94.25 802 ALA A N 1
ATOM 6271 C CA . ALA A 1 802 ? 43.903 20.895 -7.592 1.00 94.25 802 ALA A CA 1
ATOM 6272 C C . ALA A 1 802 ? 43.466 21.502 -8.949 1.00 94.25 802 ALA A C 1
ATOM 6274 O O . ALA A 1 802 ? 43.100 22.679 -9.025 1.00 94.25 802 ALA A O 1
ATOM 6275 N N . PRO A 1 803 ? 43.465 20.720 -10.047 1.00 91.94 803 PRO A N 1
ATOM 6276 C CA . PRO A 1 803 ? 43.231 21.236 -11.404 1.00 91.94 803 PRO A CA 1
ATOM 6277 C C . PRO A 1 803 ? 41.802 21.756 -11.647 1.00 91.94 803 PRO A C 1
ATOM 6279 O O . PRO A 1 803 ? 41.559 22.483 -12.610 1.00 91.94 803 PRO A O 1
ATOM 6282 N N . ASN A 1 804 ? 40.844 21.374 -10.796 1.00 93.69 804 ASN A N 1
ATOM 6283 C CA . ASN A 1 804 ? 39.429 21.730 -10.917 1.00 93.69 804 ASN A CA 1
ATOM 6284 C C . ASN A 1 804 ? 38.991 22.866 -9.979 1.00 93.69 804 ASN A C 1
ATOM 6286 O O . ASN A 1 804 ? 37.792 23.095 -9.815 1.00 93.69 804 ASN A O 1
ATOM 6290 N N . LEU A 1 805 ? 39.947 23.593 -9.396 1.00 94.62 805 LEU A N 1
ATOM 6291 C CA . LEU A 1 805 ? 39.677 24.673 -8.456 1.00 94.62 805 LEU A CA 1
ATOM 6292 C C . LEU A 1 805 ? 38.946 25.846 -9.133 1.00 94.62 805 LEU A C 1
ATOM 6294 O O . LEU A 1 805 ? 39.439 26.400 -10.114 1.00 94.62 805 LEU A O 1
ATOM 6298 N N . ARG A 1 806 ? 37.794 26.241 -8.575 1.00 93.06 806 ARG A N 1
ATOM 6299 C CA . ARG A 1 806 ? 36.940 27.350 -9.048 1.00 93.06 806 ARG A CA 1
ATOM 6300 C C . ARG A 1 806 ? 36.893 28.527 -8.075 1.00 93.06 806 ARG A C 1
ATOM 6302 O O . ARG A 1 806 ? 36.809 29.671 -8.516 1.00 93.06 806 ARG A O 1
ATOM 6309 N N . PHE A 1 807 ? 37.014 28.263 -6.773 1.00 91.75 807 PHE A N 1
ATOM 6310 C CA . PHE A 1 807 ? 37.063 29.280 -5.719 1.00 91.75 807 PHE A CA 1
ATOM 6311 C C . PHE A 1 807 ? 38.323 29.145 -4.867 1.00 91.75 807 PHE A C 1
ATOM 6313 O O . PHE A 1 807 ? 38.608 28.066 -4.339 1.00 91.75 807 PHE A O 1
ATOM 6320 N N . LEU A 1 808 ? 39.022 30.261 -4.658 1.00 92.88 808 LEU A N 1
ATOM 6321 C CA . LEU A 1 808 ? 40.205 30.328 -3.808 1.00 92.88 808 LEU A CA 1
ATOM 6322 C C . LEU A 1 808 ? 40.114 31.499 -2.831 1.00 92.88 808 LEU A C 1
ATOM 6324 O O . LEU A 1 808 ? 40.062 32.656 -3.242 1.00 92.88 808 LEU A O 1
ATOM 6328 N N . PHE A 1 809 ? 40.158 31.194 -1.537 1.00 91.50 809 PHE A N 1
ATOM 6329 C CA . PHE A 1 809 ? 40.337 32.171 -0.470 1.00 91.50 809 PHE A CA 1
ATOM 6330 C C . PHE A 1 809 ? 41.742 32.079 0.128 1.00 91.50 809 PHE A C 1
ATOM 6332 O O . PHE A 1 809 ? 42.187 30.985 0.473 1.00 91.50 809 PHE A O 1
ATOM 6339 N N . ILE A 1 810 ? 42.416 33.220 0.296 1.00 90.19 810 ILE A N 1
ATOM 6340 C CA . ILE A 1 810 ? 43.750 33.303 0.908 1.00 90.19 810 ILE A CA 1
ATOM 6341 C C . ILE A 1 810 ? 43.758 34.365 2.009 1.00 90.19 810 ILE A C 1
ATOM 6343 O O . ILE A 1 810 ? 43.387 35.518 1.777 1.00 90.19 810 ILE A O 1
ATOM 6347 N N . ALA A 1 811 ? 44.248 33.992 3.190 1.00 86.62 811 ALA A N 1
ATOM 6348 C CA . ALA A 1 811 ? 44.399 34.876 4.344 1.00 86.62 811 ALA A CA 1
ATOM 6349 C C . ALA A 1 811 ? 45.715 34.662 5.100 1.00 86.62 811 ALA A C 1
ATOM 6351 O O . ALA A 1 811 ? 46.407 33.670 4.889 1.00 86.62 811 ALA A O 1
ATOM 6352 N N . GLY A 1 812 ? 46.035 35.570 6.027 1.00 81.56 812 GLY A N 1
ATOM 6353 C CA . GLY A 1 812 ? 47.184 35.463 6.933 1.00 81.56 812 GLY A CA 1
ATOM 6354 C C . GLY A 1 812 ? 48.407 36.286 6.505 1.00 81.56 812 GLY A C 1
ATOM 6355 O O . GLY A 1 812 ? 48.325 37.169 5.648 1.00 81.56 812 GLY A O 1
ATOM 6356 N N . PHE A 1 813 ? 49.553 36.023 7.142 1.00 74.88 813 PHE A N 1
ATOM 6357 C CA . PHE A 1 813 ? 50.814 36.736 6.904 1.00 74.88 813 PHE A CA 1
ATOM 6358 C C . PHE A 1 813 ? 51.787 35.874 6.100 1.00 74.88 813 PHE A C 1
ATOM 6360 O O . PHE A 1 813 ? 52.164 34.806 6.563 1.00 74.88 813 PHE A O 1
ATOM 6367 N N . ILE A 1 814 ? 52.242 36.356 4.943 1.00 72.62 814 ILE A N 1
ATOM 6368 C CA . ILE A 1 814 ? 53.186 35.644 4.062 1.00 72.62 814 ILE A CA 1
ATOM 6369 C C . ILE A 1 814 ? 54.572 36.292 4.188 1.00 72.62 814 ILE A C 1
ATOM 6371 O O . ILE A 1 814 ? 54.679 37.511 4.094 1.00 72.62 814 ILE A O 1
ATOM 6375 N N . GLY A 1 815 ? 55.628 35.517 4.460 1.00 64.94 815 GLY A N 1
ATOM 6376 C CA . GLY A 1 815 ? 56.976 36.033 4.763 1.00 64.94 815 GLY A CA 1
ATOM 6377 C C . GLY A 1 815 ? 57.900 36.229 3.540 1.00 64.94 815 GLY A C 1
ATOM 6378 O O . GLY A 1 815 ? 57.681 35.612 2.500 1.00 64.94 815 GLY A O 1
ATOM 6379 N N . PRO A 1 816 ? 58.973 37.044 3.653 1.00 57.38 816 PRO A N 1
ATOM 6380 C CA . PRO A 1 816 ? 59.857 37.405 2.532 1.00 57.38 816 PRO A CA 1
ATOM 6381 C C . PRO A 1 816 ? 60.760 36.266 2.030 1.00 57.38 816 PRO A C 1
ATOM 6383 O O . PRO A 1 816 ? 61.110 36.239 0.853 1.00 57.38 816 PRO A O 1
ATOM 6386 N N . THR A 1 817 ? 61.114 35.294 2.877 1.00 52.75 817 THR A N 1
ATOM 6387 C CA . THR A 1 817 ? 62.013 34.177 2.519 1.00 52.75 817 THR A CA 1
ATOM 6388 C C . THR A 1 817 ? 61.438 33.213 1.477 1.00 52.75 817 THR A C 1
ATOM 6390 O O . THR A 1 817 ? 62.192 32.453 0.883 1.00 52.75 817 THR A O 1
ATOM 6393 N N . TYR A 1 818 ? 60.126 33.247 1.230 1.00 55.91 818 TYR A N 1
ATOM 6394 C CA . TYR A 1 818 ? 59.433 32.344 0.300 1.00 55.91 818 TYR A CA 1
ATOM 6395 C C . TYR A 1 818 ? 59.123 32.974 -1.064 1.00 55.91 818 TYR A C 1
ATOM 6397 O O . TYR A 1 818 ? 58.705 32.282 -1.989 1.00 55.91 818 TYR A O 1
ATOM 6405 N N . VAL A 1 819 ? 59.357 34.281 -1.225 1.00 49.97 819 VAL A N 1
ATOM 6406 C CA . VAL A 1 819 ? 59.031 35.015 -2.460 1.00 49.97 819 VAL A CA 1
ATOM 6407 C C . VAL A 1 819 ? 59.955 34.628 -3.631 1.00 49.97 819 VAL A C 1
ATOM 6409 O O . VAL A 1 819 ? 59.608 34.860 -4.787 1.00 49.97 819 VAL A O 1
ATOM 6412 N N . ALA A 1 820 ? 61.101 33.995 -3.348 1.00 46.53 820 ALA A N 1
ATOM 6413 C CA . ALA A 1 820 ? 62.198 33.812 -4.301 1.00 46.53 820 ALA A CA 1
ATOM 6414 C C . ALA A 1 820 ? 62.494 32.358 -4.737 1.00 46.53 820 ALA A C 1
ATOM 6416 O O . ALA A 1 820 ? 63.301 32.181 -5.645 1.00 46.53 820 ALA A O 1
ATOM 6417 N N . SER A 1 821 ? 61.900 31.323 -4.127 1.00 51.56 821 SER A N 1
ATOM 6418 C CA . SER A 1 821 ? 62.434 29.946 -4.216 1.00 51.56 821 SER A CA 1
ATOM 6419 C C . SER A 1 821 ? 61.646 28.931 -5.058 1.00 51.56 821 SER A C 1
ATOM 6421 O O . SER A 1 821 ? 62.169 27.843 -5.279 1.00 51.56 821 SER A O 1
ATOM 6423 N N . SER A 1 822 ? 60.445 29.236 -5.570 1.00 57.72 822 SER A N 1
ATOM 6424 C CA . SER A 1 822 ? 59.721 28.309 -6.465 1.00 57.72 822 SER A CA 1
ATOM 6425 C C . SER A 1 822 ? 59.851 28.750 -7.934 1.00 57.72 822 SER A C 1
ATOM 6427 O O . SER A 1 822 ? 59.338 29.814 -8.290 1.00 57.72 822 SER A O 1
ATOM 6429 N N . PRO A 1 823 ? 60.558 27.987 -8.793 1.00 57.91 823 PRO A N 1
ATOM 6430 C CA . PRO A 1 823 ? 60.782 28.354 -10.194 1.00 57.91 823 PRO A CA 1
ATOM 6431 C C . PRO A 1 823 ? 59.569 28.095 -11.105 1.00 57.91 823 PRO A C 1
ATOM 6433 O O . PRO A 1 823 ? 59.544 28.595 -12.229 1.00 57.91 823 PRO A O 1
ATOM 6436 N N . GLU A 1 824 ? 58.568 27.347 -10.638 1.00 68.38 824 GLU A N 1
ATOM 6437 C CA . GLU A 1 824 ? 57.447 26.867 -11.451 1.00 68.38 824 GLU A CA 1
ATOM 6438 C C . GLU A 1 824 ? 56.225 27.793 -11.406 1.00 68.38 824 GLU A C 1
ATOM 6440 O O . GLU A 1 824 ? 55.872 28.365 -10.372 1.00 68.38 824 GLU A O 1
ATOM 6445 N N . ARG A 1 825 ? 55.564 27.935 -12.558 1.00 81.31 825 ARG A N 1
ATOM 6446 C CA . ARG A 1 825 ? 54.357 28.750 -12.735 1.00 81.31 825 ARG A CA 1
ATOM 6447 C C . ARG A 1 825 ? 53.133 28.000 -12.198 1.00 81.31 825 ARG A C 1
ATOM 6449 O O . ARG A 1 825 ? 52.994 26.808 -12.443 1.00 81.31 825 ARG A O 1
ATOM 6456 N N . ILE A 1 826 ? 52.231 28.695 -11.500 1.00 89.12 826 ILE A N 1
ATOM 6457 C CA . ILE A 1 826 ? 50.946 28.120 -11.065 1.00 89.12 826 ILE A CA 1
ATOM 6458 C C . ILE A 1 826 ? 49.897 28.376 -12.148 1.00 89.12 826 ILE A C 1
ATOM 6460 O O . ILE A 1 826 ? 49.685 29.520 -12.548 1.00 89.12 826 ILE A O 1
ATOM 6464 N N . GLU A 1 827 ? 49.224 27.323 -12.603 1.00 91.50 827 GLU A N 1
ATOM 6465 C CA . GLU A 1 827 ? 48.172 27.400 -13.617 1.00 91.50 827 GLU A CA 1
ATOM 6466 C C . GLU A 1 827 ? 46.838 26.965 -13.017 1.00 91.50 827 GLU A C 1
ATOM 6468 O O . GLU A 1 827 ? 46.686 25.824 -12.589 1.00 91.50 827 GLU A O 1
ATOM 6473 N N . LEU A 1 828 ? 45.865 27.878 -12.981 1.00 94.12 828 LEU A N 1
ATOM 6474 C CA . LEU A 1 828 ? 44.527 27.607 -12.455 1.00 94.12 828 LEU A CA 1
ATOM 6475 C C . LEU A 1 828 ? 43.490 27.949 -13.533 1.00 94.12 828 LEU A C 1
ATOM 6477 O O . LEU A 1 828 ? 42.855 29.004 -13.483 1.00 94.12 828 LEU A O 1
ATOM 6481 N N . PRO A 1 829 ? 43.320 27.078 -14.545 1.00 93.50 829 PRO A N 1
ATOM 6482 C CA . PRO A 1 829 ? 42.528 27.388 -15.733 1.00 93.50 829 PRO A CA 1
ATOM 6483 C C . PRO A 1 829 ? 41.028 27.523 -15.454 1.00 93.50 829 PRO A C 1
ATOM 6485 O O . PRO A 1 829 ? 40.323 28.117 -16.262 1.00 93.50 829 PRO A O 1
ATOM 6488 N N . LYS A 1 830 ? 40.533 26.983 -14.335 1.00 94.50 830 LYS A N 1
ATOM 6489 C CA . LYS A 1 830 ? 39.112 26.990 -13.948 1.00 94.50 830 LYS A CA 1
ATOM 6490 C C . LYS A 1 830 ? 38.789 27.938 -12.790 1.00 94.50 830 LYS A C 1
ATOM 6492 O O . LYS A 1 830 ? 37.639 27.979 -12.363 1.00 94.50 830 LYS A O 1
ATOM 6497 N N . LEU A 1 831 ? 39.771 28.685 -12.275 1.00 94.69 831 LEU A N 1
ATOM 6498 C CA . LEU A 1 831 ? 39.546 29.577 -11.141 1.00 94.69 831 LEU A CA 1
ATOM 6499 C C . LEU A 1 831 ? 38.703 30.777 -11.578 1.00 94.69 831 LEU A C 1
ATOM 6501 O O . LEU A 1 831 ? 39.171 31.609 -12.347 1.00 94.69 831 LEU A O 1
ATOM 6505 N N . GLU A 1 832 ? 37.483 30.864 -11.058 1.00 93.44 832 GLU A N 1
ATOM 6506 C CA . GLU A 1 832 ? 36.513 31.913 -11.380 1.00 93.44 832 GLU A CA 1
ATOM 6507 C C . GLU A 1 832 ? 36.525 33.032 -10.341 1.00 93.44 832 GLU A C 1
ATOM 6509 O O . GLU A 1 832 ? 36.353 34.201 -10.694 1.00 93.44 832 GLU A O 1
ATOM 6514 N N . THR A 1 833 ? 36.749 32.679 -9.068 1.00 92.31 833 THR A N 1
ATOM 6515 C CA . THR A 1 833 ? 36.743 33.633 -7.955 1.00 92.31 833 THR A CA 1
ATOM 6516 C C . THR A 1 833 ? 37.977 33.540 -7.077 1.00 92.31 833 THR A C 1
ATOM 6518 O O . THR A 1 833 ? 38.321 32.475 -6.555 1.00 92.31 833 THR A O 1
ATOM 6521 N N . LEU A 1 834 ? 38.586 34.701 -6.843 1.00 92.69 834 LEU A N 1
ATOM 6522 C CA . LEU A 1 834 ? 39.688 34.893 -5.914 1.00 92.69 834 LEU A CA 1
ATOM 6523 C C . LEU A 1 834 ? 39.254 35.831 -4.783 1.00 92.69 834 LEU A C 1
ATOM 6525 O O . LEU A 1 834 ? 38.899 36.984 -5.024 1.00 92.69 834 LEU A O 1
ATOM 6529 N N . ARG A 1 835 ? 39.312 35.352 -3.540 1.00 91.50 835 ARG A N 1
ATOM 6530 C CA . ARG A 1 835 ? 39.027 36.139 -2.336 1.00 91.50 835 ARG A CA 1
ATOM 6531 C C . ARG A 1 835 ? 40.280 36.295 -1.485 1.00 91.50 835 ARG A C 1
ATOM 6533 O O . ARG A 1 835 ? 40.936 35.314 -1.148 1.00 91.50 835 ARG A O 1
ATOM 6540 N N . LEU A 1 836 ? 40.608 37.523 -1.106 1.00 89.44 836 LEU A N 1
ATOM 6541 C CA . LEU A 1 836 ? 41.859 37.848 -0.433 1.00 89.44 836 LEU A CA 1
ATOM 6542 C C . LEU A 1 836 ? 41.610 38.616 0.867 1.00 89.44 836 LEU A C 1
ATOM 6544 O O . LEU A 1 836 ? 40.997 39.681 0.866 1.00 89.44 836 LEU A O 1
ATOM 6548 N N . HIS A 1 837 ? 42.168 38.114 1.965 1.00 86.56 837 HIS A N 1
ATOM 6549 C CA . HIS A 1 837 ? 42.261 38.804 3.250 1.00 86.56 837 HIS A CA 1
ATOM 6550 C C . HIS A 1 837 ? 43.739 39.080 3.562 1.00 86.56 837 HIS A C 1
ATOM 6552 O O . HIS A 1 837 ? 44.417 38.322 4.260 1.00 86.56 837 HIS A O 1
ATOM 6558 N N . MET A 1 838 ? 44.276 40.135 2.948 1.00 71.81 838 MET A N 1
ATOM 6559 C CA . MET A 1 838 ? 45.714 40.403 2.905 1.00 71.81 838 MET A CA 1
ATOM 6560 C C . MET A 1 838 ? 46.201 41.231 4.092 1.00 71.81 838 MET A C 1
ATOM 6562 O O . MET A 1 838 ? 45.660 42.298 4.389 1.00 71.81 838 MET A O 1
ATOM 6566 N N . MET A 1 839 ? 47.302 40.783 4.703 1.00 65.38 839 MET A N 1
ATOM 6567 C CA . MET A 1 839 ? 48.059 41.557 5.696 1.00 65.38 839 MET A CA 1
ATOM 6568 C C . MET A 1 839 ? 49.274 42.287 5.082 1.00 65.38 839 MET A C 1
ATOM 6570 O O . MET A 1 839 ? 49.734 43.275 5.654 1.00 65.38 839 MET A O 1
ATOM 6574 N N . ASN A 1 840 ? 49.780 41.844 3.917 1.00 71.31 840 ASN A N 1
ATOM 6575 C CA . ASN A 1 840 ? 50.895 42.455 3.172 1.00 71.31 840 ASN A CA 1
ATOM 6576 C C . ASN A 1 840 ? 50.771 42.247 1.640 1.00 71.31 840 ASN A C 1
ATOM 6578 O O . ASN A 1 840 ? 49.929 41.478 1.188 1.00 71.31 840 ASN A O 1
ATOM 6582 N N . GLY A 1 841 ? 51.587 42.950 0.840 1.00 71.88 841 GLY A N 1
ATOM 6583 C CA . GLY A 1 841 ? 51.474 42.983 -0.632 1.00 71.88 841 GLY A CA 1
ATOM 6584 C C . GLY A 1 841 ? 52.263 41.925 -1.405 1.00 71.88 841 GLY A C 1
ATOM 6585 O O . GLY A 1 841 ? 52.224 41.909 -2.632 1.00 71.88 841 GLY A O 1
ATOM 6586 N N . MET A 1 842 ? 52.999 41.044 -0.723 1.00 75.69 842 MET A N 1
ATOM 6587 C CA . MET A 1 842 ? 53.926 40.123 -1.396 1.00 75.69 842 MET A CA 1
ATOM 6588 C C . MET A 1 842 ? 53.204 39.012 -2.161 1.00 75.69 842 MET A C 1
ATOM 6590 O O . MET A 1 842 ? 53.607 38.663 -3.268 1.00 75.69 842 MET A O 1
ATOM 6594 N N . ILE A 1 843 ? 52.107 38.492 -1.607 1.00 78.06 843 ILE A N 1
ATOM 6595 C CA . ILE A 1 843 ? 51.283 37.484 -2.285 1.00 78.06 843 ILE A CA 1
ATOM 6596 C C . ILE A 1 843 ? 50.626 38.037 -3.542 1.00 78.06 843 ILE A C 1
ATOM 6598 O O . ILE A 1 843 ? 50.561 37.356 -4.556 1.00 78.06 843 ILE A O 1
ATOM 6602 N N . LEU A 1 844 ? 50.216 39.303 -3.502 1.00 79.44 844 LEU A N 1
ATOM 6603 C CA . LEU A 1 844 ? 49.601 39.973 -4.635 1.00 79.44 844 LEU A CA 1
ATOM 6604 C C . LEU A 1 844 ? 50.573 40.046 -5.813 1.00 79.44 844 LEU A C 1
ATOM 6606 O O . LEU A 1 844 ? 50.232 39.669 -6.929 1.00 79.44 844 LEU A O 1
ATOM 6610 N N . HIS A 1 845 ? 51.824 40.421 -5.539 1.00 78.81 845 HIS A N 1
ATOM 6611 C CA . HIS A 1 845 ? 52.883 40.395 -6.539 1.00 78.81 845 HIS A CA 1
ATOM 6612 C C . HIS A 1 845 ? 53.088 38.988 -7.126 1.00 78.81 845 HIS A C 1
ATOM 6614 O O . HIS A 1 845 ? 53.261 38.855 -8.336 1.00 78.81 845 HIS A O 1
ATOM 6620 N N . GLN A 1 846 ? 53.048 37.924 -6.314 1.00 79.00 846 GLN A N 1
ATOM 6621 C CA . GLN A 1 846 ? 53.168 36.548 -6.817 1.00 79.00 846 GLN A CA 1
ATOM 6622 C C . GLN A 1 846 ? 51.985 36.128 -7.691 1.00 79.00 846 GLN A C 1
ATOM 6624 O O . GLN A 1 846 ? 52.207 35.574 -8.764 1.00 79.00 846 GLN A O 1
ATOM 6629 N N . ILE A 1 847 ? 50.756 36.420 -7.266 1.00 85.69 847 ILE A N 1
ATOM 6630 C CA . ILE A 1 847 ? 49.547 36.112 -8.035 1.00 85.69 847 ILE A CA 1
ATOM 6631 C C . ILE A 1 847 ? 49.633 36.772 -9.415 1.00 85.69 847 ILE A C 1
ATOM 6633 O O . ILE A 1 847 ? 49.433 36.113 -10.429 1.00 85.69 847 ILE A O 1
ATOM 6637 N N . ILE A 1 848 ? 50.024 38.046 -9.470 1.00 84.94 848 ILE A N 1
ATOM 6638 C CA . ILE A 1 848 ? 50.096 38.786 -10.733 1.00 84.94 848 ILE A CA 1
ATOM 6639 C C . ILE A 1 848 ? 51.273 38.349 -11.618 1.00 84.94 848 ILE A C 1
ATOM 6641 O O . ILE A 1 848 ? 51.125 38.246 -12.832 1.00 84.94 848 ILE A O 1
ATOM 6645 N N . THR A 1 849 ? 52.452 38.087 -11.046 1.00 81.56 849 THR A N 1
ATOM 6646 C CA . THR A 1 849 ? 53.670 37.833 -11.846 1.00 81.56 849 THR A CA 1
ATOM 6647 C C . THR A 1 849 ? 53.941 36.359 -12.137 1.00 81.56 849 THR A C 1
ATOM 6649 O O . THR A 1 849 ? 54.701 36.051 -13.055 1.00 81.56 849 THR A O 1
ATOM 6652 N N . ARG A 1 850 ? 53.370 35.433 -11.358 1.00 83.50 850 ARG A N 1
ATOM 6653 C CA . ARG A 1 850 ? 53.714 34.001 -11.406 1.00 83.50 850 ARG A CA 1
ATOM 6654 C C . ARG A 1 850 ? 52.521 33.079 -11.631 1.00 83.50 850 ARG A C 1
ATOM 6656 O O . ARG A 1 850 ? 52.752 31.889 -11.841 1.00 83.50 850 ARG A O 1
ATOM 6663 N N . TRP A 1 851 ? 51.279 33.560 -11.562 1.00 89.81 851 TRP A N 1
ATOM 6664 C CA . TRP A 1 851 ? 50.100 32.711 -11.763 1.00 89.81 851 TRP A CA 1
ATOM 6665 C C . TRP A 1 851 ? 49.471 32.965 -13.138 1.00 89.81 851 TRP A C 1
ATOM 6667 O O . TRP A 1 851 ? 49.607 34.038 -13.723 1.00 89.81 851 TRP A O 1
ATOM 6677 N N . SER A 1 852 ? 48.820 31.945 -13.689 1.00 91.44 852 SER A N 1
ATOM 6678 C CA . SER A 1 852 ? 48.004 32.025 -14.901 1.00 91.44 852 SER A CA 1
ATOM 6679 C C . SER A 1 852 ? 46.548 31.768 -14.524 1.00 91.44 852 SER A C 1
ATOM 6681 O O . SER A 1 852 ? 46.215 30.657 -14.108 1.00 91.44 852 SER A O 1
ATOM 6683 N N . LEU A 1 853 ? 45.704 32.799 -14.637 1.00 93.56 853 LEU A N 1
ATOM 6684 C CA . LEU A 1 853 ? 44.319 32.810 -14.145 1.00 93.56 853 LEU A CA 1
ATOM 6685 C C . LEU A 1 853 ? 43.312 33.170 -15.259 1.00 93.56 853 LEU A C 1
ATOM 6687 O O . LEU A 1 853 ? 42.587 34.150 -15.123 1.00 93.56 853 LEU A O 1
ATOM 6691 N N . PRO A 1 854 ? 43.260 32.424 -16.378 1.00 92.56 854 PRO A N 1
ATOM 6692 C CA . PRO A 1 854 ? 42.530 32.842 -17.582 1.00 92.56 854 PRO A CA 1
ATOM 6693 C C . PRO A 1 854 ? 41.003 32.941 -17.419 1.00 92.56 854 PRO A C 1
ATOM 6695 O O . PRO A 1 854 ? 40.361 33.612 -18.222 1.00 92.56 854 PRO A O 1
ATOM 6698 N N . SER A 1 855 ? 40.425 32.277 -16.413 1.00 94.00 855 SER A N 1
ATOM 6699 C CA . SER A 1 855 ? 38.973 32.258 -16.156 1.00 94.00 855 SER A CA 1
ATOM 6700 C C . SER A 1 855 ? 38.544 33.168 -14.999 1.00 94.00 855 SER A C 1
ATOM 6702 O O . SER A 1 855 ? 37.372 33.164 -14.615 1.00 94.00 855 SER A O 1
ATOM 6704 N N . LEU A 1 856 ? 39.473 33.942 -14.425 1.00 94.44 856 LEU A N 1
ATOM 6705 C CA . LEU A 1 856 ? 39.191 34.767 -13.257 1.00 94.44 856 LEU A CA 1
ATOM 6706 C C . LEU A 1 856 ? 38.292 35.941 -13.641 1.00 94.44 856 LEU A C 1
ATOM 6708 O O . LEU A 1 856 ? 38.687 36.821 -14.399 1.00 94.44 856 LEU A O 1
ATOM 6712 N N . THR A 1 857 ? 37.098 35.977 -13.058 1.00 94.19 857 THR A N 1
ATOM 6713 C CA . THR A 1 857 ? 36.095 37.021 -13.321 1.00 94.19 857 THR A CA 1
ATOM 6714 C C . THR A 1 857 ? 35.664 37.757 -12.055 1.00 94.19 857 THR A C 1
ATOM 6716 O O . THR A 1 857 ? 35.196 38.890 -12.148 1.00 94.19 857 THR A O 1
ATOM 6719 N N . HIS A 1 858 ? 35.847 37.153 -10.877 1.00 93.75 858 HIS A N 1
ATOM 6720 C CA . HIS A 1 858 ? 35.413 37.706 -9.595 1.00 93.75 858 HIS A CA 1
ATOM 6721 C C . HIS A 1 858 ? 36.604 37.911 -8.653 1.00 93.75 858 HIS A C 1
ATOM 6723 O O . HIS A 1 858 ? 37.351 36.971 -8.361 1.00 93.75 858 HIS A O 1
ATOM 6729 N N . LEU A 1 859 ? 36.755 39.127 -8.128 1.00 92.69 859 LEU A N 1
ATOM 6730 C CA . LEU A 1 859 ? 37.760 39.459 -7.118 1.00 92.69 859 LEU A CA 1
ATOM 6731 C C . LEU A 1 859 ? 37.092 40.021 -5.860 1.00 92.69 859 LEU A C 1
ATOM 6733 O O . LEU A 1 859 ? 36.429 41.051 -5.905 1.00 92.69 859 LEU A O 1
ATOM 6737 N N . ILE A 1 860 ? 37.317 39.376 -4.719 1.00 92.62 860 ILE A N 1
ATOM 6738 C CA . ILE A 1 860 ? 36.795 39.814 -3.420 1.00 92.62 860 ILE A CA 1
ATOM 6739 C C . ILE A 1 860 ? 37.977 40.196 -2.528 1.00 92.62 860 ILE A C 1
ATOM 6741 O O . ILE A 1 860 ? 38.863 39.386 -2.261 1.00 92.62 860 ILE A O 1
ATOM 6745 N N . LEU A 1 861 ? 38.001 41.428 -2.038 1.00 91.19 861 LEU A N 1
ATOM 6746 C CA . LEU A 1 861 ? 39.058 41.960 -1.187 1.00 91.19 861 LEU A CA 1
ATOM 6747 C C . LEU A 1 861 ? 38.498 42.215 0.212 1.00 91.19 861 LEU A C 1
ATOM 6749 O O . LEU A 1 861 ? 37.918 43.262 0.476 1.00 91.19 861 LEU A O 1
ATOM 6753 N N . ASP A 1 862 ? 38.704 41.281 1.139 1.00 88.62 862 ASP A N 1
ATOM 6754 C CA . ASP A 1 862 ? 38.269 41.449 2.530 1.00 88.62 862 ASP A CA 1
ATOM 6755 C C . ASP A 1 862 ? 39.067 42.538 3.260 1.00 88.62 862 ASP A C 1
ATOM 6757 O O . ASP A 1 862 ? 38.539 43.192 4.159 1.00 88.62 862 ASP A O 1
ATOM 6761 N N . SER A 1 863 ? 40.339 42.730 2.896 1.00 85.19 863 SER A N 1
ATOM 6762 C CA . SER A 1 863 ? 41.210 43.781 3.431 1.00 85.19 863 SER A CA 1
ATOM 6763 C C . SER A 1 863 ? 42.237 44.251 2.387 1.00 85.19 863 SER A C 1
ATOM 6765 O O . SER A 1 863 ? 42.797 43.417 1.668 1.00 85.19 863 SER A O 1
ATOM 6767 N N . PRO A 1 864 ? 42.540 45.562 2.301 1.00 77.38 864 PRO A N 1
ATOM 6768 C CA . PRO A 1 864 ? 43.496 46.087 1.330 1.00 77.38 864 PRO A CA 1
ATOM 6769 C C . PRO A 1 864 ? 44.951 45.975 1.816 1.00 77.38 864 PRO A C 1
ATOM 6771 O O . PRO A 1 864 ? 45.247 45.964 3.021 1.00 77.38 864 PRO A O 1
ATOM 6774 N N . VAL A 1 865 ? 45.870 45.948 0.848 1.00 72.69 865 VAL A N 1
ATOM 6775 C CA . VAL A 1 865 ? 47.325 45.875 1.047 1.00 72.69 865 VAL A CA 1
ATOM 6776 C C . VAL A 1 865 ? 47.883 47.146 1.705 1.00 72.69 865 VAL A C 1
ATOM 6778 O O . VAL A 1 865 ? 47.340 48.238 1.573 1.00 72.69 865 VAL A O 1
ATOM 6781 N N . VAL A 1 866 ? 48.995 47.007 2.432 1.00 63.66 866 VAL A N 1
ATOM 6782 C CA . VAL A 1 866 ? 49.773 48.130 2.980 1.00 63.66 866 VAL A CA 1
ATOM 6783 C C . VAL A 1 866 ? 50.609 48.771 1.857 1.00 63.66 866 VAL A C 1
ATOM 6785 O O . VAL A 1 866 ? 51.531 48.113 1.383 1.00 63.66 866 VAL A O 1
ATOM 6788 N N . ARG A 1 867 ? 50.329 50.044 1.512 1.00 58.22 867 ARG A N 1
ATOM 6789 C CA . ARG A 1 867 ? 50.939 50.883 0.439 1.00 58.22 867 ARG A CA 1
ATOM 6790 C C . ARG A 1 867 ? 50.531 50.500 -0.990 1.00 58.22 867 ARG A C 1
ATOM 6792 O O . ARG A 1 867 ? 50.926 49.426 -1.422 1.00 58.22 867 ARG A O 1
ATOM 6799 N N . ASP A 1 868 ? 49.780 51.378 -1.669 1.00 59.97 868 ASP A N 1
ATOM 6800 C CA . ASP A 1 868 ? 49.485 51.569 -3.119 1.00 59.97 868 ASP A CA 1
ATOM 6801 C C . ASP A 1 868 ? 49.553 50.360 -4.090 1.00 59.97 868 ASP A C 1
ATOM 6803 O O . ASP A 1 868 ? 49.681 50.506 -5.299 1.00 59.97 868 ASP A O 1
ATOM 6807 N N . GLY A 1 869 ? 49.467 49.126 -3.595 1.00 67.31 869 GLY A N 1
ATOM 6808 C CA . GLY A 1 869 ? 49.758 47.915 -4.367 1.00 67.31 869 GLY A CA 1
ATOM 6809 C C . GLY A 1 869 ? 48.586 47.368 -5.181 1.00 67.31 869 GLY A C 1
ATOM 6810 O O . GLY A 1 869 ? 48.765 46.383 -5.893 1.00 67.31 869 GLY A O 1
ATOM 6811 N N . LEU A 1 870 ? 47.392 47.961 -5.068 1.00 79.88 870 LEU A N 1
ATOM 6812 C CA . LEU A 1 870 ? 46.209 47.520 -5.816 1.00 79.88 870 LEU A CA 1
ATOM 6813 C C . LEU A 1 870 ? 46.247 47.963 -7.285 1.00 79.88 870 LEU A C 1
ATOM 6815 O O . LEU A 1 870 ? 45.716 47.253 -8.132 1.00 79.88 870 LEU A O 1
ATOM 6819 N N . ASP A 1 871 ? 46.959 49.041 -7.618 1.00 80.81 871 ASP A N 1
ATOM 6820 C CA . ASP A 1 871 ? 47.065 49.542 -8.998 1.00 80.81 871 ASP A CA 1
ATOM 6821 C C . ASP A 1 871 ? 47.679 48.508 -9.955 1.00 80.81 871 ASP A C 1
ATOM 6823 O O . ASP A 1 871 ? 47.287 48.387 -11.118 1.00 80.81 871 ASP A O 1
ATOM 6827 N N . ILE A 1 872 ? 48.605 47.693 -9.442 1.00 80.38 872 ILE A N 1
ATOM 6828 C CA . ILE A 1 872 ? 49.223 46.585 -10.181 1.00 80.38 872 ILE A CA 1
ATOM 6829 C C . ILE A 1 872 ? 48.179 45.513 -10.532 1.00 80.38 872 ILE A C 1
ATOM 6831 O O . ILE A 1 872 ? 48.228 44.936 -11.618 1.00 80.38 872 ILE A O 1
ATOM 6835 N N . VAL A 1 873 ? 47.215 45.263 -9.641 1.00 85.31 873 VAL A N 1
ATOM 6836 C CA . VAL A 1 873 ? 46.122 44.297 -9.852 1.00 85.31 873 VAL A CA 1
ATOM 6837 C C . VAL A 1 873 ? 45.186 44.801 -10.927 1.00 85.31 873 VAL A C 1
ATOM 6839 O O . VAL A 1 873 ? 44.869 44.068 -11.861 1.00 85.31 873 VAL A O 1
ATOM 6842 N N . TRP A 1 874 ? 44.783 46.064 -10.810 1.00 88.44 874 TRP A N 1
ATOM 6843 C CA . TRP A 1 874 ? 43.883 46.703 -11.755 1.00 88.44 874 TRP A CA 1
ATOM 6844 C C . TRP A 1 874 ? 44.480 46.758 -13.153 1.00 88.44 874 TRP A C 1
ATOM 6846 O O . TRP A 1 874 ? 43.798 46.446 -14.121 1.00 88.44 874 TRP A O 1
ATOM 6856 N N . THR A 1 875 ? 45.777 47.043 -13.257 1.00 85.56 875 THR A N 1
ATOM 6857 C CA . THR A 1 875 ? 46.492 47.019 -14.536 1.00 85.56 875 THR A CA 1
ATOM 6858 C C . THR A 1 875 ? 46.524 45.608 -15.129 1.00 85.56 875 THR A C 1
ATOM 6860 O O . THR A 1 875 ? 46.184 45.418 -16.297 1.00 85.56 875 THR A O 1
ATOM 6863 N N . ALA A 1 876 ? 46.896 44.605 -14.328 1.00 86.56 876 ALA A N 1
ATOM 6864 C CA . ALA A 1 876 ? 47.090 43.236 -14.801 1.00 86.56 876 ALA A CA 1
ATOM 6865 C C . ALA A 1 876 ? 45.786 42.488 -15.136 1.00 86.56 876 ALA A C 1
ATOM 6867 O O . ALA A 1 876 ? 45.789 41.629 -16.017 1.00 86.56 876 ALA A O 1
ATOM 6868 N N . LEU A 1 877 ? 44.683 42.796 -14.447 1.00 89.75 877 LEU A N 1
ATOM 6869 C CA . LEU A 1 877 ? 43.392 42.105 -14.586 1.00 89.75 877 LEU A CA 1
ATOM 6870 C C . LEU A 1 877 ? 42.293 42.975 -15.226 1.00 89.75 877 LEU A C 1
ATOM 6872 O O . LEU A 1 877 ? 41.131 42.566 -15.261 1.00 89.75 877 LEU A O 1
ATOM 6876 N N . SER A 1 878 ? 42.659 44.148 -15.753 1.00 87.19 878 SER A N 1
ATOM 6877 C CA . SER A 1 878 ? 41.759 45.175 -16.312 1.00 87.19 878 SER A CA 1
ATOM 6878 C C . SER A 1 878 ? 40.672 44.643 -17.256 1.00 87.19 878 SER A C 1
ATOM 6880 O O . SER A 1 878 ? 39.516 45.054 -17.157 1.00 87.19 878 SER A O 1
ATOM 6882 N N . ASP A 1 879 ? 41.022 43.714 -18.151 1.00 88.88 879 ASP A N 1
ATOM 6883 C CA . ASP A 1 879 ? 40.122 43.171 -19.181 1.00 88.88 879 ASP A CA 1
ATOM 6884 C C . ASP A 1 879 ? 39.442 41.835 -18.796 1.00 88.88 879 ASP A C 1
ATOM 6886 O O . ASP A 1 879 ? 38.760 41.233 -19.639 1.00 88.88 879 ASP A O 1
ATOM 6890 N N . GLN A 1 880 ? 39.632 41.349 -17.561 1.00 91.50 880 GLN A N 1
ATOM 6891 C CA . GLN A 1 880 ? 39.145 40.041 -17.087 1.00 91.50 880 GLN A CA 1
ATOM 6892 C C . GLN A 1 880 ? 38.047 40.150 -16.017 1.00 91.50 880 GLN A C 1
ATOM 6894 O O . GLN A 1 880 ? 37.101 39.362 -16.027 1.00 91.50 880 GLN A O 1
ATOM 6899 N N . LEU A 1 881 ? 38.142 41.130 -15.113 1.00 94.44 881 LEU A N 1
ATOM 6900 C CA . LEU A 1 881 ? 37.227 41.243 -13.974 1.00 94.44 881 LEU A CA 1
ATOM 6901 C C . LEU A 1 881 ? 35.835 41.745 -14.385 1.00 94.44 881 LEU A C 1
ATOM 6903 O O . LEU A 1 881 ? 35.694 42.796 -15.009 1.00 94.44 881 LEU A O 1
ATOM 6907 N N . LEU A 1 882 ? 34.811 40.996 -13.973 1.00 95.06 882 LEU A N 1
ATOM 6908 C CA . LEU A 1 882 ? 33.392 41.328 -14.117 1.00 95.06 882 LEU A CA 1
ATOM 6909 C C . LEU A 1 882 ? 32.772 41.759 -12.784 1.00 95.06 882 LEU A C 1
ATOM 6911 O O . LEU A 1 882 ? 31.870 42.597 -12.780 1.00 95.06 882 LEU A O 1
ATOM 6915 N N . VAL A 1 883 ? 33.257 41.212 -11.664 1.00 94.62 883 VAL A N 1
ATOM 6916 C CA . VAL A 1 88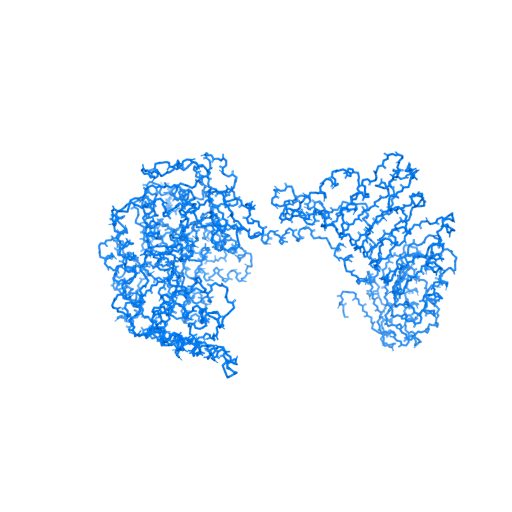3 ? 32.737 41.494 -10.319 1.00 94.62 883 VAL A CA 1
ATOM 6917 C C . VAL A 1 883 ? 33.876 41.816 -9.359 1.00 94.62 883 VAL A C 1
ATOM 6919 O O . VAL A 1 883 ? 34.832 41.045 -9.243 1.00 94.62 883 VAL A O 1
ATOM 6922 N N . VAL A 1 884 ? 33.754 42.931 -8.638 1.00 94.88 884 VAL A N 1
ATOM 6923 C CA . VAL A 1 884 ? 34.676 43.307 -7.557 1.00 94.88 884 VAL A CA 1
ATOM 6924 C C . VAL A 1 884 ? 33.898 43.543 -6.267 1.00 94.88 884 VAL A C 1
ATOM 6926 O O . VAL A 1 884 ? 32.879 44.230 -6.271 1.00 94.88 884 VAL A O 1
ATOM 6929 N N . GLU A 1 885 ? 34.380 42.989 -5.155 1.00 94.94 885 GLU A N 1
ATOM 6930 C CA . GLU A 1 885 ? 33.803 43.212 -3.827 1.00 94.94 885 GLU A CA 1
ATOM 6931 C C . GLU A 1 885 ? 34.842 43.744 -2.831 1.00 94.94 885 GLU A C 1
ATOM 6933 O O . GLU A 1 885 ? 35.904 43.147 -2.658 1.00 94.94 885 GLU A O 1
ATOM 6938 N N . PHE A 1 886 ? 34.519 44.835 -2.131 1.00 93.56 886 PHE A N 1
ATOM 6939 C CA . PHE A 1 886 ? 35.302 45.366 -1.015 1.00 93.56 886 PHE A CA 1
ATOM 6940 C C . PHE A 1 886 ? 34.671 44.982 0.325 1.00 93.56 886 PHE A C 1
ATOM 6942 O O . PHE A 1 886 ? 33.492 45.230 0.579 1.00 93.56 886 PHE A O 1
ATOM 6949 N N . GLY A 1 887 ? 35.478 44.392 1.202 1.00 91.06 887 GLY A N 1
ATOM 6950 C CA . GLY A 1 887 ? 35.065 43.919 2.516 1.00 91.06 887 GLY A CA 1
ATOM 6951 C C . GLY A 1 887 ? 34.934 45.016 3.574 1.00 91.06 887 GLY A C 1
ATOM 6952 O O . GLY A 1 887 ? 35.205 46.195 3.365 1.00 91.06 887 GLY A O 1
ATOM 6953 N N . LYS A 1 888 ? 34.547 44.603 4.782 1.00 88.62 888 LYS A N 1
ATOM 6954 C CA . LYS A 1 888 ? 34.309 45.485 5.938 1.00 88.62 888 LYS A CA 1
ATOM 6955 C C . LYS A 1 888 ? 35.578 45.831 6.727 1.00 88.62 888 LYS A C 1
ATOM 6957 O O . LYS A 1 888 ? 35.648 45.638 7.941 1.00 88.62 888 LYS A O 1
ATOM 6962 N N . HIS A 1 889 ? 36.610 46.312 6.042 1.00 88.69 889 HIS A N 1
ATOM 6963 C CA . HIS A 1 889 ? 37.879 46.681 6.670 1.00 88.69 889 HIS A CA 1
ATOM 6964 C C . HIS A 1 889 ? 38.092 48.196 6.647 1.00 88.69 889 HIS A C 1
ATOM 6966 O O . HIS A 1 889 ? 38.023 48.816 5.594 1.00 88.69 889 HIS A O 1
ATOM 6972 N N . VAL A 1 890 ? 38.440 48.795 7.795 1.00 85.25 890 VAL A N 1
ATOM 6973 C CA . VAL A 1 890 ? 38.547 50.263 7.963 1.00 85.25 890 VAL A CA 1
ATOM 6974 C C . VAL A 1 890 ? 39.490 50.946 6.967 1.00 85.25 890 VAL A C 1
ATOM 6976 O O . VAL A 1 890 ? 39.319 52.110 6.641 1.00 85.25 890 VAL A O 1
ATOM 6979 N N . ARG A 1 891 ? 40.493 50.241 6.441 1.00 85.81 891 ARG A N 1
ATOM 6980 C CA . ARG A 1 891 ? 41.400 50.814 5.434 1.00 85.81 891 ARG A CA 1
ATOM 6981 C C . ARG A 1 891 ? 40.704 51.204 4.128 1.00 85.81 891 ARG A C 1
ATOM 6983 O O . ARG A 1 891 ? 41.160 52.151 3.506 1.00 85.81 891 ARG A O 1
ATOM 6990 N N . PHE A 1 892 ? 39.612 50.541 3.744 1.00 89.31 892 PHE A N 1
ATOM 6991 C CA . PHE A 1 892 ? 38.822 50.974 2.587 1.00 89.31 892 PHE A CA 1
ATOM 6992 C C . PHE A 1 892 ? 38.148 52.334 2.822 1.00 89.31 892 PHE A C 1
ATOM 6994 O O . PHE A 1 892 ? 37.796 53.007 1.862 1.00 89.31 892 PHE A O 1
ATOM 7001 N N . TYR A 1 893 ? 38.017 52.765 4.081 1.00 88.69 893 TYR A N 1
ATOM 7002 C CA . TYR A 1 893 ? 37.519 54.082 4.477 1.00 88.69 893 TYR A CA 1
ATOM 7003 C C . TYR A 1 893 ? 38.628 55.144 4.527 1.00 88.69 893 TYR A C 1
ATOM 7005 O O . TYR A 1 893 ? 38.347 56.335 4.480 1.00 88.69 893 TYR A O 1
ATOM 7013 N N . MET A 1 894 ? 39.895 54.732 4.635 1.00 86.88 894 MET A N 1
ATOM 7014 C CA . MET A 1 894 ? 41.027 55.656 4.770 1.00 86.88 894 MET A CA 1
ATOM 7015 C C . MET A 1 894 ? 41.458 56.276 3.438 1.00 86.88 894 MET A C 1
ATOM 7017 O O . MET A 1 894 ? 42.001 57.378 3.434 1.00 86.88 894 MET A O 1
ATOM 7021 N N . THR A 1 895 ? 41.247 55.572 2.327 1.00 85.06 895 THR A N 1
ATOM 7022 C CA . THR A 1 895 ? 41.587 56.027 0.975 1.00 85.06 895 THR A CA 1
ATOM 7023 C C . THR A 1 895 ? 40.509 55.599 -0.013 1.00 85.06 895 THR A C 1
ATOM 7025 O O . THR A 1 895 ? 39.838 54.585 0.187 1.00 85.06 895 THR A O 1
ATOM 7028 N N . ASP A 1 896 ? 40.346 56.358 -1.094 1.00 88.50 896 ASP A N 1
ATOM 7029 C CA . ASP A 1 896 ? 39.434 56.000 -2.178 1.00 88.50 896 ASP A CA 1
ATOM 7030 C C . ASP A 1 896 ? 40.003 54.833 -2.998 1.00 88.50 896 ASP A C 1
ATOM 7032 O O . ASP A 1 896 ? 40.979 54.974 -3.733 1.00 88.50 896 ASP A O 1
ATOM 7036 N N . ASN A 1 897 ? 39.387 53.662 -2.840 1.00 87.62 897 ASN A N 1
ATOM 7037 C CA . ASN A 1 897 ? 39.726 52.442 -3.577 1.00 87.62 897 ASN A CA 1
ATOM 7038 C C . ASN A 1 897 ? 38.715 52.141 -4.697 1.00 87.62 897 ASN A C 1
ATOM 7040 O O . ASN A 1 897 ? 38.949 51.254 -5.518 1.00 87.62 897 ASN A O 1
ATOM 7044 N N . VAL A 1 898 ? 37.597 52.870 -4.733 1.00 90.62 898 VAL A N 1
ATOM 7045 C CA . VAL A 1 898 ? 36.507 52.653 -5.686 1.00 90.62 898 VAL A CA 1
ATOM 7046 C C . VAL A 1 898 ? 36.845 53.31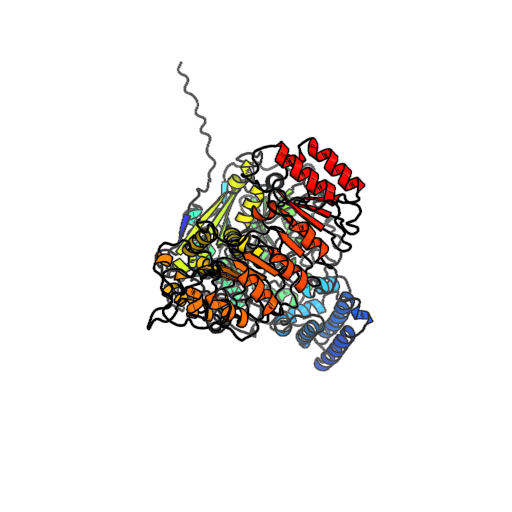1 -7.019 1.00 90.62 898 VAL A C 1
ATOM 7048 O O . VAL A 1 898 ? 36.722 52.665 -8.061 1.00 90.62 898 VAL A O 1
ATOM 7051 N N . THR A 1 899 ? 37.345 54.550 -6.999 1.00 90.44 899 THR A N 1
ATOM 7052 C CA . THR A 1 899 ? 37.695 55.284 -8.226 1.00 90.44 899 THR A CA 1
ATOM 7053 C C . THR A 1 899 ? 38.763 54.570 -9.062 1.00 90.44 899 THR A C 1
ATOM 7055 O O . THR A 1 899 ? 38.500 54.331 -10.244 1.00 90.44 899 THR A O 1
ATOM 7058 N N . PRO A 1 900 ? 39.914 54.132 -8.502 1.00 89.31 900 PRO A N 1
ATOM 7059 C CA . PRO A 1 900 ? 40.931 53.428 -9.288 1.00 89.31 900 PRO A CA 1
ATOM 7060 C C . PRO A 1 900 ? 40.428 52.098 -9.867 1.00 89.31 900 PRO A C 1
ATOM 7062 O O . PRO A 1 900 ? 40.798 51.728 -10.982 1.00 89.31 900 PRO A O 1
ATOM 7065 N N . CYS A 1 901 ? 39.553 51.396 -9.135 1.00 90.81 901 CYS A N 1
ATOM 7066 C CA . CYS A 1 901 ? 38.940 50.146 -9.581 1.00 90.81 901 CYS A CA 1
ATOM 7067 C C . CYS A 1 901 ? 38.036 50.373 -10.798 1.00 90.81 901 CYS A C 1
ATOM 7069 O O . CYS A 1 901 ? 38.200 49.698 -11.815 1.00 90.81 901 CYS A O 1
ATOM 7071 N N . ILE A 1 902 ? 37.110 51.334 -10.707 1.00 90.69 902 ILE A N 1
ATOM 7072 C CA . ILE A 1 902 ? 36.167 51.652 -11.786 1.00 90.69 902 ILE A CA 1
ATOM 7073 C C . ILE A 1 902 ? 36.913 52.159 -13.022 1.00 90.69 902 ILE A C 1
ATOM 7075 O O . ILE A 1 902 ? 36.634 51.707 -14.124 1.00 90.69 902 ILE A O 1
ATOM 7079 N N . GLN A 1 903 ? 37.900 53.043 -12.862 1.00 89.25 903 GLN A N 1
ATOM 7080 C CA . GLN A 1 903 ? 38.640 53.598 -14.003 1.00 89.25 903 GLN A CA 1
ATOM 7081 C C . GLN A 1 903 ? 39.484 52.553 -14.750 1.00 89.25 903 GLN A C 1
ATOM 7083 O O . GLN A 1 903 ? 39.725 52.691 -15.949 1.00 89.25 903 GLN A O 1
ATOM 7088 N N . SER A 1 904 ? 39.939 51.509 -14.056 1.00 89.38 904 SER A N 1
ATOM 7089 C CA . SER A 1 904 ? 40.874 50.529 -14.617 1.00 89.38 904 SER A CA 1
ATOM 7090 C C . SER A 1 904 ? 40.202 49.251 -15.140 1.00 89.38 904 SER A C 1
ATOM 7092 O O . SER A 1 904 ? 40.705 48.647 -16.089 1.00 89.38 904 SER A O 1
ATOM 7094 N N . CYS A 1 905 ? 39.082 48.815 -14.552 1.00 92.31 905 CYS A N 1
ATOM 7095 C CA . CYS A 1 905 ? 38.433 47.536 -14.875 1.00 92.31 905 CYS A CA 1
ATOM 7096 C C . CYS A 1 905 ? 37.372 47.680 -15.979 1.00 92.31 905 CYS A C 1
ATOM 7098 O O . CYS A 1 905 ? 36.180 47.729 -15.701 1.00 92.31 905 CYS A O 1
ATOM 7100 N N . ARG A 1 906 ? 37.782 47.676 -17.250 1.00 90.06 906 ARG A N 1
ATOM 7101 C CA . ARG A 1 906 ? 36.935 48.043 -18.410 1.00 90.06 906 ARG A CA 1
ATOM 7102 C C . ARG A 1 906 ? 35.669 47.198 -18.617 1.00 90.06 906 ARG A C 1
ATOM 7104 O O . ARG A 1 906 ? 34.728 47.646 -19.276 1.00 90.06 906 ARG A O 1
ATOM 7111 N N . LYS A 1 907 ? 35.654 45.959 -18.119 1.00 94.12 907 LYS A N 1
ATOM 7112 C CA . LYS A 1 907 ? 34.521 45.023 -18.244 1.00 94.12 907 LYS A CA 1
ATOM 7113 C C . LYS A 1 907 ? 33.718 44.859 -16.953 1.00 94.12 907 LYS A C 1
ATOM 7115 O O . LYS A 1 907 ? 32.875 43.969 -16.892 1.00 94.12 907 LYS A O 1
ATOM 7120 N N . LEU A 1 908 ? 33.972 45.687 -15.939 1.00 95.06 908 LEU A N 1
ATOM 7121 C CA . LEU A 1 908 ? 33.306 45.591 -14.645 1.00 95.06 908 LEU A CA 1
ATOM 7122 C C . LEU A 1 908 ? 31.788 45.766 -14.798 1.00 95.06 908 LEU A C 1
ATOM 7124 O O . LEU A 1 908 ? 31.324 46.822 -15.218 1.00 95.06 908 LEU A O 1
ATOM 7128 N N . GLN A 1 909 ? 31.026 44.742 -14.415 1.00 95.19 909 GLN A N 1
ATOM 7129 C CA . GLN A 1 909 ? 29.560 44.727 -14.451 1.00 95.19 909 GLN A CA 1
ATOM 7130 C C . GLN A 1 909 ? 28.946 44.938 -13.068 1.00 95.19 909 GLN A C 1
ATOM 7132 O O . GLN A 1 909 ? 27.895 45.572 -12.956 1.00 95.19 909 GLN A O 1
ATOM 7137 N N . MET A 1 910 ? 29.599 44.440 -12.014 1.00 94.38 910 MET A N 1
ATOM 7138 C CA . MET A 1 910 ? 29.095 44.523 -10.645 1.00 94.38 910 MET A CA 1
ATOM 7139 C C . MET A 1 910 ? 30.170 44.974 -9.656 1.00 94.38 910 MET A C 1
ATOM 7141 O O . MET A 1 910 ? 31.272 44.426 -9.624 1.00 94.38 910 MET A O 1
ATOM 7145 N N . LEU A 1 911 ? 29.821 45.943 -8.808 1.00 94.88 911 LEU A N 1
ATOM 7146 C CA . LEU A 1 911 ? 30.671 46.420 -7.719 1.00 94.88 911 LEU A CA 1
ATOM 7147 C C . LEU A 1 911 ? 29.934 46.316 -6.381 1.00 94.88 911 LEU A C 1
ATOM 7149 O O . LEU A 1 911 ? 28.872 46.907 -6.209 1.00 94.88 911 LEU A O 1
ATOM 7153 N N . ASN A 1 912 ? 30.516 45.609 -5.417 1.00 95.56 912 ASN A N 1
ATOM 7154 C CA . ASN A 1 912 ? 29.906 45.355 -4.114 1.00 95.56 912 ASN A CA 1
ATOM 7155 C C . ASN A 1 912 ? 30.776 45.945 -3.000 1.00 95.56 912 ASN A C 1
ATOM 7157 O O . ASN A 1 912 ? 31.979 45.702 -2.970 1.00 95.56 912 ASN A O 1
ATOM 7161 N N . TYR A 1 913 ? 30.217 46.709 -2.063 1.00 94.88 913 TYR A N 1
ATOM 7162 C CA . TYR A 1 913 ? 31.000 47.207 -0.926 1.00 94.88 913 TYR A CA 1
ATOM 7163 C C . TYR A 1 913 ? 30.158 47.563 0.300 1.00 94.88 913 TYR A C 1
ATOM 7165 O O . TYR A 1 913 ? 28.944 47.764 0.237 1.00 94.88 913 TYR A O 1
ATOM 7173 N N . TYR A 1 914 ? 30.823 47.642 1.453 1.00 93.81 914 TYR A N 1
ATOM 7174 C CA . TYR A 1 914 ? 30.216 48.084 2.707 1.00 93.81 914 TYR A CA 1
ATOM 7175 C C . TYR A 1 914 ? 30.274 49.611 2.801 1.00 93.81 914 TYR A C 1
ATOM 7177 O O . TYR A 1 914 ? 31.360 50.187 2.908 1.00 93.81 914 TYR A O 1
ATOM 7185 N N . VAL A 1 915 ? 29.109 50.266 2.807 1.00 92.75 915 VAL A N 1
ATOM 7186 C CA . VAL A 1 915 ? 28.993 51.738 2.719 1.00 92.75 915 VAL A CA 1
ATOM 7187 C C . VAL A 1 915 ? 29.753 52.429 3.846 1.00 92.75 915 VAL A C 1
ATOM 7189 O O . VAL A 1 915 ? 30.547 53.330 3.606 1.00 92.75 915 VAL A O 1
ATOM 7192 N N . LEU A 1 916 ? 29.582 51.949 5.081 1.00 91.69 916 LEU A N 1
ATOM 7193 C CA . LEU A 1 916 ? 30.210 52.540 6.270 1.00 91.69 916 LEU A CA 1
ATOM 7194 C C . LEU A 1 916 ? 31.687 52.163 6.454 1.00 91.69 916 LEU A C 1
ATOM 7196 O O . LEU A 1 916 ? 32.299 52.557 7.444 1.00 91.69 916 LEU A O 1
ATOM 7200 N N . PHE A 1 917 ? 32.263 51.387 5.538 1.00 92.12 917 PHE A N 1
ATOM 7201 C CA . PHE A 1 917 ? 33.672 50.986 5.562 1.00 92.12 917 PHE A CA 1
ATOM 7202 C C . PHE A 1 917 ? 34.440 51.449 4.325 1.00 92.12 917 PHE A C 1
ATOM 7204 O O . PHE A 1 917 ? 35.628 51.166 4.244 1.00 92.12 917 PHE A O 1
ATOM 7211 N N . THR A 1 918 ? 33.800 52.161 3.396 1.00 92.31 918 THR A N 1
ATOM 7212 C CA . THR A 1 918 ? 34.397 52.550 2.114 1.00 92.31 918 THR A CA 1
ATOM 7213 C C . THR A 1 918 ? 34.375 54.065 1.977 1.00 92.31 918 THR A C 1
ATOM 7215 O O . THR A 1 918 ? 33.338 54.690 2.210 1.00 92.31 918 THR A O 1
ATOM 7218 N N . ALA A 1 919 ? 35.514 54.664 1.630 1.00 90.44 919 ALA A N 1
ATOM 7219 C CA . ALA A 1 919 ? 35.608 56.093 1.373 1.00 90.44 919 ALA A CA 1
ATOM 7220 C C . ALA A 1 919 ? 34.728 56.452 0.165 1.00 90.44 919 ALA A C 1
ATOM 7222 O O . ALA A 1 919 ? 34.616 55.639 -0.758 1.00 90.44 919 ALA A O 1
ATOM 7223 N N . PRO A 1 920 ? 34.087 57.631 0.154 1.00 85.62 920 PRO A N 1
ATOM 7224 C CA . PRO A 1 920 ? 33.355 58.060 -1.022 1.00 85.62 920 PRO A CA 1
ATOM 7225 C C . PRO A 1 920 ? 34.300 58.186 -2.232 1.00 85.62 920 PRO A C 1
ATOM 7227 O O . PRO A 1 920 ? 35.402 58.718 -2.063 1.00 85.62 920 PRO A O 1
ATOM 7230 N N . PRO A 1 921 ? 33.898 57.700 -3.421 1.00 84.88 921 PRO A N 1
ATOM 7231 C CA . PRO A 1 921 ? 34.681 57.883 -4.636 1.00 84.88 921 PRO A CA 1
ATOM 7232 C C . PRO A 1 921 ? 34.827 59.361 -5.034 1.00 84.88 921 PRO A C 1
ATOM 7234 O O . PRO A 1 921 ? 34.162 60.243 -4.492 1.00 84.88 921 PRO A O 1
ATOM 7237 N N . ALA A 1 922 ? 35.683 59.650 -6.013 1.00 80.38 922 ALA A N 1
ATOM 7238 C CA . ALA A 1 922 ? 35.774 60.974 -6.613 1.00 80.38 922 ALA A CA 1
ATOM 7239 C C . ALA A 1 922 ? 34.460 61.348 -7.327 1.00 80.38 922 ALA A C 1
ATOM 7241 O O . ALA A 1 922 ? 33.750 60.494 -7.855 1.00 80.38 922 ALA A O 1
ATOM 7242 N N . SER A 1 923 ? 34.152 62.646 -7.385 1.00 69.81 923 SER A N 1
ATOM 7243 C CA . SER A 1 923 ? 32.871 63.173 -7.884 1.00 69.81 923 SER A CA 1
ATOM 7244 C C . SER A 1 923 ? 32.594 62.928 -9.376 1.00 69.81 923 SER A C 1
ATOM 7246 O O . SER A 1 923 ? 31.460 63.098 -9.817 1.00 69.81 923 SER A O 1
ATOM 7248 N N . GLU A 1 924 ? 33.597 62.532 -10.162 1.00 73.25 924 GLU A N 1
ATOM 7249 C CA . GLU A 1 924 ? 33.482 62.277 -11.602 1.00 73.25 924 GLU A CA 1
ATOM 7250 C C . GLU A 1 924 ? 33.914 60.837 -11.928 1.00 73.25 924 GLU A C 1
ATOM 7252 O O . GLU A 1 924 ? 35.066 60.575 -12.273 1.00 73.25 924 GLU A O 1
ATOM 7257 N N . LEU A 1 925 ? 32.981 59.886 -11.807 1.00 83.12 925 LEU A N 1
ATOM 7258 C CA . LEU A 1 925 ? 33.175 58.497 -12.238 1.00 83.12 925 LEU A CA 1
ATOM 7259 C C . LEU A 1 925 ? 32.568 58.262 -13.621 1.00 83.12 925 LEU A C 1
ATOM 7261 O O . LEU A 1 925 ? 31.384 58.525 -13.824 1.00 83.12 925 LEU A O 1
ATOM 7265 N N . GLU A 1 926 ? 33.341 57.696 -14.545 1.00 84.88 926 GLU A N 1
ATOM 7266 C CA . GLU A 1 926 ? 32.865 57.276 -15.865 1.00 84.88 926 GLU A CA 1
ATOM 7267 C C . GLU A 1 926 ? 33.041 55.765 -16.036 1.00 84.88 926 GLU A C 1
ATOM 7269 O O . GLU A 1 926 ? 34.132 55.231 -15.836 1.00 84.88 926 GLU A O 1
ATOM 7274 N N . HIS A 1 927 ? 31.957 55.069 -16.391 1.00 90.50 927 HIS A N 1
ATOM 7275 C CA . HIS A 1 927 ? 32.005 53.646 -16.726 1.00 90.50 927 HIS A CA 1
ATOM 7276 C C . HIS A 1 927 ? 30.831 53.239 -17.620 1.00 90.50 927 HIS A C 1
ATOM 7278 O O . HIS A 1 927 ? 29.685 53.624 -17.372 1.00 90.50 927 HIS A O 1
ATOM 7284 N N . SER A 1 928 ? 31.104 52.434 -18.648 1.00 89.81 928 SER A N 1
ATOM 7285 C CA . SER A 1 928 ? 30.131 52.082 -19.694 1.00 89.81 928 SER A CA 1
ATOM 7286 C C . SER A 1 928 ? 29.561 50.666 -19.593 1.00 89.81 928 SER A C 1
ATOM 7288 O O . SER A 1 928 ? 28.632 50.344 -20.325 1.00 89.81 928 SER A O 1
ATOM 7290 N N . THR A 1 929 ? 30.083 49.817 -18.702 1.00 94.00 929 THR A N 1
ATOM 7291 C CA . THR A 1 929 ? 29.639 48.414 -18.551 1.00 94.00 929 THR A CA 1
ATOM 7292 C C . THR A 1 929 ? 29.147 48.063 -17.144 1.00 94.00 929 THR A C 1
ATOM 7294 O O . THR A 1 929 ? 28.618 46.973 -16.950 1.00 94.00 929 THR A O 1
ATOM 7297 N N . LEU A 1 930 ? 29.250 48.990 -16.180 1.00 94.56 930 LEU A N 1
ATOM 7298 C CA . LEU A 1 930 ? 28.845 48.762 -14.788 1.00 94.56 930 LEU A CA 1
ATOM 7299 C C . LEU A 1 930 ? 27.322 48.831 -14.694 1.00 94.56 930 LEU A C 1
ATOM 7301 O O . LEU A 1 930 ? 26.768 49.919 -14.810 1.00 94.56 930 LEU A O 1
ATOM 7305 N N . THR A 1 931 ? 26.661 47.694 -14.482 1.00 95.06 931 THR A N 1
ATOM 7306 C CA . THR A 1 931 ? 25.195 47.584 -14.444 1.00 95.06 931 THR A CA 1
ATOM 7307 C C . THR A 1 931 ? 24.627 47.543 -13.034 1.00 95.06 931 THR A C 1
ATOM 7309 O O . THR A 1 931 ? 23.487 47.967 -12.834 1.00 95.06 931 THR A O 1
ATOM 7312 N N . THR A 1 932 ? 25.395 47.051 -12.057 1.00 94.75 932 THR A N 1
ATOM 7313 C CA . THR A 1 932 ? 24.906 46.832 -10.690 1.00 94.75 932 THR A CA 1
ATOM 7314 C C . THR A 1 932 ? 25.910 47.305 -9.644 1.00 94.75 932 THR A C 1
ATOM 7316 O O . THR A 1 932 ? 27.089 46.962 -9.704 1.00 94.75 932 THR A O 1
ATOM 7319 N N . VAL A 1 933 ? 25.437 48.041 -8.638 1.00 94.62 933 VAL A N 1
ATOM 7320 C CA . VAL A 1 933 ? 26.209 48.348 -7.427 1.00 94.62 933 VAL A CA 1
ATOM 7321 C C . VAL A 1 933 ? 25.473 47.804 -6.211 1.00 94.62 933 VAL A C 1
ATOM 7323 O O . VAL A 1 933 ? 24.331 48.182 -5.966 1.00 94.62 933 VAL A O 1
ATOM 7326 N N . SER A 1 934 ? 26.118 46.939 -5.430 1.00 94.62 934 SER A N 1
ATOM 7327 C CA . SER A 1 934 ? 25.531 46.423 -4.191 1.00 94.62 934 SER A CA 1
ATOM 7328 C C . SER A 1 934 ? 26.148 47.092 -2.971 1.00 94.62 934 SER A C 1
ATOM 7330 O O . SER A 1 934 ? 27.370 47.143 -2.821 1.00 94.62 934 SER A O 1
ATOM 7332 N N . LEU A 1 935 ? 25.299 47.568 -2.067 1.00 94.12 935 LEU A N 1
ATOM 7333 C CA . LEU A 1 935 ? 25.683 48.322 -0.882 1.00 94.12 935 LEU A CA 1
ATOM 7334 C C . LEU A 1 935 ? 25.280 47.567 0.382 1.00 94.12 935 LEU A C 1
ATOM 7336 O O . LEU A 1 935 ? 24.094 47.338 0.628 1.00 94.12 935 LEU A O 1
ATOM 7340 N N . ASN A 1 936 ? 26.255 47.209 1.219 1.00 92.88 936 ASN A N 1
ATOM 7341 C CA . ASN A 1 936 ? 25.984 46.538 2.488 1.00 92.88 936 ASN A CA 1
ATOM 7342 C C . ASN A 1 936 ? 25.973 47.510 3.677 1.00 92.88 936 ASN A C 1
ATOM 7344 O O . ASN A 1 936 ? 26.935 48.260 3.887 1.00 92.88 936 ASN A O 1
ATOM 7348 N N . MET A 1 937 ? 24.907 47.456 4.480 1.00 89.06 937 MET A N 1
ATOM 7349 C CA . MET A 1 937 ? 24.805 48.148 5.761 1.00 89.06 937 MET A CA 1
ATOM 7350 C C . MET A 1 937 ? 25.289 47.240 6.891 1.00 89.06 937 MET A C 1
ATOM 7352 O O . MET A 1 937 ? 24.589 46.335 7.350 1.00 89.06 937 MET A O 1
ATOM 7356 N N . HIS A 1 938 ? 26.493 47.533 7.376 1.00 87.88 938 HIS A N 1
ATOM 7357 C CA . HIS A 1 938 ? 27.061 46.926 8.572 1.00 87.88 938 HIS A CA 1
ATOM 7358 C C . HIS A 1 938 ? 27.567 48.030 9.492 1.00 87.88 938 HIS A C 1
ATOM 7360 O O . HIS A 1 938 ? 28.267 48.941 9.051 1.00 87.88 938 HIS A O 1
ATOM 7366 N N . VAL A 1 939 ? 27.254 47.926 10.784 1.00 84.25 939 VAL A N 1
ATOM 7367 C CA . VAL A 1 939 ? 27.669 48.914 11.787 1.00 84.25 939 VAL A CA 1
ATOM 7368 C C . VAL A 1 939 ? 29.195 49.027 11.814 1.00 84.25 939 VAL A C 1
ATOM 7370 O O . VAL A 1 939 ? 29.889 48.015 11.960 1.00 84.25 939 VAL A O 1
ATOM 7373 N N . ASN A 1 940 ? 29.700 50.254 11.683 1.00 84.25 940 ASN A N 1
ATOM 7374 C CA . ASN A 1 940 ? 31.097 50.602 11.905 1.00 84.25 940 ASN A CA 1
ATOM 7375 C C . ASN A 1 940 ? 31.215 51.414 13.197 1.00 84.25 940 ASN A C 1
ATOM 7377 O O . ASN A 1 940 ? 30.896 52.600 13.229 1.00 84.25 940 ASN A O 1
ATOM 7381 N N . SER A 1 941 ? 31.698 50.778 14.264 1.00 83.06 941 SER A N 1
ATOM 7382 C CA . SER A 1 941 ? 31.822 51.395 15.591 1.00 83.06 941 SER A CA 1
ATOM 7383 C C . SER A 1 941 ? 32.818 52.560 15.662 1.00 83.06 941 SER A C 1
ATOM 7385 O O . SER A 1 941 ? 32.887 53.221 16.691 1.00 83.06 941 SER A O 1
ATOM 7387 N N . LEU A 1 942 ? 33.603 52.805 14.605 1.00 80.75 942 LEU A N 1
ATOM 7388 C CA . LEU A 1 942 ? 34.540 53.929 14.531 1.00 80.75 942 LEU A CA 1
ATOM 7389 C C . LEU A 1 942 ? 33.874 55.238 14.079 1.00 80.75 942 LEU A C 1
ATOM 7391 O O . LEU A 1 942 ? 34.451 56.303 14.282 1.00 80.75 942 LEU A O 1
ATOM 7395 N N . ILE A 1 943 ? 32.678 55.177 13.483 1.00 81.38 943 ILE A N 1
ATOM 7396 C CA . ILE A 1 943 ? 31.910 56.362 13.084 1.00 81.38 943 ILE A CA 1
ATOM 7397 C C . ILE A 1 943 ? 30.940 56.678 14.226 1.00 81.38 943 ILE A C 1
ATOM 7399 O O . ILE A 1 943 ? 29.923 56.010 14.398 1.00 81.38 943 ILE A O 1
ATOM 7403 N N . GLY A 1 944 ? 31.317 57.646 15.064 1.00 66.50 944 GLY A N 1
ATOM 7404 C CA . GLY A 1 944 ? 30.689 57.870 16.371 1.00 66.50 944 GLY A CA 1
ATOM 7405 C C . GLY A 1 944 ? 29.471 58.796 16.387 1.00 66.50 944 GLY A C 1
ATOM 7406 O O . GLY A 1 944 ? 28.793 58.866 17.409 1.00 66.50 944 GLY A O 1
ATOM 7407 N N . ASP A 1 945 ? 29.178 59.510 15.298 1.00 79.94 945 ASP A N 1
ATOM 7408 C CA . ASP A 1 945 ? 28.091 60.488 15.249 1.00 79.94 945 ASP A CA 1
ATOM 7409 C C . ASP A 1 945 ? 27.198 60.327 14.007 1.00 79.94 945 ASP A C 1
ATOM 7411 O O . ASP A 1 945 ? 27.633 59.922 12.926 1.00 79.94 945 ASP A O 1
ATOM 7415 N N . SER A 1 946 ? 25.912 60.651 14.174 1.00 76.88 946 SER A N 1
ATOM 7416 C CA . SER A 1 946 ? 24.898 60.489 13.124 1.00 76.88 946 SER A CA 1
ATOM 7417 C C . SER A 1 946 ? 25.119 61.403 11.914 1.00 76.88 946 SER A C 1
ATOM 7419 O O . SER A 1 946 ? 24.697 61.054 10.812 1.00 76.88 946 SER A O 1
ATOM 7421 N N . VAL A 1 947 ? 25.792 62.547 12.081 1.00 82.62 947 VAL A N 1
ATOM 7422 C CA . VAL A 1 947 ? 26.039 63.503 10.992 1.00 82.62 947 VAL A CA 1
ATOM 7423 C C . VAL A 1 947 ? 27.057 62.922 10.015 1.00 82.62 947 VAL A C 1
ATOM 7425 O O . VAL A 1 947 ? 26.809 62.928 8.810 1.00 82.62 947 VAL A O 1
ATOM 7428 N N . SER A 1 948 ? 28.142 62.345 10.530 1.00 83.44 948 SER A N 1
ATOM 7429 C CA . SER A 1 948 ? 29.171 61.665 9.741 1.00 83.44 948 SER A CA 1
ATOM 7430 C C . SER A 1 948 ? 28.622 60.451 8.982 1.00 83.44 948 SER A C 1
ATOM 7432 O O . SER A 1 948 ? 28.943 60.272 7.808 1.00 83.44 948 SER A O 1
ATOM 7434 N N . VAL A 1 949 ? 27.743 59.652 9.606 1.00 87.56 949 VAL A N 1
ATOM 7435 C CA . VAL A 1 949 ? 27.082 58.506 8.946 1.00 87.56 949 VAL A CA 1
ATOM 7436 C C . VAL A 1 949 ? 26.228 58.963 7.762 1.00 87.56 949 VAL A C 1
ATOM 7438 O O . VAL A 1 949 ? 26.349 58.414 6.668 1.00 87.56 949 VAL A O 1
ATOM 7441 N N . TRP A 1 950 ? 25.382 59.977 7.956 1.00 90.75 950 TRP A N 1
ATOM 7442 C CA . TRP A 1 950 ? 24.514 60.473 6.886 1.00 90.75 950 TRP A CA 1
ATOM 7443 C C . TRP A 1 950 ? 25.284 61.170 5.770 1.00 90.75 950 TRP A C 1
ATOM 7445 O O . TRP A 1 950 ? 24.955 60.952 4.611 1.00 90.75 950 TRP A O 1
ATOM 7455 N N . SER A 1 951 ? 26.318 61.947 6.104 1.00 88.94 951 SER A N 1
ATOM 7456 C CA . SER A 1 951 ? 27.201 62.572 5.112 1.00 88.94 951 SER A CA 1
ATOM 7457 C C . SER A 1 951 ? 27.824 61.523 4.187 1.00 88.94 951 SER A C 1
ATOM 7459 O O . SER A 1 951 ? 27.815 61.675 2.969 1.00 88.94 951 SER A O 1
ATOM 7461 N N . LEU A 1 952 ? 28.290 60.406 4.757 1.00 89.44 952 LEU A N 1
ATOM 7462 C CA . LEU A 1 952 ? 28.864 59.299 3.998 1.00 89.44 952 LEU A CA 1
ATOM 7463 C C . LEU A 1 952 ? 27.831 58.622 3.085 1.00 89.44 952 LEU A C 1
ATOM 7465 O O . LEU A 1 952 ? 28.112 58.391 1.912 1.00 89.44 952 LEU A O 1
ATOM 7469 N N . ILE A 1 953 ? 26.637 58.324 3.610 1.00 92.06 953 ILE A N 1
ATOM 7470 C CA . ILE A 1 953 ? 25.541 57.725 2.834 1.00 92.06 953 ILE A CA 1
ATOM 7471 C C . ILE A 1 953 ? 25.153 58.646 1.670 1.00 92.06 953 ILE A C 1
ATOM 7473 O O . ILE A 1 953 ? 25.171 58.211 0.522 1.00 92.06 953 ILE A O 1
ATOM 7477 N N . GLU A 1 954 ? 24.846 59.914 1.951 1.00 92.19 954 GLU A N 1
ATOM 7478 C CA . GLU A 1 954 ? 24.443 60.904 0.944 1.00 92.19 954 GLU A CA 1
ATOM 7479 C C . GLU A 1 954 ? 25.502 61.046 -0.156 1.00 92.19 954 GLU A C 1
ATOM 7481 O O . GLU A 1 954 ? 25.156 61.003 -1.333 1.00 92.19 954 GLU A O 1
ATOM 7486 N N . HIS A 1 955 ? 26.786 61.101 0.207 1.00 90.69 955 HIS A N 1
ATOM 7487 C CA . HIS A 1 955 ? 27.876 61.241 -0.757 1.00 90.69 955 HIS A CA 1
ATOM 7488 C C . HIS A 1 955 ? 28.008 60.030 -1.695 1.00 90.69 955 HIS A C 1
ATOM 7490 O O . HIS A 1 955 ? 28.145 60.202 -2.905 1.00 90.69 955 HIS A O 1
ATOM 7496 N N . HIS A 1 956 ? 27.936 58.800 -1.167 1.00 92.44 956 HIS A N 1
ATOM 7497 C CA . HIS A 1 956 ? 27.962 57.591 -2.003 1.00 92.44 956 HIS A CA 1
ATOM 7498 C C . HIS A 1 956 ? 26.792 57.575 -2.990 1.00 92.44 956 HIS A C 1
ATOM 7500 O O . HIS A 1 956 ? 26.983 57.294 -4.171 1.00 92.44 956 HIS A O 1
ATOM 7506 N N . PHE A 1 957 ? 25.588 57.922 -2.533 1.00 92.06 957 PHE A N 1
ATOM 7507 C CA . PHE A 1 957 ? 24.411 57.946 -3.398 1.00 92.06 957 PHE A CA 1
ATOM 7508 C C . PHE A 1 957 ? 24.425 59.087 -4.421 1.00 92.06 957 PHE A C 1
ATOM 7510 O O . PHE A 1 957 ? 24.018 58.860 -5.560 1.00 92.06 957 PHE A O 1
ATOM 7517 N N . ASP A 1 958 ? 24.922 60.275 -4.069 1.00 90.69 958 ASP A N 1
ATOM 7518 C CA . ASP A 1 958 ? 25.055 61.393 -5.011 1.00 90.69 958 ASP A CA 1
ATOM 7519 C C . ASP A 1 958 ? 25.960 61.016 -6.196 1.00 90.69 958 ASP A C 1
ATOM 7521 O O . ASP A 1 958 ? 25.643 61.341 -7.342 1.00 90.69 958 ASP A O 1
ATOM 7525 N N . ILE A 1 959 ? 27.028 60.250 -5.952 1.00 88.81 959 ILE A N 1
ATOM 7526 C CA . ILE A 1 959 ? 27.911 59.756 -7.018 1.00 88.81 959 ILE A CA 1
ATOM 7527 C C . ILE A 1 959 ? 27.216 58.701 -7.889 1.00 88.81 959 ILE A C 1
ATOM 7529 O O . ILE A 1 959 ? 27.327 58.748 -9.115 1.00 88.81 959 ILE A O 1
ATOM 7533 N N . LEU A 1 960 ? 26.455 57.775 -7.295 1.00 90.38 960 LEU A N 1
ATOM 7534 C CA . LEU A 1 960 ? 25.691 56.767 -8.050 1.00 90.38 960 LEU A CA 1
ATOM 7535 C C . LEU A 1 960 ? 24.580 57.388 -8.919 1.00 90.38 960 LEU A C 1
ATOM 7537 O O . LEU A 1 960 ? 24.201 56.817 -9.946 1.00 90.38 960 LEU A O 1
ATOM 7541 N N . CYS A 1 961 ? 24.098 58.578 -8.550 1.00 89.19 961 CYS A N 1
ATOM 7542 C CA . CYS A 1 961 ? 23.172 59.382 -9.353 1.00 89.19 961 CYS A CA 1
ATOM 7543 C C . CYS A 1 961 ? 23.864 60.145 -10.503 1.00 89.19 961 CYS A C 1
ATOM 7545 O O . CYS A 1 961 ? 23.193 60.791 -11.310 1.00 89.19 961 CYS A O 1
ATOM 7547 N N . GLY A 1 962 ? 25.195 60.084 -10.606 1.00 84.25 962 GLY A N 1
ATOM 7548 C CA . GLY A 1 962 ? 25.967 60.736 -11.658 1.00 84.25 962 GLY A CA 1
ATOM 7549 C C . GLY A 1 962 ? 25.619 60.228 -13.065 1.00 84.25 962 GLY A C 1
ATOM 7550 O O . GLY A 1 962 ? 25.406 59.035 -13.297 1.00 84.25 962 GLY A O 1
ATOM 7551 N N . LYS A 1 963 ? 25.606 61.146 -14.042 1.00 80.88 963 LYS A N 1
ATOM 7552 C CA . LYS A 1 963 ? 25.242 60.854 -15.446 1.00 80.88 963 LYS A CA 1
ATOM 7553 C C . LYS A 1 963 ? 26.290 60.034 -16.210 1.00 80.88 963 LYS A C 1
ATOM 7555 O O . LYS A 1 963 ? 25.967 59.444 -17.235 1.00 80.88 963 LYS A O 1
ATOM 7560 N N . ASN A 1 964 ? 27.522 59.977 -15.707 1.00 84.00 964 ASN A N 1
ATOM 7561 C CA . ASN A 1 964 ? 28.661 59.361 -16.393 1.00 84.00 964 ASN A CA 1
ATOM 7562 C C . ASN A 1 964 ? 28.754 57.830 -16.181 1.00 84.00 964 ASN A C 1
ATOM 7564 O O . ASN A 1 964 ? 29.497 57.148 -16.885 1.00 84.00 964 ASN A O 1
ATOM 7568 N N . LEU A 1 965 ? 27.946 57.253 -15.282 1.00 89.44 965 LEU A N 1
ATOM 7569 C CA . LEU A 1 965 ? 27.783 55.800 -15.124 1.00 89.44 965 LEU A CA 1
ATOM 7570 C C . LEU A 1 965 ? 26.683 55.277 -16.061 1.00 89.44 965 LEU A C 1
ATOM 7572 O O . LEU A 1 965 ? 25.606 54.877 -15.626 1.00 89.44 965 LEU A O 1
ATOM 7576 N N . THR A 1 966 ? 26.894 55.353 -17.370 1.00 88.00 966 THR A N 1
ATOM 7577 C CA . THR A 1 966 ? 25.812 55.225 -18.370 1.00 88.00 966 THR A CA 1
ATOM 7578 C C . THR A 1 966 ? 25.055 53.889 -18.345 1.00 88.00 966 THR A C 1
ATOM 7580 O O . THR A 1 966 ? 23.862 53.875 -18.635 1.00 88.00 966 THR A O 1
ATOM 7583 N N . ALA A 1 967 ? 25.695 52.789 -17.936 1.00 92.00 967 ALA A N 1
ATOM 7584 C CA . ALA A 1 967 ? 25.083 51.456 -17.900 1.00 92.00 967 ALA A CA 1
ATOM 7585 C C . ALA A 1 967 ? 24.456 51.050 -16.555 1.00 92.00 967 ALA A C 1
ATOM 7587 O O . ALA A 1 967 ? 23.807 50.007 -16.495 1.00 92.00 967 ALA A O 1
ATOM 7588 N N . LEU A 1 968 ? 24.622 51.841 -15.487 1.00 93.62 968 LEU A N 1
ATOM 7589 C CA . LEU A 1 968 ? 24.162 51.460 -14.148 1.00 93.62 968 LEU A CA 1
ATOM 7590 C C . LEU A 1 968 ? 22.627 51.366 -14.112 1.00 93.62 968 LEU A C 1
ATOM 7592 O O . LEU A 1 968 ? 21.916 52.293 -14.469 1.00 93.62 968 LEU A O 1
ATOM 7596 N N . GLN A 1 969 ? 22.069 50.241 -13.699 1.00 92.75 969 GLN A N 1
ATOM 7597 C CA . GLN A 1 969 ? 20.615 50.066 -13.648 1.00 92.75 969 GLN A CA 1
ATOM 7598 C C . GLN A 1 969 ? 20.150 49.785 -12.235 1.00 92.75 969 GLN A C 1
ATOM 7600 O O . GLN A 1 969 ? 19.133 50.334 -11.827 1.00 92.75 969 GLN A O 1
ATOM 7605 N N . ASN A 1 970 ? 20.910 48.991 -11.481 1.00 93.75 970 ASN A N 1
ATOM 7606 C CA . ASN A 1 970 ? 20.460 48.468 -10.200 1.00 93.75 970 ASN A CA 1
ATOM 7607 C C . ASN A 1 970 ? 21.409 48.886 -9.074 1.00 93.75 970 ASN A C 1
ATOM 7609 O O . ASN A 1 970 ? 22.625 48.699 -9.158 1.00 93.75 970 ASN A O 1
ATOM 7613 N N . VAL A 1 971 ? 20.838 49.419 -7.999 1.00 93.19 971 VAL A N 1
ATOM 7614 C CA . VAL A 1 971 ? 21.498 49.612 -6.711 1.00 93.19 971 VAL A CA 1
ATOM 7615 C C . VAL A 1 971 ? 20.839 48.662 -5.718 1.00 93.19 971 VAL A C 1
ATOM 7617 O O . VAL A 1 971 ? 19.662 48.820 -5.403 1.00 93.19 971 VAL A O 1
ATOM 7620 N N . VAL A 1 972 ? 21.571 47.656 -5.243 1.00 93.06 972 VAL A N 1
ATOM 7621 C CA . VAL A 1 972 ? 21.007 46.578 -4.414 1.00 93.06 972 VAL A CA 1
ATOM 7622 C C . VAL A 1 972 ? 21.486 46.715 -2.974 1.00 93.06 972 VAL A C 1
ATOM 7624 O O . VAL A 1 972 ? 22.684 46.770 -2.703 1.00 93.06 972 VAL A O 1
ATOM 7627 N N . LEU A 1 973 ? 20.558 46.762 -2.025 1.00 91.12 973 LEU A N 1
ATOM 7628 C CA . LEU A 1 973 ? 20.849 46.975 -0.612 1.00 91.12 973 LEU A CA 1
ATOM 7629 C C . LEU A 1 973 ? 20.892 45.648 0.154 1.00 91.12 973 LEU A C 1
ATOM 7631 O O . LEU A 1 973 ? 19.898 44.927 0.227 1.00 91.12 973 LEU A O 1
ATOM 7635 N N . TYR A 1 974 ? 22.037 45.364 0.776 1.00 89.25 974 TYR A N 1
ATOM 7636 C CA . TYR A 1 974 ? 22.288 44.187 1.615 1.00 89.25 974 TYR A CA 1
ATOM 7637 C C . TYR A 1 974 ? 22.482 44.588 3.088 1.00 89.25 974 TYR A C 1
ATOM 7639 O O . TYR A 1 974 ? 22.998 45.664 3.381 1.00 89.25 974 TYR A O 1
ATOM 7647 N N . GLY A 1 975 ? 22.134 43.716 4.037 1.00 84.56 975 GLY A N 1
ATOM 7648 C CA . GLY A 1 975 ? 22.266 44.001 5.476 1.00 84.56 975 GLY A CA 1
ATOM 7649 C C . GLY A 1 975 ? 21.077 44.774 6.064 1.00 84.56 975 GLY A C 1
ATOM 7650 O O . GLY A 1 975 ? 20.024 44.883 5.439 1.00 84.56 975 GLY A O 1
ATOM 7651 N N . ASP A 1 976 ? 21.219 45.286 7.291 1.00 82.50 976 ASP A N 1
ATOM 7652 C CA . ASP A 1 976 ? 20.102 45.922 8.007 1.00 82.50 976 ASP A CA 1
ATOM 7653 C C . ASP A 1 976 ? 19.966 47.409 7.656 1.00 82.50 976 ASP A C 1
ATOM 7655 O O . ASP A 1 976 ? 20.537 48.287 8.301 1.00 82.50 976 ASP A O 1
ATOM 7659 N N . TRP A 1 977 ? 19.182 47.688 6.616 1.00 87.62 977 TRP A N 1
ATOM 7660 C CA . TRP A 1 977 ? 18.860 49.048 6.184 1.00 87.62 977 TRP A CA 1
ATOM 7661 C C . TRP A 1 977 ? 17.628 49.644 6.875 1.00 87.62 977 TRP A C 1
ATOM 7663 O O . TRP A 1 977 ? 17.308 50.802 6.608 1.00 87.62 977 TRP A O 1
ATOM 7673 N N . LYS A 1 978 ? 16.932 48.916 7.765 1.00 83.00 978 LYS A N 1
ATOM 7674 C CA . LYS A 1 978 ? 15.603 49.321 8.275 1.00 83.00 978 LYS A CA 1
ATOM 7675 C C . LYS A 1 978 ? 15.604 50.720 8.885 1.00 83.00 978 LYS A C 1
ATOM 7677 O O . LYS A 1 978 ? 14.746 51.530 8.549 1.00 83.00 978 LYS A O 1
ATOM 7682 N N . ALA A 1 979 ? 16.595 51.016 9.726 1.00 80.44 979 ALA A N 1
ATOM 7683 C CA . ALA A 1 979 ? 16.709 52.306 10.405 1.00 80.44 979 ALA A CA 1
ATOM 7684 C C . ALA A 1 979 ? 17.029 53.473 9.450 1.00 80.44 979 ALA A C 1
ATOM 7686 O O . ALA A 1 979 ? 16.570 54.592 9.672 1.00 80.44 979 ALA A O 1
ATOM 7687 N N . VAL A 1 980 ? 17.797 53.217 8.386 1.00 85.50 980 VAL A N 1
ATOM 7688 C CA . VAL A 1 980 ? 18.166 54.220 7.372 1.00 85.50 980 VAL A CA 1
ATOM 7689 C C . VAL A 1 980 ? 16.994 54.473 6.429 1.00 85.50 980 VAL A C 1
ATOM 7691 O O . VAL A 1 980 ? 16.664 55.621 6.149 1.00 85.50 980 VAL A O 1
ATOM 7694 N N . TRP A 1 981 ? 16.316 53.406 6.009 1.00 82.50 981 TRP A N 1
ATOM 7695 C CA . TRP A 1 981 ? 15.171 53.458 5.107 1.00 82.50 981 TRP A CA 1
ATOM 7696 C C . TRP A 1 981 ? 13.993 54.245 5.691 1.00 82.50 981 TRP A C 1
ATOM 7698 O O . TRP A 1 981 ? 13.365 55.034 4.991 1.00 82.50 981 TRP A O 1
ATOM 7708 N N . SER A 1 982 ? 13.706 54.075 6.988 1.00 83.12 982 SER A N 1
ATOM 7709 C CA . SER A 1 982 ? 12.632 54.802 7.681 1.00 83.12 982 SER A CA 1
ATOM 7710 C C . SER A 1 982 ? 12.965 56.264 8.005 1.00 83.12 982 SER A C 1
ATOM 7712 O O . SER A 1 982 ? 12.125 56.978 8.551 1.00 83.12 982 SER A O 1
ATOM 7714 N N . HIS A 1 983 ? 14.191 56.718 7.738 1.00 88.81 983 HIS A N 1
ATOM 7715 C CA . HIS A 1 983 ? 14.646 58.040 8.149 1.00 88.81 983 HIS A CA 1
ATOM 7716 C C . HIS A 1 983 ? 14.329 59.112 7.083 1.00 88.81 983 HIS A C 1
ATOM 7718 O O . HIS A 1 983 ? 14.620 58.899 5.903 1.00 88.81 983 HIS A O 1
ATOM 7724 N N . PRO A 1 984 ? 13.832 60.311 7.459 1.00 88.50 984 PRO A N 1
ATOM 7725 C CA . PRO A 1 984 ? 13.410 61.343 6.499 1.00 88.50 984 PRO A CA 1
ATOM 7726 C C . PRO A 1 984 ? 14.484 61.787 5.492 1.00 88.50 984 PRO A C 1
ATOM 7728 O O . PRO A 1 984 ? 14.157 62.187 4.379 1.00 88.50 984 PRO A O 1
ATOM 7731 N N . ARG A 1 985 ? 15.770 61.693 5.861 1.00 89.88 985 ARG A N 1
ATOM 7732 C CA . ARG A 1 985 ? 16.906 62.039 4.982 1.00 89.88 985 ARG A CA 1
ATOM 7733 C C . ARG A 1 985 ? 17.112 61.074 3.808 1.00 89.88 985 ARG A C 1
ATOM 7735 O O . ARG A 1 985 ? 17.790 61.442 2.858 1.00 89.88 985 ARG A O 1
ATOM 7742 N N . PHE A 1 986 ? 16.529 59.873 3.838 1.00 90.31 986 PHE A N 1
ATOM 7743 C CA . PHE A 1 986 ? 16.680 58.898 2.753 1.00 90.31 986 PHE A CA 1
ATOM 7744 C C . PHE A 1 986 ? 15.677 59.108 1.609 1.00 90.31 986 PHE A C 1
ATOM 7746 O O . PHE A 1 986 ? 15.965 58.768 0.464 1.00 90.31 986 PHE A O 1
ATOM 7753 N N . ALA A 1 987 ? 14.518 59.719 1.877 1.00 88.00 987 ALA A N 1
ATOM 7754 C CA . ALA A 1 987 ? 13.502 59.952 0.848 1.00 88.00 987 ALA A CA 1
ATOM 7755 C C . ALA A 1 987 ? 14.018 60.789 -0.351 1.00 88.00 987 ALA A C 1
ATOM 7757 O O . ALA A 1 987 ? 13.788 60.372 -1.486 1.00 88.00 987 ALA A O 1
ATOM 7758 N N . PRO A 1 988 ? 14.781 61.889 -0.159 1.00 90.94 988 PRO A N 1
ATOM 7759 C CA . PRO A 1 988 ? 15.384 62.628 -1.273 1.00 90.94 988 PRO A CA 1
ATOM 7760 C C . PRO A 1 988 ? 16.396 61.813 -2.088 1.00 90.94 988 PRO A C 1
ATOM 7762 O O . PRO A 1 988 ? 16.510 62.012 -3.293 1.00 90.94 988 PRO A O 1
ATOM 7765 N N . ILE A 1 989 ? 17.120 60.888 -1.450 1.00 91.31 989 ILE A N 1
ATOM 7766 C CA . ILE A 1 989 ? 18.083 60.005 -2.124 1.00 91.31 989 ILE A CA 1
ATOM 7767 C C . ILE A 1 989 ? 17.355 59.070 -3.095 1.00 91.31 989 ILE A C 1
ATOM 7769 O O . ILE A 1 989 ? 17.787 58.906 -4.234 1.00 91.31 989 ILE A O 1
ATOM 7773 N N . LYS A 1 990 ? 16.221 58.501 -2.666 1.00 87.75 990 LYS A N 1
ATOM 7774 C CA . LYS A 1 990 ? 15.395 57.636 -3.516 1.00 87.75 990 LYS A CA 1
ATOM 7775 C C . LYS A 1 990 ? 14.901 58.377 -4.761 1.00 87.75 990 LYS A C 1
ATOM 7777 O O . LYS A 1 990 ? 15.043 57.862 -5.864 1.00 87.75 990 LYS A O 1
ATOM 7782 N N . VAL A 1 991 ? 14.399 59.602 -4.584 1.00 90.00 991 VAL A N 1
ATOM 7783 C CA . VAL A 1 991 ? 13.937 60.446 -5.700 1.00 90.00 991 VAL A CA 1
ATOM 7784 C C . VAL A 1 991 ? 15.079 60.733 -6.678 1.00 90.00 991 VAL A C 1
ATOM 7786 O O . VAL A 1 991 ? 14.910 60.536 -7.876 1.00 90.00 991 VAL A O 1
ATOM 7789 N N . LYS A 1 992 ? 16.266 61.112 -6.185 1.00 90.56 992 LYS A N 1
ATOM 7790 C CA . LYS A 1 992 ? 17.441 61.360 -7.040 1.00 90.56 992 LYS A CA 1
ATOM 7791 C C . LYS A 1 992 ? 17.860 60.130 -7.857 1.00 90.56 992 LYS A C 1
ATOM 7793 O O . LYS A 1 992 ? 18.232 60.274 -9.019 1.00 90.56 992 LYS A O 1
ATOM 7798 N N . LEU A 1 993 ? 17.799 58.930 -7.274 1.00 90.25 993 LEU A N 1
ATOM 7799 C CA . LEU A 1 993 ? 18.102 57.682 -7.986 1.00 90.25 993 LEU A CA 1
ATOM 7800 C C . LEU A 1 993 ? 17.083 57.390 -9.092 1.00 90.25 993 LEU A C 1
ATOM 7802 O O . LEU A 1 993 ? 17.481 57.029 -10.200 1.00 90.25 993 LEU A O 1
ATOM 7806 N N . GLU A 1 994 ? 15.792 57.576 -8.805 1.00 87.31 994 GLU A N 1
ATOM 7807 C CA . GLU A 1 994 ? 14.708 57.409 -9.780 1.00 87.31 994 GLU A CA 1
ATOM 7808 C C . GLU A 1 994 ? 14.839 58.419 -10.932 1.00 87.31 994 GLU A C 1
ATOM 7810 O O . GLU A 1 994 ? 14.756 58.036 -12.099 1.00 87.31 994 GLU A O 1
ATOM 7815 N N . GLU A 1 995 ? 15.136 59.687 -10.629 1.00 90.44 995 GLU A N 1
ATOM 7816 C CA . GLU A 1 995 ? 15.411 60.737 -11.623 1.00 90.44 995 GLU A CA 1
ATOM 7817 C C . GLU A 1 995 ? 16.656 60.434 -12.474 1.00 90.44 995 GLU A C 1
ATOM 7819 O O . GLU A 1 995 ? 16.699 60.768 -13.660 1.00 90.44 995 GLU A O 1
ATOM 7824 N N . ALA A 1 996 ? 17.656 59.762 -11.898 1.00 87.75 996 ALA A N 1
ATOM 7825 C CA . ALA A 1 996 ? 18.832 59.260 -12.606 1.00 87.75 996 ALA A CA 1
ATOM 7826 C C . ALA A 1 996 ? 18.577 57.939 -13.369 1.00 87.75 996 ALA A C 1
ATOM 7828 O O . ALA A 1 996 ? 19.501 57.404 -13.985 1.00 87.75 996 ALA A O 1
ATOM 7829 N N . GLY A 1 997 ? 17.347 57.407 -13.347 1.00 88.62 997 GLY A N 1
ATOM 7830 C CA . GLY A 1 997 ? 16.950 56.189 -14.058 1.00 88.62 997 GLY A CA 1
ATOM 7831 C C . GLY A 1 997 ? 17.455 54.887 -13.429 1.00 88.62 997 GLY A C 1
ATOM 7832 O O . GLY A 1 997 ? 17.583 53.886 -14.134 1.00 88.62 997 GLY A O 1
ATOM 7833 N N . ARG A 1 998 ? 17.773 54.885 -12.128 1.00 91.75 998 ARG A N 1
ATOM 7834 C CA . ARG A 1 998 ? 18.296 53.719 -11.395 1.00 91.75 998 ARG A CA 1
ATOM 7835 C C . ARG A 1 998 ? 17.210 53.085 -10.525 1.00 91.75 998 ARG A C 1
ATOM 7837 O O . ARG A 1 998 ? 16.429 53.784 -9.884 1.00 91.75 998 ARG A O 1
ATOM 7844 N N . LYS A 1 999 ? 17.195 51.756 -10.456 1.00 90.75 999 LYS A N 1
ATOM 7845 C CA . LYS A 1 999 ? 16.332 50.969 -9.570 1.00 90.75 999 LYS A CA 1
ATOM 7846 C C . LYS A 1 999 ? 17.042 50.690 -8.254 1.00 90.75 999 LYS A C 1
ATOM 7848 O O . LYS A 1 999 ? 18.205 50.297 -8.249 1.00 90.75 999 LYS A O 1
ATOM 7853 N N . LEU A 1 1000 ? 16.328 50.874 -7.149 1.00 89.69 1000 LEU A N 1
ATOM 7854 C CA . LEU A 1 1000 ? 16.791 50.535 -5.807 1.00 89.69 1000 LEU A CA 1
ATOM 7855 C C . LEU A 1 1000 ? 16.094 49.247 -5.352 1.00 89.69 1000 LEU A C 1
ATOM 7857 O O . LEU A 1 1000 ? 14.871 49.233 -5.252 1.00 89.69 1000 LEU A O 1
ATOM 7861 N N . GLU A 1 1001 ? 16.854 48.190 -5.071 1.00 87.94 1001 GLU A N 1
ATOM 7862 C CA . GLU A 1 1001 ? 16.333 46.857 -4.726 1.00 87.94 1001 GLU A CA 1
ATOM 7863 C C . GLU A 1 1001 ? 16.821 46.395 -3.344 1.00 87.94 1001 GLU A C 1
ATOM 7865 O O . GLU A 1 1001 ? 17.879 46.815 -2.870 1.00 87.94 1001 GLU A O 1
ATOM 7870 N N . THR A 1 1002 ? 16.070 45.502 -2.692 1.00 80.38 1002 THR A N 1
ATOM 7871 C CA . THR A 1 1002 ? 16.484 44.825 -1.449 1.00 80.38 1002 THR A CA 1
ATOM 7872 C C . THR A 1 1002 ? 16.458 43.308 -1.639 1.00 80.38 1002 THR A C 1
ATOM 7874 O O . THR A 1 1002 ? 15.647 42.789 -2.404 1.00 80.38 1002 THR A O 1
ATOM 7877 N N . VAL A 1 1003 ? 17.341 42.586 -0.941 1.00 71.50 1003 VAL A N 1
ATOM 7878 C CA . VAL A 1 1003 ? 17.546 41.128 -1.113 1.00 71.50 1003 VAL A CA 1
ATOM 7879 C C . VAL A 1 1003 ? 16.285 40.294 -0.842 1.00 71.50 1003 VAL A C 1
ATOM 7881 O O . VAL A 1 1003 ? 16.121 39.227 -1.422 1.00 71.50 1003 VAL A O 1
ATOM 7884 N N . ASP A 1 1004 ? 15.365 40.790 -0.012 1.00 59.03 1004 ASP A N 1
ATOM 7885 C CA . ASP A 1 1004 ? 14.142 40.068 0.366 1.00 59.03 1004 ASP A CA 1
ATOM 7886 C C . ASP A 1 1004 ? 12.973 40.274 -0.620 1.00 59.03 1004 ASP A C 1
ATOM 7888 O O . ASP A 1 1004 ? 11.854 39.841 -0.340 1.00 59.03 1004 ASP A O 1
ATOM 7892 N N . GLY A 1 1005 ? 13.180 40.981 -1.741 1.00 46.88 1005 GLY A N 1
ATOM 7893 C CA . GLY A 1 1005 ? 12.150 41.226 -2.763 1.00 46.88 1005 GLY A CA 1
ATOM 7894 C C . GLY A 1 1005 ? 10.926 42.016 -2.276 1.00 46.88 1005 GLY A C 1
ATOM 7895 O O . GLY A 1 1005 ? 9.969 42.211 -3.022 1.00 46.88 1005 GLY A O 1
ATOM 7896 N N . LYS A 1 1006 ? 10.931 42.486 -1.025 1.00 41.25 1006 LYS A N 1
ATOM 7897 C CA . LYS A 1 1006 ? 9.895 43.350 -0.465 1.00 41.25 1006 LYS A CA 1
ATOM 7898 C C . LYS A 1 1006 ? 10.263 44.797 -0.763 1.00 41.25 1006 LYS A C 1
ATOM 7900 O O . LYS A 1 1006 ? 11.029 45.400 -0.014 1.00 41.25 1006 LYS A O 1
ATOM 7905 N N . TYR A 1 1007 ? 9.777 45.283 -1.902 1.00 44.22 1007 TYR A N 1
ATOM 7906 C CA . TYR A 1 1007 ? 8.845 46.414 -2.065 1.00 44.22 1007 TYR A CA 1
ATOM 7907 C C . TYR A 1 1007 ? 8.862 46.914 -3.505 1.00 44.22 1007 TYR A C 1
ATOM 7909 O O . TYR A 1 1007 ? 9.952 47.310 -3.973 1.00 44.22 1007 TYR A O 1
#

InterPro domains:
  IPR004843 Calcineurin-like, phosphoesterase domain [PF00149] (222-488)
  IPR029052 Metallo-dependent phosphatase-like [G3DSA:3.60.21.10] (301-545)
  IPR029052 Metallo-dependent phosphatase-like [SSF56300] (211-558)
  IPR041805 Acid sphingomyelinase/endopolyphosphatase, metallophosphatase domain [cd00842] (223-528)

Secondary structure (DSSP, 8-state):
--PPP------PPS--PPP-EEE--SS--GGGSS-BSS-TT-TTS---B--B-TTT--B--HHHH-TT---SS--SS-------S-HHHHHHHHHHHHHHHHH-HHHHT-HHHHHHHHHHHHHHHHHH-GGGHHHHHHHHHHHH---S-HHHHSSTTTTHHHHHHHHHHS-TTSHHHHHHHHHTTS-SPPPPPPPP--TTTSSSPPPSSPPPPPPP-S-EEEEEEEB---B-TT--TTSBSS-SSS--SSTT---TT-TTS-SSB--TT--TTSPBPHHHHHHHHHHHHHHHT-TTT--SEEEE-S--B----GGG--HHHHHHHHHHHHHHHHHHH-SS-EEE---SSSSSSTT----GGG-TTGGGTTHHHHHHHHHHHHHTT-S-HHHHHHHHHTTT-EEEE-TTSEEEEE--GGGGBTT-GGGGSSTTSTTSSSHHHHHHHHHHHHHHHT-EEEEE-SS--S--SSSB-SSS-----EE-SS-S-EEEEEESGGGTS-STTTEEEEEEEPPBSS-TTT--EEEEEEEEETTT--EEEEEEEEE-GGGGGGGTT-SS---EEEEEEEHHHHHHTTS---TTS---HHHHHHHHHHHHH-HHHHHHHHHHHTTT---HHHHHHHHHHHT--HHHHHHH-SSPPTTPPP----S---HHHHHHHHHHTT-HHHHHHHHHHHHSEEE--S-HHHHHHHHTSEETTEEEEEGGGG--EEE--GGGG---TT---HHHHHHHH-TT--EEEE-----GGGGG----SPPPP---TT--EEEEEE-HHHHTT-GGG-HHHHHHT-TT--EEEEEE---GGGSSS--SPEE-TT--EEEEEESSSHHHHHHHHHEE-TT--EEEEEE--SSSTTHHHHHHHTTT-SEEEE-S-THHHHS--HHHHHHH-TT--EEEEEGGGSPPPPS----SS--EEEEEE---TT--SHHHHHHHHHHHHHHHT-TT-TT--EEEEEE--HHHHTSGGGHHHHHHHHHTT-EEEETT---

Sequence (1007 aa):
MRLLPLFLLVAQPSASINPSTFTAPGAFPTTAFSKYYNEPTATSAQVQPVISDPVTHEIYPLGLTDPNNIPTVDKVDPHPLPPTAPPSRILQESIQQLHSIAANPFFVNSTCASCQAALSIGKIVALASPSNGPQFLTEFCNTLTTSTTCNITYDVSGIGSVLTQVIANADISGYDGQAICQNFFSLCPAPPTASLDLSNWFAKPKPSPLPPLKQRSGKRLTVLHISDVHLDPRYATGSEANCTSGTCCRSNKSNPSSPSSVLAHAPRFGAYQCDSPLSLVMSGLQAIPPLTGTLDTGFAWSIYTGDLVSHDPDNQLSREYVEYTETVLYDLFKRTLGSGPVYATMGNHDSYNQAQDAPQTLGGQLAKQFSWNYDHLSSLWQHEDWLPASAVELARAHYGGYMVKRGDGLRIISLNTNLWYRANYFNYINMTNPDTSGMLRFLTDELQDAEDAGDRVWIIGHVISGWDGTNPLKNPTNLYIFFGHTHEDQLNIFYANNGTVMSAETAQAVSWIGPSFTPNTNLNSGFRVYEVDSATFEIMDAHTWRSDVNAFPELDPQLQFGPTYAYEYNTRQTYGESINWGPNEPLNATWWHHVTEAMEANSTLVSTFNTLQGKSSLPPELWLEIISWATHNPIIQRLEDVQIQPFQPLSYPRHGRDANLETSVSISMVCKTWKQWVARTLYQDIRVRSNLLTLKHVLQRETDGDASKICGDMVHRVVLPYPSTVTRPFTRLESVDILKLCQNVRTLLRPPDTTPSMMVARFDCEAEEVALPSLQRLEWWHHPEAERSGGINSLPCVLRNAPNLRFLFIAGFIGPTYVASSPERIELPKLETLRLHMMNGMILHQIITRWSLPSLTHLILDSPVVRDGLDIVWTALSDQLLVVEFGKHVRFYMTDNVTPCIQSCRKLQMLNYYVLFTAPPASELEHSTLTTVSLNMHVNSLIGDSVSVWSLIEHHFDILCGKNLTALQNVVLYGDWKAVWSHPRFAPIKVKLEEAGRKLETVDGKY

pLDDT: mean 86.99, std 12.16, range [26.36, 98.56]

Radius of gyration: 39.37 Å; chains: 1; bounding box: 107×100×99 Å

Foldseek 3Di:
DDDDDPPPPPPQADDDQDFDWDFFFLADDPVLAPAFPDDSRDLQWFTGGFDAAPPVRHTDDSLLLALQNFFQFDPPADLDAEDADPQPVLLVVLLVVLLVLLPDPVCVVALLQSQLVNLVSLLSCRHHPRVCQLVSQLSNCVRSHPDPCSCPQSHSRHCVSVVSLLSNFAPSNDQLVLCCCCQVPVRHDHDDAFDDDCPVLFPDPQDVPHDDAWDFPSHWFKEWEAEAQAERSNQRFQFACDFDDWAGRGPPTDHPLCRPDHPDTAFSQGDQRHHGGPSVVSRVLQGPCVSRVCQPPFGLAYEYAENQHHRDHLRRDDLSSLLVSLSSNLVSCLVRRDDHAYHYAYDQCSFHVGLAQAACVSDDVSNCSGLSSLLSNLVSSVVSVRDDPQQSVVSSVQVRWGWDADPLQEIETEAAQSCFWSVHSNVSRPVSDLCRRCRVSVVSVVVSVSVVVVGHYAYHHEFAFDDPPHTGHPGDGQDAHEYEHVLFFDKDWHFPPRPPDQALVGTDWMYGYFHHCTSYNQAFRKIKMFIARSRNRFTLWMWMWTWDSVCRNVSSVPSRTHTMIGTQDIPCVLQVVLDDDDNRDGCTSSVVSSSVVSCVVDVVSVVVRVCRRRVNGDDVVVVLVVLCVQLDDPLVVQVVDLDDDFPDDDPDPPPDDDNSLVSLVVQLPPDVVSVLSSLLSNLQEDEQDPPLVVVLVQQQDARPSDNVHGSLQSHAEYEYEVVQQQDDPPDARSVLSSLQSNQQHAEYAYDDDPDPVVVVGANPEAGAAHARANYAEYADEQDARQCVNPHPNNPQRNQQRYQNYAYYEYHYDDDDVPLPPDPAARERARHAEYEYADPACSVVCCCQPRYHHQNHAEYEYQDDHDPPNCLSVLQRCQARYQEYEYHQAQVQQVDAPPQSNQVRNQQHQEYEYEQVRHHQHDLDGAHDRHAEYEYEHDDDVVQPDPVSVLVSVLRNLNSVLDVRPPRYAEYEYHYDCPVVVPDPSCVVSCVSCVVSNHDYYYPVRDD

Organism: NCBI:txid181874